Protein AF-0000000066644139 (afdb_homodimer)

InterPro domains:
  IPR001194 cDENN domain [PF02141] (117-297)
  IPR001194 cDENN domain [SM00799] (116-298)
  IPR005112 dDENN domain [SM00801] (351-420)
  IPR005113 uDENN domain [PF03456] (26-85)
  IPR005113 uDENN domain [SM00800] (1-86)
  IPR037516 Tripartite DENN domain [PS50211] (7-427)
  IPR043153 DENN domain, C-terminal lobe [G3DSA:3.40.50.11500] (194-372)
  IPR051696 DENN Domain-Containing GEFs [PTHR12296] (21-437)

Structure (mmCIF, N/CA/C/O backbone):
data_AF-0000000066644139-model_v1
#
loop_
_entity.id
_entity.type
_entity.pdbx_description
1 polymer 'SET binding factor 2'
#
loop_
_atom_site.group_PDB
_atom_site.id
_atom_site.type_symbol
_atom_site.label_atom_id
_atom_site.label_alt_id
_atom_site.label_comp_id
_atom_site.label_asym_id
_atom_site.label_entity_id
_atom_site.label_seq_id
_atom_site.pdbx_PDB_ins_code
_atom_site.Cartn_x
_atom_site.Cartn_y
_atom_site.Cartn_z
_atom_site.occupancy
_atom_site.B_iso_or_equiv
_atom_site.auth_seq_id
_atom_site.auth_comp_id
_atom_site.auth_asym_id
_atom_site.auth_atom_id
_atom_site.pdbx_PDB_model_num
ATOM 1 N N . MET A 1 1 ? 19.906 27.031 23.703 1 80.12 1 MET A N 1
ATOM 2 C CA . MET A 1 1 ? 18.641 26.609 24.281 1 80.12 1 MET A CA 1
ATOM 3 C C . MET A 1 1 ? 17.453 27.266 23.578 1 80.12 1 MET A C 1
ATOM 5 O O . MET A 1 1 ? 17.578 28.391 23.078 1 80.12 1 MET A O 1
ATOM 9 N N . ALA A 1 2 ? 16.438 26.531 23.359 1 86.56 2 ALA A N 1
ATOM 10 C CA . ALA A 1 2 ? 15.242 27.062 22.688 1 86.56 2 ALA A CA 1
ATOM 11 C C . ALA A 1 2 ? 14.016 26.938 23.578 1 86.56 2 ALA A C 1
ATOM 13 O O . ALA A 1 2 ? 13.977 26.094 24.484 1 86.56 2 ALA A O 1
ATOM 14 N N . ARG A 1 3 ? 13.195 27.891 23.406 1 93 3 ARG A N 1
ATOM 15 C CA . ARG A 1 3 ? 11.906 27.797 24.094 1 93 3 ARG A CA 1
ATOM 16 C C . ARG A 1 3 ? 11.109 26.609 23.609 1 93 3 ARG A C 1
ATOM 18 O O . ARG A 1 3 ? 11.078 26.312 22.422 1 93 3 ARG A O 1
ATOM 25 N N . LEU A 1 4 ? 10.469 25.938 24.609 1 94 4 LEU A N 1
ATOM 26 C CA . LEU A 1 4 ? 9.609 24.812 24.234 1 94 4 LEU A CA 1
ATOM 27 C C . LEU A 1 4 ? 8.445 25.297 23.375 1 94 4 LEU A C 1
ATOM 29 O O . LEU A 1 4 ? 8.117 24.672 22.359 1 94 4 LEU A O 1
ATOM 33 N N . ALA A 1 5 ? 7.812 26.359 23.828 1 95.75 5 ALA A N 1
ATOM 34 C CA . ALA A 1 5 ? 6.738 26.984 23.062 1 95.75 5 ALA A CA 1
ATOM 35 C C . ALA A 1 5 ? 6.945 28.5 22.969 1 95.75 5 ALA A C 1
ATOM 37 O O . ALA A 1 5 ? 7.227 29.156 23.969 1 95.75 5 ALA A O 1
ATOM 38 N N . ASP A 1 6 ? 6.84 29.016 21.812 1 96.38 6 ASP A N 1
ATOM 39 C CA . ASP A 1 6 ? 7.035 30.438 21.594 1 96.38 6 ASP A CA 1
ATOM 40 C C . ASP A 1 6 ? 5.738 31.219 21.828 1 96.38 6 ASP A C 1
ATOM 42 O O . ASP A 1 6 ? 5.758 32.312 22.391 1 96.38 6 ASP A O 1
ATOM 46 N N . TYR A 1 7 ? 4.703 30.641 21.344 1 97 7 TYR A N 1
ATOM 47 C CA . TYR A 1 7 ? 3.418 31.312 21.484 1 97 7 TYR A CA 1
ATOM 48 C C . TYR A 1 7 ? 2.314 30.328 21.844 1 97 7 TYR A C 1
ATOM 50 O O . TYR A 1 7 ? 2.373 29.156 21.469 1 97 7 TYR A O 1
ATOM 58 N N . PHE A 1 8 ? 1.393 30.719 22.625 1 97.56 8 PHE A N 1
ATOM 59 C CA . PHE A 1 8 ? 0.102 30.078 22.844 1 97.56 8 PHE A CA 1
ATOM 60 C C . PHE A 1 8 ? -1.034 30.969 22.359 1 97.56 8 PHE A C 1
ATOM 62 O O . PHE A 1 8 ? -1.101 32.156 22.703 1 97.56 8 PHE A O 1
ATOM 69 N N . ILE A 1 9 ? -1.879 30.438 21.516 1 97.69 9 ILE A N 1
ATOM 70 C CA . ILE A 1 9 ? -2.908 31.25 20.875 1 97.69 9 ILE A CA 1
ATOM 71 C C . ILE A 1 9 ? -4.262 30.562 21 1 97.69 9 ILE A C 1
ATOM 73 O O . ILE A 1 9 ? -4.355 29.344 20.875 1 97.69 9 ILE A O 1
ATOM 77 N N . VAL A 1 10 ? -5.27 31.266 21.312 1 97.31 10 VAL A N 1
ATOM 78 C CA . VAL A 1 10 ? -6.648 30.812 21.25 1 97.31 10 VAL A CA 1
ATOM 79 C C . VAL A 1 10 ? -7.375 31.469 20.094 1 97.31 10 VAL A C 1
ATOM 81 O O . VAL A 1 10 ? -7.441 32.719 20.016 1 97.31 10 VAL A O 1
ATOM 84 N N . VAL A 1 11 ? -7.832 30.656 19.188 1 97.5 11 VAL A N 1
ATOM 85 C CA . VAL A 1 11 ? -8.539 31.172 18.016 1 97.5 11 VAL A CA 1
ATOM 86 C C . VAL A 1 11 ? -9.977 30.656 18.016 1 97.5 11 VAL A C 1
ATOM 88 O O . VAL A 1 11 ? -10.227 29.484 18.281 1 97.5 11 VAL A O 1
ATOM 91 N N . GLY A 1 12 ? -10.984 31.5 17.812 1 95.69 12 GLY A N 1
ATOM 92 C CA . GLY A 1 12 ? -12.391 31.125 17.781 1 95.69 12 GLY A CA 1
ATOM 93 C C . GLY A 1 12 ? -13.117 31.625 16.547 1 95.69 12 GLY A C 1
ATOM 94 O O . GLY A 1 12 ? -12.531 32.344 15.719 1 95.69 12 GLY A O 1
ATOM 95 N N . TYR A 1 13 ? -14.383 31.156 16.484 1 93.12 13 TYR A N 1
ATOM 96 C CA . TYR A 1 13 ? -15.234 31.562 15.375 1 93.12 13 TYR A CA 1
ATOM 97 C C . TYR A 1 13 ? -15.586 33.062 15.477 1 93.12 13 TYR A C 1
ATOM 99 O O . TYR A 1 13 ? -15.938 33.531 16.547 1 93.12 13 TYR A O 1
ATOM 107 N N . ASP A 1 14 ? -15.422 33.781 14.367 1 90.81 14 ASP A N 1
ATOM 108 C CA . ASP A 1 14 ? -15.727 35.219 14.336 1 90.81 14 ASP A CA 1
ATOM 109 C C . ASP A 1 14 ? -17.203 35.469 14.047 1 90.81 14 ASP A C 1
ATOM 111 O O . ASP A 1 14 ? -17.641 35.406 12.898 1 90.81 14 ASP A O 1
ATOM 115 N N . HIS A 1 15 ? -18.016 35.875 14.945 1 83.81 15 HIS A N 1
ATOM 116 C CA . HIS A 1 15 ? -19.453 36.062 14.805 1 83.81 15 HIS A CA 1
ATOM 117 C C . HIS A 1 15 ? -19.766 37.438 14.219 1 83.81 15 HIS A C 1
ATOM 119 O O . HIS A 1 15 ? -20.891 37.688 13.797 1 83.81 15 HIS A O 1
ATOM 125 N N . GLU A 1 16 ? -18.984 38.375 14.281 1 79.19 16 GLU A N 1
ATOM 126 C CA . GLU A 1 16 ? -19.234 39.75 13.844 1 79.19 16 GLU A CA 1
ATOM 127 C C . GLU A 1 16 ? -19.266 39.844 12.32 1 79.19 16 GLU A C 1
ATOM 129 O O . GLU A 1 16 ? -19.828 40.812 11.766 1 79.19 16 GLU A O 1
ATOM 134 N N . LYS A 1 17 ? -18.688 38.969 11.664 1 65.62 17 LYS A N 1
ATOM 135 C CA . LYS A 1 17 ? -18.641 39.031 10.203 1 65.62 17 LYS A CA 1
ATOM 136 C C . LYS A 1 17 ? -19.375 37.844 9.594 1 65.62 17 LYS A C 1
ATOM 138 O O . LYS A 1 17 ? -18.734 36.969 9.008 1 65.62 17 LYS A O 1
ATOM 143 N N . PRO A 1 18 ? -20.672 37.812 10.094 1 56.25 18 PRO A N 1
ATOM 144 C CA . PRO A 1 18 ? -21.344 36.656 9.508 1 56.25 18 PRO A CA 1
ATOM 145 C C . PRO A 1 18 ? -21.469 36.75 7.988 1 56.25 18 PRO A C 1
ATOM 147 O O . PRO A 1 18 ? -22.344 36.094 7.395 1 56.25 18 PRO A O 1
ATOM 150 N N . GLY A 1 19 ? -20.75 37.5 7.254 1 48.84 19 GLY A N 1
ATOM 151 C CA . GLY A 1 19 ? -21.156 37.75 5.875 1 48.84 19 GLY A CA 1
ATOM 152 C C . GLY A 1 19 ? -21.578 36.469 5.16 1 48.84 19 GLY A C 1
ATOM 153 O O . GLY A 1 19 ? -21.484 35.375 5.723 1 48.84 19 GLY A O 1
ATOM 154 N N . SER A 1 20 ? -22.406 36.594 4.047 1 52.94 20 SER A N 1
ATOM 155 C CA . SER A 1 20 ? -23.078 35.781 3.057 1 52.94 20 SER A CA 1
ATOM 156 C C . SER A 1 20 ? -22.25 34.531 2.709 1 52.94 20 SER A C 1
ATOM 158 O O . SER A 1 20 ? -22.734 33.625 2.055 1 52.94 20 SER A O 1
ATOM 160 N N . GLY A 1 21 ? -20.859 34.438 3.248 1 58.62 21 GLY A N 1
ATOM 161 C CA . GLY A 1 21 ? -20.047 33.375 2.674 1 58.62 21 GLY A CA 1
ATOM 162 C C . GLY A 1 21 ? -19.453 32.469 3.717 1 58.62 21 GLY A C 1
ATOM 163 O O . GLY A 1 21 ? -20.078 32.188 4.742 1 58.62 21 GLY A O 1
ATOM 164 N N . GLU A 1 22 ? -18.125 32.062 3.629 1 71.31 22 GLU A N 1
ATOM 165 C CA . GLU A 1 22 ? -17.297 31.141 4.383 1 71.31 22 GLU A CA 1
ATOM 166 C C . GLU A 1 22 ? -16.875 31.734 5.727 1 71.31 22 GLU A C 1
ATOM 168 O O . GLU A 1 22 ? -16.531 32.906 5.812 1 71.31 22 GLU A O 1
ATOM 173 N N . GLY A 1 23 ? -17.297 31.141 6.953 1 84.31 23 GLY A N 1
ATOM 174 C CA . GLY A 1 23 ? -16.891 31.562 8.289 1 84.31 23 GLY A CA 1
ATOM 175 C C . GLY A 1 23 ? -15.414 31.906 8.391 1 84.31 23 GLY A C 1
ATOM 176 O O . GLY A 1 23 ? -14.625 31.531 7.523 1 84.31 23 GLY A O 1
ATOM 177 N N . LEU A 1 24 ? -15.133 32.875 9.32 1 89.06 24 LEU A N 1
ATOM 178 C CA . LEU A 1 24 ? -13.75 33.25 9.578 1 89.06 24 LEU A CA 1
ATOM 179 C C . LEU A 1 24 ? -13.383 33.031 11.039 1 89.06 24 LEU A C 1
ATOM 181 O O . LEU A 1 24 ? -14.266 32.906 11.891 1 89.06 24 LEU A O 1
ATOM 185 N N . GLY A 1 25 ? -12.07 32.938 11.203 1 93.31 25 GLY A N 1
ATOM 186 C CA . GLY A 1 25 ? -11.555 32.812 12.562 1 93.31 25 GLY A CA 1
ATOM 187 C C . GLY A 1 25 ? -10.984 34.094 13.094 1 93.31 25 GLY A C 1
ATOM 188 O O . GLY A 1 25 ? -10.57 34.969 12.32 1 93.31 25 GLY A O 1
ATOM 189 N N . LYS A 1 26 ? -11.039 34.25 14.375 1 94.44 26 LYS A N 1
ATOM 190 C CA . LYS A 1 26 ? -10.469 35.438 15.047 1 94.44 26 LYS A CA 1
ATOM 191 C C . LYS A 1 26 ? -9.625 35.031 16.25 1 94.44 26 LYS A C 1
ATOM 193 O O . LYS A 1 26 ? -9.984 34.094 16.984 1 94.44 26 LYS A O 1
ATOM 198 N N . ILE A 1 27 ? -8.477 35.688 16.422 1 96.31 27 ILE A N 1
ATOM 199 C CA . ILE A 1 27 ? -7.637 35.438 17.594 1 96.31 27 ILE A CA 1
ATOM 200 C C . ILE A 1 27 ? -8.289 36.031 18.828 1 96.31 27 ILE A C 1
ATOM 202 O O . ILE A 1 27 ? -8.492 37.25 18.906 1 96.31 27 ILE A O 1
ATOM 206 N N . ILE A 1 28 ? -8.586 35.25 19.75 1 94.88 28 ILE A N 1
ATOM 207 C CA . ILE A 1 28 ? -9.242 35.656 20.984 1 94.88 28 ILE A CA 1
ATOM 208 C C . ILE A 1 28 ? -8.195 36.062 22.016 1 94.88 28 ILE A C 1
ATOM 210 O O . ILE A 1 28 ? -8.375 37.031 22.75 1 94.88 28 ILE A O 1
ATOM 214 N N . GLN A 1 29 ? -7.234 35.219 22.141 1 95 29 GLN A N 1
ATOM 215 C CA . GLN A 1 29 ? -6.16 35.438 23.109 1 95 29 GLN A CA 1
ATOM 216 C C . GLN A 1 29 ? -4.824 34.938 22.562 1 95 29 GLN A C 1
ATOM 218 O O . GLN A 1 29 ? -4.781 34 21.734 1 95 29 GLN A O 1
ATOM 223 N N . ARG A 1 30 ? -3.789 35.562 22.906 1 94.81 30 ARG A N 1
ATOM 224 C CA . ARG A 1 30 ? -2.439 35.125 22.578 1 94.81 30 ARG A CA 1
ATOM 225 C C . ARG A 1 30 ? -1.481 35.375 23.734 1 94.81 30 ARG A C 1
ATOM 227 O O . ARG A 1 30 ? -1.656 36.344 24.484 1 94.81 30 ARG A O 1
ATOM 234 N N . PHE A 1 31 ? -0.598 34.531 23.969 1 94.62 31 PHE A N 1
ATOM 235 C CA . PHE A 1 31 ? 0.464 34.688 24.953 1 94.62 31 PHE A CA 1
ATOM 236 C C . PHE A 1 31 ? 1.814 34.312 24.359 1 94.62 31 PHE A C 1
ATOM 238 O O . PHE A 1 31 ? 1.957 33.25 23.75 1 94.62 31 PHE A O 1
ATOM 245 N N . PRO A 1 32 ? 2.852 35 24.516 1 93.88 32 PRO A N 1
ATOM 246 C CA . PRO A 1 32 ? 2.842 36.344 25.078 1 93.88 32 PRO A CA 1
ATOM 247 C C . PRO A 1 32 ? 2.158 37.375 24.156 1 93.88 32 PRO A C 1
ATOM 249 O O . PRO A 1 32 ? 1.893 37.062 23 1 93.88 32 PRO A O 1
ATOM 252 N N . GLN A 1 33 ? 1.876 38.531 24.672 1 92.94 33 GLN A N 1
ATOM 253 C CA . GLN A 1 33 ? 1.206 39.562 23.891 1 92.94 33 GLN A CA 1
ATOM 254 C C . GLN A 1 33 ? 2.182 40.25 22.953 1 92.94 33 GLN A C 1
ATOM 256 O O . GLN A 1 33 ? 1.819 40.625 21.828 1 92.94 33 GLN A O 1
ATOM 261 N N . LYS A 1 34 ? 3.371 40.375 23.438 1 93.75 34 LYS A N 1
ATOM 262 C CA . LYS A 1 34 ? 4.41 41 22.609 1 93.75 34 LYS A CA 1
ATOM 263 C C . LYS A 1 34 ? 5.199 39.938 21.844 1 93.75 34 LYS A C 1
ATOM 265 O 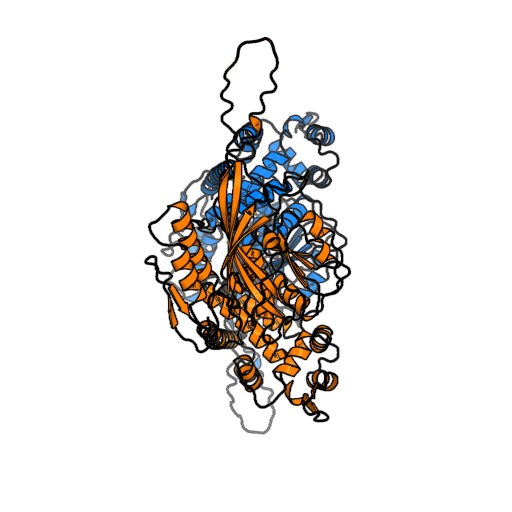O . LYS A 1 34 ? 5.5 38.875 22.391 1 93.75 34 LYS A O 1
ATOM 270 N N . ASP A 1 35 ? 5.543 40.281 20.656 1 93.12 35 ASP A N 1
ATOM 271 C CA . ASP A 1 35 ? 6.309 39.344 19.828 1 93.12 35 ASP A CA 1
ATOM 272 C C . ASP A 1 35 ? 7.727 39.188 20.359 1 93.12 35 ASP A C 1
ATOM 274 O O . ASP A 1 35 ? 8.297 40.125 20.938 1 93.12 35 ASP A O 1
ATOM 278 N N . TRP A 1 36 ? 8.195 38 20.188 1 91.88 36 TRP A N 1
ATOM 279 C CA . TRP A 1 36 ? 9.617 37.781 20.453 1 91.88 36 TRP A CA 1
ATOM 280 C C . TRP A 1 36 ? 10.477 38.406 19.359 1 91.88 36 TRP A C 1
ATOM 282 O O . TRP A 1 36 ? 10.094 38.375 18.188 1 91.88 36 TRP A O 1
ATOM 292 N N . ASP A 1 37 ? 11.617 38.844 19.688 1 89.19 37 ASP A N 1
ATOM 293 C CA . ASP A 1 37 ? 12.531 39.438 18.719 1 89.19 37 ASP A CA 1
ATOM 294 C C . ASP A 1 37 ? 13.055 38.406 17.734 1 89.19 37 ASP A C 1
ATOM 296 O O . ASP A 1 37 ? 13.242 38.688 16.562 1 89.19 37 ASP A O 1
ATOM 300 N N . ASP A 1 38 ? 13.227 37.281 18.25 1 88.38 38 ASP A N 1
ATOM 301 C CA . ASP A 1 38 ? 13.867 36.219 17.469 1 88.38 38 ASP A CA 1
ATOM 302 C C . ASP A 1 38 ? 12.828 35.406 16.703 1 88.38 38 ASP A C 1
ATOM 304 O O . ASP A 1 38 ? 13.164 34.688 15.766 1 88.38 38 ASP A O 1
ATOM 308 N N . THR A 1 39 ? 11.602 35.438 17.156 1 91.94 39 THR A N 1
ATOM 309 C CA . THR A 1 39 ? 10.547 34.625 16.531 1 91.94 39 THR A CA 1
ATOM 310 C C . THR A 1 39 ? 9.289 35.469 16.328 1 91.94 39 THR A C 1
ATOM 312 O O . THR A 1 39 ? 8.43 35.562 17.219 1 91.94 39 THR A O 1
ATOM 315 N N . PRO A 1 40 ? 9.164 35.906 15.125 1 90.19 40 PRO A N 1
ATOM 316 C CA . PRO A 1 40 ? 7.961 36.719 14.867 1 90.19 40 PRO A CA 1
ATOM 317 C C . PRO A 1 40 ? 6.676 35.906 14.969 1 90.19 40 PRO A C 1
ATOM 319 O O . PRO A 1 40 ? 6.695 34.688 14.773 1 90.19 40 PRO A O 1
ATOM 322 N N . PHE A 1 41 ? 5.602 36.594 15.273 1 93.94 41 PHE A N 1
ATOM 323 C CA . PHE A 1 41 ? 4.289 35.969 15.367 1 93.94 41 PHE A CA 1
ATOM 324 C C . PHE A 1 41 ? 3.805 35.5 14 1 93.94 41 PHE A C 1
ATOM 326 O O . PHE A 1 41 ? 3.939 36.25 13.008 1 93.94 41 PHE A O 1
ATOM 333 N N . PRO A 1 42 ? 3.312 34.281 13.961 1 92.12 42 PRO A N 1
ATOM 334 C CA . PRO A 1 42 ? 2.855 33.781 12.664 1 92.12 42 PRO A CA 1
ATOM 335 C C . PRO A 1 42 ? 1.597 34.5 12.164 1 92.12 42 PRO A C 1
ATOM 337 O O . PRO A 1 42 ? 0.532 34.375 12.773 1 92.12 42 PRO A O 1
ATOM 340 N N . GLN A 1 43 ? 1.722 35.031 11.016 1 89.12 43 GLN A N 1
ATOM 341 C CA . GLN A 1 43 ? 0.603 35.75 10.438 1 89.12 43 GLN A CA 1
ATOM 342 C C . GLN A 1 43 ? -0.377 34.812 9.75 1 89.12 43 GLN A C 1
ATOM 344 O O . GLN A 1 43 ? 0.033 33.844 9.109 1 89.12 43 GLN A O 1
ATOM 349 N N . GLY A 1 44 ? -1.644 35.094 9.906 1 90.56 44 GLY A N 1
ATOM 350 C CA . GLY A 1 44 ? -2.674 34.312 9.234 1 90.56 44 GLY A CA 1
ATOM 351 C C . GLY A 1 44 ? -2.926 32.969 9.891 1 90.56 44 GLY A C 1
ATOM 352 O O . GLY A 1 44 ? -3.451 32.062 9.258 1 90.56 44 GLY A O 1
ATOM 353 N N . ILE A 1 45 ? -2.521 32.781 11.117 1 94.44 45 ILE A N 1
ATOM 354 C CA . ILE A 1 45 ? -2.611 31.516 11.828 1 94.44 45 ILE A CA 1
ATOM 355 C C . ILE A 1 45 ? -4.074 31.078 11.93 1 94.44 45 ILE A C 1
ATOM 357 O O . ILE A 1 45 ? -4.367 29.891 12 1 94.44 45 ILE A O 1
ATOM 361 N N . GLU A 1 46 ? -5.043 32.062 11.867 1 94.88 46 GLU A N 1
ATOM 362 C CA . GLU A 1 46 ? -6.469 31.75 11.969 1 94.88 46 GLU A CA 1
ATOM 363 C C . GLU A 1 46 ? -6.934 30.859 10.828 1 94.88 46 GLU A C 1
ATOM 365 O O . GLU A 1 46 ? -7.797 30 11.023 1 94.88 46 GLU A O 1
ATOM 370 N N . LEU A 1 47 ? -6.336 31.062 9.68 1 94.06 47 LEU A N 1
ATOM 371 C CA . LEU A 1 47 ? -6.703 30.266 8.508 1 94.06 47 LEU A CA 1
ATOM 372 C C . LEU A 1 47 ? -6.215 28.828 8.648 1 94.06 47 LEU A C 1
ATOM 374 O O . LEU A 1 47 ? -6.891 27.891 8.211 1 94.06 47 LEU A O 1
ATOM 378 N N . PHE A 1 48 ? -5.109 28.672 9.281 1 95.5 48 PHE A N 1
ATOM 379 C CA . PHE A 1 48 ? -4.453 27.375 9.359 1 95.5 48 PHE A CA 1
ATOM 380 C C . PHE A 1 48 ? -5.043 26.531 10.484 1 95.5 48 PHE A C 1
ATOM 382 O O . PHE A 1 48 ? -4.863 25.312 10.516 1 95.5 48 PHE A O 1
ATOM 389 N N . CYS A 1 49 ? -5.793 27.172 11.375 1 95.62 49 CYS A N 1
ATOM 390 C CA . CYS A 1 49 ? -6.445 26.453 12.461 1 95.62 49 CYS A CA 1
ATOM 391 C C . CYS A 1 49 ? -7.637 25.641 11.945 1 95.62 49 CYS A C 1
ATOM 393 O O . CYS A 1 49 ? -8.016 24.641 12.539 1 95.62 49 CYS A O 1
ATOM 395 N N . GLN A 1 50 ? -8.234 26.156 10.961 1 95.12 50 GLN A N 1
ATOM 396 C CA . GLN A 1 50 ? -9.352 25.5 10.281 1 95.12 50 GLN A CA 1
ATOM 397 C C . GLN A 1 50 ? -9.133 25.469 8.773 1 95.12 50 GLN A C 1
ATOM 399 O O . GLN A 1 50 ? -9.859 26.109 8.016 1 95.12 50 GLN A O 1
ATOM 404 N N . PRO A 1 51 ? -8.25 24.516 8.43 1 95.44 51 PRO A N 1
ATOM 405 C CA . PRO A 1 51 ? -7.883 24.5 7.012 1 95.44 51 PRO A CA 1
ATOM 406 C C . PRO A 1 51 ? -9.062 24.172 6.102 1 95.44 51 PRO A C 1
ATOM 408 O O . PRO A 1 51 ? -9.062 24.547 4.926 1 95.44 51 PRO A O 1
ATOM 411 N N . GLY A 1 52 ? -10.094 23.5 6.527 1 92.31 52 GLY A N 1
ATOM 412 C CA . GLY A 1 52 ? -11.289 23.219 5.746 1 92.31 52 GLY A CA 1
ATOM 413 C C . GLY A 1 52 ? -12.273 24.359 5.73 1 92.31 52 GLY A C 1
ATOM 414 O O . GLY A 1 52 ? -13.297 24.297 5.043 1 92.31 52 GLY A O 1
ATOM 415 N N . GLY A 1 53 ? -11.992 25.312 6.488 1 91.06 53 GLY A N 1
ATOM 416 C CA . GLY A 1 53 ? -12.883 26.453 6.629 1 91.06 53 GLY A CA 1
ATOM 417 C C . GLY A 1 53 ? -13.57 26.516 7.98 1 91.06 53 GLY A C 1
ATOM 418 O O . GLY A 1 53 ? -13.82 25.469 8.602 1 91.06 53 GLY A O 1
ATOM 419 N N . TRP A 1 54 ? -13.867 27.719 8.422 1 92.44 54 TRP A N 1
ATOM 420 C CA . TRP A 1 54 ? -14.586 27.938 9.672 1 92.44 54 TRP A CA 1
ATOM 421 C C . TRP A 1 54 ? -16.094 27.75 9.469 1 92.44 54 TRP A C 1
ATOM 423 O O . TRP A 1 54 ? -16.703 28.438 8.648 1 92.44 54 TRP A O 1
ATOM 433 N N . GLN A 1 55 ? -16.656 26.781 10.086 1 89.56 55 GLN A N 1
ATOM 434 C CA . GLN A 1 55 ? -18.078 26.5 9.945 1 89.56 55 GLN A CA 1
ATOM 435 C C . GLN A 1 55 ? -18.688 26.078 11.281 1 89.56 55 GLN A C 1
ATOM 437 O O . GLN A 1 55 ? -18.031 25.406 12.086 1 89.56 55 GLN A O 1
ATOM 442 N N . LEU A 1 56 ? -19.891 26.516 11.461 1 90.25 56 LEU A N 1
ATOM 443 C CA . LEU A 1 56 ? -20.641 26.078 12.625 1 90.25 56 LEU A CA 1
ATOM 444 C C . LEU A 1 56 ? -21.219 24.688 12.398 1 90.25 56 LEU A C 1
ATOM 446 O O . LEU A 1 56 ? -21.469 24.297 11.258 1 90.25 56 LEU A O 1
ATOM 450 N N . SER A 1 57 ? -21.297 24 13.438 1 89.81 57 SER A N 1
ATOM 451 C CA . SER A 1 57 ? -21.812 22.641 13.336 1 89.81 57 SER A CA 1
ATOM 452 C C . SER A 1 57 ? -23.078 22.453 14.172 1 89.81 57 SER A C 1
ATOM 454 O O . SER A 1 57 ? -23.234 23.094 15.211 1 89.81 57 SER A O 1
ATOM 456 N N . ARG A 1 58 ? -23.938 21.547 13.68 1 88.62 58 ARG A N 1
ATOM 457 C CA . ARG A 1 58 ? -25.172 21.234 14.422 1 88.62 58 ARG A CA 1
ATOM 458 C C . ARG A 1 58 ? -24.938 20.094 15.398 1 88.62 58 ARG A C 1
ATOM 460 O O . ARG A 1 58 ? -25.734 19.891 16.328 1 88.62 58 ARG A O 1
ATOM 467 N N . GLU A 1 59 ? -23.891 19.391 15.148 1 88.06 59 GLU A N 1
ATOM 468 C CA . GLU A 1 59 ? -23.562 18.266 16.031 1 88.06 59 GLU A CA 1
ATOM 469 C C . GLU A 1 59 ? -22.25 18.516 16.766 1 88.06 59 GLU A C 1
ATOM 471 O O . GLU A 1 59 ? -21.391 19.25 16.281 1 88.06 59 GLU A O 1
ATOM 476 N N . ARG A 1 60 ? -22.219 17.969 17.938 1 87.12 60 ARG A N 1
ATOM 477 C CA . ARG A 1 60 ? -20.969 18.047 18.688 1 87.12 60 ARG A CA 1
ATOM 478 C C . ARG A 1 60 ? -19.922 17.109 18.109 1 87.12 60 ARG A C 1
ATOM 480 O O . ARG A 1 60 ? -20.094 15.891 18.141 1 87.12 60 ARG A O 1
ATOM 487 N N . LYS A 1 61 ? -18.891 17.688 17.703 1 91.75 61 LYS A N 1
ATOM 488 C CA . LYS A 1 61 ? -17.828 16.891 17.109 1 91.75 61 LYS A CA 1
ATOM 489 C C . LYS A 1 61 ? -16.703 16.641 18.109 1 91.75 61 LYS A C 1
ATOM 491 O O . LYS A 1 61 ? -16.484 17.438 19.031 1 91.75 61 LYS A O 1
ATOM 496 N N . GLN A 1 62 ? -15.953 15.547 17.922 1 93.56 62 GLN A N 1
ATOM 497 C CA . GLN A 1 62 ? -14.805 15.219 18.781 1 93.56 62 GLN A CA 1
ATOM 498 C C . GLN A 1 62 ? -13.656 16.203 18.547 1 93.56 62 GLN A C 1
ATOM 500 O O . GLN A 1 62 ? -13.445 16.656 17.422 1 93.56 62 GLN A O 1
ATOM 505 N N . PRO A 1 63 ? -12.961 16.5 19.609 1 96.88 63 PRO A N 1
ATOM 506 C CA . PRO A 1 63 ? -11.789 17.359 19.422 1 96.88 63 PRO A CA 1
ATOM 507 C C . PRO A 1 63 ? -10.773 16.75 18.438 1 96.88 63 PRO A C 1
ATOM 509 O O . PRO A 1 63 ? -10.578 15.539 18.422 1 96.88 63 PRO A O 1
ATOM 512 N N . THR A 1 64 ? -10.172 17.578 17.703 1 97.62 64 THR A N 1
ATOM 513 C CA . THR A 1 64 ? -9.203 17.141 16.719 1 97.62 64 THR A CA 1
ATOM 514 C C . THR A 1 64 ? -7.84 17.781 16.969 1 97.62 64 THR A C 1
ATOM 516 O O . THR A 1 64 ? -7.746 18.797 17.672 1 97.62 64 THR A O 1
ATOM 519 N N . PHE A 1 65 ? -6.805 17.156 16.516 1 98.06 65 PHE A N 1
ATOM 520 C CA . PHE A 1 65 ? -5.438 17.625 16.672 1 98.06 65 PHE A CA 1
ATOM 521 C C . PHE A 1 65 ? -4.633 17.406 15.398 1 98.06 65 PHE A C 1
ATOM 523 O O . PHE A 1 65 ? -4.703 16.328 14.789 1 98.06 65 PHE A O 1
ATOM 530 N N . PHE A 1 66 ? -3.92 18.375 14.922 1 97.56 66 PHE A N 1
ATOM 531 C CA . PHE A 1 66 ? -2.957 18.25 13.836 1 97.56 66 PHE A CA 1
ATOM 532 C C . PHE A 1 66 ? -1.889 19.328 13.93 1 97.56 66 PHE A C 1
ATOM 534 O O . PHE A 1 66 ? -2.018 20.266 14.711 1 97.56 66 PHE A O 1
ATOM 541 N N . VAL A 1 67 ? -0.84 19.156 13.227 1 97.25 67 VAL A N 1
ATOM 542 C CA . VAL A 1 67 ? 0.28 20.094 13.258 1 97.25 67 VAL A CA 1
ATOM 543 C C . VAL A 1 67 ? 0.44 20.75 11.891 1 97.25 67 VAL A C 1
ATOM 545 O O . VAL A 1 67 ? 0.552 20.078 10.867 1 97.25 67 VAL A O 1
ATOM 548 N N . VAL A 1 68 ? 0.471 22.031 11.945 1 96.56 68 VAL A N 1
ATOM 549 C CA . VAL A 1 68 ? 0.718 22.844 10.758 1 96.56 68 VAL A CA 1
ATOM 550 C C . VAL A 1 68 ? 2.154 23.359 10.773 1 96.56 68 VAL A C 1
ATOM 552 O O . VAL A 1 68 ? 2.697 23.672 11.828 1 96.56 68 VAL A O 1
ATOM 555 N N . VAL A 1 69 ? 2.691 23.422 9.555 1 96.44 69 VAL A N 1
ATOM 556 C CA . VAL A 1 69 ? 4.051 23.938 9.453 1 96.44 69 VAL A CA 1
ATOM 557 C C . VAL A 1 69 ? 4.051 25.25 8.664 1 96.44 69 VAL A C 1
ATOM 559 O O . VAL A 1 69 ? 3.547 25.297 7.543 1 96.44 69 VAL A O 1
ATOM 562 N N . LEU A 1 70 ? 4.566 26.25 9.289 1 94.44 70 LEU A N 1
ATOM 563 C CA . LEU A 1 70 ? 4.734 27.547 8.633 1 94.44 70 LEU A CA 1
ATOM 564 C C . LEU A 1 70 ? 6.211 27.859 8.422 1 94.44 70 LEU A C 1
ATOM 566 O O . LEU A 1 70 ? 7.051 27.484 9.242 1 94.44 70 LEU A O 1
ATOM 570 N N . THR A 1 71 ? 6.516 28.438 7.289 1 91.12 71 THR A N 1
ATOM 571 C CA . THR A 1 71 ? 7.887 28.828 6.98 1 91.12 71 THR A CA 1
ATOM 572 C C . THR A 1 71 ? 8.023 30.359 6.98 1 91.12 71 THR A C 1
ATOM 574 O O . THR A 1 71 ? 7.266 31.047 6.305 1 91.12 71 THR A O 1
ATOM 577 N N . ASP A 1 72 ? 8.969 30.828 7.668 1 87.5 72 ASP A N 1
ATOM 578 C CA . ASP A 1 72 ? 9.141 32.281 7.738 1 87.5 72 ASP A CA 1
ATOM 579 C C . ASP A 1 72 ? 10.07 32.781 6.633 1 87.5 72 ASP A C 1
ATOM 581 O O . ASP A 1 72 ? 10.43 32 5.734 1 87.5 72 ASP A O 1
ATOM 585 N N . ILE A 1 73 ? 10.445 34.031 6.688 1 82.94 73 ILE A N 1
ATOM 586 C CA . ILE A 1 73 ? 11.227 34.688 5.645 1 82.94 73 ILE A CA 1
ATOM 587 C C . ILE A 1 73 ? 12.648 34.156 5.652 1 82.94 73 ILE A C 1
ATOM 589 O O . ILE A 1 73 ? 13.32 34.125 4.617 1 82.94 73 ILE A O 1
ATOM 593 N N . ASP A 1 74 ? 13.117 33.719 6.824 1 81.69 74 ASP A N 1
ATOM 594 C CA . ASP A 1 74 ? 14.469 33.188 6.949 1 81.69 74 ASP A CA 1
ATOM 595 C C . ASP A 1 74 ? 14.492 31.688 6.676 1 81.69 74 ASP A C 1
ATOM 597 O O . ASP A 1 74 ? 15.492 31.016 6.941 1 81.69 74 ASP A O 1
ATOM 601 N N . SER A 1 75 ? 13.43 31.094 6.301 1 82.38 75 SER A N 1
ATOM 602 C CA . SER A 1 75 ? 13.273 29.688 5.914 1 82.38 75 SER A CA 1
ATOM 603 C C . SER A 1 75 ? 13.234 28.781 7.137 1 82.38 75 SER A C 1
ATOM 605 O O . SER A 1 75 ? 13.43 27.562 7.02 1 82.38 75 SER A O 1
ATOM 607 N N . ASP A 1 76 ? 13.008 29.438 8.281 1 87.94 76 ASP A N 1
ATOM 608 C CA . ASP A 1 76 ? 12.828 28.625 9.484 1 87.94 76 ASP A CA 1
ATOM 609 C C . ASP A 1 76 ? 11.398 28.094 9.578 1 87.94 76 ASP A C 1
ATOM 611 O O . ASP A 1 76 ? 10.445 28.781 9.227 1 87.94 76 ASP A O 1
ATOM 615 N N . ARG A 1 77 ? 11.391 26.906 10.07 1 91.44 77 ARG A N 1
ATOM 616 C CA . ARG A 1 77 ? 10.086 26.266 10.188 1 91.44 77 ARG A CA 1
ATOM 617 C C . ARG A 1 77 ? 9.484 26.5 11.562 1 91.44 77 ARG A C 1
ATOM 619 O O . ARG A 1 77 ? 10.195 26.5 12.57 1 91.44 77 ARG A O 1
ATOM 626 N N . HIS A 1 78 ? 8.273 26.859 11.594 1 94.56 78 HIS A N 1
ATOM 627 C CA . HIS A 1 78 ? 7.477 26.969 12.812 1 94.56 78 HIS A CA 1
ATOM 628 C C . HIS A 1 78 ? 6.355 25.938 12.836 1 94.56 78 HIS A C 1
ATOM 630 O O . HIS A 1 78 ? 5.559 25.859 11.891 1 94.56 78 HIS A O 1
ATOM 636 N N . TYR A 1 79 ? 6.348 25.156 13.891 1 96.06 79 TYR A N 1
ATOM 637 C CA . TYR A 1 79 ? 5.344 24.109 14.023 1 96.06 79 TYR A CA 1
ATOM 638 C C . TYR A 1 79 ? 4.176 24.578 14.875 1 96.06 79 TYR A C 1
ATOM 640 O O . TYR A 1 79 ? 4.359 24.953 16.047 1 96.06 79 TYR A O 1
ATOM 648 N N . CYS A 1 80 ? 3.068 24.594 14.258 1 97.56 80 CYS A N 1
ATOM 649 C CA . CYS A 1 80 ? 1.856 25.031 14.945 1 97.56 80 CYS A CA 1
ATOM 650 C C . CYS A 1 80 ? 0.965 23.844 15.281 1 97.56 80 CYS A C 1
ATOM 652 O O . CYS A 1 80 ? 0.255 23.328 14.414 1 97.56 80 CYS A O 1
ATOM 654 N N . SER A 1 81 ? 0.982 23.406 16.531 1 98 81 SER A N 1
ATOM 655 C CA . SER A 1 81 ? 0.096 22.359 17 1 98 81 SER A CA 1
ATOM 656 C C . SER A 1 81 ? -1.288 22.891 17.328 1 98 81 SER A C 1
ATOM 658 O O . SER A 1 81 ? -1.428 23.766 18.203 1 98 81 SER A O 1
ATOM 660 N N . CYS A 1 82 ? -2.26 22.359 16.672 1 98.25 82 CYS A N 1
ATOM 661 C CA . CYS A 1 82 ? -3.607 22.906 16.797 1 98.25 82 CYS A CA 1
ATOM 662 C C . CYS A 1 82 ? -4.566 21.859 17.359 1 98.25 82 CYS A C 1
ATOM 664 O O . CYS A 1 82 ? -4.758 20.797 16.781 1 98.25 82 CYS A O 1
ATOM 666 N N . LEU A 1 83 ? -5.168 22.109 18.516 1 98.38 83 LEU A N 1
ATOM 667 C CA . LEU A 1 83 ? -6.262 21.312 19.062 1 98.38 83 LEU A CA 1
ATOM 668 C C . LEU A 1 83 ? -7.582 22.078 18.969 1 98.38 83 LEU A C 1
ATOM 670 O O . LEU A 1 83 ? -7.734 23.156 19.547 1 98.38 83 LEU A O 1
ATOM 674 N N . THR A 1 84 ? -8.5 21.562 18.234 1 97.88 84 THR A N 1
ATOM 675 C CA . THR A 1 84 ? -9.773 22.234 18.016 1 97.88 84 THR A CA 1
ATOM 676 C C . THR A 1 84 ? -10.906 21.469 18.703 1 97.88 84 THR A C 1
ATOM 678 O O . THR A 1 84 ? -10.977 20.25 18.625 1 97.88 84 THR A O 1
ATOM 681 N N . PHE A 1 85 ? -11.711 22.109 19.391 1 97.06 85 PHE A N 1
ATOM 682 C CA . PHE A 1 85 ? -12.93 21.578 20 1 97.06 85 PHE A CA 1
ATOM 683 C C . PHE A 1 85 ? -14.117 22.484 19.719 1 97.06 85 PHE A C 1
ATOM 685 O O . PHE A 1 85 ? -13.953 23.578 19.156 1 97.06 85 PHE A O 1
ATOM 692 N N . TYR A 1 86 ? -15.344 21.984 20.031 1 94.81 86 TYR A N 1
ATOM 693 C CA . TYR A 1 86 ? -16.562 22.719 19.688 1 94.81 86 TYR A CA 1
ATOM 694 C C . TYR A 1 86 ? -17.328 23.109 20.938 1 94.81 86 TYR A C 1
ATOM 696 O O . TYR A 1 86 ? -17.516 22.281 21.844 1 94.81 86 TYR A O 1
ATOM 704 N N . GLU A 1 87 ? -17.656 24.312 20.969 1 91.5 87 GLU A N 1
ATOM 705 C CA . GLU A 1 87 ? -18.406 24.828 22.109 1 91.5 87 GLU A CA 1
ATOM 706 C C . GLU A 1 87 ? -19.828 25.219 21.688 1 91.5 87 GLU A C 1
ATOM 708 O O . GLU A 1 87 ? -20.031 25.766 20.594 1 91.5 87 GLU A O 1
ATOM 713 N N . ALA A 1 88 ? -20.781 24.891 22.531 1 89.12 88 ALA A N 1
ATOM 714 C CA . ALA A 1 88 ? -22.172 25.219 22.281 1 89.12 88 ALA A CA 1
ATOM 715 C C . ALA A 1 88 ? -22.422 26.719 22.344 1 89.12 88 ALA A C 1
ATOM 717 O O . ALA A 1 88 ? -21.875 27.406 23.219 1 89.12 88 ALA A O 1
ATOM 718 N N . GLU A 1 89 ? -23.047 27.172 21.234 1 81.75 89 GLU A N 1
ATOM 719 C CA . GLU A 1 89 ? -23.469 28.562 21.234 1 81.75 89 GLU A CA 1
ATOM 720 C C . GLU A 1 89 ? -24.984 28.688 21.109 1 81.75 89 GLU A C 1
ATOM 722 O O . GLU A 1 89 ? -25.641 27.859 20.469 1 81.75 89 GLU A O 1
ATOM 727 N N . ILE A 1 90 ? -25.688 29.344 21.969 1 64.19 90 ILE A N 1
ATOM 728 C CA . ILE A 1 90 ? -27.125 29.562 21.906 1 64.19 90 ILE A CA 1
ATOM 729 C C . ILE A 1 90 ? -27.469 30.453 20.719 1 64.19 90 ILE A C 1
ATOM 731 O O . ILE A 1 90 ? -26.875 31.531 20.562 1 64.19 90 ILE A O 1
ATOM 735 N N . ASN A 1 91 ? -27.906 29.859 19.625 1 59.56 91 ASN A N 1
ATOM 736 C CA . ASN A 1 91 ? -28.391 30.656 18.5 1 59.56 91 ASN A CA 1
ATOM 737 C C . ASN A 1 91 ? -29.672 31.422 18.859 1 59.56 91 ASN A C 1
ATOM 739 O O . ASN A 1 91 ? -30.734 30.812 19 1 59.56 91 ASN A O 1
ATOM 743 N N . LEU A 1 92 ? -29.672 32.531 19.344 1 47.66 92 LEU A N 1
ATOM 744 C CA . LEU A 1 92 ? -30.828 33.375 19.656 1 47.66 92 LEU A CA 1
ATOM 745 C C . LEU A 1 92 ? -31.531 33.812 18.375 1 47.66 92 LEU A C 1
ATOM 747 O O . LEU A 1 92 ? -32.656 34.344 18.422 1 47.66 92 LEU A O 1
ATOM 751 N N . GLN A 1 93 ? -30.953 33.719 17.281 1 46.81 93 GLN A N 1
ATOM 752 C CA . GLN A 1 93 ? -31.594 34.406 16.156 1 46.81 93 GLN A CA 1
ATOM 753 C C . GLN A 1 93 ? -32.875 33.719 15.742 1 46.81 93 GLN A C 1
ATOM 755 O O . GLN A 1 93 ? -33.688 34.281 15.023 1 46.81 93 GLN A O 1
ATOM 760 N N . GLY A 1 94 ? -33.031 32.406 15.82 1 44.31 94 GLY A N 1
ATOM 761 C CA . GLY A 1 94 ? -34.281 31.922 15.266 1 44.31 94 GLY A CA 1
ATOM 762 C C . GLY A 1 94 ? -35.531 32.438 16.016 1 44.31 94 GLY A C 1
ATOM 763 O O . GLY A 1 94 ? -36.625 31.984 15.742 1 44.31 94 GLY A O 1
ATOM 764 N N . THR A 1 95 ? -35.25 33.031 17.141 1 41.31 95 THR A N 1
ATOM 765 C CA . THR A 1 95 ? -36.531 33.438 17.781 1 41.31 95 THR A CA 1
ATOM 766 C C . THR A 1 95 ? -37.094 34.688 17.109 1 41.31 95 THR A C 1
ATOM 768 O O . THR A 1 95 ? -38 35.312 17.656 1 41.31 95 THR A O 1
ATOM 771 N N . LYS A 1 96 ? -36.469 35.25 16.078 1 41.12 96 LYS A N 1
ATOM 772 C CA . LYS A 1 96 ? -37.375 36.281 15.594 1 41.12 96 LYS A CA 1
ATOM 773 C C . LYS A 1 96 ? -38.688 35.688 15.078 1 41.12 96 LYS A C 1
ATOM 775 O O . LYS A 1 96 ? -38.688 34.844 14.172 1 41.12 96 LYS A O 1
ATOM 780 N N . LYS A 1 97 ? -39.688 35.656 15.859 1 38.28 97 LYS A N 1
ATOM 781 C CA . LYS A 1 97 ? -41.125 35.406 15.664 1 38.28 97 LYS A CA 1
ATOM 782 C C . LYS A 1 97 ? -41.656 36.125 14.422 1 38.28 97 LYS A C 1
ATOM 784 O O . LYS A 1 97 ? -41.562 37.344 14.336 1 38.28 97 LYS A O 1
ATOM 789 N N . GLU A 1 98 ? -41.656 35.594 13.281 1 36.38 98 GLU A N 1
ATOM 790 C CA . GLU A 1 98 ? -42.688 36.125 12.422 1 36.38 98 GLU A CA 1
ATOM 791 C C . GLU A 1 98 ? -44.062 36.125 13.117 1 36.38 98 GLU A C 1
ATOM 793 O O . GLU A 1 98 ? -44.5 35.062 13.578 1 36.38 98 GLU A O 1
ATOM 798 N N . GLU A 1 99 ? -44.469 37.188 13.766 1 35.41 99 GLU A N 1
ATOM 799 C CA . GLU A 1 99 ? -45.812 37.562 14.211 1 35.41 99 GLU A CA 1
ATOM 800 C C . GLU A 1 99 ? -46.875 37.219 13.148 1 35.41 99 GLU A C 1
ATOM 802 O O . GLU A 1 99 ? -47.094 38.031 12.234 1 35.41 99 GLU A O 1
ATOM 807 N N . ILE A 1 100 ? -46.969 36.094 12.516 1 34.62 100 ILE A N 1
ATOM 808 C CA . ILE A 1 100 ? -48.25 35.938 11.867 1 34.62 100 ILE A CA 1
ATOM 809 C C . ILE A 1 100 ? -49.375 36.125 12.898 1 34.62 100 ILE A C 1
ATOM 811 O O . ILE A 1 100 ? -49.281 35.625 14.023 1 34.62 100 ILE A O 1
ATOM 815 N N . GLU A 1 101 ? -50.406 37 12.734 1 33.34 101 GLU A N 1
ATOM 816 C CA . GLU A 1 101 ? -51.594 37.406 13.453 1 33.34 101 GLU A CA 1
ATOM 817 C C . GLU A 1 101 ? -52.25 36.219 14.164 1 33.34 101 GLU A C 1
ATOM 819 O O . GLU A 1 101 ? -52.656 36.344 15.32 1 33.34 101 GLU A O 1
ATOM 824 N N . GLY A 1 102 ? -53.281 35.531 13.391 1 35 102 GLY A N 1
ATOM 825 C CA . GLY A 1 102 ? -54.5 34.938 13.93 1 35 102 GLY A CA 1
ATOM 826 C C . GLY A 1 102 ? -54.219 33.812 14.914 1 35 102 GLY A C 1
ATOM 827 O O . GLY A 1 102 ? -54.875 33.688 15.945 1 35 102 GLY A O 1
ATOM 828 N N . GLU A 1 103 ? -54.062 32.562 14.344 1 34.19 103 GLU A N 1
ATOM 829 C CA . GLU A 1 103 ? -54.344 31.391 15.172 1 34.19 103 GLU A CA 1
ATOM 830 C C . GLU A 1 103 ? -53.406 31.312 16.359 1 34.19 103 GLU A C 1
ATOM 832 O O . GLU A 1 103 ? -52.344 31.922 16.344 1 34.19 103 GLU A O 1
ATOM 837 N N . ALA A 1 104 ? -53.812 30.438 17.297 1 37 104 ALA A N 1
ATOM 838 C CA . ALA A 1 104 ? -53.375 30.078 18.641 1 37 104 ALA A CA 1
ATOM 839 C C . ALA A 1 104 ? -51.844 29.984 18.719 1 37 104 ALA A C 1
ATOM 841 O O . ALA A 1 104 ? -51.219 29.562 17.766 1 37 104 ALA A O 1
ATOM 842 N N . LYS A 1 105 ? -51.312 30.672 19.688 1 36.62 105 LYS A N 1
ATOM 843 C CA . LYS A 1 105 ? -50 30.734 20.297 1 36.62 105 LYS A CA 1
ATOM 844 C C . LYS A 1 105 ? -49.344 29.344 20.375 1 36.62 105 LYS A C 1
ATOM 846 O O . LYS A 1 105 ? -49.594 28.609 21.344 1 36.62 105 LYS A O 1
ATOM 851 N N . VAL A 1 106 ? -49.562 28.484 19.406 1 36.28 106 VAL A N 1
ATOM 852 C CA . VAL A 1 106 ? -48.75 27.312 19.719 1 36.28 106 VAL A CA 1
ATOM 853 C C . VAL A 1 106 ? -47.375 27.734 20.219 1 36.28 106 VAL A C 1
ATOM 855 O O . VAL A 1 106 ? -46.656 28.406 19.5 1 36.28 106 VAL A O 1
ATOM 858 N N . SER A 1 107 ? -47.312 28.156 21.5 1 35.88 107 SER A N 1
ATOM 859 C CA . SER A 1 107 ? -46.062 28.281 22.266 1 35.88 107 SER A CA 1
ATOM 860 C C . SER A 1 107 ? -45.031 27.297 21.781 1 35.88 107 SER A C 1
ATOM 862 O O . SER A 1 107 ? -44.906 26.188 22.297 1 35.88 107 SER A O 1
ATOM 864 N N . GLY A 1 108 ? -45.156 26.828 20.641 1 38.62 108 GLY A N 1
ATOM 865 C CA . GLY A 1 108 ? -44.062 25.922 20.25 1 38.62 108 GLY A CA 1
ATOM 866 C C . GLY A 1 108 ? -42.688 26.438 20.656 1 38.62 108 GLY A C 1
ATOM 867 O O . GLY A 1 108 ? -42.25 27.453 20.141 1 38.62 108 GLY A O 1
ATOM 868 N N . LEU A 1 109 ? -42.312 26.422 21.922 1 38.75 109 LEU A N 1
ATOM 869 C CA . LEU A 1 109 ? -40.938 26.547 22.422 1 38.75 109 LEU A CA 1
ATOM 870 C C . LEU A 1 109 ? -39.969 26.109 21.344 1 38.75 109 LEU A C 1
ATOM 872 O O . LEU A 1 109 ? -39.844 24.906 21.047 1 38.75 109 LEU A O 1
ATOM 876 N N . ILE A 1 110 ? -39.938 26.656 20.25 1 44.16 110 ILE A N 1
ATOM 877 C CA . ILE A 1 110 ? -38.781 26.391 19.359 1 44.16 110 ILE A CA 1
ATOM 878 C C . ILE A 1 110 ? -37.5 26.297 20.188 1 44.16 110 ILE A C 1
ATOM 880 O O . ILE A 1 110 ? -37.125 27.25 20.875 1 44.16 110 ILE A O 1
ATOM 884 N N . GLN A 1 111 ? -37.219 25.219 20.875 1 48.38 111 GLN A N 1
ATOM 885 C CA . GLN A 1 111 ? -35.938 24.938 21.5 1 48.38 111 GLN A CA 1
ATOM 886 C C . GLN A 1 111 ? -34.781 25.562 20.688 1 48.38 111 GLN A C 1
ATOM 888 O O . GLN A 1 111 ? -34.719 25.391 19.469 1 48.38 111 GLN A O 1
ATOM 893 N N . PRO A 1 112 ? -34.25 26.688 21.047 1 52.97 112 PRO A N 1
ATOM 894 C CA . PRO A 1 112 ? -33.094 27.297 20.375 1 52.97 112 PRO A CA 1
ATOM 895 C C . PRO A 1 112 ? -32.094 26.266 19.828 1 52.97 112 PRO A C 1
ATOM 897 O O . PRO A 1 112 ? -31.812 25.266 20.516 1 52.97 112 PRO A O 1
ATOM 900 N N . ALA A 1 113 ? -32.125 26.047 18.578 1 58.84 113 ALA A N 1
ATOM 901 C CA . ALA A 1 113 ? -31.266 25.078 17.906 1 58.84 113 ALA A CA 1
ATOM 902 C C . ALA A 1 113 ? -29.812 25.25 18.344 1 58.84 113 ALA A C 1
ATOM 904 O O . ALA A 1 113 ? -29.266 26.359 18.297 1 58.84 113 ALA A O 1
ATOM 905 N N . GLU A 1 114 ? -29.25 24.516 19.297 1 76.62 114 GLU A N 1
ATOM 906 C CA . GLU A 1 114 ? -27.859 24.469 19.766 1 76.62 114 GLU A CA 1
ATOM 907 C C . GLU A 1 114 ? -26.891 24.219 18.625 1 76.62 114 GLU A C 1
ATOM 909 O O . GLU A 1 114 ? -27.094 23.297 17.828 1 76.62 114 GLU A O 1
ATOM 914 N N . VAL A 1 115 ? -26.25 25.406 18.203 1 87.62 115 VAL A N 1
ATOM 915 C CA . VAL A 1 115 ? -25.172 25.266 17.234 1 87.62 115 VAL A CA 1
ATOM 916 C C . VAL A 1 115 ? -23.828 25.234 17.953 1 87.62 115 VAL A C 1
ATOM 918 O O . VAL A 1 115 ? -23.688 25.766 19.062 1 87.62 115 VAL A O 1
ATOM 921 N N . PHE A 1 116 ? -22.891 24.578 17.422 1 93.25 116 PHE A N 1
ATOM 922 C CA . PHE A 1 116 ? -21.562 24.438 18 1 93.25 116 PHE A CA 1
ATOM 923 C C . PHE A 1 116 ? -20.516 25.188 17.172 1 93.25 116 PHE A C 1
ATOM 925 O O . PHE A 1 116 ? -20.469 25.016 15.953 1 93.25 116 PHE A O 1
ATOM 932 N N . ALA A 1 117 ? -19.75 26.016 17.875 1 93.12 117 ALA A N 1
ATOM 933 C CA . ALA A 1 117 ? -18.688 26.781 17.203 1 93.12 117 ALA A CA 1
ATOM 934 C C . ALA A 1 117 ? -17.312 26.203 17.5 1 93.12 117 ALA A C 1
ATOM 936 O O . ALA A 1 117 ? -17.031 25.812 18.641 1 93.12 117 ALA A O 1
ATOM 937 N N . PRO A 1 118 ? -16.484 26.141 16.484 1 95.5 118 PRO A N 1
ATOM 938 C CA . PRO A 1 118 ? -15.133 25.625 16.719 1 95.5 118 PRO A CA 1
ATOM 939 C C . PRO A 1 118 ? -14.234 26.625 17.438 1 95.5 118 PRO A C 1
ATOM 941 O O . PRO A 1 118 ? -14.312 27.828 17.172 1 95.5 118 PRO A O 1
ATOM 944 N N . LYS A 1 119 ? -13.461 26.172 18.359 1 96.19 119 LYS A N 1
ATOM 945 C CA . LYS A 1 119 ? -12.414 26.906 19.062 1 96.19 119 LYS A CA 1
ATOM 946 C C . LYS A 1 119 ? -11.094 26.125 19.047 1 96.19 119 LYS A C 1
ATOM 948 O O . LYS A 1 119 ? -11.07 24.922 19.312 1 96.19 119 LYS A O 1
ATOM 953 N N . SER A 1 120 ? -10 26.844 18.656 1 97.88 120 SER A N 1
ATOM 954 C CA . SER A 1 120 ? -8.719 26.156 18.5 1 97.88 120 SER A CA 1
ATOM 955 C C . SER A 1 120 ? -7.688 26.672 19.5 1 97.88 120 SER A C 1
ATOM 957 O O . SER A 1 120 ? -7.535 27.875 19.672 1 97.88 120 SER A O 1
ATOM 959 N N . LEU A 1 121 ? -7.094 25.766 20.234 1 97.88 121 LEU A N 1
ATOM 960 C CA . LEU A 1 121 ? -5.895 26.016 21.031 1 97.88 121 LEU A CA 1
ATOM 961 C C . LEU A 1 121 ? -4.637 25.719 20.219 1 97.88 121 LEU A C 1
ATOM 963 O O . LEU A 1 121 ? -4.453 24.609 19.734 1 97.88 121 LEU A O 1
ATOM 967 N N . VAL A 1 122 ? -3.744 26.703 20.109 1 98.12 122 VAL A N 1
ATOM 968 C CA . VAL A 1 122 ? -2.604 26.531 19.219 1 98.12 122 VAL A CA 1
ATOM 969 C C . VAL A 1 122 ? -1.307 26.781 19.969 1 98.12 122 VAL A C 1
ATOM 971 O O . VAL A 1 122 ? -1.196 27.766 20.719 1 98.12 122 VAL A O 1
ATOM 974 N N . LEU A 1 123 ? -0.385 25.906 19.859 1 97.56 123 LEU A N 1
ATOM 975 C CA . LEU A 1 123 ? 0.979 26.078 20.359 1 97.56 123 LEU A CA 1
ATOM 976 C C . LEU A 1 123 ? 1.955 26.25 19.188 1 97.56 123 LEU A C 1
ATOM 978 O O . LEU A 1 123 ? 2.002 25.406 18.297 1 97.56 123 LEU A O 1
ATOM 982 N N . VAL A 1 124 ? 2.701 27.328 19.172 1 97 124 VAL A N 1
ATOM 983 C CA . VAL A 1 124 ? 3.705 27.562 18.141 1 97 124 VAL A CA 1
ATOM 984 C C . VAL A 1 124 ? 5.102 27.297 18.703 1 97 124 VAL A C 1
ATOM 986 O O . VAL A 1 124 ? 5.465 27.844 19.75 1 97 124 VAL A O 1
ATOM 989 N N . SER A 1 125 ? 5.836 26.469 18 1 95.81 125 SER A N 1
ATOM 990 C CA . SER A 1 125 ? 7.184 26.141 18.453 1 95.81 125 SER A CA 1
ATOM 991 C C . SER A 1 125 ? 8.125 25.953 17.281 1 95.81 125 SER A C 1
ATOM 993 O O . SER A 1 125 ? 7.688 25.656 16.156 1 95.81 125 SER A O 1
ATOM 995 N N . ARG A 1 126 ? 9.461 26.156 17.469 1 91.5 126 ARG A N 1
ATOM 996 C CA . ARG A 1 126 ? 10.5 25.859 16.484 1 91.5 126 ARG A CA 1
ATOM 997 C C . ARG A 1 126 ? 10.984 24.422 16.625 1 91.5 126 ARG A C 1
ATOM 999 O O . ARG A 1 126 ? 11.727 23.922 15.781 1 91.5 126 ARG A O 1
ATOM 1006 N N . LEU A 1 127 ? 10.445 23.859 17.734 1 91.38 127 LEU A N 1
ATOM 1007 C CA . LEU A 1 127 ? 10.781 22.469 18 1 91.38 127 LEU A CA 1
ATOM 1008 C C . LEU A 1 127 ? 9.641 21.547 17.594 1 91.38 127 LEU A C 1
ATOM 1010 O O . LEU A 1 127 ? 8.469 21.922 17.703 1 91.38 127 LEU A O 1
ATOM 1014 N N . TYR A 1 128 ? 10.047 20.422 17.188 1 91.25 128 TYR A N 1
ATOM 1015 C CA . TYR A 1 128 ? 9.031 19.484 16.719 1 91.25 128 TYR A CA 1
ATOM 1016 C C . TYR A 1 128 ? 8.812 18.375 17.734 1 91.25 128 TYR A C 1
ATOM 1018 O O . TYR A 1 128 ? 9.406 17.297 17.609 1 91.25 128 TYR A O 1
ATOM 1026 N N . TYR A 1 129 ? 7.895 18.531 18.656 1 92.44 129 TYR A N 1
ATOM 1027 C CA . TYR A 1 129 ? 7.469 17.547 19.641 1 92.44 129 TYR A CA 1
ATOM 1028 C C . TYR A 1 129 ? 5.953 17.391 19.641 1 92.44 129 TYR A C 1
ATOM 1030 O O . TYR A 1 129 ? 5.285 17.703 20.625 1 92.44 129 TYR A O 1
ATOM 1038 N N . PRO A 1 130 ? 5.477 16.766 18.625 1 93.62 130 PRO A N 1
ATOM 1039 C CA . PRO A 1 130 ? 4.02 16.734 18.453 1 93.62 130 PRO A CA 1
ATOM 1040 C C . PRO A 1 130 ? 3.312 16.016 19.594 1 93.62 130 PRO A C 1
ATOM 1042 O O . PRO A 1 130 ? 2.248 16.453 20.047 1 93.62 130 PRO A O 1
ATOM 1045 N N . GLU A 1 131 ? 3.838 14.938 20.125 1 92.56 131 GLU A N 1
ATOM 1046 C CA . GLU A 1 131 ? 3.172 14.172 21.172 1 92.56 131 GLU A CA 1
ATOM 1047 C C . GLU A 1 131 ? 3.139 14.945 22.484 1 92.56 131 GLU A C 1
ATOM 1049 O O . GLU A 1 131 ? 2.164 14.867 23.234 1 92.56 131 GLU A O 1
ATOM 1054 N N . ILE A 1 132 ? 4.188 15.602 22.75 1 93.81 132 ILE A N 1
ATOM 1055 C CA . ILE A 1 132 ? 4.25 16.422 23.953 1 93.81 132 ILE A CA 1
ATOM 1056 C C . ILE A 1 132 ? 3.244 17.562 23.844 1 93.81 132 ILE A C 1
ATOM 1058 O O . ILE A 1 132 ? 2.525 17.859 24.797 1 93.81 132 ILE A O 1
ATOM 1062 N N . PHE A 1 133 ? 3.234 18.188 22.75 1 96.56 133 PHE A N 1
ATOM 1063 C CA . PHE A 1 133 ? 2.326 19.312 22.531 1 96.56 133 PHE A CA 1
ATOM 1064 C C . PHE A 1 133 ? 0.875 18.844 22.562 1 96.56 133 PHE A C 1
ATOM 1066 O O . PHE A 1 133 ? 0.001 19.562 23.062 1 96.56 133 PHE A O 1
ATOM 1073 N N . ARG A 1 134 ? 0.628 17.719 22 1 96.38 134 ARG A N 1
ATOM 1074 C CA . ARG A 1 134 ? -0.71 17.141 22.062 1 96.38 134 ARG A CA 1
ATOM 1075 C C . ARG A 1 134 ? -1.134 16.922 23.516 1 96.38 134 ARG A C 1
ATOM 1077 O O . ARG A 1 134 ? -2.268 17.234 23.891 1 96.38 134 ARG A O 1
ATOM 1084 N N . ALA A 1 135 ? -0.221 16.422 24.297 1 95.12 135 ALA A N 1
ATOM 1085 C CA . ALA A 1 135 ? -0.495 16.188 25.703 1 95.12 135 ALA A CA 1
ATOM 1086 C C . ALA A 1 135 ? -0.731 17.5 26.453 1 95.12 135 ALA A C 1
ATOM 1088 O O . ALA A 1 135 ? -1.64 17.594 27.266 1 95.12 135 ALA A O 1
ATOM 1089 N N . CYS A 1 136 ? 0.061 18.453 26.188 1 95.88 136 CYS A N 1
ATOM 1090 C CA . CYS A 1 136 ? -0.066 19.75 26.844 1 95.88 136 CYS A CA 1
ATOM 1091 C C . CYS A 1 136 ? -1.391 20.406 26.484 1 95.88 136 CYS A C 1
ATOM 1093 O O . CYS A 1 136 ? -2.102 20.906 27.359 1 95.88 136 CYS A O 1
ATOM 1095 N N . LEU A 1 137 ? -1.674 20.422 25.203 1 97.31 137 LEU A N 1
ATOM 1096 C CA . LEU A 1 137 ? -2.924 21.031 24.75 1 97.31 137 LEU A CA 1
ATOM 1097 C C . LEU A 1 137 ? -4.125 20.266 25.297 1 97.31 137 LEU A C 1
ATOM 1099 O O . LEU A 1 137 ? -5.156 20.859 25.609 1 97.31 137 LEU A O 1
ATOM 1103 N N . GLY A 1 138 ? -3.994 18.922 25.312 1 96.38 138 GLY A N 1
ATOM 1104 C CA . GLY A 1 138 ? -5.043 18.109 25.906 1 96.38 138 GLY A CA 1
ATOM 1105 C C . GLY A 1 138 ? -5.32 18.469 27.359 1 96.38 138 GLY A C 1
ATOM 1106 O O . GLY A 1 138 ? -6.477 18.516 27.781 1 96.38 138 GLY A O 1
ATOM 1107 N N . LEU A 1 139 ? -4.285 18.641 28.078 1 95 139 LEU A N 1
ATOM 1108 C CA . LEU A 1 139 ? -4.422 19.016 29.484 1 95 139 LEU A CA 1
ATOM 1109 C C . LEU A 1 139 ? -5.066 20.391 29.625 1 95 139 LEU A C 1
ATOM 1111 O O . LEU A 1 139 ? -5.941 20.594 30.469 1 95 139 LEU A O 1
ATOM 1115 N N . ILE A 1 140 ? -4.629 21.344 28.875 1 95.5 140 ILE A N 1
ATOM 1116 C CA . ILE A 1 140 ? -5.191 22.688 28.891 1 95.5 140 ILE A CA 1
ATOM 1117 C C . ILE A 1 140 ? -6.676 22.641 28.531 1 95.5 140 ILE A C 1
ATOM 1119 O O . ILE A 1 140 ? -7.496 23.297 29.172 1 95.5 140 ILE A O 1
ATOM 1123 N N . TYR A 1 141 ? -6.988 21.859 27.516 1 96.06 141 TYR A N 1
ATOM 1124 C CA . TYR A 1 141 ? -8.375 21.641 27.125 1 96.06 141 TYR A CA 1
ATOM 1125 C C . TYR A 1 141 ? -9.203 21.094 28.281 1 96.06 141 TYR A C 1
ATOM 1127 O O . TYR A 1 141 ? -10.297 21.594 28.547 1 96.06 141 TYR A O 1
ATOM 1135 N N . THR A 1 142 ? -8.656 20.078 28.969 1 94.12 142 THR A N 1
ATOM 1136 C CA . THR A 1 142 ? -9.367 19.469 30.078 1 94.12 142 THR A CA 1
ATOM 1137 C C . THR A 1 142 ? -9.578 20.469 31.219 1 94.12 142 THR A C 1
ATOM 1139 O O . THR A 1 142 ? -10.656 20.516 31.812 1 94.12 142 THR A O 1
ATOM 1142 N N . VAL A 1 143 ? -8.609 21.234 31.484 1 93 143 VAL A N 1
ATOM 1143 C CA . VAL A 1 143 ? -8.703 22.234 32.531 1 93 143 VAL A CA 1
ATOM 1144 C C . VAL A 1 143 ? -9.75 23.281 32.156 1 93 143 VAL A C 1
ATOM 1146 O O . VAL A 1 143 ? -10.523 23.734 33 1 93 143 VAL A O 1
ATOM 1149 N N . TYR A 1 144 ? -9.781 23.656 30.953 1 91 144 TYR A N 1
ATOM 1150 C CA . TYR A 1 144 ? -10.711 24.656 30.453 1 91 144 TYR A CA 1
ATOM 1151 C C . TYR A 1 144 ? -12.141 24.141 30.484 1 91 144 TYR A C 1
ATOM 1153 O O . TYR A 1 144 ? -13.039 24.828 30.984 1 91 144 TYR A O 1
ATOM 1161 N N . VAL A 1 145 ? -12.43 22.938 29.984 1 89.56 145 VAL A N 1
ATOM 1162 C CA . VAL A 1 145 ? -13.781 22.406 29.828 1 89.56 145 VAL A CA 1
ATOM 1163 C C . VAL A 1 145 ? -14.328 21.969 31.172 1 89.56 145 VAL A C 1
ATOM 1165 O O . VAL A 1 145 ? -15.516 22.156 31.469 1 89.56 145 VAL A O 1
ATOM 1168 N N . ASP A 1 146 ? -13.43 21.406 31.969 1 88 146 ASP A N 1
ATOM 1169 C CA . ASP A 1 146 ? -13.891 20.891 33.25 1 88 146 ASP A CA 1
ATOM 1170 C C . ASP A 1 146 ? -13.766 21.938 34.344 1 88 146 ASP A C 1
ATOM 1172 O O . ASP A 1 146 ? -14.133 21.688 35.5 1 88 146 ASP A O 1
ATOM 1176 N N . SER A 1 147 ? -13.289 23.062 34.062 1 83.38 147 SER A N 1
ATOM 1177 C CA . SER A 1 147 ? -13.125 24.156 35 1 83.38 147 SER A CA 1
ATOM 1178 C C . SER A 1 147 ? -12.383 23.688 36.25 1 83.38 147 SER A C 1
ATOM 1180 O O . SER A 1 147 ? -12.852 23.891 37.375 1 83.38 147 SER A O 1
ATOM 1182 N N . LEU A 1 148 ? -11.312 23.094 35.969 1 80.56 148 LEU A N 1
ATOM 1183 C CA . LEU A 1 148 ? -10.516 22.609 37.094 1 80.56 148 LEU A CA 1
ATOM 1184 C C . LEU A 1 148 ? -9.891 23.766 37.875 1 80.56 148 LEU A C 1
ATOM 1186 O O . LEU A 1 148 ? -9.797 24.891 37.344 1 80.56 148 LEU A O 1
ATOM 1190 N N . ASN A 1 149 ? -9.484 23.484 39.031 1 84.31 149 ASN A N 1
ATOM 1191 C CA . ASN A 1 149 ? -8.938 24.5 39.906 1 84.31 149 ASN A CA 1
ATOM 1192 C C . ASN A 1 149 ? -7.461 24.781 39.625 1 84.31 149 ASN A C 1
ATOM 1194 O O . ASN A 1 149 ? -6.617 24.688 40.5 1 84.31 149 ASN A O 1
ATOM 1198 N N . VAL A 1 150 ? -7.098 24.859 38.5 1 84.94 150 VAL A N 1
ATOM 1199 C CA . VAL A 1 150 ? -5.75 25.203 38.062 1 84.94 150 VAL A CA 1
ATOM 1200 C C . VAL A 1 150 ? -5.793 26.438 37.156 1 84.94 150 VAL A C 1
ATOM 1202 O O . VAL A 1 150 ? -6.684 26.578 36.312 1 84.94 150 VAL A O 1
ATOM 1205 N N . SER A 1 151 ? -4.891 27.359 37.5 1 88.94 151 SER A N 1
ATOM 1206 C CA . SER A 1 151 ? -4.832 28.594 36.719 1 88.94 151 SER A CA 1
ATOM 1207 C C . SER A 1 151 ? -4.305 28.328 35.312 1 88.94 151 SER A C 1
ATOM 1209 O O . SER A 1 151 ? -3.158 27.906 35.125 1 88.94 151 SER A O 1
ATOM 1211 N N . LEU A 1 152 ? -5.137 28.609 34.344 1 90.25 152 LEU A N 1
ATOM 1212 C CA . LEU A 1 152 ? -4.73 28.438 32.938 1 90.25 152 LEU A CA 1
ATOM 1213 C C . LEU A 1 152 ? -3.537 29.328 32.625 1 90.25 152 LEU A C 1
ATOM 1215 O O . LEU A 1 152 ? -2.664 28.953 31.844 1 90.25 152 LEU A O 1
ATOM 1219 N N . GLU A 1 153 ? -3.455 30.469 33.188 1 90.19 153 GLU A N 1
ATOM 1220 C CA . GLU A 1 153 ? -2.354 31.391 32.969 1 90.19 153 GLU A CA 1
ATOM 1221 C C . GLU A 1 153 ? -1.03 30.812 33.469 1 90.19 153 GLU A C 1
ATOM 1223 O O . GLU A 1 153 ? 0.004 30.984 32.812 1 90.19 153 GLU A O 1
ATOM 1228 N N . SER A 1 154 ? -1.206 30.172 34.562 1 91.81 154 SER A N 1
ATOM 1229 C CA . SER A 1 154 ? -0.003 29.562 35.125 1 91.81 154 SER A CA 1
ATOM 1230 C C . SER A 1 154 ? 0.492 28.422 34.25 1 91.81 154 SER A C 1
ATOM 1232 O O . SER A 1 154 ? 1.699 28.25 34.062 1 91.81 154 SER A O 1
ATOM 1234 N N . LEU A 1 155 ? -0.413 27.625 33.781 1 93.75 155 LEU A N 1
ATOM 1235 C CA . LEU A 1 155 ? -0.055 26.516 32.906 1 93.75 155 LEU A CA 1
ATOM 1236 C C . LEU A 1 155 ? 0.648 27.031 31.641 1 93.75 155 LEU A C 1
ATOM 1238 O O . LEU A 1 155 ? 1.695 26.5 31.266 1 93.75 155 LEU A O 1
ATOM 1242 N N . ILE A 1 156 ? 0.091 28 31.047 1 94.38 156 ILE A N 1
ATOM 1243 C CA . ILE A 1 156 ? 0.615 28.562 29.797 1 94.38 156 ILE A CA 1
ATOM 1244 C C . ILE A 1 156 ? 1.972 29.219 30.062 1 94.38 156 ILE A C 1
ATOM 1246 O O . ILE A 1 156 ? 2.887 29.109 29.234 1 94.38 156 ILE A O 1
ATOM 1250 N N . ALA A 1 157 ? 2.086 29.875 31.172 1 93.06 157 ALA A N 1
ATOM 1251 C CA . ALA A 1 157 ? 3.35 30.516 31.531 1 93.06 157 ALA A CA 1
ATOM 1252 C C . ALA A 1 157 ? 4.457 29.469 31.688 1 93.06 157 ALA A C 1
ATOM 1254 O O . ALA A 1 157 ? 5.598 29.703 31.281 1 93.06 157 ALA A O 1
ATOM 1255 N N . ASN A 1 158 ? 4.141 28.391 32.312 1 92.88 158 ASN A N 1
ATOM 1256 C CA . ASN A 1 158 ? 5.113 27.312 32.469 1 92.88 158 ASN A CA 1
ATOM 1257 C C . ASN A 1 158 ? 5.566 26.75 31.141 1 92.88 158 ASN A C 1
ATOM 1259 O O . ASN A 1 158 ? 6.738 26.406 30.969 1 92.88 158 ASN A O 1
ATOM 1263 N N . LEU A 1 159 ? 4.66 26.625 30.266 1 93.56 159 LEU A N 1
ATOM 1264 C CA . LEU A 1 159 ? 4.945 26.094 28.938 1 93.56 159 LEU A CA 1
ATOM 1265 C C . LEU A 1 159 ? 5.883 27.031 28.172 1 93.56 159 LEU A C 1
ATOM 1267 O O . LEU A 1 159 ? 6.848 26.562 27.562 1 93.56 159 LEU A O 1
ATOM 1271 N N . CYS A 1 160 ? 5.68 28.312 28.234 1 92.06 160 CYS A N 1
ATOM 1272 C CA . CYS A 1 160 ? 6.449 29.297 27.484 1 92.06 160 CYS A CA 1
ATOM 1273 C C . CYS A 1 160 ? 7.773 29.594 28.172 1 92.06 160 CYS A C 1
ATOM 1275 O O . CYS A 1 160 ? 8.703 30.125 27.562 1 92.06 160 CYS A O 1
ATOM 1277 N N . ALA A 1 161 ? 7.887 29.234 29.406 1 91.44 161 ALA A N 1
ATOM 1278 C CA . ALA A 1 161 ? 9.102 29.5 30.172 1 91.44 161 ALA A CA 1
ATOM 1279 C C . ALA A 1 161 ? 10.086 28.344 30.062 1 91.44 161 ALA A C 1
ATOM 1281 O O . ALA A 1 161 ? 11.273 28.484 30.359 1 91.44 161 ALA A O 1
ATOM 1282 N N . CYS A 1 162 ? 9.602 27.266 29.641 1 91.94 162 CYS A N 1
ATOM 1283 C CA . CYS A 1 162 ? 10.43 26.078 29.594 1 91.94 162 CYS A CA 1
ATOM 1284 C C . CYS A 1 162 ? 11.445 26.156 28.453 1 91.94 162 CYS A C 1
ATOM 1286 O O . CYS A 1 162 ? 11.078 26.406 27.297 1 91.94 162 CYS A O 1
ATOM 1288 N N . LEU A 1 163 ? 12.703 25.969 28.797 1 92.25 163 LEU A N 1
ATOM 1289 C CA . LEU A 1 163 ? 13.781 25.953 27.812 1 92.25 163 LEU A CA 1
ATOM 1290 C C . LEU A 1 163 ? 14.312 24.547 27.609 1 92.25 163 LEU A C 1
ATOM 1292 O O . LEU A 1 163 ? 14.469 23.781 28.562 1 92.25 163 LEU A O 1
ATOM 1296 N N . VAL A 1 164 ? 14.492 24.219 26.328 1 90.38 164 VAL A N 1
ATOM 1297 C CA . VAL A 1 164 ? 14.977 22.891 25.969 1 90.38 164 VAL A CA 1
ATOM 1298 C C . VAL A 1 164 ? 16.203 23.016 25.078 1 90.38 164 VAL A C 1
ATOM 1300 O O . VAL A 1 164 ? 16.266 23.875 24.188 1 90.38 164 VAL A O 1
ATOM 1303 N N . PRO A 1 165 ? 17.188 22.219 25.375 1 84.31 165 PRO A N 1
ATOM 1304 C CA . PRO A 1 165 ? 18.312 22.203 24.453 1 84.31 165 PRO A CA 1
ATOM 1305 C C . PRO A 1 165 ? 17.953 21.672 23.078 1 84.31 165 PRO A C 1
ATOM 1307 O O . PRO A 1 165 ? 17.047 20.844 22.953 1 84.31 165 PRO A O 1
ATOM 1310 N N . ALA A 1 166 ? 18.656 22.156 22.078 1 77.12 166 ALA A N 1
ATOM 1311 C CA . ALA A 1 166 ? 18.344 21.734 20.719 1 77.12 166 ALA A CA 1
ATOM 1312 C C . ALA A 1 166 ? 18.891 20.344 20.422 1 77.12 166 ALA A C 1
ATOM 1314 O O . ALA A 1 166 ? 18.328 19.609 19.609 1 77.12 166 ALA A O 1
ATOM 1315 N N . ALA A 1 167 ? 20.047 20.016 20.969 1 78.44 167 ALA A N 1
ATOM 1316 C CA . ALA A 1 167 ? 20.703 18.734 20.719 1 78.44 167 ALA A CA 1
ATOM 1317 C C . ALA A 1 167 ? 21.516 18.281 21.938 1 78.44 167 ALA A C 1
ATOM 1319 O O . ALA A 1 167 ? 21.438 18.906 23 1 78.44 167 ALA A O 1
ATOM 1320 N N . GLY A 1 168 ? 22.016 17.078 21.812 1 80.31 168 GLY A N 1
ATOM 1321 C CA . GLY A 1 168 ? 22.891 16.594 22.859 1 80.31 168 GLY A CA 1
ATOM 1322 C C . GLY A 1 168 ? 22.359 15.336 23.531 1 80.31 168 GLY A C 1
ATOM 1323 O O . GLY A 1 168 ? 23.047 14.727 24.344 1 80.31 168 GLY A O 1
ATOM 1324 N N . GLY A 1 169 ? 21.203 14.93 23.125 1 82.06 169 GLY A N 1
ATOM 1325 C CA . GLY A 1 169 ? 20.656 13.68 23.625 1 82.06 169 GLY A CA 1
ATOM 1326 C C . GLY A 1 169 ? 20.234 13.75 25.078 1 82.06 169 GLY A C 1
ATOM 1327 O O . GLY A 1 169 ? 20.234 12.742 25.781 1 82.06 169 GLY A O 1
ATOM 1328 N N . SER A 1 170 ? 19.875 14.836 25.547 1 85.5 170 SER A N 1
ATOM 1329 C CA . SER A 1 170 ? 19.484 15.016 26.938 1 85.5 170 SER A CA 1
ATOM 1330 C C . SER A 1 170 ? 18.016 14.727 27.141 1 85.5 170 SER A C 1
ATOM 1332 O O . SER A 1 170 ? 17.234 14.711 26.188 1 85.5 170 SER A O 1
ATOM 1334 N N . GLN A 1 171 ? 17.781 14.32 28.375 1 89.56 171 GLN A N 1
ATOM 1335 C CA . GLN A 1 171 ? 16.406 14.109 28.797 1 89.56 171 GLN A CA 1
ATOM 1336 C C . GLN A 1 171 ? 15.984 15.148 29.828 1 89.56 171 GLN A C 1
ATOM 1338 O O . GLN A 1 171 ? 16.734 15.453 30.75 1 89.56 171 GLN A O 1
ATOM 1343 N N . LYS A 1 172 ? 14.898 15.719 29.562 1 89.62 172 LYS A N 1
ATOM 1344 C CA . LYS A 1 172 ? 14.375 16.719 30.484 1 89.62 172 LYS A CA 1
ATOM 1345 C C . LYS A 1 172 ? 12.945 16.375 30.906 1 89.62 172 LYS A C 1
ATOM 1347 O O . LYS A 1 172 ? 12.086 16.125 30.062 1 89.62 172 LYS A O 1
ATOM 1352 N N . LEU A 1 173 ? 12.781 16.297 32.188 1 91.31 173 LEU A N 1
ATOM 1353 C CA . LEU A 1 173 ? 11.438 16.141 32.719 1 91.31 173 LEU A CA 1
ATOM 1354 C C . LEU A 1 173 ? 10.719 17.484 32.812 1 91.31 173 LEU A C 1
ATOM 1356 O O . LEU A 1 173 ? 11.289 18.453 33.281 1 91.31 173 LEU A O 1
ATOM 1360 N N . PHE A 1 174 ? 9.539 17.484 32.25 1 91.31 174 PHE A N 1
ATOM 1361 C CA . PHE A 1 174 ? 8.75 18.703 32.188 1 91.31 174 PHE A CA 1
ATOM 1362 C C . PHE A 1 174 ? 7.328 18.453 32.688 1 91.31 174 PHE A C 1
ATOM 1364 O O . PHE A 1 174 ? 6.766 17.375 32.469 1 91.31 174 PHE A O 1
ATOM 1371 N N . SER A 1 175 ? 6.855 19.406 33.531 1 92.38 175 SER A N 1
ATOM 1372 C CA . SER A 1 175 ? 5.465 19.375 33.969 1 92.38 175 SER A CA 1
ATOM 1373 C C . SER A 1 175 ? 4.797 20.734 33.75 1 92.38 175 SER A C 1
ATOM 1375 O O . SER A 1 175 ? 5.414 21.781 33.938 1 92.38 175 SER A O 1
ATOM 1377 N N . LEU A 1 176 ? 3.629 20.734 33.281 1 90.81 176 LEU A N 1
ATOM 1378 C CA . LEU A 1 176 ? 2.867 21.969 33.062 1 90.81 176 LEU A CA 1
ATOM 1379 C C . LEU A 1 176 ? 2.385 22.531 34.406 1 90.81 176 LEU A C 1
ATOM 1381 O O . LEU A 1 176 ? 2.059 23.719 34.5 1 90.81 176 LEU A O 1
ATOM 1385 N N . GLY A 1 177 ? 2.287 21.688 35.406 1 86.19 177 GLY A N 1
ATOM 1386 C CA . GLY A 1 177 ? 1.855 22.141 36.719 1 86.19 177 GLY A CA 1
ATOM 1387 C C . GLY A 1 177 ? 0.476 21.641 37.094 1 86.19 177 GLY A C 1
ATOM 1388 O O . GLY A 1 177 ? -0.163 22.188 38 1 86.19 177 GLY A O 1
ATOM 1389 N N . ALA A 1 178 ? -0.099 20.734 36.375 1 88.19 178 ALA A N 1
ATOM 1390 C CA . ALA A 1 178 ? -1.408 20.156 36.656 1 88.19 178 ALA A CA 1
ATOM 1391 C C . ALA A 1 178 ? -1.308 18.656 36.938 1 88.19 178 ALA A C 1
ATOM 1393 O O . ALA A 1 178 ? -2.178 17.891 36.5 1 88.19 178 ALA A O 1
ATOM 1394 N N . GLY A 1 179 ? -0.214 18.188 37.531 1 84.19 179 GLY A N 1
ATOM 1395 C CA . GLY A 1 179 ? -0.026 16.781 37.875 1 84.19 179 GLY A CA 1
ATOM 1396 C C . GLY A 1 179 ? 0.467 15.938 36.719 1 84.19 179 GLY A C 1
ATOM 1397 O O . GLY A 1 179 ? 0.557 14.711 36.844 1 84.19 179 GLY A O 1
ATOM 1398 N N . ASP A 1 180 ? 0.719 16.625 35.656 1 89.06 180 ASP A N 1
ATOM 1399 C CA . ASP A 1 180 ? 1.224 15.906 34.5 1 89.06 180 ASP A CA 1
ATOM 1400 C C . ASP A 1 180 ? 2.744 15.773 34.531 1 89.06 180 ASP A C 1
ATOM 1402 O O . ASP A 1 180 ? 3.416 16.547 35.25 1 89.06 180 ASP A O 1
ATOM 1406 N N . ARG A 1 181 ? 3.277 14.703 33.938 1 91.81 181 ARG A N 1
ATOM 1407 C CA . ARG A 1 181 ? 4.711 14.508 33.75 1 91.81 181 ARG A CA 1
ATOM 1408 C C . ARG A 1 181 ? 5.043 14.086 32.344 1 91.81 181 ARG A C 1
ATOM 1410 O O . ARG A 1 181 ? 4.492 13.102 31.828 1 91.81 181 ARG A O 1
ATOM 1417 N N . GLN A 1 182 ? 5.871 14.93 31.766 1 91.19 182 GLN A N 1
ATOM 1418 C CA . GLN A 1 182 ? 6.27 14.641 30.391 1 91.19 182 GLN A CA 1
ATOM 1419 C C . GLN A 1 182 ? 7.789 14.539 30.281 1 91.19 182 GLN A C 1
ATOM 1421 O O . GLN A 1 182 ? 8.523 15.281 30.938 1 91.19 182 GLN A O 1
ATOM 1426 N N . LEU A 1 183 ? 8.203 13.609 29.5 1 91.38 183 LEU A N 1
ATOM 1427 C CA . LEU A 1 183 ? 9.633 13.43 29.266 1 91.38 183 LEU A CA 1
ATOM 1428 C C . LEU A 1 183 ? 10.016 13.938 27.875 1 91.38 183 LEU A C 1
ATOM 1430 O O . LEU A 1 183 ? 9.547 13.414 26.859 1 91.38 183 LEU A O 1
ATOM 1434 N N . ILE A 1 184 ? 10.781 15 27.844 1 91.25 184 ILE A N 1
ATOM 1435 C CA . ILE A 1 184 ? 11.289 15.555 26.578 1 91.25 184 ILE A CA 1
ATOM 1436 C C . ILE A 1 184 ? 12.664 14.969 26.281 1 91.25 184 ILE A C 1
ATOM 1438 O O . ILE A 1 184 ? 13.594 15.109 27.078 1 91.25 184 ILE A O 1
ATOM 1442 N N . GLN A 1 185 ? 12.734 14.297 25.219 1 90.44 185 GLN A N 1
ATOM 1443 C CA . GLN A 1 185 ? 14.016 13.75 24.766 1 90.44 185 GLN A CA 1
ATOM 1444 C C . GLN A 1 185 ? 14.547 14.531 23.562 1 90.44 185 GLN A C 1
ATOM 1446 O O . GLN A 1 185 ? 13.875 14.625 22.531 1 90.44 185 GLN A O 1
ATOM 1451 N N . THR A 1 186 ? 15.688 15.078 23.703 1 90.38 186 THR A N 1
ATOM 1452 C CA . THR A 1 186 ? 16.297 15.828 22.609 1 90.38 186 THR A CA 1
ATOM 1453 C C . THR A 1 186 ? 17.156 14.914 21.75 1 90.38 186 THR A C 1
ATOM 1455 O O . THR A 1 186 ? 17.734 13.945 22.234 1 90.38 186 THR A O 1
ATOM 1458 N N . PRO A 1 187 ? 17.219 15.195 20.484 1 89.31 187 PRO A N 1
ATOM 1459 C CA . PRO A 1 187 ? 18.047 14.367 19.609 1 89.31 187 PRO A CA 1
ATOM 1460 C C . PRO A 1 187 ? 19.547 14.516 19.875 1 89.31 187 PRO A C 1
ATOM 1462 O O . PRO A 1 187 ? 19.969 15.523 20.453 1 89.31 187 PRO A O 1
ATOM 1465 N N . LEU A 1 188 ? 20.312 13.531 19.469 1 88.12 188 LEU A N 1
ATOM 1466 C CA . LEU A 1 188 ? 21.766 13.578 19.609 1 88.12 188 LEU A CA 1
ATOM 1467 C C . LEU A 1 188 ? 22.375 14.602 18.641 1 88.12 188 LEU A C 1
ATOM 1469 O O . LEU A 1 188 ? 23.25 15.375 19.016 1 88.12 188 LEU A O 1
ATOM 1473 N N . HIS A 1 189 ? 21.844 14.492 17.406 1 85.94 189 HIS A N 1
ATOM 1474 C CA . HIS A 1 189 ? 22.281 15.406 16.359 1 85.94 189 HIS A CA 1
ATOM 1475 C C . HIS A 1 189 ? 21.141 16.25 15.82 1 85.94 189 HIS A C 1
ATOM 1477 O O . HIS A 1 189 ? 20.094 15.719 15.438 1 85.94 189 HIS A O 1
ATOM 1483 N N . ASP A 1 190 ? 21.375 17.469 15.742 1 84.12 190 ASP A N 1
ATOM 1484 C CA . ASP A 1 190 ? 20.328 18.391 15.32 1 84.12 190 ASP A CA 1
ATOM 1485 C C . ASP A 1 190 ? 20.156 18.359 13.805 1 84.12 190 ASP A C 1
ATOM 1487 O O . ASP A 1 190 ? 19.109 18.781 13.281 1 84.12 190 ASP A O 1
ATOM 1491 N N . SER A 1 191 ? 21.156 17.844 13.125 1 86 191 SER A N 1
ATOM 1492 C CA . SER A 1 191 ? 21.109 17.859 11.672 1 86 191 SER A CA 1
ATOM 1493 C C . SER A 1 191 ? 20.25 16.719 11.133 1 86 191 SER A C 1
ATOM 1495 O O . SER A 1 191 ? 19.734 16.781 10.016 1 86 191 SER A O 1
ATOM 1497 N N . LEU A 1 192 ? 20.094 15.68 11.906 1 90.94 192 LEU A N 1
ATOM 1498 C CA . LEU A 1 192 ? 19.359 14.508 11.453 1 90.94 192 LEU A CA 1
ATOM 1499 C C . LEU A 1 192 ? 17.859 14.703 11.664 1 90.94 192 LEU A C 1
ATOM 1501 O O . LEU A 1 192 ? 17.422 15.055 12.758 1 90.94 192 LEU A O 1
ATOM 1505 N N . PRO A 1 193 ? 17.125 14.523 10.641 1 93 193 PRO A N 1
ATOM 1506 C CA . PRO A 1 193 ? 15.672 14.672 10.789 1 93 193 PRO A CA 1
ATOM 1507 C C . PRO A 1 193 ? 15.07 13.664 11.766 1 93 193 PRO A C 1
ATOM 1509 O O . PRO A 1 193 ? 15.562 12.539 11.875 1 93 193 PRO A O 1
ATOM 1512 N N . ILE A 1 194 ? 14.016 14.094 12.445 1 91.69 194 ILE A N 1
ATOM 1513 C CA . ILE A 1 194 ? 13.242 13.227 13.328 1 91.69 194 ILE A CA 1
ATOM 1514 C C . ILE A 1 194 ? 11.93 12.836 12.656 1 91.69 194 ILE A C 1
ATOM 1516 O O . ILE A 1 194 ? 11.078 13.695 12.398 1 91.69 194 ILE A O 1
ATOM 1520 N N . THR A 1 195 ? 11.727 11.5 12.453 1 95.31 195 THR A N 1
ATOM 1521 C CA . THR A 1 195 ? 10.609 11.102 11.602 1 95.31 195 THR A CA 1
ATOM 1522 C C . THR A 1 195 ? 9.594 10.273 12.383 1 95.31 195 THR A C 1
ATOM 1524 O O . THR A 1 195 ? 8.453 10.102 11.953 1 95.31 195 THR A O 1
ATOM 1527 N N . GLY A 1 196 ? 10.023 9.781 13.578 1 94 196 GLY A N 1
ATOM 1528 C CA . GLY A 1 196 ? 9.125 8.867 14.266 1 94 196 GLY A CA 1
ATOM 1529 C C . GLY A 1 196 ? 8.766 7.648 13.445 1 94 196 GLY A C 1
ATOM 1530 O O . GLY A 1 196 ? 9.594 6.754 13.25 1 94 196 GLY A O 1
ATOM 1531 N N . THR A 1 197 ? 7.566 7.605 12.859 1 96.12 197 THR A N 1
ATOM 1532 C CA . THR A 1 197 ? 7.129 6.484 12.031 1 96.12 197 THR A CA 1
ATOM 1533 C C . THR A 1 197 ? 6.617 6.977 10.68 1 96.12 197 THR A C 1
ATOM 1535 O O . THR A 1 197 ? 6.004 6.215 9.93 1 96.12 197 THR A O 1
ATOM 1538 N N . SER A 1 198 ? 6.852 8.203 10.391 1 97.5 198 SER A N 1
ATOM 1539 C CA . SER A 1 198 ? 6.242 8.844 9.227 1 97.5 198 SER A CA 1
ATOM 1540 C C . SER A 1 198 ? 6.719 8.211 7.93 1 97.5 198 SER A C 1
ATOM 1542 O O . SER A 1 198 ? 5.938 8.039 6.992 1 97.5 198 SER A O 1
ATOM 1544 N N . VAL A 1 199 ? 7.988 7.836 7.875 1 98.44 199 VAL A N 1
ATOM 1545 C CA . VAL A 1 199 ? 8.547 7.281 6.648 1 98.44 199 VAL A CA 1
ATOM 1546 C C . VAL A 1 199 ? 7.973 5.883 6.406 1 98.44 199 VAL A C 1
ATOM 1548 O O . VAL A 1 199 ? 7.57 5.555 5.289 1 98.44 199 VAL A O 1
ATOM 1551 N N . ALA A 1 200 ? 7.945 5.109 7.461 1 97.75 200 ALA A N 1
ATOM 1552 C CA . ALA A 1 200 ? 7.355 3.777 7.34 1 97.75 200 ALA A CA 1
ATOM 1553 C C . ALA A 1 200 ? 5.895 3.863 6.91 1 97.75 200 ALA A C 1
ATOM 1555 O O . ALA A 1 200 ? 5.441 3.076 6.074 1 97.75 200 ALA A O 1
ATOM 1556 N N . LEU A 1 201 ? 5.227 4.781 7.465 1 97 201 LEU A N 1
ATOM 1557 C CA . LEU A 1 201 ? 3.812 4.957 7.145 1 97 201 LEU A CA 1
ATOM 1558 C C . LEU A 1 201 ? 3.633 5.344 5.68 1 97 201 LEU A C 1
ATOM 1560 O O . LEU A 1 201 ? 2.707 4.867 5.02 1 97 201 LEU A O 1
ATOM 1564 N N . LEU A 1 202 ? 4.465 6.188 5.203 1 98.38 202 LEU A N 1
ATOM 1565 C CA . LEU A 1 202 ? 4.387 6.613 3.811 1 98.38 202 LEU A CA 1
ATOM 1566 C C . LEU A 1 202 ? 4.531 5.422 2.869 1 98.38 202 LEU A C 1
ATOM 1568 O O . LEU A 1 202 ? 3.771 5.293 1.905 1 98.38 202 LEU A O 1
ATOM 1572 N N . PHE A 1 203 ? 5.441 4.559 3.135 1 97.81 203 PHE A N 1
ATOM 1573 C CA . PHE A 1 203 ? 5.664 3.383 2.301 1 97.81 203 PHE A CA 1
ATOM 1574 C C . PHE A 1 203 ? 4.5 2.406 2.42 1 97.81 203 PHE A C 1
ATOM 1576 O O . PHE A 1 203 ? 4.16 1.715 1.457 1 97.81 203 PHE A O 1
ATOM 1583 N N . GLN A 1 204 ? 3.971 2.357 3.562 1 94.88 204 GLN A N 1
ATOM 1584 C CA . GLN A 1 204 ? 2.795 1.514 3.752 1 94.88 204 GLN A CA 1
ATOM 1585 C C . GLN A 1 204 ? 1.612 2.027 2.938 1 94.88 204 GLN A C 1
ATOM 1587 O O . GLN A 1 204 ? 0.836 1.237 2.395 1 94.88 204 GLN A O 1
ATOM 1592 N N . GLN A 1 205 ? 1.542 3.295 2.824 1 96.12 205 GLN A N 1
ATOM 1593 C CA . GLN A 1 205 ? 0.389 3.908 2.176 1 96.12 205 GLN A CA 1
ATOM 1594 C C . GLN A 1 205 ? 0.548 3.91 0.657 1 96.12 205 GLN A C 1
ATOM 1596 O O . GLN A 1 205 ? -0.421 3.697 -0.074 1 96.12 205 GLN A O 1
ATOM 1601 N N . LEU A 1 206 ? 1.74 4.137 0.18 1 97.5 206 LEU A N 1
ATOM 1602 C CA . LEU A 1 206 ? 1.883 4.395 -1.248 1 97.5 206 LEU A CA 1
ATOM 1603 C C . LEU A 1 206 ? 2.66 3.271 -1.929 1 97.5 206 LEU A C 1
ATOM 1605 O O . LEU A 1 206 ? 2.613 3.133 -3.152 1 97.5 206 LEU A O 1
ATOM 1609 N N . GLY A 1 207 ? 3.443 2.559 -1.21 1 96 207 GLY A N 1
ATOM 1610 C CA . GLY A 1 207 ? 4.262 1.516 -1.809 1 96 207 GLY A CA 1
ATOM 1611 C C . GLY A 1 207 ? 5.637 2.002 -2.227 1 96 207 GLY A C 1
ATOM 1612 O O . GLY A 1 207 ? 5.883 3.209 -2.293 1 96 207 GLY A O 1
ATOM 1613 N N . ILE A 1 208 ? 6.441 1.078 -2.584 1 97.5 208 ILE A N 1
ATOM 1614 C CA . ILE A 1 208 ? 7.855 1.346 -2.836 1 97.5 208 ILE A CA 1
ATOM 1615 C C . ILE A 1 208 ? 8 2.186 -4.102 1 97.5 208 ILE A C 1
ATOM 1617 O O . ILE A 1 208 ? 8.641 3.24 -4.086 1 97.5 208 ILE A O 1
ATOM 1621 N N . GLN A 1 209 ? 7.387 1.789 -5.168 1 97 209 GLN A N 1
ATOM 1622 C CA . GLN A 1 209 ? 7.59 2.441 -6.457 1 97 209 GLN A CA 1
ATOM 1623 C C . GLN A 1 209 ? 7.066 3.875 -6.434 1 97 209 GLN A C 1
ATOM 1625 O O . GLN A 1 209 ? 7.711 4.785 -6.965 1 97 209 GLN A O 1
ATOM 1630 N N . ASN A 1 210 ? 5.945 4.012 -5.824 1 97.75 210 ASN A N 1
ATOM 1631 C CA . ASN A 1 210 ? 5.359 5.348 -5.766 1 97.75 210 ASN A CA 1
ATOM 1632 C C . ASN A 1 210 ? 6.227 6.305 -4.945 1 97.75 210 ASN A C 1
ATOM 1634 O O . ASN A 1 210 ? 6.445 7.449 -5.348 1 97.75 210 ASN A O 1
ATOM 1638 N N . VAL A 1 211 ? 6.738 5.836 -3.818 1 98.62 211 VAL A N 1
ATOM 1639 C CA . VAL A 1 211 ? 7.543 6.699 -2.961 1 98.62 211 VAL A CA 1
ATOM 1640 C C . VAL A 1 211 ? 8.867 7.023 -3.652 1 98.62 211 VAL A C 1
ATOM 1642 O O . VAL A 1 211 ? 9.359 8.156 -3.566 1 98.62 211 VAL A O 1
ATOM 1645 N N . LEU A 1 212 ? 9.414 6.043 -4.367 1 98.38 212 LEU A N 1
ATOM 1646 C CA . LEU A 1 212 ? 10.641 6.305 -5.113 1 98.38 212 LEU A CA 1
ATOM 1647 C C . LEU A 1 212 ? 10.406 7.348 -6.199 1 98.38 212 LEU A C 1
ATOM 1649 O O . LEU A 1 212 ? 11.258 8.203 -6.438 1 98.38 212 LEU A O 1
ATOM 1653 N N . SER A 1 213 ? 9.258 7.266 -6.785 1 98.12 213 SER A N 1
ATOM 1654 C CA . SER A 1 213 ? 8.906 8.266 -7.793 1 98.12 213 SER A CA 1
ATOM 1655 C C . SER A 1 213 ? 8.781 9.648 -7.172 1 98.12 213 SER A C 1
ATOM 1657 O O . SER A 1 213 ? 9.266 10.633 -7.738 1 98.12 213 SER A O 1
ATOM 1659 N N . LEU A 1 214 ? 8.148 9.711 -6.066 1 98.75 214 LEU A N 1
ATOM 1660 C CA . LEU A 1 214 ? 8 10.984 -5.367 1 98.75 214 LEU A CA 1
ATOM 1661 C C . LEU A 1 214 ? 9.359 11.523 -4.922 1 98.75 214 LEU A C 1
ATOM 1663 O O . LEU A 1 214 ? 9.617 12.727 -5.008 1 98.75 214 LEU A O 1
ATOM 1667 N N . PHE A 1 215 ? 10.148 10.633 -4.461 1 98.62 215 PHE A N 1
ATOM 1668 C CA . PHE A 1 215 ? 11.5 10.977 -4.039 1 98.62 215 PHE A CA 1
ATOM 1669 C C . PHE A 1 215 ? 12.281 11.609 -5.184 1 98.62 215 PHE A C 1
ATOM 1671 O O . PHE A 1 215 ? 12.891 12.664 -5.016 1 98.62 215 PHE A O 1
ATOM 1678 N N . CYS A 1 216 ? 12.227 10.984 -6.324 1 98.62 216 CYS A N 1
ATOM 1679 C CA . CYS A 1 216 ? 12.898 11.523 -7.5 1 98.62 216 CYS A CA 1
ATOM 1680 C C . CYS A 1 216 ? 12.273 12.844 -7.934 1 98.62 216 CYS A C 1
ATOM 1682 O O . CYS A 1 216 ? 12.984 13.758 -8.367 1 98.62 216 CYS A O 1
ATOM 1684 N N . ALA A 1 217 ? 11.023 12.938 -7.785 1 98.56 217 ALA A N 1
ATOM 1685 C CA . ALA A 1 217 ? 10.305 14.141 -8.195 1 98.56 217 ALA A CA 1
ATOM 1686 C C . ALA A 1 217 ? 10.742 15.352 -7.363 1 98.56 217 ALA A C 1
ATOM 1688 O O . ALA A 1 217 ? 11.008 16.422 -7.91 1 98.56 217 ALA A O 1
ATOM 1689 N N . VAL A 1 218 ? 10.844 15.18 -6.098 1 98.25 218 VAL A N 1
ATOM 1690 C CA . VAL A 1 218 ? 11.188 16.297 -5.219 1 98.25 218 VAL A CA 1
ATOM 1691 C C . VAL A 1 218 ? 12.648 16.688 -5.426 1 98.25 218 VAL A C 1
ATOM 1693 O O . VAL A 1 218 ? 12.984 17.875 -5.414 1 98.25 218 VAL A O 1
ATOM 1696 N N . LEU A 1 219 ? 13.523 15.711 -5.656 1 98.12 219 LEU A N 1
ATOM 1697 C CA . LEU A 1 219 ? 14.938 15.984 -5.855 1 98.12 219 LEU A CA 1
ATOM 1698 C C . LEU A 1 219 ? 15.172 16.703 -7.18 1 98.12 219 LEU A C 1
ATOM 1700 O O . LEU A 1 219 ? 16.141 17.453 -7.316 1 98.12 219 LEU A O 1
ATOM 1704 N N . THR A 1 220 ? 14.32 16.438 -8.133 1 97.88 220 THR A N 1
ATOM 1705 C CA . THR A 1 220 ? 14.461 17.078 -9.438 1 97.88 220 THR A CA 1
ATOM 1706 C C . THR A 1 220 ? 13.516 18.266 -9.547 1 97.88 220 THR A C 1
ATOM 1708 O O . THR A 1 220 ? 13.148 18.672 -10.656 1 97.88 220 THR A O 1
ATOM 1711 N N . GLU A 1 221 ? 13.047 18.781 -8.461 1 97.5 221 GLU A N 1
ATOM 1712 C CA . GLU A 1 221 ? 12.359 20.047 -8.281 1 97.5 221 GLU A CA 1
ATOM 1713 C C . GLU A 1 221 ? 11.039 20.078 -9.047 1 97.5 221 GLU A C 1
ATOM 1715 O O . GLU A 1 221 ? 10.75 21.031 -9.773 1 97.5 221 GLU A O 1
ATOM 1720 N N . ASN A 1 222 ? 10.25 19.016 -8.938 1 97.88 222 ASN A N 1
ATOM 1721 C CA . ASN A 1 222 ? 8.867 18.953 -9.422 1 97.88 222 ASN A CA 1
ATOM 1722 C C . ASN A 1 222 ? 7.883 19.375 -8.336 1 97.88 222 ASN A C 1
ATOM 1724 O O . ASN A 1 222 ? 8.242 19.453 -7.156 1 97.88 222 ASN A O 1
ATOM 1728 N N . LYS A 1 223 ? 6.695 19.781 -8.789 1 98.12 223 LYS A N 1
ATOM 1729 C CA . LYS A 1 223 ? 5.613 20.094 -7.863 1 98.12 223 LYS A CA 1
ATOM 1730 C C . LYS A 1 223 ? 4.938 18.828 -7.352 1 98.12 223 LYS A C 1
ATOM 1732 O O . LYS A 1 223 ? 4.453 18.016 -8.141 1 98.12 223 LYS A O 1
ATOM 1737 N N . VAL A 1 224 ? 4.902 18.656 -6.055 1 98.62 224 VAL A N 1
ATOM 1738 C CA . VAL A 1 224 ? 4.316 17.469 -5.453 1 98.62 224 VAL A CA 1
ATOM 1739 C C . VAL A 1 224 ? 3.186 17.875 -4.508 1 98.62 224 VAL A C 1
ATOM 1741 O O . VAL A 1 224 ? 3.369 18.719 -3.633 1 98.62 224 VAL A O 1
ATOM 1744 N N . LEU A 1 225 ? 2.035 17.266 -4.688 1 98.69 225 LEU A N 1
ATOM 1745 C CA . LEU A 1 225 ? 0.863 17.547 -3.863 1 98.69 225 LEU A CA 1
ATOM 1746 C C . LEU A 1 225 ? 0.309 16.266 -3.26 1 98.69 225 LEU A C 1
ATOM 1748 O O . LEU A 1 225 ? 0.089 15.281 -3.975 1 98.69 225 LEU A O 1
ATOM 1752 N N . PHE A 1 226 ? 0.127 16.25 -1.949 1 98.69 226 PHE A N 1
ATOM 1753 C CA . PHE A 1 226 ? -0.534 15.148 -1.25 1 98.69 226 PHE A CA 1
ATOM 1754 C C . PHE A 1 226 ? -1.984 15.5 -0.941 1 98.69 226 PHE A C 1
ATOM 1756 O O . PHE A 1 226 ? -2.293 16.641 -0.602 1 98.69 226 PHE A O 1
ATOM 1763 N N . HIS A 1 227 ? -2.83 14.57 -1.046 1 97.94 227 HIS A N 1
ATOM 1764 C CA . HIS A 1 227 ? -4.145 14.812 -0.465 1 97.94 227 HIS A CA 1
ATOM 1765 C C . HIS A 1 227 ? -4.625 13.602 0.329 1 97.94 227 HIS A C 1
ATOM 1767 O O . HIS A 1 227 ? -4.301 12.461 -0.012 1 97.94 227 HIS A O 1
ATOM 1773 N N . SER A 1 228 ? -5.344 13.836 1.349 1 97.81 228 SER A N 1
ATOM 1774 C CA . SER A 1 228 ? -5.91 12.859 2.279 1 97.81 228 SER A CA 1
ATOM 1775 C C . SER A 1 228 ? -7.102 13.445 3.031 1 97.81 228 SER A C 1
ATOM 1777 O O . SER A 1 228 ? -7.293 14.664 3.053 1 97.81 228 SER A O 1
ATOM 1779 N N . ALA A 1 229 ? -7.883 12.562 3.609 1 96.31 229 ALA A N 1
ATOM 1780 C CA . ALA A 1 229 ? -9.008 13.008 4.434 1 96.31 229 ALA A CA 1
ATOM 1781 C C . ALA A 1 229 ? -8.539 13.344 5.848 1 96.31 229 ALA A C 1
ATOM 1783 O O . ALA A 1 229 ? -9.312 13.883 6.648 1 96.31 229 ALA A O 1
ATOM 1784 N N . SER A 1 230 ? -7.293 13.125 6.125 1 97.38 230 SER A N 1
ATOM 1785 C CA . SER A 1 230 ? -6.723 13.398 7.438 1 97.38 230 SER A CA 1
ATOM 1786 C C . SER A 1 230 ? -5.582 14.406 7.348 1 97.38 230 SER A C 1
ATOM 1788 O O . SER A 1 230 ? -4.664 14.242 6.543 1 97.38 230 SER A O 1
ATOM 1790 N N . PHE A 1 231 ? -5.621 15.398 8.164 1 97.94 231 PHE A N 1
ATOM 1791 C CA . PHE A 1 231 ? -4.562 16.406 8.211 1 97.94 231 PHE A CA 1
ATOM 1792 C C . PHE A 1 231 ? -3.291 15.82 8.82 1 97.94 231 PHE A C 1
ATOM 1794 O O . PHE A 1 231 ? -2.184 16.156 8.398 1 97.94 231 PHE A O 1
ATOM 1801 N N . GLN A 1 232 ? -3.469 15.031 9.75 1 96.38 232 GLN A N 1
ATOM 1802 C CA . GLN A 1 232 ? -2.311 14.391 10.367 1 96.38 232 GLN A CA 1
ATOM 1803 C C . GLN A 1 232 ? -1.525 13.57 9.352 1 96.38 232 GLN A C 1
ATOM 1805 O O . GLN A 1 232 ? -0.293 13.602 9.336 1 96.38 232 GLN A O 1
ATOM 1810 N N . ARG A 1 233 ? -2.23 12.836 8.523 1 97.44 233 ARG A N 1
ATOM 1811 C CA . ARG A 1 233 ? -1.573 12.039 7.496 1 97.44 233 ARG A CA 1
ATOM 1812 C C . ARG A 1 233 ? -0.833 12.922 6.5 1 97.44 233 ARG A C 1
ATOM 1814 O O . ARG A 1 233 ? 0.225 12.547 5.992 1 97.44 233 ARG A O 1
ATOM 1821 N N . LEU A 1 234 ? -1.442 14.008 6.23 1 98.44 234 LEU A N 1
ATOM 1822 C CA . LEU A 1 234 ? -0.799 14.961 5.332 1 98.44 234 LEU A CA 1
ATOM 1823 C C . LEU A 1 234 ? 0.526 15.445 5.914 1 98.44 234 LEU A C 1
ATOM 1825 O O . LEU A 1 234 ? 1.548 15.445 5.223 1 98.44 234 LEU A O 1
ATOM 1829 N N . SER A 1 235 ? 0.503 15.844 7.121 1 97.5 235 SER A N 1
ATOM 1830 C CA . SER A 1 235 ? 1.71 16.312 7.789 1 97.5 235 SER A CA 1
ATOM 1831 C C . SER A 1 235 ? 2.777 15.227 7.836 1 97.5 235 SER A C 1
ATOM 1833 O O . SER A 1 235 ? 3.953 15.492 7.582 1 97.5 235 SER A O 1
ATOM 1835 N N . ASP A 1 236 ? 2.355 14.062 8.141 1 97.25 236 ASP A N 1
ATOM 1836 C CA . ASP A 1 236 ? 3.287 12.945 8.234 1 97.25 236 ASP A CA 1
ATOM 1837 C C . ASP A 1 236 ? 3.916 12.633 6.883 1 97.25 236 ASP A C 1
ATOM 1839 O O . ASP A 1 236 ? 5.117 12.367 6.793 1 97.25 236 ASP A O 1
ATOM 1843 N N . ALA A 1 237 ? 3.096 12.609 5.875 1 98.56 237 ALA A N 1
ATOM 1844 C CA . ALA A 1 237 ? 3.59 12.273 4.543 1 98.56 237 ALA A CA 1
ATOM 1845 C C . ALA A 1 23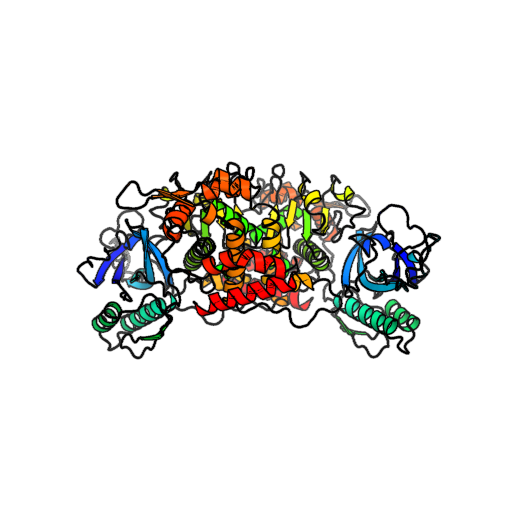7 ? 4.609 13.297 4.059 1 98.56 237 ALA A C 1
ATOM 1847 O O . ALA A 1 237 ? 5.656 12.938 3.518 1 98.56 237 ALA A O 1
ATOM 1848 N N . CYS A 1 238 ? 4.305 14.562 4.203 1 98.44 238 CYS A N 1
ATOM 1849 C CA . CYS A 1 238 ? 5.227 15.617 3.799 1 98.44 238 CYS A CA 1
ATOM 1850 C C . CYS A 1 238 ? 6.531 15.531 4.586 1 98.44 238 CYS A C 1
ATOM 1852 O O . CYS A 1 238 ? 7.613 15.672 4.016 1 98.44 238 CYS A O 1
ATOM 1854 N N . ARG A 1 239 ? 6.402 15.289 5.832 1 97.06 239 ARG A N 1
ATOM 1855 C CA . ARG A 1 239 ? 7.586 15.164 6.676 1 97.06 239 ARG A CA 1
ATOM 1856 C C . ARG A 1 239 ? 8.445 13.984 6.234 1 97.06 239 ARG A C 1
ATOM 1858 O O . ARG A 1 239 ? 9.672 14.078 6.195 1 97.06 239 ARG A O 1
ATOM 1865 N N . ALA A 1 240 ? 7.785 12.906 5.945 1 98.5 240 ALA A N 1
ATOM 1866 C CA . ALA A 1 240 ? 8.5 11.719 5.48 1 98.5 240 ALA A CA 1
ATOM 1867 C C . ALA A 1 240 ? 9.297 12.016 4.215 1 98.5 240 ALA A C 1
ATOM 1869 O O . ALA A 1 240 ? 10.484 11.711 4.141 1 98.5 240 ALA A O 1
ATOM 1870 N N . LEU A 1 241 ? 8.656 12.586 3.273 1 98.62 241 LEU A N 1
ATOM 1871 C CA . LEU A 1 241 ? 9.297 12.867 1.993 1 98.62 241 LEU A CA 1
ATOM 1872 C C . LEU A 1 241 ? 10.461 13.836 2.17 1 98.62 241 LEU A C 1
ATOM 1874 O O . LEU A 1 241 ? 11.531 13.625 1.604 1 98.62 241 LEU A O 1
ATOM 1878 N N . GLU A 1 242 ? 10.242 14.852 2.91 1 97.25 242 GLU A N 1
ATOM 1879 C CA . GLU A 1 242 ? 11.297 15.828 3.17 1 97.25 242 GLU A CA 1
ATOM 1880 C C . GLU A 1 242 ? 12.484 15.18 3.881 1 97.25 242 GLU A C 1
ATOM 1882 O O . GLU A 1 242 ? 13.641 15.477 3.572 1 97.25 242 GLU A O 1
ATOM 1887 N N . SER A 1 243 ? 12.188 14.312 4.82 1 97.25 243 SER A N 1
ATOM 1888 C CA . SER A 1 243 ? 13.242 13.664 5.598 1 97.25 243 SER A CA 1
ATOM 1889 C C . SER A 1 243 ? 14.07 12.727 4.727 1 97.25 243 SER A C 1
ATOM 1891 O O . SER A 1 243 ? 15.266 12.539 4.969 1 97.25 243 SER A O 1
ATOM 1893 N N . LEU A 1 244 ? 13.445 12.148 3.785 1 98.31 244 LEU A N 1
ATOM 1894 C CA . LEU A 1 244 ? 14.148 11.219 2.908 1 98.31 244 LEU A CA 1
ATOM 1895 C C . LEU A 1 244 ? 15.172 11.945 2.053 1 98.31 244 LEU A C 1
ATOM 1897 O O . LEU A 1 244 ? 16.078 11.328 1.5 1 98.31 244 LEU A O 1
ATOM 1901 N N . MET A 1 245 ? 15.102 13.242 1.981 1 97.75 245 MET A N 1
ATOM 1902 C CA . MET A 1 245 ? 16.016 14.047 1.173 1 97.75 245 MET A CA 1
ATOM 1903 C C . MET A 1 245 ? 17.344 14.234 1.887 1 97.75 245 MET A C 1
ATOM 1905 O O . MET A 1 245 ? 18.344 14.633 1.269 1 97.75 245 MET A O 1
ATOM 1909 N N . PHE A 1 246 ? 17.328 14.031 3.18 1 97 246 PHE A N 1
ATOM 1910 C CA . PHE A 1 246 ? 18.578 14.211 3.91 1 97 246 PHE A CA 1
ATOM 1911 C C . PHE A 1 246 ? 19.703 13.414 3.256 1 97 246 PHE A C 1
ATOM 1913 O O . PHE A 1 246 ? 19.531 12.234 2.943 1 97 246 PHE A O 1
ATOM 1920 N N . PRO A 1 247 ? 20.812 14.062 2.996 1 96.62 247 PRO A N 1
ATOM 1921 C CA . PRO A 1 247 ? 21.406 15.25 3.623 1 96.62 247 PRO A CA 1
ATOM 1922 C C . PRO A 1 247 ? 21.031 16.547 2.902 1 96.62 247 PRO A C 1
ATOM 1924 O O . PRO A 1 247 ? 21.422 17.625 3.34 1 96.62 247 PRO A O 1
ATOM 1927 N N . LEU A 1 248 ? 20.328 16.484 1.842 1 97.38 248 LEU A N 1
ATOM 1928 C CA . LEU A 1 248 ? 19.844 17.688 1.175 1 97.38 248 LEU A CA 1
ATOM 1929 C C . LEU A 1 248 ? 18.688 18.312 1.953 1 97.38 248 LEU A C 1
ATOM 1931 O O . LEU A 1 248 ? 17.984 17.625 2.684 1 97.38 248 LEU A O 1
ATOM 1935 N N . LYS A 1 249 ? 18.594 19.609 1.847 1 95 249 LYS A N 1
ATOM 1936 C CA . LYS A 1 249 ? 17.5 20.328 2.471 1 95 249 LYS A CA 1
ATOM 1937 C C . LYS A 1 249 ? 16.547 20.906 1.419 1 95 249 LYS A C 1
ATOM 1939 O O . LYS A 1 249 ? 17 21.438 0.399 1 95 249 LYS A O 1
ATOM 1944 N N . TYR A 1 250 ? 15.312 20.734 1.7 1 95.38 250 TYR A N 1
ATOM 1945 C CA . TYR A 1 250 ? 14.336 21.266 0.761 1 95.38 250 TYR A CA 1
ATOM 1946 C C . TYR A 1 250 ? 14.281 22.797 0.829 1 95.38 250 TYR A C 1
ATOM 1948 O O . TYR A 1 250 ? 14.18 23.359 1.914 1 95.38 250 TYR A O 1
ATOM 1956 N N . SER A 1 251 ? 14.266 23.469 -0.33 1 92.44 251 SER A N 1
ATOM 1957 C CA . SER A 1 251 ? 14.477 24.922 -0.371 1 92.44 251 SER A CA 1
ATOM 1958 C C . SER A 1 251 ? 13.242 25.641 -0.891 1 92.44 251 SER A C 1
ATOM 1960 O O . SER A 1 251 ? 13.234 26.875 -0.992 1 92.44 251 SER A O 1
ATOM 1962 N N . TYR A 1 252 ? 12.25 24.969 -1.242 1 95.44 252 TYR A N 1
ATOM 1963 C CA . TYR A 1 252 ? 11.062 25.562 -1.848 1 95.44 252 TYR A CA 1
ATOM 1964 C C . TYR A 1 252 ? 9.891 25.547 -0.874 1 95.44 252 TYR A C 1
ATOM 1966 O O . TYR A 1 252 ? 10.023 25.094 0.264 1 95.44 252 TYR A O 1
ATOM 1974 N N . PRO A 1 253 ? 8.812 26.125 -1.26 1 95.81 253 PRO A N 1
ATOM 1975 C CA . PRO A 1 253 ? 7.66 26.188 -0.361 1 95.81 253 PRO A CA 1
ATOM 1976 C C . PRO A 1 253 ? 7.234 24.812 0.14 1 95.81 253 PRO A C 1
ATOM 1978 O O . PRO A 1 253 ? 7.121 23.859 -0.65 1 95.81 253 PRO A O 1
ATOM 1981 N N . TYR A 1 254 ? 7.109 24.766 1.406 1 97.19 254 TYR A N 1
ATOM 1982 C CA . TYR A 1 254 ? 6.727 23.562 2.139 1 97.19 254 TYR A CA 1
ATOM 1983 C C . TYR A 1 254 ? 5.508 23.828 3.018 1 97.19 254 TYR A C 1
ATOM 1985 O O . TYR A 1 254 ? 5.621 24.453 4.07 1 97.19 254 TYR A O 1
ATOM 1993 N N . ILE A 1 255 ? 4.336 23.328 2.59 1 97.19 255 ILE A N 1
ATOM 1994 C CA . ILE A 1 255 ? 3.084 23.578 3.291 1 97.19 255 ILE A CA 1
ATOM 1995 C C . ILE A 1 255 ? 2.283 22.281 3.41 1 97.19 255 ILE A C 1
ATOM 1997 O O . ILE A 1 255 ? 1.336 22.062 2.654 1 97.19 255 ILE A O 1
ATOM 2001 N N . PRO A 1 256 ? 2.482 21.516 4.43 1 98 256 PRO A N 1
ATOM 2002 C CA . PRO A 1 256 ? 1.854 20.203 4.543 1 98 256 PRO A CA 1
ATOM 2003 C C . PRO A 1 256 ? 0.331 20.266 4.617 1 98 256 PRO A C 1
ATOM 2005 O O . PRO A 1 256 ? -0.357 19.312 4.246 1 98 256 PRO A O 1
ATOM 2008 N N . ILE A 1 257 ? -0.149 21.344 5.168 1 98.19 257 ILE A N 1
ATOM 2009 C CA . ILE A 1 257 ? -1.593 21.562 5.227 1 98.19 257 ILE A CA 1
ATOM 2010 C C . ILE A 1 257 ? -1.945 22.922 4.645 1 98.19 257 ILE A C 1
ATOM 2012 O O . ILE A 1 257 ? -1.699 23.953 5.273 1 98.19 257 ILE A O 1
ATOM 2016 N N . LEU A 1 258 ? -2.508 22.906 3.494 1 97.62 258 LEU A N 1
ATOM 2017 C CA . LEU A 1 258 ? -2.896 24.141 2.82 1 97.62 258 LEU A CA 1
ATOM 2018 C C . LEU A 1 258 ? -4.367 24.453 3.07 1 97.62 258 LEU A C 1
ATOM 2020 O O . LEU A 1 258 ? -5.242 23.656 2.752 1 97.62 258 LEU A O 1
ATOM 2024 N N . PRO A 1 259 ? -4.625 25.625 3.65 1 95.75 259 PRO A N 1
ATOM 2025 C CA . PRO A 1 259 ? -6.023 26 3.861 1 95.75 259 PRO A CA 1
ATOM 2026 C C . PRO A 1 259 ? -6.797 26.156 2.553 1 95.75 259 PRO A C 1
ATOM 2028 O O . PRO A 1 259 ? -6.211 26.531 1.529 1 95.75 259 PRO A O 1
ATOM 2031 N N . ALA A 1 260 ? -8.078 25.984 2.639 1 92.38 260 ALA A N 1
ATOM 2032 C CA . ALA A 1 260 ? -8.977 26.062 1.488 1 92.38 260 ALA A CA 1
ATOM 2033 C C . ALA A 1 260 ? -8.898 27.438 0.831 1 92.38 260 ALA A C 1
ATOM 2035 O O . ALA A 1 260 ? -8.984 27.562 -0.394 1 92.38 260 ALA A O 1
ATOM 2036 N N . GLN A 1 261 ? -8.688 28.453 1.552 1 91.81 261 GLN A N 1
ATOM 2037 C CA . GLN A 1 261 ? -8.711 29.844 1.075 1 91.81 261 GLN A CA 1
ATOM 2038 C C . GLN A 1 261 ? -7.449 30.172 0.291 1 91.81 261 GLN A C 1
ATOM 2040 O O . GLN A 1 261 ? -7.391 31.188 -0.403 1 91.81 261 GLN A O 1
ATOM 2045 N N . LEU A 1 262 ? -6.477 29.328 0.407 1 93.94 262 LEU A N 1
ATOM 2046 C CA . LEU A 1 262 ? -5.195 29.609 -0.231 1 93.94 262 LEU A CA 1
ATOM 2047 C C . LEU A 1 262 ? -4.91 28.609 -1.347 1 93.94 262 LEU A C 1
ATOM 2049 O O . LEU A 1 262 ? -3.752 28.391 -1.701 1 93.94 262 LEU A O 1
ATOM 2053 N N . LEU A 1 263 ? -5.855 27.984 -1.965 1 94.56 263 LEU A N 1
ATOM 2054 C CA . LEU A 1 263 ? -5.68 26.969 -2.996 1 94.56 263 LEU A CA 1
ATOM 2055 C C . LEU A 1 263 ? -5.02 27.562 -4.238 1 94.56 263 LEU A C 1
ATOM 2057 O O . LEU A 1 263 ? -4.438 26.828 -5.043 1 94.56 263 LEU A O 1
ATOM 2061 N N . GLU A 1 264 ? -5.062 28.859 -4.402 1 93.94 264 GLU A N 1
ATOM 2062 C CA . GLU A 1 264 ? -4.461 29.531 -5.551 1 93.94 264 GLU A CA 1
ATOM 2063 C C . GLU A 1 264 ? -2.949 29.328 -5.578 1 93.94 264 GLU A C 1
ATOM 2065 O O . GLU A 1 264 ? -2.324 29.438 -6.633 1 93.94 264 GLU A O 1
ATOM 2070 N N . VAL A 1 265 ? -2.352 29.047 -4.422 1 95.25 265 VAL A N 1
ATOM 2071 C CA . VAL A 1 265 ? -0.917 28.812 -4.301 1 95.25 265 VAL A CA 1
ATOM 2072 C C . VAL A 1 265 ? -0.505 27.656 -5.195 1 95.25 265 VAL A C 1
ATOM 2074 O O . VAL A 1 265 ? 0.644 27.578 -5.637 1 95.25 265 VAL A O 1
ATOM 2077 N N . LEU A 1 266 ? -1.422 26.781 -5.543 1 96.12 266 LEU A N 1
ATOM 2078 C CA . LEU A 1 266 ? -1.146 25.578 -6.324 1 96.12 266 LEU A CA 1
ATOM 2079 C C . LEU A 1 266 ? -0.818 25.922 -7.77 1 96.12 266 LEU A C 1
ATOM 2081 O O . LEU A 1 266 ? -0.261 25.109 -8.5 1 96.12 266 LEU A O 1
ATOM 2085 N N . SER A 1 267 ? -1.103 27.094 -8.211 1 93.75 267 SER A N 1
ATOM 2086 C CA . SER A 1 267 ? -0.832 27.531 -9.578 1 93.75 267 SER A CA 1
ATOM 2087 C C . SER A 1 267 ? 0.528 28.203 -9.68 1 93.75 267 SER A C 1
ATOM 2089 O O . SER A 1 267 ? 0.924 28.656 -10.758 1 93.75 267 SER A O 1
ATOM 2091 N N . SER A 1 268 ? 1.225 28.281 -8.586 1 92.94 268 SER A N 1
ATOM 2092 C CA . SER A 1 268 ? 2.557 28.891 -8.586 1 92.94 268 SER A CA 1
ATOM 2093 C C . SER A 1 268 ? 3.504 28.125 -9.508 1 92.94 268 SER A C 1
ATOM 2095 O O . SER A 1 268 ? 3.412 26.906 -9.625 1 92.94 268 SER A O 1
ATOM 2097 N N . PRO A 1 269 ? 4.453 28.766 -10.195 1 93.62 269 PRO A N 1
ATOM 2098 C CA . PRO A 1 269 ? 5.371 28.109 -11.125 1 93.62 269 PRO A CA 1
ATOM 2099 C C . PRO A 1 269 ? 6.531 27.406 -10.422 1 93.62 269 PRO A C 1
ATOM 2101 O O . PRO A 1 269 ? 7.227 26.594 -11.031 1 93.62 269 PRO A O 1
ATOM 2104 N N . THR A 1 270 ? 6.785 27.719 -9.188 1 95.69 270 THR A N 1
ATOM 2105 C CA . THR A 1 270 ? 7.906 27.156 -8.445 1 95.69 270 THR A CA 1
ATOM 2106 C C . THR A 1 270 ? 7.543 25.781 -7.879 1 95.69 270 THR A C 1
ATOM 2108 O O . THR A 1 270 ? 6.375 25.516 -7.598 1 95.69 270 THR A O 1
ATOM 2111 N N . PRO A 1 271 ? 8.586 25 -7.727 1 97.31 271 PRO A N 1
ATOM 2112 C CA . PRO A 1 271 ? 8.32 23.703 -7.074 1 97.31 271 PRO A CA 1
ATOM 2113 C C . PRO A 1 271 ? 7.785 23.859 -5.652 1 97.31 271 PRO A C 1
ATOM 2115 O O . PRO A 1 271 ? 7.98 24.906 -5.027 1 97.31 271 PRO A O 1
ATOM 2118 N N . PHE A 1 272 ? 7.066 22.828 -5.207 1 98.19 272 PHE A N 1
ATOM 2119 C CA . PHE A 1 272 ? 6.562 22.859 -3.84 1 98.19 272 PHE A CA 1
ATOM 2120 C C . PHE A 1 272 ? 6.23 21.453 -3.354 1 98.19 272 PHE A C 1
ATOM 2122 O O . PHE A 1 272 ? 6.148 20.531 -4.152 1 98.19 272 PHE A O 1
ATOM 2129 N N . ILE A 1 273 ? 6.137 21.281 -2.104 1 98.31 273 ILE A N 1
ATOM 2130 C CA . ILE A 1 273 ? 5.496 20.172 -1.414 1 98.31 273 ILE A CA 1
ATOM 2131 C C . ILE A 1 273 ? 4.301 20.672 -0.612 1 98.31 273 ILE A C 1
ATOM 2133 O O . ILE A 1 273 ? 4.465 21.422 0.363 1 98.31 273 ILE A O 1
ATOM 2137 N N . ILE A 1 274 ? 3.113 20.297 -1.026 1 98.38 274 ILE A N 1
ATOM 2138 C CA . ILE A 1 274 ? 1.913 20.844 -0.399 1 98.38 274 ILE A CA 1
ATOM 2139 C C . ILE A 1 274 ? 0.925 19.719 -0.111 1 98.38 274 ILE A C 1
ATOM 2141 O O . ILE A 1 274 ? 0.887 18.719 -0.833 1 98.38 274 ILE A O 1
ATOM 2145 N N . GLY A 1 275 ? 0.182 19.797 0.989 1 98.5 275 GLY A N 1
ATOM 2146 C CA . GLY A 1 275 ? -0.923 18.922 1.313 1 98.5 275 GLY A CA 1
ATOM 2147 C C . GLY A 1 275 ? -2.275 19.609 1.269 1 98.5 275 GLY A C 1
ATOM 2148 O O . GLY A 1 275 ? -2.404 20.75 1.687 1 98.5 275 GLY A O 1
ATOM 2149 N N . VAL A 1 276 ? -3.246 18.922 0.701 1 97.88 276 VAL A N 1
ATOM 2150 C CA . VAL A 1 276 ? -4.605 19.453 0.613 1 97.88 276 VAL A CA 1
ATOM 2151 C C . VAL A 1 276 ? -5.598 18.375 1.062 1 97.88 276 VAL A C 1
ATOM 2153 O O . VAL A 1 276 ? -5.418 17.188 0.773 1 97.88 276 VAL A O 1
ATOM 2156 N N . HIS A 1 277 ? -6.578 18.812 1.781 1 97.25 277 HIS A N 1
ATOM 2157 C CA . HIS A 1 277 ? -7.613 17.875 2.203 1 97.25 277 HIS A CA 1
ATOM 2158 C C . HIS A 1 277 ? -8.344 17.281 1.002 1 97.25 277 HIS A C 1
ATOM 2160 O O . HIS A 1 277 ? -8.602 17.984 0.021 1 97.25 277 HIS A O 1
ATOM 2166 N N . SER A 1 278 ? -8.781 16.062 1.09 1 95.56 278 SER A N 1
ATOM 2167 C CA . SER A 1 278 ? -9.352 15.312 -0.023 1 95.56 278 SER A CA 1
ATOM 2168 C C . SER A 1 278 ? -10.719 15.867 -0.419 1 95.56 278 SER A C 1
ATOM 2170 O O . SER A 1 278 ? -11.242 15.539 -1.486 1 95.56 278 SER A O 1
ATOM 2172 N N . VAL A 1 279 ? -11.336 16.656 0.426 1 92.81 279 VAL A N 1
ATOM 2173 C CA . VAL A 1 279 ? -12.602 17.297 0.068 1 92.81 279 VAL A CA 1
ATOM 2174 C C . VAL A 1 279 ? -12.414 18.125 -1.193 1 92.81 279 VAL A C 1
ATOM 2176 O O . VAL A 1 279 ? -13.367 18.328 -1.957 1 92.81 279 VAL A O 1
ATOM 2179 N N . PHE A 1 280 ? -11.188 18.516 -1.484 1 93.94 280 PHE A N 1
ATOM 2180 C CA . PHE A 1 280 ? -10.891 19.344 -2.645 1 93.94 280 PHE A CA 1
ATOM 2181 C C . PHE A 1 280 ? -10.25 18.531 -3.754 1 93.94 280 PHE A C 1
ATOM 2183 O O . PHE A 1 280 ? -9.547 19.062 -4.605 1 93.94 280 PHE A O 1
ATOM 2190 N N . LYS A 1 281 ? -10.391 17.281 -3.705 1 92.06 281 LYS A N 1
ATOM 2191 C CA . LYS A 1 281 ? -9.719 16.359 -4.617 1 92.06 281 LYS A CA 1
ATOM 2192 C C . LYS A 1 281 ? -10.055 16.688 -6.07 1 92.06 281 LYS A C 1
ATOM 2194 O O . LYS A 1 281 ? -9.195 16.578 -6.949 1 92.06 281 LYS A O 1
ATOM 2199 N N . THR A 1 282 ? -11.289 17.031 -6.379 1 90.44 282 THR A N 1
ATOM 2200 C CA . THR A 1 282 ? -11.695 17.344 -7.746 1 90.44 282 THR A CA 1
ATOM 2201 C C . THR A 1 282 ? -10.938 18.547 -8.281 1 90.44 282 THR A C 1
ATOM 2203 O O . THR A 1 282 ? -10.484 18.547 -9.43 1 90.44 282 THR A O 1
ATOM 2206 N N . ASP A 1 283 ? -10.734 19.531 -7.461 1 89.81 283 ASP A N 1
ATOM 2207 C CA . ASP A 1 283 ? -9.984 20.734 -7.84 1 89.81 283 ASP A CA 1
ATOM 2208 C C . ASP A 1 283 ? -8.516 20.406 -8.086 1 89.81 283 ASP A C 1
ATOM 2210 O O . ASP A 1 283 ? -7.91 20.906 -9.031 1 89.81 283 ASP A O 1
ATOM 2214 N N . VAL A 1 284 ? -8.031 19.578 -7.273 1 90 284 VAL A N 1
ATOM 2215 C CA . VAL A 1 284 ? -6.609 19.266 -7.297 1 90 284 VAL A CA 1
ATOM 2216 C C . VAL A 1 284 ? -6.285 18.422 -8.531 1 90 284 VAL A C 1
ATOM 2218 O O . VAL A 1 284 ? -5.219 18.578 -9.133 1 90 284 VAL A O 1
ATOM 2221 N N . HIS A 1 285 ? -7.203 17.609 -8.977 1 87.62 285 HIS A N 1
ATOM 2222 C CA . HIS A 1 285 ? -6.945 16.703 -10.078 1 87.62 285 HIS A CA 1
ATOM 2223 C C . HIS A 1 285 ? -7.035 17.406 -11.422 1 87.62 285 HIS A C 1
ATOM 2225 O O . HIS A 1 285 ? -6.656 16.859 -12.453 1 87.62 285 HIS A O 1
ATOM 2231 N N . GLU A 1 286 ? -7.398 18.656 -11.43 1 88.38 286 GLU A N 1
ATOM 2232 C CA . GLU A 1 286 ? -7.457 19.453 -12.648 1 88.38 286 GLU A CA 1
ATOM 2233 C C . GLU A 1 286 ? -6.109 20.094 -12.945 1 88.38 286 GLU A C 1
ATOM 2235 O O . GLU A 1 286 ? -5.879 20.578 -14.055 1 88.38 286 GLU A O 1
ATOM 2240 N N . LEU A 1 287 ? -5.277 20.016 -11.961 1 91.19 287 LEU A N 1
ATOM 2241 C CA . LEU A 1 287 ? -3.959 20.609 -12.141 1 91.19 287 LEU A CA 1
ATOM 2242 C C . LEU A 1 287 ? -3.143 19.828 -13.164 1 91.19 287 LEU A C 1
ATOM 2244 O O . LEU A 1 287 ? -3.125 18.594 -13.141 1 91.19 287 LEU A O 1
ATOM 2248 N N . LEU A 1 288 ? -2.381 20.5 -14.078 1 90.69 288 LEU A N 1
ATOM 2249 C CA . LEU A 1 288 ? -1.765 19.859 -15.234 1 90.69 288 LEU A CA 1
ATOM 2250 C C . LEU A 1 288 ? -0.276 19.625 -15 1 90.69 288 LEU A C 1
ATOM 2252 O O . LEU A 1 288 ? 0.346 18.812 -15.68 1 90.69 288 LEU A O 1
ATOM 2256 N N . ASP A 1 289 ? 0.352 20.266 -14.102 1 95.38 289 ASP A N 1
ATOM 2257 C CA . ASP A 1 289 ? 1.801 20.156 -13.961 1 95.38 289 ASP A CA 1
ATOM 2258 C C . ASP A 1 289 ? 2.182 19.797 -12.523 1 95.38 289 ASP A C 1
ATOM 2260 O O . ASP A 1 289 ? 3.25 20.188 -12.047 1 95.38 289 ASP A O 1
ATOM 2264 N N . VAL A 1 290 ? 1.268 19.188 -11.789 1 97.81 290 VAL A N 1
ATOM 2265 C CA . VAL A 1 290 ? 1.507 18.828 -10.398 1 97.81 290 VAL A CA 1
ATOM 2266 C C . VAL A 1 290 ? 1.378 17.328 -10.227 1 97.81 290 VAL A C 1
ATOM 2268 O O . VAL A 1 290 ? 0.409 16.719 -10.688 1 97.81 290 VAL A O 1
ATOM 2271 N N . ILE A 1 291 ? 2.383 16.734 -9.656 1 98.25 291 ILE A N 1
ATOM 2272 C CA . ILE A 1 291 ? 2.285 15.328 -9.305 1 98.25 291 ILE A CA 1
ATOM 2273 C C . ILE A 1 291 ? 1.416 15.164 -8.062 1 98.25 291 ILE A C 1
ATOM 2275 O O . ILE A 1 291 ? 1.705 15.75 -7.012 1 98.25 291 ILE A O 1
ATOM 2279 N N . ILE A 1 292 ? 0.37 14.383 -8.156 1 98.25 292 ILE A N 1
ATOM 2280 C CA . ILE A 1 292 ? -0.61 14.266 -7.086 1 98.25 292 ILE A CA 1
ATOM 2281 C C . ILE A 1 292 ? -0.503 12.883 -6.445 1 98.25 292 ILE A C 1
ATOM 2283 O O . ILE A 1 292 ? -0.539 11.859 -7.141 1 98.25 292 ILE A O 1
ATOM 2287 N N . ALA A 1 293 ? -0.311 12.844 -5.191 1 98.38 293 ALA A N 1
ATOM 2288 C CA . ALA A 1 293 ? -0.278 11.602 -4.43 1 98.38 293 ALA A CA 1
ATOM 2289 C C . ALA A 1 293 ? -1.531 11.445 -3.574 1 98.38 293 ALA A C 1
ATOM 2291 O O . ALA A 1 293 ? -1.796 12.273 -2.697 1 98.38 293 ALA A O 1
ATOM 2292 N N . ASP A 1 294 ? -2.316 10.477 -3.816 1 97.5 294 ASP A N 1
ATOM 2293 C CA . ASP A 1 294 ? -3.492 10.102 -3.031 1 97.5 294 ASP A CA 1
ATOM 2294 C C . ASP A 1 294 ? -3.119 9.141 -1.905 1 97.5 294 ASP A C 1
ATOM 2296 O O . ASP A 1 294 ? -2.998 7.938 -2.127 1 97.5 294 ASP A O 1
ATOM 2300 N N . LEU A 1 295 ? -3.047 9.648 -0.7 1 97.75 295 LEU A N 1
ATOM 2301 C CA . LEU A 1 295 ? -2.566 8.859 0.426 1 97.75 295 LEU A CA 1
ATOM 2302 C C . LEU A 1 295 ? -3.59 7.797 0.819 1 97.75 295 LEU A C 1
ATOM 2304 O O . LEU A 1 295 ? -3.221 6.719 1.296 1 97.75 295 LEU A O 1
ATOM 2308 N N . ASP A 1 296 ? -4.805 8.086 0.65 1 95.94 296 ASP A N 1
ATOM 2309 C CA . ASP A 1 296 ? -5.863 7.172 1.072 1 95.94 296 ASP A CA 1
ATOM 2310 C C . ASP A 1 296 ? -6.094 6.078 0.034 1 95.94 296 ASP A C 1
ATOM 2312 O O . ASP A 1 296 ? -6.445 4.949 0.382 1 95.94 296 ASP A O 1
ATOM 2316 N N . GLY A 1 297 ? -5.895 6.379 -1.164 1 93.75 297 GLY A N 1
ATOM 2317 C CA . GLY A 1 297 ? -6.09 5.422 -2.24 1 93.75 297 GLY A CA 1
ATOM 2318 C C . GLY A 1 297 ? -4.844 4.621 -2.561 1 93.75 297 GLY A C 1
ATOM 2319 O O . GLY A 1 297 ? -4.922 3.561 -3.18 1 93.75 297 GLY A O 1
ATOM 2320 N N . GLY A 1 298 ? -3.695 5.199 -2.27 1 94.75 298 GLY A N 1
ATOM 2321 C CA . GLY A 1 298 ? -2.434 4.504 -2.463 1 94.75 298 GLY A CA 1
ATOM 2322 C C . GLY A 1 298 ? -1.889 4.637 -3.873 1 94.75 298 GLY A C 1
ATOM 2323 O O . GLY A 1 298 ? -1.312 3.689 -4.41 1 94.75 298 GLY A O 1
ATOM 2324 N N . THR A 1 299 ? -2.088 5.754 -4.488 1 95.69 299 THR A N 1
ATOM 2325 C CA . THR A 1 299 ? -1.632 5.934 -5.863 1 95.69 299 THR A CA 1
ATOM 2326 C C . THR A 1 299 ? -1.036 7.324 -6.059 1 95.69 299 THR A C 1
ATOM 2328 O O . THR A 1 299 ? -1.217 8.203 -5.219 1 95.69 299 THR A O 1
ATOM 2331 N N . ILE A 1 300 ? -0.253 7.441 -7.082 1 97.06 300 ILE A N 1
ATOM 2332 C CA . ILE A 1 300 ? 0.217 8.758 -7.5 1 97.06 300 ILE A CA 1
ATOM 2333 C C . ILE A 1 300 ? -0.169 9 -8.961 1 97.06 300 ILE A C 1
ATOM 2335 O O . ILE A 1 300 ? -0.297 8.055 -9.742 1 97.06 300 ILE A O 1
ATOM 2339 N N . LYS A 1 301 ? -0.454 10.18 -9.273 1 95.75 301 LYS A N 1
ATOM 2340 C CA . LYS A 1 301 ? -0.737 10.602 -10.641 1 95.75 301 LYS A CA 1
ATOM 2341 C C . LYS A 1 301 ? 0.339 11.555 -11.164 1 95.75 301 LYS A C 1
ATOM 2343 O O . LYS A 1 301 ? 0.534 12.633 -10.609 1 95.75 301 LYS A O 1
ATOM 2348 N N . ILE A 1 302 ? 1.044 11.117 -12.148 1 95.62 302 ILE A N 1
ATOM 2349 C CA . ILE A 1 302 ? 2.047 11.938 -12.82 1 95.62 302 ILE A CA 1
ATOM 2350 C C . ILE A 1 302 ? 1.49 12.461 -14.141 1 95.62 302 ILE A C 1
ATOM 2352 O O . ILE A 1 302 ? 1.194 11.68 -15.047 1 95.62 302 ILE A O 1
ATOM 2356 N N . PRO A 1 303 ? 1.354 13.703 -14.203 1 94 303 PRO A N 1
ATOM 2357 C CA . PRO A 1 303 ? 0.826 14.266 -15.445 1 94 303 PRO A CA 1
ATOM 2358 C C . PRO A 1 303 ? 1.672 13.898 -16.672 1 94 303 PRO A C 1
ATOM 2360 O O . PRO A 1 303 ? 2.883 13.703 -16.547 1 94 303 PRO A O 1
ATOM 2363 N N . GLU A 1 304 ? 1.12 13.953 -17.828 1 88.62 304 GLU A N 1
ATOM 2364 C CA . GLU A 1 304 ? 1.761 13.547 -19.078 1 88.62 304 GLU A CA 1
ATOM 2365 C C . GLU A 1 304 ? 2.9 14.492 -19.453 1 88.62 304 GLU A C 1
ATOM 2367 O O . GLU A 1 304 ? 3.877 14.078 -20.078 1 88.62 304 GLU A O 1
ATOM 2372 N N . CYS A 1 305 ? 2.754 15.641 -19.062 1 92.12 305 CYS A N 1
ATOM 2373 C CA . CYS A 1 305 ? 3.736 16.641 -19.453 1 92.12 305 CYS A CA 1
ATOM 2374 C C . CYS A 1 305 ? 5.004 16.516 -18.609 1 92.12 305 CYS A C 1
ATOM 2376 O O . CYS A 1 305 ? 6.023 17.141 -18.938 1 92.12 305 CYS A O 1
ATOM 2378 N N . ILE A 1 306 ? 4.961 15.75 -17.609 1 95 306 ILE A N 1
ATOM 2379 C CA . ILE A 1 306 ? 6.121 15.602 -16.734 1 95 306 ILE A CA 1
ATOM 2380 C C . ILE A 1 306 ? 6.863 14.312 -17.062 1 95 306 ILE A C 1
ATOM 2382 O O . ILE A 1 306 ? 6.285 13.219 -17.016 1 95 306 ILE A O 1
ATOM 2386 N N . HIS A 1 307 ? 8.055 14.43 -17.484 1 93.88 307 HIS A N 1
ATOM 2387 C CA . HIS A 1 307 ? 8.953 13.289 -17.641 1 93.88 307 HIS A CA 1
ATOM 2388 C C . HIS A 1 307 ? 9.852 13.133 -16.406 1 93.88 307 HIS A C 1
ATOM 2390 O O . HIS A 1 307 ? 10.898 13.781 -16.328 1 93.88 307 HIS A O 1
ATOM 2396 N N . LEU A 1 308 ? 9.492 12.258 -15.602 1 95.44 308 LEU A N 1
ATOM 2397 C CA . LEU A 1 308 ? 10.188 12.102 -14.336 1 95.44 308 LEU A CA 1
ATOM 2398 C C . LEU A 1 308 ? 11.508 11.352 -14.523 1 95.44 308 LEU A C 1
ATOM 2400 O O . LEU A 1 308 ? 11.523 10.258 -15.102 1 95.44 308 LEU A O 1
ATOM 2404 N N . SER A 1 309 ? 12.609 11.953 -14.086 1 95.75 309 SER A N 1
ATOM 2405 C CA . SER A 1 309 ? 13.914 11.305 -14.117 1 95.75 309 SER A CA 1
ATOM 2406 C C . SER A 1 309 ? 14.047 10.273 -13.008 1 95.75 309 SER A C 1
ATOM 2408 O O . SER A 1 309 ? 13.641 10.523 -11.867 1 95.75 309 SER A O 1
ATOM 2410 N N . SER A 1 310 ? 14.57 9.156 -13.383 1 94.5 310 SER A N 1
ATOM 2411 C CA . SER A 1 310 ? 14.719 8.078 -12.406 1 94.5 310 SER A CA 1
ATOM 2412 C C . SER A 1 310 ? 16.172 7.953 -11.945 1 94.5 310 SER A C 1
ATOM 2414 O O . SER A 1 310 ? 17.078 8.461 -12.594 1 94.5 310 SER A O 1
ATOM 2416 N N . LEU A 1 311 ? 16.359 7.266 -10.82 1 96.38 311 LEU A N 1
ATOM 2417 C CA . LEU A 1 311 ? 17.688 6.949 -10.297 1 96.38 311 LEU A CA 1
ATOM 2418 C C . LEU A 1 311 ? 18.5 6.16 -11.32 1 96.38 311 LEU A C 1
ATOM 2420 O O . LEU A 1 311 ? 17.938 5.383 -12.094 1 96.38 311 LEU A O 1
ATOM 2424 N N . PRO A 1 312 ? 19.719 6.383 -11.375 1 94.88 312 PRO A N 1
ATOM 2425 C CA . PRO A 1 312 ? 20.562 5.613 -12.297 1 94.88 312 PRO A CA 1
ATOM 2426 C C . PRO A 1 312 ? 20.719 4.156 -11.875 1 94.88 312 PRO A C 1
ATOM 2428 O O . PRO A 1 312 ? 20.734 3.854 -10.68 1 94.88 312 PRO A O 1
ATOM 2431 N N . GLU A 1 313 ? 20.828 3.32 -12.844 1 92.06 313 GLU A N 1
ATOM 2432 C CA . GLU A 1 313 ? 21.188 1.932 -12.57 1 92.06 313 GLU A CA 1
ATOM 2433 C C . GLU A 1 313 ? 22.688 1.792 -12.281 1 92.06 313 GLU A C 1
ATOM 2435 O O . GLU A 1 313 ? 23.5 2.514 -12.852 1 92.06 313 GLU A O 1
ATOM 2440 N N . PRO A 1 314 ? 23.109 0.938 -11.375 1 92 314 PRO A N 1
ATOM 2441 C CA . PRO A 1 314 ? 22.328 -0.116 -10.719 1 92 314 PRO A CA 1
ATOM 2442 C C . PRO A 1 314 ? 21.75 0.332 -9.383 1 92 314 PRO A C 1
ATOM 2444 O O . PRO A 1 314 ? 21.25 -0.496 -8.617 1 92 314 PRO A O 1
ATOM 2447 N N . LEU A 1 315 ? 21.875 1.666 -9.055 1 93.81 315 LEU A N 1
ATOM 2448 C CA . LEU A 1 315 ? 21.422 2.189 -7.766 1 93.81 315 LEU A CA 1
ATOM 2449 C C . LEU A 1 315 ? 19.922 2.02 -7.594 1 93.81 315 LEU A C 1
ATOM 2451 O O . LEU A 1 315 ? 19.453 1.714 -6.496 1 93.81 315 LEU A O 1
ATOM 2455 N N . LEU A 1 316 ? 19.219 2.225 -8.68 1 95.25 316 LEU A N 1
ATOM 2456 C CA . LEU A 1 316 ? 17.781 2.072 -8.633 1 95.25 316 LEU A CA 1
ATOM 2457 C C . LEU A 1 316 ? 17.391 0.661 -8.195 1 95.25 316 LEU A C 1
ATOM 2459 O O . LEU A 1 316 ? 16.641 0.486 -7.234 1 95.25 316 LEU A O 1
ATOM 2463 N N . HIS A 1 317 ? 17.938 -0.28 -8.836 1 92 317 HIS A N 1
ATOM 2464 C CA . HIS A 1 317 ? 17.625 -1.674 -8.539 1 92 317 HIS A CA 1
ATOM 2465 C C . HIS A 1 317 ? 18.078 -2.051 -7.129 1 92 317 HIS A C 1
ATOM 2467 O O . HIS A 1 317 ? 17.359 -2.758 -6.414 1 92 317 HIS A O 1
ATOM 2473 N N . GLN A 1 318 ? 19.219 -1.63 -6.758 1 92.62 318 GLN A N 1
ATOM 2474 C CA . GLN A 1 318 ? 19.766 -1.92 -5.434 1 92.62 318 GLN A CA 1
ATOM 2475 C C . GLN A 1 318 ? 18.875 -1.334 -4.336 1 92.62 318 GLN A C 1
ATOM 2477 O O . GLN A 1 318 ? 18.625 -1.984 -3.32 1 92.62 318 GLN A O 1
ATOM 2482 N N . THR A 1 319 ? 18.453 -0.116 -4.57 1 96.19 319 THR A N 1
ATOM 2483 C CA . THR A 1 319 ? 17.594 0.549 -3.588 1 96.19 319 THR A CA 1
ATOM 2484 C C . THR A 1 319 ? 16.25 -0.157 -3.473 1 96.19 319 THR A C 1
ATOM 2486 O O . THR A 1 319 ? 15.758 -0.392 -2.367 1 96.19 319 THR A O 1
ATOM 2489 N N . GLN A 1 320 ? 15.703 -0.497 -4.586 1 95.12 320 GLN A N 1
ATOM 2490 C CA . GLN A 1 320 ? 14.43 -1.209 -4.602 1 95.12 320 GLN A CA 1
ATOM 2491 C C . GLN A 1 320 ? 14.539 -2.557 -3.896 1 95.12 320 GLN A C 1
ATOM 2493 O O . GLN A 1 320 ? 13.648 -2.941 -3.135 1 95.12 320 GLN A O 1
ATOM 2498 N N . SER A 1 321 ? 15.602 -3.229 -4.195 1 93.31 321 SER A N 1
ATOM 2499 C CA . SER A 1 321 ? 15.828 -4.535 -3.586 1 93.31 321 SER A CA 1
ATOM 2500 C C . SER A 1 321 ? 15.984 -4.426 -2.074 1 93.31 321 SER A C 1
ATOM 2502 O O . SER A 1 321 ? 15.43 -5.23 -1.325 1 93.31 321 SER A O 1
ATOM 2504 N N . ALA A 1 322 ? 16.734 -3.434 -1.634 1 95.25 322 ALA A N 1
ATOM 2505 C CA . ALA A 1 322 ? 16.922 -3.213 -0.203 1 95.25 322 ALA A CA 1
ATOM 2506 C C . ALA A 1 322 ? 15.602 -2.896 0.488 1 95.25 322 ALA A C 1
ATOM 2508 O O . ALA A 1 322 ? 15.312 -3.428 1.562 1 95.25 322 ALA A O 1
ATOM 2509 N N . LEU A 1 323 ? 14.828 -2.027 -0.129 1 97.25 323 LEU A N 1
ATOM 2510 C CA . LEU A 1 323 ? 13.531 -1.653 0.431 1 97.25 323 LEU A CA 1
ATOM 2511 C C . LEU A 1 323 ? 12.602 -2.859 0.502 1 97.25 323 LEU A C 1
ATOM 2513 O O . LEU A 1 323 ? 11.891 -3.045 1.493 1 97.25 323 LEU A O 1
ATOM 2517 N N . SER A 1 324 ? 12.625 -3.664 -0.536 1 94.75 324 SER A N 1
ATOM 2518 C CA . SER A 1 324 ? 11.781 -4.855 -0.571 1 94.75 324 SER A CA 1
ATOM 2519 C C . SER A 1 324 ? 12.148 -5.82 0.552 1 94.75 324 SER A C 1
ATOM 2521 O O . SER A 1 324 ? 11.266 -6.395 1.194 1 94.75 324 SER A O 1
ATOM 2523 N N . LEU A 1 325 ? 13.422 -5.996 0.809 1 93.69 325 LEU A N 1
ATOM 2524 C CA . LEU A 1 325 ? 13.891 -6.914 1.845 1 93.69 325 LEU A CA 1
ATOM 2525 C C . LEU A 1 325 ? 13.477 -6.422 3.229 1 93.69 325 LEU A C 1
ATOM 2527 O O . LEU A 1 325 ? 13.195 -7.227 4.117 1 93.69 325 LEU A O 1
ATOM 2531 N N . ILE A 1 326 ? 13.43 -5.145 3.344 1 95.38 326 ILE A N 1
ATOM 2532 C CA . ILE A 1 326 ? 13.133 -4.543 4.641 1 95.38 326 ILE A CA 1
ATOM 2533 C C . ILE A 1 326 ? 11.625 -4.488 4.848 1 95.38 326 ILE A C 1
ATOM 2535 O O . ILE A 1 326 ? 11.125 -4.824 5.926 1 95.38 326 ILE A O 1
ATOM 2539 N N . LEU A 1 327 ? 10.875 -4.125 3.854 1 95.69 327 LEU A N 1
ATOM 2540 C CA . LEU A 1 327 ? 9.445 -3.855 3.98 1 95.69 327 LEU A CA 1
ATOM 2541 C C . LEU A 1 327 ? 8.633 -5.129 3.758 1 95.69 327 LEU A C 1
ATOM 2543 O O . LEU A 1 327 ? 7.508 -5.242 4.246 1 95.69 327 LEU A O 1
ATOM 2547 N N . HIS A 1 328 ? 9.18 -6.035 2.955 1 93.38 328 HIS A N 1
ATOM 2548 C CA . HIS A 1 328 ? 8.484 -7.273 2.629 1 93.38 328 HIS A CA 1
ATOM 2549 C C . HIS A 1 328 ? 9.391 -8.484 2.828 1 93.38 328 HIS A C 1
ATOM 2551 O O . HIS A 1 328 ? 9.602 -9.266 1.898 1 93.38 328 HIS A O 1
ATOM 2557 N N . PRO A 1 329 ? 9.789 -8.695 4.008 1 91.12 329 PRO A N 1
ATOM 2558 C CA . PRO A 1 329 ? 10.688 -9.836 4.238 1 91.12 329 PRO A CA 1
ATOM 2559 C C . PRO A 1 329 ? 10.031 -11.172 3.895 1 91.12 329 PRO A C 1
ATOM 2561 O O . PRO A 1 329 ? 10.734 -12.141 3.58 1 91.12 329 PRO A O 1
ATOM 2564 N N . ASP A 1 330 ? 8.742 -11.234 3.889 1 91.75 330 ASP A N 1
ATOM 2565 C CA . ASP A 1 330 ? 8.008 -12.461 3.582 1 91.75 330 ASP A CA 1
ATOM 2566 C C . ASP A 1 330 ? 8.109 -12.805 2.098 1 91.75 330 ASP A C 1
ATOM 2568 O O . ASP A 1 330 ? 7.914 -13.961 1.708 1 91.75 330 ASP A O 1
ATOM 2572 N N . LEU A 1 331 ? 8.367 -11.852 1.299 1 92.06 331 LEU A N 1
ATOM 2573 C CA . LEU A 1 331 ? 8.461 -12.062 -0.141 1 92.06 331 LEU A CA 1
ATOM 2574 C C . LEU A 1 331 ? 9.57 -13.062 -0.469 1 92.06 331 LEU A C 1
ATOM 2576 O O . LEU A 1 331 ? 9.406 -13.898 -1.36 1 92.06 331 LEU A O 1
ATOM 2580 N N . GLU A 1 332 ? 10.664 -13.086 0.259 1 88.62 332 GLU A N 1
ATOM 2581 C CA . GLU A 1 332 ? 11.828 -13.93 -0.007 1 88.62 332 GLU A CA 1
ATOM 2582 C C . GLU A 1 332 ? 11.523 -15.398 0.303 1 88.62 332 GLU A C 1
ATOM 2584 O O . GLU A 1 332 ? 12.117 -16.297 -0.292 1 88.62 332 GLU A O 1
ATOM 2589 N N . VAL A 1 333 ? 10.555 -15.586 1.168 1 92.88 333 VAL A N 1
ATOM 2590 C CA . VAL A 1 333 ? 10.312 -16.953 1.612 1 92.88 333 VAL A CA 1
ATOM 2591 C C . VAL A 1 333 ? 8.906 -17.391 1.203 1 92.88 333 VAL A C 1
ATOM 2593 O O . VAL A 1 333 ? 8.438 -18.453 1.606 1 92.88 333 VAL A O 1
ATOM 2596 N N . ALA A 1 334 ? 8.281 -16.562 0.444 1 93.44 334 ALA A N 1
ATOM 2597 C CA . ALA A 1 334 ? 6.887 -16.812 0.092 1 93.44 334 ALA A CA 1
ATOM 2598 C C . ALA A 1 334 ? 6.742 -18.109 -0.693 1 93.44 334 ALA A C 1
ATOM 2600 O O . ALA A 1 334 ? 5.719 -18.797 -0.599 1 93.44 334 ALA A O 1
ATOM 2601 N N . ASP A 1 335 ? 7.738 -18.484 -1.45 1 96.06 335 ASP A N 1
ATOM 2602 C CA . ASP A 1 335 ? 7.656 -19.672 -2.291 1 96.06 335 ASP A CA 1
ATOM 2603 C C . ASP A 1 335 ? 8.258 -20.891 -1.582 1 96.06 335 ASP A C 1
ATOM 2605 O O . ASP A 1 335 ? 8.242 -22 -2.123 1 96.06 335 ASP A O 1
ATOM 2609 N N . HIS A 1 336 ? 8.789 -20.688 -0.377 1 95.44 336 HIS A N 1
ATOM 2610 C CA . HIS A 1 336 ? 9.375 -21.828 0.331 1 95.44 336 HIS A CA 1
ATOM 2611 C C . HIS A 1 336 ? 8.312 -22.844 0.715 1 95.44 336 HIS A C 1
ATOM 2613 O O . HIS A 1 336 ? 7.238 -22.484 1.206 1 95.44 336 HIS A O 1
ATOM 2619 N N . ALA A 1 337 ? 8.609 -24.031 0.469 1 96.62 337 ALA A N 1
ATOM 2620 C CA . ALA A 1 337 ? 7.695 -25.094 0.87 1 96.62 337 ALA A CA 1
ATOM 2621 C C . ALA A 1 337 ? 7.562 -25.156 2.389 1 96.62 337 ALA A C 1
ATOM 2623 O O . ALA A 1 337 ? 6.5 -25.5 2.91 1 96.62 337 ALA A O 1
ATOM 2624 N N . PHE A 1 338 ? 8.68 -24.859 3.049 1 94.12 338 PHE A N 1
ATOM 2625 C CA . PHE A 1 338 ? 8.742 -24.859 4.504 1 94.12 338 PHE A CA 1
ATOM 2626 C C . PHE A 1 338 ? 9.242 -23.516 5.02 1 94.12 338 PHE A C 1
ATOM 2628 O O . PHE A 1 338 ? 10.383 -23.391 5.465 1 94.12 338 PHE A O 1
ATOM 2635 N N . PRO A 1 339 ? 8.328 -22.609 5.012 1 89.12 339 PRO A N 1
ATOM 2636 C CA . PRO A 1 339 ? 8.758 -21.266 5.406 1 89.12 339 PRO A CA 1
ATOM 2637 C C . PRO A 1 339 ? 9.141 -21.172 6.883 1 89.12 339 PRO A C 1
ATOM 2639 O O . PRO A 1 339 ? 8.531 -21.844 7.719 1 89.12 339 PRO A O 1
ATOM 2642 N N . PRO A 1 340 ? 10.156 -20.359 7.137 1 87.31 340 PRO A N 1
ATOM 2643 C CA . PRO A 1 340 ? 10.523 -20.156 8.539 1 87.31 340 PRO A CA 1
ATOM 2644 C C . PRO A 1 340 ? 9.445 -19.406 9.328 1 87.31 340 PRO A C 1
ATOM 2646 O O . PRO A 1 340 ? 8.625 -18.688 8.742 1 87.31 340 PRO A O 1
ATOM 2649 N N . PRO A 1 341 ? 9.445 -19.672 10.617 1 76 341 PRO A N 1
ATOM 2650 C CA . PRO A 1 341 ? 8.414 -19.016 11.422 1 76 341 PRO A CA 1
ATOM 2651 C C . PRO A 1 341 ? 8.586 -17.5 11.477 1 76 341 PRO A C 1
ATOM 2653 O O . PRO A 1 341 ? 7.602 -16.766 11.531 1 76 341 PRO A O 1
ATOM 2656 N N . ARG A 1 342 ? 9.938 -17.078 11.594 1 65.75 342 ARG A N 1
ATOM 2657 C CA . ARG A 1 342 ? 10.164 -15.672 11.93 1 65.75 342 ARG A CA 1
ATOM 2658 C C . ARG A 1 342 ? 10.391 -14.836 10.672 1 65.75 342 ARG A C 1
ATOM 2660 O O . ARG A 1 342 ? 11.359 -15.062 9.945 1 65.75 342 ARG A O 1
ATOM 2667 N N . THR A 1 343 ? 9.391 -14.289 10.086 1 72.5 343 THR A N 1
ATOM 2668 C CA . THR A 1 343 ? 9.57 -13.25 9.078 1 72.5 343 THR A CA 1
ATOM 2669 C C . THR A 1 343 ? 8.852 -11.969 9.484 1 72.5 343 THR A C 1
ATOM 2671 O O . THR A 1 343 ? 8.391 -11.203 8.633 1 72.5 343 THR A O 1
ATOM 2674 N N . ALA A 1 344 ? 9.023 -11.727 10.805 1 77.69 344 ALA A N 1
ATOM 2675 C CA . ALA A 1 344 ? 8.211 -10.609 11.289 1 77.69 344 ALA A CA 1
ATOM 2676 C C . ALA A 1 344 ? 8.891 -9.273 11 1 77.69 344 ALA A C 1
ATOM 2678 O O . ALA A 1 344 ? 10.117 -9.172 11.016 1 77.69 344 ALA A O 1
ATOM 2679 N N . LEU A 1 345 ? 8.078 -8.367 10.641 1 82.88 345 LEU A N 1
ATOM 2680 C CA . LEU A 1 345 ? 8.492 -6.984 10.453 1 82.88 345 LEU A CA 1
ATOM 2681 C C . LEU A 1 345 ? 8.953 -6.371 11.766 1 82.88 345 LEU A C 1
ATOM 2683 O O . LEU A 1 345 ? 8.453 -6.73 12.836 1 82.88 345 LEU A O 1
ATOM 2687 N N . SER A 1 346 ? 9.969 -5.488 11.547 1 89.19 346 SER A N 1
ATOM 2688 C CA . SER A 1 346 ? 10.359 -4.684 12.703 1 89.19 346 SER A CA 1
ATOM 2689 C C . SER A 1 346 ? 9.203 -3.814 13.188 1 89.19 346 SER A C 1
ATOM 2691 O O . SER A 1 346 ? 8.234 -3.59 12.453 1 89.19 346 SER A O 1
ATOM 2693 N N . HIS A 1 347 ? 9.406 -3.457 14.414 1 92.56 347 HIS A N 1
ATOM 2694 C CA . HIS A 1 347 ? 8.445 -2.48 14.914 1 92.56 347 HIS A CA 1
ATOM 2695 C C . HIS A 1 347 ? 8.461 -1.209 14.07 1 92.56 347 HIS A C 1
ATOM 2697 O O . HIS A 1 347 ? 9.484 -0.864 13.477 1 92.56 347 HIS A O 1
ATOM 2703 N N . SER A 1 348 ? 7.445 -0.509 14.094 1 93.56 348 SER A N 1
ATOM 2704 C CA . SER A 1 348 ? 7.211 0.599 13.172 1 93.56 348 SER A CA 1
ATOM 2705 C C . SER A 1 348 ? 8.297 1.66 13.305 1 93.56 348 SER A C 1
ATOM 2707 O O . SER A 1 348 ? 8.75 2.217 12.297 1 93.56 348 SER A O 1
ATOM 2709 N N . LYS A 1 349 ? 8.734 1.992 14.484 1 95.69 349 LYS A N 1
ATOM 2710 C CA . LYS A 1 349 ? 9.766 3.006 14.695 1 95.69 349 LYS A CA 1
ATOM 2711 C C . LYS A 1 349 ? 11.102 2.557 14.117 1 95.69 349 LYS A C 1
ATOM 2713 O O . LYS A 1 349 ? 11.812 3.35 13.484 1 95.69 349 LYS A O 1
ATOM 2718 N N . MET A 1 350 ? 11.422 1.306 14.359 1 97 350 MET A N 1
ATOM 2719 C CA . MET A 1 350 ? 12.672 0.775 13.82 1 97 350 MET A CA 1
ATOM 2720 C C . MET A 1 350 ? 12.594 0.627 12.305 1 97 350 MET A C 1
ATOM 2722 O O . MET A 1 350 ? 13.57 0.892 11.602 1 97 350 MET A O 1
ATOM 2726 N N . LEU A 1 351 ? 11.461 0.141 11.875 1 97.44 351 LEU A N 1
ATOM 2727 C CA . LEU A 1 351 ? 11.25 0.006 10.438 1 97.44 351 LEU A CA 1
ATOM 2728 C C . LEU A 1 351 ? 11.469 1.34 9.727 1 97.44 351 LEU A C 1
ATOM 2730 O O . LEU A 1 351 ? 12.07 1.388 8.656 1 97.44 351 LEU A O 1
ATOM 2734 N N . ASP A 1 352 ? 10.984 2.361 10.344 1 98.31 352 ASP A N 1
ATOM 2735 C CA . ASP A 1 352 ? 11.141 3.715 9.82 1 98.31 352 ASP A CA 1
ATOM 2736 C C . ASP A 1 352 ? 12.617 4.059 9.641 1 98.31 352 ASP A C 1
ATOM 2738 O O . ASP A 1 352 ? 13.023 4.559 8.586 1 98.31 352 ASP A O 1
ATOM 2742 N N . LYS A 1 353 ? 13.422 3.73 10.617 1 98.25 353 LYS A N 1
ATOM 2743 C CA . LYS A 1 353 ? 14.852 4.035 10.586 1 98.25 353 LYS A CA 1
ATOM 2744 C C . LYS A 1 353 ? 15.57 3.154 9.57 1 98.25 353 LYS A C 1
ATOM 2746 O O . LYS A 1 353 ? 16.531 3.594 8.938 1 98.25 353 LYS A O 1
ATOM 2751 N N . GLU A 1 354 ? 15.086 1.959 9.43 1 98.12 354 GLU A N 1
ATOM 2752 C CA . GLU A 1 354 ? 15.695 1.073 8.438 1 98.12 354 GLU A CA 1
ATOM 2753 C C . GLU A 1 354 ? 15.5 1.613 7.023 1 98.12 354 GLU A C 1
ATOM 2755 O O . GLU A 1 354 ? 16.422 1.578 6.207 1 98.12 354 GLU A O 1
ATOM 2760 N N . VAL A 1 355 ? 14.344 2.076 6.773 1 98.56 355 VAL A N 1
ATOM 2761 C CA . VAL A 1 355 ? 14.078 2.654 5.461 1 98.56 355 VAL A CA 1
ATOM 2762 C C . VAL A 1 355 ? 14.938 3.895 5.258 1 98.56 355 VAL A C 1
ATOM 2764 O O . VAL A 1 355 ? 15.531 4.078 4.191 1 98.56 355 VAL A O 1
ATOM 2767 N N . ARG A 1 356 ? 15 4.727 6.215 1 98.31 356 ARG A N 1
ATOM 2768 C CA . ARG A 1 356 ? 15.836 5.926 6.133 1 98.31 356 ARG A CA 1
ATOM 2769 C C . ARG A 1 356 ? 17.297 5.559 5.891 1 98.31 356 ARG A C 1
ATOM 2771 O O . ARG A 1 356 ? 18 6.258 5.16 1 98.31 356 ARG A O 1
ATOM 2778 N N . ALA A 1 357 ? 17.719 4.492 6.547 1 97.69 357 ALA A N 1
ATOM 2779 C CA . ALA A 1 357 ? 19.094 4.031 6.375 1 97.69 357 ALA A CA 1
ATOM 2780 C C . ALA A 1 357 ? 19.375 3.678 4.918 1 97.69 357 ALA A C 1
ATOM 2782 O O . ALA A 1 357 ? 20.469 3.939 4.406 1 97.69 357 ALA A O 1
ATOM 2783 N N . VAL A 1 358 ? 18.422 3.094 4.289 1 97.75 358 VAL A N 1
ATOM 2784 C CA . VAL A 1 358 ? 18.578 2.742 2.883 1 97.75 358 VAL A CA 1
ATOM 2785 C C . VAL A 1 358 ? 18.797 4.004 2.055 1 97.75 358 VAL A C 1
ATOM 2787 O O . VAL A 1 358 ? 19.672 4.031 1.18 1 97.75 358 VAL A O 1
ATOM 2790 N N . PHE A 1 359 ? 18.062 5.047 2.314 1 98.38 359 PHE A N 1
ATOM 2791 C CA . PHE A 1 359 ? 18.188 6.277 1.543 1 98.38 359 PHE A CA 1
ATOM 2792 C C . PHE A 1 359 ? 19.469 7.016 1.886 1 98.38 359 PHE A C 1
ATOM 2794 O O . PHE A 1 359 ? 20.062 7.664 1.024 1 98.38 359 PHE A O 1
ATOM 2801 N N . LEU A 1 360 ? 19.812 6.965 3.145 1 96.81 360 LEU A N 1
ATOM 2802 C CA . LEU A 1 360 ? 21.094 7.559 3.516 1 96.81 360 LEU A CA 1
ATOM 2803 C C . LEU A 1 360 ? 22.234 6.898 2.76 1 96.81 360 LEU A C 1
ATOM 2805 O O . LEU A 1 360 ? 23.156 7.578 2.293 1 96.81 360 LEU A O 1
ATOM 2809 N N . ARG A 1 361 ? 22.203 5.602 2.678 1 95.19 361 ARG A N 1
ATOM 2810 C CA . ARG A 1 361 ? 23.203 4.859 1.916 1 95.19 361 ARG A CA 1
ATOM 2811 C C . ARG A 1 361 ? 23.156 5.234 0.439 1 95.19 361 ARG A C 1
ATOM 2813 O O . ARG A 1 361 ? 24.188 5.336 -0.214 1 95.19 361 ARG A O 1
ATOM 2820 N N . LEU A 1 362 ? 22.031 5.387 -0.053 1 96.38 362 LEU A N 1
ATOM 2821 C CA . LEU A 1 362 ? 21.859 5.801 -1.442 1 96.38 362 LEU A CA 1
ATOM 2822 C C . LEU A 1 362 ? 22.562 7.133 -1.701 1 96.38 362 LEU A C 1
ATOM 2824 O O . LEU A 1 362 ? 23.312 7.266 -2.672 1 96.38 362 LEU A O 1
ATOM 2828 N N . PHE A 1 363 ? 22.359 8.094 -0.854 1 97 363 PHE A N 1
ATOM 2829 C CA . PHE A 1 363 ? 22.969 9.406 -1.022 1 97 363 PHE A CA 1
ATOM 2830 C C . PHE A 1 363 ? 24.484 9.305 -0.887 1 97 363 PHE A C 1
ATOM 2832 O O . PHE A 1 363 ? 25.234 10.023 -1.567 1 97 363 PHE A O 1
ATOM 2839 N N . ALA A 1 364 ? 24.891 8.445 0.04 1 95.06 364 ALA A N 1
ATOM 2840 C CA . ALA A 1 364 ? 26.328 8.242 0.181 1 95.06 364 ALA A CA 1
ATOM 2841 C C . ALA A 1 364 ? 26.938 7.715 -1.117 1 95.06 364 ALA A C 1
ATOM 2843 O O . ALA A 1 364 ? 28.047 8.094 -1.481 1 95.06 364 ALA A O 1
ATOM 2844 N N . GLN A 1 365 ? 26.188 6.875 -1.766 1 93.44 365 GLN A N 1
ATOM 2845 C CA . GLN A 1 365 ? 26.641 6.328 -3.037 1 93.44 365 GLN A CA 1
ATOM 2846 C C . GLN A 1 365 ? 26.547 7.371 -4.148 1 93.44 365 GLN A C 1
ATOM 2848 O O . GLN A 1 365 ? 27.469 7.496 -4.965 1 93.44 365 GLN A O 1
ATOM 2853 N N . LEU A 1 366 ? 25.547 8.117 -4.156 1 94.62 366 LEU A N 1
ATOM 2854 C CA . LEU A 1 366 ? 25.328 9.117 -5.191 1 94.62 366 LEU A CA 1
ATOM 2855 C C . LEU A 1 366 ? 26.375 10.227 -5.105 1 94.62 366 LEU A C 1
ATOM 2857 O O . LEU A 1 366 ? 26.828 10.727 -6.133 1 94.62 366 LEU A O 1
ATOM 2861 N N . PHE A 1 367 ? 26.75 10.609 -3.914 1 94.94 367 PHE A N 1
ATOM 2862 C CA . PHE A 1 367 ? 27.625 11.758 -3.723 1 94.94 367 PHE A CA 1
ATOM 2863 C C . PHE A 1 367 ? 29.047 11.305 -3.371 1 94.94 367 PHE A C 1
ATOM 2865 O O . PHE A 1 367 ? 29.828 12.078 -2.824 1 94.94 367 PHE A O 1
ATOM 2872 N N . GLN A 1 368 ? 29.25 10.102 -3.666 1 92.31 368 GLN A N 1
ATOM 2873 C CA . GLN A 1 368 ? 30.609 9.602 -3.428 1 92.31 368 GLN A CA 1
ATOM 2874 C C . GLN A 1 368 ? 31.641 10.438 -4.18 1 92.31 368 GLN A C 1
ATOM 2876 O O . GLN A 1 368 ? 31.5 10.672 -5.383 1 92.31 368 GLN A O 1
ATOM 2881 N N . GLY A 1 369 ? 32.625 11 -3.49 1 91.25 369 GLY A N 1
ATOM 2882 C CA . GLY A 1 369 ? 33.719 11.734 -4.113 1 91.25 369 GLY A CA 1
ATOM 2883 C C . GLY A 1 369 ? 33.375 13.188 -4.387 1 91.25 369 GLY A C 1
ATOM 2884 O O . GLY A 1 369 ? 34.156 13.883 -5.07 1 91.25 369 GLY A O 1
ATOM 2885 N N . TYR A 1 370 ? 32.312 13.695 -3.855 1 94 370 TYR A N 1
ATOM 2886 C CA . TYR A 1 370 ? 31.922 15.062 -4.176 1 94 370 TYR A CA 1
ATOM 2887 C C . TYR A 1 370 ? 32.938 16.062 -3.629 1 94 370 TYR A C 1
ATOM 2889 O O . TYR A 1 370 ? 33.125 17.141 -4.211 1 94 370 TYR A O 1
ATOM 2897 N N . ARG A 1 371 ? 33.594 15.742 -2.566 1 91.88 371 ARG A N 1
ATOM 2898 C CA . ARG A 1 371 ? 34.5 16.672 -1.913 1 91.88 371 ARG A CA 1
ATOM 2899 C C . ARG A 1 371 ? 35.719 16.953 -2.787 1 91.88 371 ARG A C 1
ATOM 2901 O O . ARG A 1 371 ? 36.344 18.016 -2.709 1 91.88 371 ARG A O 1
ATOM 2908 N N . SER A 1 372 ? 36.094 16.031 -3.602 1 91.88 372 SER A N 1
ATOM 2909 C CA . SER A 1 372 ? 37.219 16.188 -4.488 1 91.88 372 SER A CA 1
ATOM 2910 C C . SER A 1 372 ? 36.938 17.172 -5.617 1 91.88 372 SER A C 1
ATOM 2912 O O . SER A 1 372 ? 37.844 17.641 -6.297 1 91.88 372 SER A O 1
ATOM 2914 N N . CYS A 1 373 ? 35.719 17.484 -5.715 1 94.62 373 CYS A N 1
ATOM 2915 C CA . CYS A 1 373 ? 35.312 18.359 -6.805 1 94.62 373 CYS A CA 1
ATOM 2916 C C . CYS A 1 373 ? 34.938 19.734 -6.277 1 94.62 373 CYS A C 1
ATOM 2918 O O . CYS A 1 373 ? 34.219 20.484 -6.949 1 94.62 373 CYS A O 1
ATOM 2920 N N . LEU A 1 374 ? 35.312 19.984 -5.051 1 92.69 374 LEU A N 1
ATOM 2921 C CA . LEU A 1 374 ? 35.062 21.297 -4.457 1 92.69 374 LEU A CA 1
ATOM 2922 C C . LEU A 1 374 ? 36.312 22.203 -4.594 1 92.69 374 LEU A C 1
ATOM 2924 O O . LEU A 1 374 ? 37.438 21.734 -4.465 1 92.69 374 LEU A O 1
ATOM 2928 N N . GLN A 1 375 ? 36.031 23.422 -5.008 1 89.44 375 GLN A N 1
ATOM 2929 C CA . GLN A 1 375 ? 37.094 24.406 -5.086 1 89.44 375 GLN A CA 1
ATOM 2930 C C . GLN A 1 375 ? 36.812 25.625 -4.211 1 89.44 375 GLN A C 1
ATOM 2932 O O . GLN A 1 375 ? 35.719 26.219 -4.336 1 89.44 375 GLN A O 1
ATOM 2937 N N . LEU A 1 376 ? 37.719 25.859 -3.291 1 83.69 376 LEU A N 1
ATOM 2938 C CA . LEU A 1 376 ? 37.562 27.031 -2.426 1 83.69 376 LEU A CA 1
ATOM 2939 C C . LEU A 1 376 ? 38.125 28.266 -3.088 1 83.69 376 LEU A C 1
ATOM 2941 O O . LEU A 1 376 ? 39.281 28.266 -3.52 1 83.69 376 LEU A O 1
ATOM 2945 N N . ILE A 1 377 ? 37.281 29.172 -3.449 1 78.81 377 ILE A N 1
ATOM 2946 C CA . ILE A 1 377 ? 37.719 30.422 -4.043 1 78.81 377 ILE A CA 1
ATOM 2947 C C . ILE A 1 377 ? 37.688 31.547 -2.996 1 78.81 377 ILE A C 1
ATOM 2949 O O . ILE A 1 377 ? 36.625 31.797 -2.404 1 78.81 377 ILE A O 1
ATOM 2953 N N . ARG A 1 378 ? 38.781 32.031 -2.521 1 73.38 378 ARG A N 1
ATOM 2954 C CA . ARG A 1 378 ? 38.875 33.094 -1.514 1 73.38 378 ARG A CA 1
ATOM 2955 C C . ARG A 1 378 ? 38.969 34.469 -2.164 1 73.38 378 ARG A C 1
ATOM 2957 O O . ARG A 1 378 ? 40.062 34.938 -2.51 1 73.38 378 ARG A O 1
ATOM 2964 N N . ILE A 1 379 ? 38.031 34.875 -2.877 1 60.16 379 ILE A N 1
ATOM 2965 C CA . ILE A 1 379 ? 38.125 36.219 -3.434 1 60.16 379 ILE A CA 1
ATOM 2966 C C . ILE A 1 379 ? 37.688 37.25 -2.391 1 60.16 379 ILE A C 1
ATOM 2968 O O . ILE A 1 379 ? 38.281 38.312 -2.252 1 60.16 379 ILE A O 1
ATOM 2972 N N . HIS A 1 380 ? 36.531 36.938 -1.759 1 62.19 380 HIS A N 1
ATOM 2973 C CA . HIS A 1 380 ? 35.969 37.844 -0.746 1 62.19 380 HIS A CA 1
ATOM 2974 C C . HIS A 1 380 ? 36.219 37.281 0.658 1 62.19 380 HIS A C 1
ATOM 2976 O O . HIS A 1 380 ? 36.719 36.188 0.818 1 62.19 380 HIS A O 1
ATOM 2982 N N . ALA A 1 381 ? 35.969 38.188 1.574 1 64.31 381 ALA A N 1
ATOM 2983 C CA . ALA A 1 381 ? 36.125 37.875 2.988 1 64.31 381 ALA A CA 1
ATOM 2984 C C . ALA A 1 381 ? 35.5 36.531 3.316 1 64.31 381 ALA A C 1
ATOM 2986 O O . ALA A 1 381 ? 36.031 35.719 4.082 1 64.31 381 ALA A O 1
ATOM 2987 N N . GLU A 1 382 ? 34.312 36.281 2.576 1 69.62 382 GLU A N 1
ATOM 2988 C CA . GLU A 1 382 ? 33.656 34.969 2.811 1 69.62 382 GLU A CA 1
ATOM 2989 C C . GLU A 1 382 ? 33.969 34 1.669 1 69.62 382 GLU A C 1
ATOM 2991 O O . GLU A 1 382 ? 33.719 34.312 0.502 1 69.62 382 GLU A O 1
ATOM 2996 N N . PRO A 1 383 ? 34.625 32.969 1.985 1 73.5 383 PRO A N 1
ATOM 2997 C CA . PRO A 1 383 ? 35 32 0.931 1 73.5 383 PRO A CA 1
ATOM 2998 C C . PRO A 1 383 ? 33.75 31.469 0.191 1 73.5 383 PRO A C 1
ATOM 3000 O O . PRO A 1 383 ? 32.719 31.266 0.801 1 73.5 383 PRO A O 1
ATOM 3003 N N . VAL A 1 384 ? 33.906 31.641 -1.113 1 83 384 VAL A N 1
ATOM 3004 C CA . VAL A 1 384 ? 32.875 31.047 -1.954 1 83 384 VAL A CA 1
ATOM 3005 C C . VAL A 1 384 ? 33.344 29.672 -2.451 1 83 384 VAL A C 1
ATOM 3007 O O . VAL A 1 384 ? 34.5 29.531 -2.877 1 83 384 VAL A O 1
ATOM 3010 N N . ILE A 1 385 ? 32.562 28.609 -2.217 1 88.38 385 ILE A N 1
ATOM 3011 C CA . ILE A 1 385 ? 32.906 27.266 -2.648 1 88.38 385 ILE A CA 1
ATOM 3012 C C . ILE A 1 385 ? 32.25 26.969 -3.996 1 88.38 385 ILE A C 1
ATOM 3014 O O . ILE A 1 385 ? 31.031 27.109 -4.148 1 88.38 385 ILE A O 1
ATOM 3018 N N . HIS A 1 386 ? 33.062 26.625 -4.914 1 90.56 386 HIS A N 1
ATOM 3019 C CA . HIS A 1 386 ? 32.562 26.266 -6.242 1 90.56 386 HIS A CA 1
ATOM 3020 C C . HIS A 1 386 ? 32.625 24.766 -6.461 1 90.56 386 HIS A C 1
ATOM 3022 O O . HIS A 1 386 ? 33.625 24.109 -6.105 1 90.56 386 HIS A O 1
ATOM 3028 N N . PHE A 1 387 ? 31.516 24.203 -6.938 1 94.88 387 PHE A N 1
ATOM 3029 C CA . PHE A 1 387 ? 31.438 22.781 -7.238 1 94.88 387 PHE A CA 1
ATOM 3030 C C . PHE A 1 387 ? 31.594 22.531 -8.734 1 94.88 387 PHE A C 1
ATOM 3032 O O . PHE A 1 387 ? 30.844 23.078 -9.539 1 94.88 387 PHE A O 1
ATOM 3039 N N . HIS A 1 388 ? 32.594 21.672 -9.117 1 95 388 HIS A N 1
ATOM 3040 C CA . HIS A 1 388 ? 32.812 21.312 -10.508 1 95 388 HIS A CA 1
ATOM 3041 C C . HIS A 1 388 ? 31.922 20.141 -10.93 1 95 388 HIS A C 1
ATOM 3043 O O . HIS A 1 388 ? 32.375 19 -10.945 1 95 388 HIS A O 1
ATOM 3049 N N . LYS A 1 389 ? 30.781 20.484 -11.352 1 94.94 389 LYS A N 1
ATOM 3050 C CA . LYS A 1 389 ? 29.766 19.516 -11.703 1 94.94 389 LYS A CA 1
ATOM 3051 C C . LYS A 1 389 ? 30.25 18.578 -12.805 1 94.94 389 LYS A C 1
ATOM 3053 O O . LYS A 1 389 ? 30.078 17.359 -12.711 1 94.94 389 LYS A O 1
ATOM 3058 N N . THR A 1 390 ? 30.781 19.031 -13.906 1 94.5 390 THR A N 1
ATOM 3059 C CA . THR A 1 390 ? 31.234 18.25 -15.055 1 94.5 390 THR A CA 1
ATOM 3060 C C . THR A 1 390 ? 32.344 17.266 -14.648 1 94.5 390 THR A C 1
ATOM 3062 O O . THR A 1 390 ? 32.344 16.125 -15.102 1 94.5 390 THR A O 1
ATOM 3065 N N . ALA A 1 391 ? 33.188 17.75 -13.844 1 94.75 391 ALA A N 1
ATOM 3066 C CA . ALA A 1 391 ? 34.25 16.875 -13.359 1 94.75 391 ALA A CA 1
ATOM 3067 C C . ALA A 1 391 ? 33.688 15.734 -12.516 1 94.75 391 ALA A C 1
ATOM 3069 O O . ALA A 1 391 ? 34.156 14.594 -12.633 1 94.75 391 ALA A O 1
ATOM 3070 N N . PHE A 1 392 ? 32.812 16.062 -11.688 1 95.94 392 PHE A N 1
ATOM 3071 C CA . PHE A 1 392 ? 32.219 15.07 -10.805 1 95.94 392 PHE A CA 1
ATOM 3072 C C . PHE A 1 392 ? 31.469 14 -11.617 1 95.94 392 PHE A C 1
ATOM 3074 O O . PHE A 1 392 ? 31.688 12.805 -11.414 1 95.94 392 PHE A O 1
ATOM 3081 N N . LEU A 1 393 ? 30.625 14.398 -12.531 1 95.31 393 LEU A N 1
ATOM 3082 C CA . LEU A 1 393 ? 29.859 13.484 -13.359 1 95.31 393 LEU A CA 1
ATOM 3083 C C . LEU A 1 393 ? 30.781 12.633 -14.234 1 95.31 393 LEU A C 1
ATOM 3085 O O . LEU A 1 393 ? 30.5 11.453 -14.469 1 95.31 393 LEU A O 1
ATOM 3089 N N . GLY A 1 394 ? 31.766 13.203 -14.719 1 93.44 394 GLY A N 1
ATOM 3090 C CA . GLY A 1 394 ? 32.75 12.477 -15.492 1 93.44 394 GLY A CA 1
ATOM 3091 C C . GLY A 1 394 ? 33.469 11.391 -14.695 1 93.44 394 GLY A C 1
ATOM 3092 O O . GLY A 1 394 ? 33.656 10.281 -15.18 1 93.44 394 GLY A O 1
ATOM 3093 N N . GLN A 1 395 ? 33.875 11.711 -13.5 1 91.62 395 GLN A N 1
ATOM 3094 C CA . GLN A 1 395 ? 34.531 10.75 -12.617 1 91.62 395 GLN A CA 1
ATOM 3095 C C . GLN A 1 395 ? 33.625 9.562 -12.305 1 91.62 395 GLN A C 1
ATOM 3097 O O . GLN A 1 395 ? 34.094 8.438 -12.156 1 91.62 395 GLN A O 1
ATOM 3102 N N . ARG A 1 396 ? 32.344 9.852 -12.266 1 90.44 396 ARG A N 1
ATOM 3103 C CA . ARG A 1 396 ? 31.375 8.836 -11.883 1 90.44 396 ARG A CA 1
ATOM 3104 C C . ARG A 1 396 ? 30.844 8.086 -13.102 1 90.44 396 ARG A C 1
ATOM 3106 O O . ARG A 1 396 ? 30.219 7.043 -12.969 1 90.44 396 ARG A O 1
ATOM 3113 N N . GLY A 1 397 ? 31.156 8.57 -14.273 1 90.38 397 GLY A N 1
ATOM 3114 C CA . GLY A 1 397 ? 30.641 7.961 -15.492 1 90.38 397 GLY A CA 1
ATOM 3115 C C . GLY A 1 397 ? 29.141 8.164 -15.68 1 90.38 397 GLY A C 1
ATOM 3116 O O . GLY A 1 397 ? 28.453 7.289 -16.203 1 90.38 397 GLY A O 1
ATOM 3117 N N . LEU A 1 398 ? 28.656 9.258 -15.102 1 91.06 398 LEU A N 1
ATOM 3118 C CA . LEU A 1 398 ? 27.219 9.516 -15.117 1 91.06 398 LEU A CA 1
ATOM 3119 C C . LEU A 1 398 ? 26.906 10.812 -15.859 1 91.06 398 LEU A C 1
ATOM 3121 O O . LEU A 1 398 ? 25.938 11.508 -15.531 1 91.06 398 LEU A O 1
ATOM 3125 N N . VAL A 1 399 ? 27.641 11.148 -16.828 1 87.88 399 VAL A N 1
ATOM 3126 C CA . VAL A 1 399 ? 27.5 12.398 -17.562 1 87.88 399 VAL A CA 1
ATOM 3127 C C . VAL A 1 399 ? 26.156 12.43 -18.297 1 87.88 399 VAL A C 1
ATOM 3129 O O . VAL A 1 399 ? 25.531 13.484 -18.406 1 87.88 399 VAL A O 1
ATOM 3132 N N . GLU A 1 400 ? 25.703 11.297 -18.703 1 88.25 400 GLU A N 1
ATOM 3133 C CA . GLU A 1 400 ? 24.484 11.234 -19.484 1 88.25 400 GLU A CA 1
ATOM 3134 C C . GLU A 1 400 ? 23.266 10.969 -18.609 1 88.25 400 GLU A C 1
ATOM 3136 O O . GLU A 1 400 ? 22.141 10.906 -19.094 1 88.25 400 GLU A O 1
ATOM 3141 N N . ASN A 1 401 ? 23.516 10.93 -17.375 1 91.25 401 ASN A N 1
ATOM 3142 C CA . ASN A 1 401 ? 22.406 10.641 -16.484 1 91.25 401 ASN A CA 1
ATOM 3143 C C . ASN A 1 401 ? 21.578 11.891 -16.188 1 91.25 401 ASN A C 1
ATOM 3145 O O . ASN A 1 401 ? 22.094 12.844 -15.594 1 91.25 401 ASN A O 1
ATOM 3149 N N . ASP A 1 402 ? 20.391 11.844 -16.562 1 94.88 402 ASP A N 1
ATOM 3150 C CA . ASP A 1 402 ? 19.5 12.992 -16.469 1 94.88 402 ASP A CA 1
ATOM 3151 C C . ASP A 1 402 ? 19.172 13.312 -15.008 1 94.88 402 ASP A C 1
ATOM 3153 O O . ASP A 1 402 ? 19.141 14.484 -14.617 1 94.88 402 ASP A O 1
ATOM 3157 N N . PHE A 1 403 ? 18.984 12.398 -14.227 1 97.31 403 PHE A N 1
ATOM 3158 C CA . PHE A 1 403 ? 18.562 12.57 -12.844 1 97.31 403 PHE A CA 1
ATOM 3159 C C . PHE A 1 403 ? 19.641 13.289 -12.039 1 97.31 403 PHE A C 1
ATOM 3161 O O . PHE A 1 403 ? 19.375 14.328 -11.43 1 97.31 403 PHE A O 1
ATOM 3168 N N . LEU A 1 404 ? 20.812 12.719 -12 1 96.56 404 LEU A N 1
ATOM 3169 C CA . LEU A 1 404 ? 21.891 13.289 -11.195 1 96.56 404 LEU A CA 1
ATOM 3170 C C . LEU A 1 404 ? 22.266 14.68 -11.688 1 96.56 404 LEU A C 1
ATOM 3172 O O . LEU A 1 404 ? 22.625 15.555 -10.891 1 96.56 404 LEU A O 1
ATOM 3176 N N . THR A 1 405 ? 22.219 14.883 -12.984 1 96.69 405 THR A N 1
ATOM 3177 C CA . THR A 1 405 ? 22.5 16.203 -13.555 1 96.69 405 THR A CA 1
ATOM 3178 C C . THR A 1 405 ? 21.516 17.234 -13.016 1 96.69 405 THR A C 1
ATOM 3180 O O . THR A 1 405 ? 21.922 18.344 -12.633 1 96.69 405 THR A O 1
ATOM 3183 N N . LYS A 1 406 ? 20.281 16.891 -12.938 1 97.06 406 LYS A N 1
ATOM 3184 C CA . LYS A 1 406 ? 19.25 17.781 -12.438 1 97.06 406 LYS A CA 1
ATOM 3185 C C . LYS A 1 406 ? 19.438 18.047 -10.938 1 97.06 406 LYS A C 1
ATOM 3187 O O . LYS A 1 406 ? 19.281 19.172 -10.477 1 97.06 406 LYS A O 1
ATOM 3192 N N . VAL A 1 407 ? 19.766 17.016 -10.219 1 97.75 407 VAL A N 1
ATOM 3193 C CA . VAL A 1 407 ? 19.938 17.141 -8.773 1 97.75 407 VAL A CA 1
ATOM 3194 C C . VAL A 1 407 ? 21.109 18.062 -8.461 1 97.75 407 VAL A C 1
ATOM 3196 O O . VAL A 1 407 ? 21 18.938 -7.59 1 97.75 407 VAL A O 1
ATOM 3199 N N . LEU A 1 408 ? 22.203 17.922 -9.203 1 97.12 408 LEU A N 1
ATOM 3200 C CA . LEU A 1 408 ? 23.406 18.688 -8.953 1 97.12 408 LEU A CA 1
ATOM 3201 C C . LEU A 1 408 ? 23.234 20.141 -9.367 1 97.12 408 LEU A C 1
ATOM 3203 O O . LEU A 1 408 ? 23.984 21.016 -8.938 1 97.12 408 LEU A O 1
ATOM 3207 N N . SER A 1 409 ? 22.25 20.391 -10.164 1 95.94 409 SER A N 1
ATOM 3208 C CA . SER A 1 409 ? 21.969 21.75 -10.617 1 95.94 409 SER A CA 1
ATOM 3209 C C . SER A 1 409 ? 20.891 22.406 -9.766 1 95.94 409 SER A C 1
ATOM 3211 O O . SER A 1 409 ? 20.578 23.578 -9.961 1 95.94 409 SER A O 1
ATOM 3213 N N . GLY A 1 410 ? 20.422 21.703 -8.844 1 95.81 410 GLY A N 1
ATOM 3214 C CA . GLY A 1 410 ? 19.297 22.188 -8.062 1 95.81 410 GLY A CA 1
ATOM 3215 C C . GLY A 1 410 ? 19.719 23.047 -6.883 1 95.81 410 GLY A C 1
ATOM 3216 O O . GLY A 1 410 ? 20.891 23.062 -6.523 1 95.81 410 GLY A O 1
ATOM 3217 N N . MET A 1 411 ? 18.75 23.688 -6.309 1 95.19 411 MET A N 1
ATOM 3218 C CA . MET A 1 411 ? 18.984 24.594 -5.184 1 95.19 411 MET A CA 1
ATOM 3219 C C . MET A 1 411 ? 19.391 23.812 -3.938 1 95.19 411 MET A C 1
ATOM 3221 O O . MET A 1 411 ? 20.219 24.281 -3.148 1 95.19 411 MET A O 1
ATOM 3225 N N . ALA A 1 412 ? 18.812 22.688 -3.783 1 96.19 412 ALA A N 1
ATOM 3226 C CA . ALA A 1 412 ? 19.109 21.875 -2.609 1 96.19 412 ALA A CA 1
ATOM 3227 C C . ALA A 1 412 ? 20.578 21.469 -2.582 1 96.19 412 ALA A C 1
ATOM 3229 O O . ALA A 1 412 ? 21.219 21.5 -1.526 1 96.19 412 ALA A O 1
ATOM 3230 N N . PHE A 1 413 ? 21.094 21.094 -3.713 1 97 413 PHE A N 1
ATOM 3231 C CA . PHE A 1 413 ? 22.5 20.703 -3.773 1 97 413 PHE A CA 1
ATOM 3232 C C . PHE A 1 413 ? 23.406 21.906 -3.557 1 97 413 PHE A C 1
ATOM 3234 O O . PHE A 1 413 ? 24.453 21.797 -2.918 1 97 413 PHE A O 1
ATOM 3241 N N . ALA A 1 414 ? 23.047 23.016 -4.121 1 94.94 414 ALA A N 1
ATOM 3242 C CA . ALA A 1 414 ? 23.828 24.234 -3.879 1 94.94 414 ALA A CA 1
ATOM 3243 C C . ALA A 1 414 ? 23.922 24.531 -2.387 1 94.94 414 ALA A C 1
ATOM 3245 O O . ALA A 1 414 ? 24.984 24.922 -1.891 1 94.94 414 ALA A O 1
ATOM 3246 N N . GLY A 1 415 ? 22.766 24.406 -1.739 1 93.31 415 GLY A N 1
ATOM 3247 C CA . GLY A 1 415 ? 22.781 24.562 -0.295 1 93.31 415 GLY A CA 1
ATOM 3248 C C . GLY A 1 415 ? 23.641 23.547 0.417 1 93.31 415 GLY A C 1
ATOM 3249 O O . GLY A 1 415 ? 24.312 23.875 1.396 1 93.31 415 GLY A O 1
ATOM 3250 N N . PHE A 1 416 ? 23.641 22.391 -0.058 1 95.25 416 PHE A N 1
ATOM 3251 C CA . PHE A 1 416 ? 24.453 21.312 0.476 1 95.25 416 PHE A CA 1
ATOM 3252 C C . PHE A 1 416 ? 25.938 21.625 0.377 1 95.25 416 PHE A C 1
ATOM 3254 O O . PHE A 1 416 ? 26.672 21.469 1.346 1 95.25 416 PHE A O 1
ATOM 3261 N N . VAL A 1 417 ? 26.375 22.109 -0.769 1 93.94 417 VAL A N 1
ATOM 3262 C CA . VAL A 1 417 ? 27.781 22.453 -1.003 1 93.94 417 VAL A CA 1
ATOM 3263 C C . VAL A 1 417 ? 28.188 23.625 -0.109 1 93.94 417 VAL A C 1
ATOM 3265 O O . VAL A 1 417 ? 29.281 23.625 0.466 1 93.94 417 VAL A O 1
ATOM 3268 N N . SER A 1 418 ? 27.297 24.516 0.008 1 90.69 418 SER A N 1
ATOM 3269 C CA . SER A 1 418 ? 27.578 25.688 0.828 1 90.69 418 SER A CA 1
ATOM 3270 C C . SER A 1 418 ? 27.719 25.312 2.299 1 90.69 418 SER A C 1
ATOM 3272 O O . SER A 1 418 ? 28.594 25.844 3 1 90.69 418 SER A O 1
ATOM 3274 N N . GLU A 1 419 ? 26.922 24.406 2.732 1 89.75 419 GLU A N 1
ATOM 3275 C CA . GLU A 1 419 ? 26.891 24.031 4.145 1 89.75 419 GLU A CA 1
ATOM 3276 C C . GLU A 1 419 ? 27.984 23.016 4.473 1 89.75 419 GLU A C 1
ATOM 3278 O O . GLU A 1 419 ? 28.594 23.078 5.543 1 89.75 419 GLU A O 1
ATOM 3283 N N . ARG A 1 420 ? 28.25 22.109 3.52 1 90.75 420 ARG A N 1
ATOM 3284 C CA . ARG A 1 420 ? 29.109 20.984 3.854 1 90.75 420 ARG A CA 1
ATOM 3285 C C . ARG A 1 420 ? 30.453 21.078 3.125 1 90.75 420 ARG A C 1
ATOM 3287 O O . ARG A 1 420 ? 31.359 20.281 3.377 1 90.75 420 ARG A O 1
ATOM 3294 N N . GLY A 1 421 ? 30.594 22.031 2.342 1 88.62 421 GLY A N 1
ATOM 3295 C CA . GLY A 1 421 ? 31.812 22.203 1.561 1 88.62 421 GLY A CA 1
ATOM 3296 C C . GLY A 1 421 ? 33 22.594 2.402 1 88.62 421 GLY A C 1
ATOM 3297 O O . GLY A 1 421 ? 34.125 22.078 2.203 1 88.62 421 GLY A O 1
ATOM 3298 N N . PRO A 1 422 ? 32.812 23.469 3.314 1 86.5 422 PRO A N 1
ATOM 3299 C CA . PRO A 1 422 ? 33.938 23.859 4.137 1 86.5 422 PRO A CA 1
ATOM 3300 C C . PRO A 1 422 ? 34.562 22.688 4.898 1 86.5 422 PRO A C 1
ATOM 3302 O O . PRO A 1 422 ? 33.812 21.812 5.387 1 86.5 422 PRO A O 1
ATOM 3305 N N . PRO A 1 423 ? 35.812 22.688 5.055 1 81.31 423 PRO A N 1
ATOM 3306 C CA . PRO A 1 423 ? 36.5 21.531 5.668 1 81.31 423 PRO A CA 1
ATOM 3307 C C . PRO A 1 423 ? 36.312 21.484 7.184 1 81.31 423 PRO A C 1
ATOM 3309 O O . PRO A 1 423 ? 36.312 20.406 7.773 1 81.31 423 PRO A O 1
ATOM 3312 N N . TYR A 1 424 ? 36.25 22.656 7.902 1 82.5 424 TYR A N 1
ATOM 3313 C CA . TYR A 1 424 ? 36.156 22.688 9.359 1 82.5 424 TYR A CA 1
ATOM 3314 C C . TYR A 1 424 ? 34.688 22.828 9.797 1 82.5 424 TYR A C 1
ATOM 3316 O O . TYR A 1 424 ? 34.188 23.938 9.977 1 82.5 424 TYR A O 1
ATOM 3324 N N . ARG A 1 425 ? 34.094 21.766 9.836 1 82.44 425 ARG A N 1
ATOM 3325 C CA . ARG A 1 425 ? 32.688 21.734 10.242 1 82.44 425 ARG A CA 1
ATOM 3326 C C . ARG A 1 425 ? 32.375 20.469 11.039 1 82.44 425 ARG A C 1
ATOM 3328 O O . ARG A 1 425 ? 33.188 19.516 11.039 1 82.44 425 ARG A O 1
ATOM 3335 N N . SER A 1 426 ? 31.281 20.469 11.719 1 83.19 426 SER A N 1
ATOM 3336 C CA . SER A 1 426 ? 30.812 19.281 12.406 1 83.19 426 SER A CA 1
ATOM 3337 C C . SER A 1 426 ? 30.359 18.203 11.414 1 83.19 426 SER A C 1
ATOM 3339 O O . SER A 1 426 ? 29.734 18.531 10.398 1 83.19 426 SER A O 1
ATOM 3341 N N . CYS A 1 427 ? 30.828 17.031 11.68 1 84.94 427 CYS A N 1
ATOM 3342 C CA . CYS A 1 427 ? 30.469 15.914 10.812 1 84.94 427 CYS A CA 1
ATOM 3343 C C . CYS A 1 427 ? 29.328 15.094 11.406 1 84.94 427 CYS A C 1
ATOM 3345 O O . CYS A 1 427 ? 29.234 14.969 12.633 1 84.94 427 CYS A O 1
ATOM 3347 N N . ASP A 1 428 ? 28.484 14.609 10.633 1 88.19 428 ASP A N 1
ATOM 3348 C CA . ASP A 1 428 ? 27.391 13.758 11.086 1 88.19 428 ASP A CA 1
ATOM 3349 C C . ASP A 1 428 ? 27.469 12.383 10.422 1 88.19 428 ASP A C 1
ATOM 3351 O O . ASP A 1 428 ? 28.5 11.992 9.891 1 88.19 428 ASP A O 1
ATOM 3355 N N . LEU A 1 429 ? 26.359 11.703 10.539 1 89.88 429 LEU A N 1
ATOM 3356 C CA . LEU A 1 429 ? 26.297 10.312 10.102 1 89.88 429 LEU A CA 1
ATOM 3357 C C . LEU A 1 429 ? 26.547 10.203 8.602 1 89.88 429 LEU A C 1
ATOM 3359 O O . LEU A 1 429 ? 27.188 9.25 8.141 1 89.88 429 LEU A O 1
ATOM 3363 N N . PHE A 1 430 ? 26.078 11.117 7.82 1 93.5 430 PHE A N 1
ATOM 3364 C CA . PHE A 1 430 ? 26.266 11.102 6.375 1 93.5 430 PHE A CA 1
ATOM 3365 C C . PHE A 1 430 ? 27.734 11.242 6.02 1 93.5 430 PHE A C 1
ATOM 3367 O O . PHE A 1 430 ? 28.25 10.531 5.148 1 93.5 430 PHE A O 1
ATOM 3374 N N . ASP A 1 431 ? 28.375 12.133 6.66 1 91.81 431 ASP A N 1
ATOM 3375 C CA . ASP A 1 431 ? 29.797 12.359 6.398 1 91.81 431 ASP A CA 1
ATOM 3376 C C . ASP A 1 431 ? 30.609 11.102 6.676 1 91.81 431 ASP A C 1
ATOM 3378 O O . ASP A 1 431 ? 31.531 10.766 5.922 1 91.81 431 ASP A O 1
ATOM 3382 N N . GLU A 1 432 ? 30.234 10.461 7.75 1 90.12 432 GLU A N 1
ATOM 3383 C CA . GLU A 1 432 ? 30.922 9.227 8.102 1 90.12 432 GLU A CA 1
ATOM 3384 C C . GLU A 1 432 ? 30.688 8.141 7.055 1 90.12 432 GLU A C 1
ATOM 3386 O O . GLU A 1 432 ? 31.594 7.391 6.715 1 90.12 432 GLU A O 1
ATOM 3391 N N . LEU A 1 433 ? 29.516 8.062 6.59 1 92.25 433 LEU A N 1
ATOM 3392 C CA . LEU A 1 433 ? 29.156 7.055 5.598 1 92.25 433 LEU A CA 1
ATOM 3393 C C . LEU A 1 433 ? 29.906 7.285 4.289 1 92.25 433 LEU A C 1
ATOM 3395 O O . LEU A 1 433 ? 30.344 6.328 3.646 1 92.25 433 LEU A O 1
ATOM 3399 N N . VAL A 1 434 ? 29.938 8.523 3.879 1 91.94 434 VAL A N 1
ATOM 3400 C CA . VAL A 1 434 ? 30.609 8.859 2.629 1 91.94 434 VAL A CA 1
ATOM 3401 C C . VAL A 1 434 ? 32.094 8.539 2.746 1 91.94 434 VAL A C 1
ATOM 3403 O O . VAL A 1 434 ? 32.719 8.07 1.79 1 91.94 434 VAL A O 1
ATOM 3406 N N . ALA A 1 435 ? 32.656 8.766 3.895 1 88.62 435 ALA A N 1
ATOM 3407 C CA . ALA A 1 435 ? 34.062 8.555 4.117 1 88.62 435 ALA A CA 1
ATOM 3408 C C . ALA A 1 435 ? 34.406 7.066 4.039 1 88.62 435 ALA A C 1
ATOM 3410 O O . ALA A 1 435 ? 35.5 6.703 3.557 1 88.62 435 ALA A O 1
ATOM 3411 N N . PHE A 1 436 ? 33.5 6.176 4.426 1 85.44 436 PHE A N 1
ATOM 3412 C CA . PHE A 1 436 ? 33.812 4.754 4.504 1 85.44 436 PHE A CA 1
ATOM 3413 C C . PHE A 1 436 ? 33.031 3.969 3.455 1 85.44 436 PHE A C 1
ATOM 3415 O O . PHE A 1 436 ? 32.906 2.746 3.555 1 85.44 436 PHE A O 1
ATOM 3422 N N . GLU A 1 437 ? 32.5 4.641 2.549 1 80.88 437 GLU A N 1
ATOM 3423 C CA . GLU A 1 437 ? 31.578 4.031 1.599 1 80.88 437 GLU A CA 1
ATOM 3424 C C . GLU A 1 437 ? 32.281 2.967 0.756 1 80.88 437 GLU A C 1
ATOM 3426 O O . GLU A 1 437 ? 31.734 1.868 0.574 1 80.88 437 GLU A O 1
ATOM 3431 N N . VAL A 1 438 ? 33.406 3.281 0.28 1 77.5 438 VAL A N 1
ATOM 3432 C CA . VAL A 1 438 ? 34.156 2.381 -0.601 1 77.5 438 VAL A CA 1
ATOM 3433 C C . VAL A 1 438 ? 34.5 1.092 0.145 1 77.5 438 VAL A C 1
ATOM 3435 O O . VAL A 1 438 ? 34.344 -0.006 -0.391 1 77.5 438 VAL A O 1
ATOM 3438 N N . GLU A 1 439 ? 34.906 1.261 1.331 1 84.38 439 GLU A N 1
ATOM 3439 C CA . GLU A 1 439 ? 35.25 0.104 2.152 1 84.38 439 GLU A CA 1
ATOM 3440 C C . GLU A 1 439 ? 34.031 -0.752 2.443 1 84.38 439 GLU A C 1
ATOM 3442 O O . GLU A 1 439 ? 34.094 -1.982 2.43 1 84.38 439 GLU A O 1
ATOM 3447 N N . ARG A 1 440 ? 33 -0.155 2.66 1 84.56 440 ARG A N 1
ATOM 3448 C CA . ARG A 1 440 ? 31.766 -0.856 2.973 1 84.56 440 ARG A CA 1
ATOM 3449 C C . ARG A 1 440 ? 31.266 -1.656 1.771 1 84.56 440 ARG A C 1
ATOM 3451 O O . ARG A 1 440 ? 30.828 -2.799 1.917 1 84.56 440 ARG A O 1
ATOM 3458 N N . ILE A 1 441 ? 31.266 -1.03 0.664 1 81 441 ILE A N 1
ATOM 3459 C CA . ILE A 1 441 ? 30.812 -1.689 -0.561 1 81 441 ILE A CA 1
ATOM 3460 C C . ILE A 1 441 ? 31.672 -2.928 -0.817 1 81 441 ILE A C 1
ATOM 3462 O O . ILE A 1 441 ? 31.156 -3.975 -1.218 1 81 441 ILE A O 1
ATOM 3466 N N . LYS A 1 442 ? 32.906 -2.764 -0.576 1 82.69 442 LYS A N 1
ATOM 3467 C CA . LYS A 1 442 ? 33.812 -3.879 -0.772 1 82.69 442 LYS A CA 1
ATOM 3468 C C . LYS A 1 442 ? 33.5 -5.027 0.183 1 82.69 442 LYS A C 1
ATOM 3470 O O . LYS A 1 442 ? 33.531 -6.195 -0.212 1 82.69 442 LYS A O 1
ATOM 3475 N N . VAL A 1 443 ? 33.188 -4.688 1.305 1 84.88 443 VAL A N 1
ATOM 3476 C CA . VAL A 1 443 ? 32.906 -5.684 2.332 1 84.88 443 VAL A CA 1
ATOM 3477 C C . VAL A 1 443 ? 31.594 -6.387 2.023 1 84.88 443 VAL A C 1
ATOM 3479 O O . VAL A 1 443 ? 31.438 -7.582 2.273 1 84.88 443 VAL A O 1
ATOM 3482 N N . GLU A 1 444 ? 30.625 -5.742 1.503 1 85.81 444 GLU A N 1
ATOM 3483 C CA . GLU A 1 444 ? 29.297 -6.285 1.231 1 85.81 444 GLU A CA 1
ATOM 3484 C C . GLU A 1 444 ? 29.328 -7.273 0.068 1 85.81 444 GLU A C 1
ATOM 3486 O O . GLU A 1 444 ? 28.531 -8.211 0.022 1 85.81 444 GLU A O 1
ATOM 3491 N N . GLU A 1 445 ? 30.266 -7.254 -0.82 1 79.12 445 GLU A N 1
ATOM 3492 C CA . GLU A 1 445 ? 30.438 -8.172 -1.94 1 79.12 445 GLU A CA 1
ATOM 3493 C C . GLU A 1 445 ? 29.109 -8.414 -2.666 1 79.12 445 GLU A C 1
ATOM 3495 O O . GLU A 1 445 ? 28.766 -9.555 -2.996 1 79.12 445 GLU A O 1
ATOM 3500 N N . ASN A 1 446 ? 28.281 -7.457 -2.764 1 78.94 446 ASN A N 1
ATOM 3501 C CA . ASN A 1 446 ? 26.984 -7.531 -3.422 1 78.94 446 ASN A CA 1
ATOM 3502 C C . ASN A 1 446 ? 26.094 -8.602 -2.793 1 78.94 446 ASN A C 1
ATOM 3504 O O . ASN A 1 446 ? 25.281 -9.219 -3.479 1 78.94 446 ASN A O 1
ATOM 3508 N N . ASN A 1 447 ? 26.359 -8.883 -1.554 1 86.5 447 ASN A N 1
ATOM 3509 C CA . ASN A 1 447 ? 25.562 -9.82 -0.773 1 86.5 447 ASN A CA 1
ATOM 3510 C C . ASN A 1 447 ? 24.422 -9.125 -0.054 1 86.5 447 ASN A C 1
ATOM 3512 O O . ASN A 1 447 ? 24.641 -8.281 0.821 1 86.5 447 ASN A O 1
ATOM 3516 N N . PRO A 1 448 ? 23.266 -9.617 -0.311 1 86.12 448 PRO A N 1
ATOM 3517 C CA . PRO A 1 448 ? 22.109 -8.945 0.277 1 86.12 448 PRO A CA 1
ATOM 3518 C C . PRO A 1 448 ? 22.047 -9.078 1.797 1 86.12 448 PRO A C 1
ATOM 3520 O O . PRO A 1 448 ? 21.594 -8.164 2.486 1 86.12 448 PRO A O 1
ATOM 3523 N N . VAL A 1 449 ? 22.516 -10.148 2.266 1 87.31 449 VAL A N 1
ATOM 3524 C CA . VAL A 1 449 ? 22.469 -10.383 3.705 1 87.31 449 VAL A CA 1
ATOM 3525 C C . VAL A 1 449 ? 23.406 -9.406 4.414 1 87.31 449 VAL A C 1
ATOM 3527 O O . VAL A 1 449 ? 23.047 -8.828 5.441 1 87.31 449 VAL A O 1
ATOM 3530 N N . LYS A 1 450 ? 24.562 -9.25 3.848 1 91.69 450 LYS A N 1
ATOM 3531 C CA . LYS A 1 450 ? 25.531 -8.312 4.422 1 91.69 450 LYS A CA 1
ATOM 3532 C C . LYS A 1 450 ? 25.031 -6.875 4.293 1 91.69 450 LYS A C 1
ATOM 3534 O O . LYS A 1 450 ? 25.219 -6.066 5.203 1 91.69 450 LYS A O 1
ATOM 3539 N N . MET A 1 451 ? 24.453 -6.633 3.227 1 91 451 MET A N 1
ATOM 3540 C CA . MET A 1 451 ? 23.906 -5.297 2.998 1 91 451 MET A CA 1
ATOM 3541 C C . MET A 1 451 ? 22.844 -4.953 4.035 1 91 451 MET A C 1
ATOM 3543 O O . MET A 1 451 ? 22.859 -3.863 4.605 1 91 451 MET A O 1
ATOM 3547 N N . ILE A 1 452 ? 21.953 -5.875 4.344 1 91.5 452 ILE A N 1
ATOM 3548 C CA . ILE A 1 452 ? 20.859 -5.652 5.285 1 91.5 452 ILE A CA 1
ATOM 3549 C C . ILE A 1 452 ? 21.422 -5.488 6.695 1 91.5 452 ILE A C 1
ATOM 3551 O O . ILE A 1 452 ? 20.906 -4.695 7.488 1 91.5 452 ILE A O 1
ATOM 3555 N N . LYS A 1 453 ? 22.422 -6.25 6.938 1 93.44 453 LYS A N 1
ATOM 3556 C CA . LYS A 1 453 ? 23.078 -6.098 8.234 1 93.44 453 LYS A CA 1
ATOM 3557 C C . LYS A 1 453 ? 23.625 -4.684 8.414 1 93.44 453 LYS A C 1
ATOM 3559 O O . LYS A 1 453 ? 23.453 -4.086 9.484 1 93.44 453 LYS A O 1
ATOM 3564 N N . HIS A 1 454 ? 24.25 -4.16 7.383 1 93.19 454 HIS A N 1
ATOM 3565 C CA . HIS A 1 454 ? 24.766 -2.803 7.445 1 93.19 454 HIS A CA 1
ATOM 3566 C C . HIS A 1 454 ? 23.641 -1.781 7.555 1 93.19 454 HIS A C 1
ATOM 3568 O O . HIS A 1 454 ? 23.797 -0.761 8.234 1 93.19 454 HIS A O 1
ATOM 3574 N N . VAL A 1 455 ? 22.609 -2.014 6.848 1 94.88 455 VAL A N 1
ATOM 3575 C CA . VAL A 1 455 ? 21.453 -1.129 6.902 1 94.88 455 VAL A CA 1
ATOM 3576 C C . VAL A 1 455 ? 20.891 -1.098 8.32 1 94.88 455 VAL A C 1
ATOM 3578 O O . VAL A 1 455 ? 20.562 -0.031 8.836 1 94.88 455 VAL A O 1
ATOM 3581 N N . ARG A 1 456 ? 20.828 -2.207 8.922 1 95.12 456 ARG A N 1
ATOM 3582 C CA . ARG A 1 456 ? 20.266 -2.301 10.273 1 95.12 456 ARG A CA 1
ATOM 3583 C C . ARG A 1 456 ? 21.188 -1.64 11.289 1 95.12 456 ARG A C 1
ATOM 3585 O O . ARG A 1 456 ? 20.734 -1.045 12.266 1 95.12 456 ARG A O 1
ATOM 3592 N N . GLU A 1 457 ? 22.5 -1.732 11.047 1 94.81 457 GLU A N 1
ATOM 3593 C CA . GLU A 1 457 ? 23.453 -1.03 11.898 1 94.81 457 GLU A CA 1
ATOM 3594 C C . GLU A 1 457 ? 23.266 0.482 11.797 1 94.81 457 GLU A C 1
ATOM 3596 O O . GLU A 1 457 ? 23.312 1.188 12.812 1 94.81 457 GLU A O 1
ATOM 3601 N N . LEU A 1 458 ? 23.141 0.925 10.617 1 95.06 458 LEU A N 1
ATOM 3602 C CA . LEU A 1 458 ? 22.891 2.346 10.391 1 95.06 458 LEU A CA 1
ATOM 3603 C C . LEU A 1 458 ? 21.562 2.768 11.008 1 95.06 458 LEU A C 1
ATOM 3605 O O . LEU A 1 458 ? 21.453 3.861 11.562 1 95.06 458 LEU A O 1
ATOM 3609 N N . ALA A 1 459 ? 20.547 1.921 10.914 1 97.31 459 ALA A N 1
ATOM 3610 C CA . ALA A 1 459 ? 19.234 2.189 11.469 1 97.31 459 ALA A CA 1
ATOM 3611 C C . ALA A 1 459 ? 19.281 2.33 12.984 1 97.31 459 ALA A C 1
ATOM 3613 O O . ALA A 1 459 ? 18.562 3.143 13.57 1 97.31 459 ALA A O 1
ATOM 3614 N N . GLU A 1 460 ? 20.141 1.562 13.586 1 96.38 460 GLU A N 1
ATOM 3615 C CA . GLU A 1 460 ? 20.312 1.65 15.031 1 96.38 460 GLU A CA 1
ATOM 3616 C C . GLU A 1 460 ? 20.859 3.012 15.445 1 96.38 460 GLU A C 1
ATOM 3618 O O . GLU A 1 460 ? 20.469 3.562 16.469 1 96.38 460 GLU A O 1
ATOM 3623 N N . GLN A 1 461 ? 21.734 3.486 14.633 1 94.19 461 GLN A N 1
ATOM 3624 C CA . GLN A 1 461 ? 22.281 4.812 14.906 1 94.19 461 GLN A CA 1
ATOM 3625 C C . GLN A 1 461 ? 21.203 5.891 14.742 1 94.19 461 GLN A C 1
ATOM 3627 O O . GLN A 1 461 ? 21.125 6.816 15.555 1 94.19 461 GLN A O 1
ATOM 3632 N N . LEU A 1 462 ? 20.422 5.758 13.742 1 95.62 462 LEU A N 1
ATOM 3633 C CA . LEU A 1 462 ? 19.328 6.695 13.531 1 95.62 462 LEU A CA 1
ATOM 3634 C C . LEU A 1 462 ? 18.312 6.594 14.656 1 95.62 462 LEU A C 1
ATOM 3636 O O . LEU A 1 462 ? 17.719 7.605 15.055 1 95.62 462 LEU A O 1
ATOM 3640 N N . PHE A 1 463 ? 18.109 5.363 15.086 1 95.25 463 PHE A N 1
ATOM 3641 C CA . PHE A 1 463 ? 17.156 5.117 16.156 1 95.25 463 PHE A CA 1
ATOM 3642 C C . PHE A 1 463 ? 17.594 5.801 17.453 1 95.25 463 PHE A C 1
ATOM 3644 O O . PHE A 1 463 ? 16.766 6.34 18.188 1 95.25 463 PHE A O 1
ATOM 3651 N N . LYS A 1 464 ? 18.875 5.785 17.703 1 92.06 464 LYS A N 1
ATOM 3652 C CA . LYS A 1 464 ? 19.422 6.441 18.875 1 92.06 464 LYS A CA 1
ATOM 3653 C C . LYS A 1 464 ? 19.188 7.949 18.844 1 92.06 464 LYS A C 1
ATOM 3655 O O . LYS A 1 464 ? 19.078 8.594 19.875 1 92.06 464 LYS A O 1
ATOM 3660 N N . ASN A 1 465 ? 19.125 8.523 17.703 1 89.06 465 ASN A N 1
ATOM 3661 C CA . ASN A 1 465 ? 18.828 9.938 17.531 1 89.06 465 ASN A CA 1
ATOM 3662 C C . ASN A 1 465 ? 17.344 10.234 17.688 1 89.06 465 ASN A C 1
ATOM 3664 O O . ASN A 1 465 ? 16.953 11.383 17.906 1 89.06 465 ASN A O 1
ATOM 3668 N N . MET A 1 466 ? 16.531 9.219 17.594 1 84.06 466 MET A N 1
ATOM 3669 C CA . MET A 1 466 ? 15.078 9.32 17.734 1 84.06 466 MET A CA 1
ATOM 3670 C C . MET A 1 466 ? 14.391 9.008 16.406 1 84.06 466 MET A C 1
ATOM 3672 O O . MET A 1 466 ? 14.328 9.852 15.523 1 84.06 466 MET A O 1
ATOM 3676 N N . MET B 1 1 ? -19.234 -36.625 -5.125 1 80.12 1 MET B N 1
ATOM 3677 C CA . MET B 1 1 ? -17.938 -36.75 -4.457 1 80.12 1 MET B CA 1
ATOM 3678 C C . MET B 1 1 ? -16.797 -36.625 -5.457 1 80.12 1 MET B C 1
ATOM 3680 O O . MET B 1 1 ? -16.953 -36.969 -6.629 1 80.12 1 MET B O 1
ATOM 3684 N N . ALA B 1 2 ? -15.773 -35.938 -5.094 1 86.56 2 ALA B N 1
ATOM 3685 C CA . ALA B 1 2 ? -14.609 -35.75 -5.961 1 86.56 2 ALA B CA 1
ATOM 3686 C C . ALA B 1 2 ? -13.352 -36.344 -5.328 1 86.56 2 ALA B C 1
ATOM 3688 O O . ALA B 1 2 ? -13.273 -36.469 -4.105 1 86.56 2 ALA B O 1
ATOM 3689 N N . ARG B 1 3 ? -12.547 -36.812 -6.191 1 92.94 3 ARG B N 1
ATOM 3690 C CA . ARG B 1 3 ? -11.242 -37.25 -5.723 1 92.94 3 ARG B CA 1
ATOM 3691 C C . ARG B 1 3 ? -10.438 -36.094 -5.145 1 92.94 3 ARG B C 1
ATOM 3693 O O . ARG B 1 3 ? -10.438 -35 -5.695 1 92.94 3 ARG B O 1
ATOM 3700 N N . LEU B 1 4 ? -9.766 -36.438 -4.02 1 93.94 4 LEU B N 1
ATOM 3701 C CA . LEU B 1 4 ? -8.906 -35.406 -3.432 1 93.94 4 LEU B CA 1
ATOM 3702 C C . LEU B 1 4 ? -7.773 -35.031 -4.383 1 93.94 4 LEU B C 1
ATOM 3704 O O . LEU B 1 4 ? -7.473 -33.844 -4.566 1 93.94 4 LEU B O 1
ATOM 3708 N N . ALA B 1 5 ? -7.133 -36.031 -4.93 1 95.75 5 ALA B N 1
ATOM 3709 C CA . ALA B 1 5 ? -6.098 -35.844 -5.941 1 95.75 5 ALA B CA 1
ATOM 3710 C C . ALA B 1 5 ? -6.332 -36.75 -7.148 1 95.75 5 ALA B C 1
ATOM 3712 O O . ALA B 1 5 ? -6.582 -37.938 -7 1 95.75 5 ALA B O 1
ATOM 3713 N N . ASP B 1 6 ? -6.277 -36.188 -8.281 1 96.31 6 ASP B N 1
ATOM 3714 C CA . ASP B 1 6 ? -6.504 -36.938 -9.508 1 96.31 6 ASP B CA 1
ATOM 3715 C C . ASP B 1 6 ? -5.215 -37.594 -10 1 96.31 6 ASP B C 1
ATOM 3717 O O . ASP B 1 6 ? -5.23 -38.75 -10.477 1 96.31 6 ASP B O 1
ATOM 3721 N N . TYR B 1 7 ? -4.184 -36.844 -9.891 1 96.94 7 TYR B N 1
ATOM 3722 C CA . TYR B 1 7 ? -2.908 -37.375 -10.367 1 96.94 7 TYR B CA 1
ATOM 3723 C C . TYR B 1 7 ? -1.776 -37 -9.414 1 96.94 7 TYR B C 1
ATOM 3725 O O . TYR B 1 7 ? -1.829 -35.969 -8.766 1 96.94 7 TYR B O 1
ATOM 3733 N N . PHE B 1 8 ? -0.834 -37.844 -9.25 1 97.56 8 PHE B N 1
ATOM 3734 C CA . PHE B 1 8 ? 0.473 -37.562 -8.664 1 97.56 8 PHE B CA 1
ATOM 3735 C C . PHE B 1 8 ? 1.578 -37.75 -9.703 1 97.56 8 PHE B C 1
ATOM 3737 O O . PHE B 1 8 ? 1.64 -38.781 -10.375 1 97.56 8 PHE B O 1
ATOM 3744 N N . ILE B 1 9 ? 2.404 -36.75 -9.859 1 97.69 9 ILE B N 1
ATOM 3745 C CA . ILE B 1 9 ? 3.4 -36.781 -10.922 1 97.69 9 ILE B CA 1
ATOM 3746 C C . ILE B 1 9 ? 4.77 -36.406 -10.359 1 97.69 9 ILE B C 1
ATOM 3748 O O . ILE B 1 9 ? 4.875 -35.531 -9.516 1 97.69 9 ILE B O 1
ATOM 3752 N N . VAL B 1 10 ? 5.766 -37.094 -10.734 1 97.25 10 VAL B N 1
ATOM 3753 C CA . VAL B 1 10 ? 7.152 -36.719 -10.461 1 97.25 10 VAL B CA 1
ATOM 3754 C C . VAL B 1 10 ? 7.828 -36.25 -11.75 1 97.25 10 VAL B C 1
ATOM 3756 O O . VAL B 1 10 ? 7.879 -37 -12.734 1 97.25 10 VAL B O 1
ATOM 3759 N N . VAL B 1 11 ? 8.266 -35.031 -11.719 1 97.44 11 VAL B N 1
ATOM 3760 C CA . VAL B 1 11 ? 8.922 -34.438 -12.891 1 97.44 11 VAL B CA 1
ATOM 3761 C C . VAL B 1 11 ? 10.375 -34.094 -12.547 1 97.44 11 VAL B C 1
ATOM 3763 O O . VAL B 1 11 ? 10.648 -33.531 -11.484 1 97.44 11 VAL B O 1
ATOM 3766 N N . GLY B 1 12 ? 11.352 -34.469 -13.352 1 95.62 12 GLY B N 1
ATOM 3767 C CA . GLY B 1 12 ? 12.766 -34.188 -13.133 1 95.62 12 GLY B CA 1
ATOM 3768 C C . GLY B 1 12 ? 13.445 -33.562 -14.336 1 95.62 12 GLY B C 1
ATOM 3769 O O . GLY B 1 12 ? 12.82 -33.375 -15.383 1 95.62 12 GLY B O 1
ATOM 3770 N N . TYR B 1 13 ? 14.711 -33.188 -14.07 1 93 13 TYR B N 1
ATOM 3771 C CA . TYR B 1 13 ? 15.523 -32.594 -15.125 1 93 13 TYR B CA 1
ATOM 3772 C C . TYR B 1 13 ? 15.844 -33.625 -16.203 1 93 13 TYR B C 1
ATOM 3774 O O . TYR B 1 13 ? 16.219 -34.75 -15.898 1 93 13 TYR B O 1
ATOM 3782 N N . ASP B 1 14 ? 15.641 -33.25 -17.469 1 90.75 14 ASP B N 1
ATOM 3783 C CA . ASP B 1 14 ? 15.914 -34.125 -18.594 1 90.75 14 ASP B CA 1
ATOM 3784 C C . ASP B 1 14 ? 17.391 -34.062 -19.016 1 90.75 14 ASP B C 1
ATOM 3786 O O . ASP B 1 14 ? 17.781 -33.125 -19.719 1 90.75 14 ASP B O 1
ATOM 3790 N N . HIS B 1 15 ? 18.203 -35 -18.766 1 83.62 15 HIS B N 1
ATOM 3791 C CA . HIS B 1 15 ? 19.641 -34.969 -19.062 1 83.62 15 HIS B CA 1
ATOM 3792 C C . HIS B 1 15 ? 19.906 -35.406 -20.5 1 83.62 15 HIS B C 1
ATOM 3794 O O . HIS B 1 15 ? 21.016 -35.25 -21 1 83.62 15 HIS B O 1
ATOM 3800 N N . GLU B 1 16 ? 19.109 -36.094 -21.156 1 78.88 16 GLU B N 1
ATOM 3801 C CA . GLU B 1 16 ? 19.328 -36.625 -22.5 1 78.88 16 GLU B CA 1
ATOM 3802 C C . GLU B 1 16 ? 19.312 -35.531 -23.547 1 78.88 16 GLU B C 1
ATOM 3804 O O . GLU B 1 16 ? 19.844 -35.688 -24.641 1 78.88 16 GLU B O 1
ATOM 3809 N N . LYS B 1 17 ? 18.75 -34.438 -23.266 1 65.56 17 LYS B N 1
ATOM 3810 C CA . LYS B 1 17 ? 18.656 -33.375 -24.25 1 65.56 17 LYS B CA 1
ATOM 3811 C C . LYS B 1 17 ? 19.391 -32.125 -23.75 1 65.56 17 LYS B C 1
ATOM 3813 O O . LYS B 1 17 ? 18.766 -31.109 -23.422 1 65.56 17 LYS B O 1
ATOM 3818 N N . PRO B 1 18 ? 20.719 -32.469 -23.484 1 56.44 18 PRO B N 1
ATOM 3819 C CA . PRO B 1 18 ? 21.406 -31.281 -22.984 1 56.44 18 PRO B CA 1
ATOM 3820 C C . PRO B 1 18 ? 21.5 -30.172 -24.031 1 56.44 18 PRO B C 1
ATOM 3822 O O . PRO B 1 18 ? 22.344 -29.281 -23.906 1 56.44 18 PRO B O 1
ATOM 3825 N N . GLY B 1 19 ? 20.766 -30.125 -25.078 1 49.19 19 GLY B N 1
ATOM 3826 C CA . GLY B 1 19 ? 21.141 -29.203 -26.141 1 49.19 19 GLY B CA 1
ATOM 3827 C C . GLY B 1 19 ? 21.516 -27.828 -25.625 1 49.19 19 GLY B C 1
ATOM 3828 O O . GLY B 1 19 ? 21.422 -27.562 -24.422 1 49.19 19 GLY B O 1
ATOM 3829 N N . SER B 1 20 ? 22.344 -27.047 -26.438 1 53.19 20 SER B N 1
ATOM 3830 C CA . SER B 1 20 ? 22.969 -25.719 -26.422 1 53.19 20 SER B CA 1
ATOM 3831 C C . SER B 1 20 ? 22.078 -24.703 -25.719 1 53.19 20 SER B C 1
ATOM 3833 O O . SER B 1 20 ? 22.516 -23.578 -25.438 1 53.19 20 SER B O 1
ATOM 3835 N N . GLY B 1 21 ? 20.703 -25.125 -25.281 1 58.59 21 GLY B N 1
ATOM 3836 C CA . GLY B 1 21 ? 19.812 -24.062 -24.859 1 58.59 21 GLY B CA 1
ATOM 3837 C C . GLY B 1 21 ? 19.281 -24.25 -23.438 1 58.59 21 GLY B C 1
ATOM 3838 O O . GLY B 1 21 ? 19.953 -24.844 -22.594 1 58.59 21 GLY B O 1
ATOM 3839 N N . GLU B 1 22 ? 18 -23.859 -23.125 1 71.56 22 GLU B N 1
ATOM 3840 C CA . GLU B 1 22 ? 17.219 -23.859 -21.891 1 71.56 22 GLU B CA 1
ATOM 3841 C C . GLU B 1 22 ? 16.828 -25.281 -21.469 1 71.56 22 GLU B C 1
ATOM 3843 O O . GLU B 1 22 ? 16.469 -26.109 -22.312 1 71.56 22 GLU B O 1
ATOM 3848 N N . GLY B 1 23 ? 17.312 -25.828 -20.25 1 84.25 23 GLY B N 1
ATOM 3849 C CA . GLY B 1 23 ? 16.938 -27.125 -19.703 1 84.25 23 GLY B CA 1
ATOM 3850 C C . GLY B 1 23 ? 15.469 -27.453 -19.844 1 84.25 23 GLY B C 1
ATOM 3851 O O . GLY B 1 23 ? 14.648 -26.547 -20.078 1 84.25 23 GLY B O 1
ATOM 3852 N N . LEU B 1 24 ? 15.203 -28.797 -20 1 89 24 LEU B N 1
ATOM 3853 C CA . LEU B 1 24 ? 13.82 -29.266 -20.078 1 89 24 LEU B CA 1
ATOM 3854 C C . LEU B 1 24 ? 13.508 -30.25 -18.953 1 89 24 LEU B C 1
ATOM 3856 O O . LEU B 1 24 ? 14.422 -30.812 -18.344 1 89 24 LEU B O 1
ATOM 3860 N N . GLY B 1 25 ? 12.211 -30.312 -18.719 1 93.25 25 GLY B N 1
ATOM 3861 C CA . GLY B 1 25 ? 11.742 -31.281 -17.75 1 93.25 25 GLY B CA 1
ATOM 3862 C C . GLY B 1 25 ? 11.156 -32.531 -18.375 1 93.25 25 GLY B C 1
ATOM 3863 O O . GLY B 1 25 ? 10.703 -32.5 -19.531 1 93.25 25 GLY B O 1
ATOM 3864 N N . LYS B 1 26 ? 11.258 -33.594 -17.672 1 94.38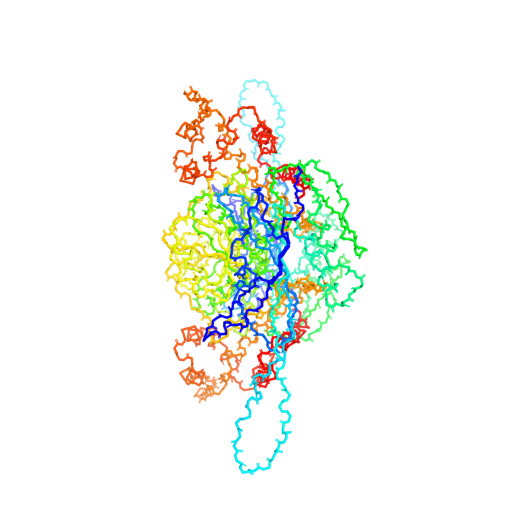 26 LYS B N 1
ATOM 3865 C CA . LYS B 1 26 ? 10.688 -34.875 -18.125 1 94.38 26 LYS B CA 1
ATOM 3866 C C . LYS B 1 26 ? 9.891 -35.531 -17.016 1 94.38 26 LYS B C 1
ATOM 3868 O O . LYS B 1 26 ? 10.289 -35.5 -15.844 1 94.38 26 LYS B O 1
ATOM 3873 N N . ILE B 1 27 ? 8.742 -36.125 -17.375 1 96.19 27 ILE B N 1
ATOM 3874 C CA . ILE B 1 27 ? 7.941 -36.875 -16.406 1 96.19 27 ILE B CA 1
ATOM 3875 C C . ILE B 1 27 ? 8.625 -38.219 -16.094 1 96.19 27 ILE B C 1
ATOM 3877 O O . ILE B 1 27 ? 8.812 -39.062 -16.984 1 96.19 27 ILE B O 1
ATOM 3881 N N . ILE B 1 28 ? 8.969 -38.406 -14.906 1 94.75 28 ILE B N 1
ATOM 3882 C CA . ILE B 1 28 ? 9.664 -39.594 -14.461 1 94.75 28 ILE B CA 1
ATOM 3883 C C . ILE B 1 28 ? 8.648 -40.656 -14.062 1 94.75 28 ILE B C 1
ATOM 3885 O O . ILE B 1 28 ? 8.828 -41.844 -14.352 1 94.75 28 ILE B O 1
ATOM 3889 N N . GLN B 1 29 ? 7.703 -40.219 -13.289 1 94.94 29 GLN B N 1
ATOM 3890 C CA . GLN B 1 29 ? 6.656 -41.125 -12.805 1 94.94 29 GLN B CA 1
ATOM 3891 C C . GLN B 1 29 ? 5.312 -40.406 -12.727 1 94.94 29 GLN B C 1
ATOM 3893 O O . GLN B 1 29 ? 5.258 -39.188 -12.555 1 94.94 29 GLN B O 1
ATOM 3898 N N . ARG B 1 30 ? 4.285 -41.094 -12.953 1 94.81 30 ARG B N 1
ATOM 3899 C CA . ARG B 1 30 ? 2.932 -40.562 -12.766 1 94.81 30 ARG B CA 1
ATOM 3900 C C . ARG B 1 30 ? 2.01 -41.656 -12.188 1 94.81 30 ARG B C 1
ATOM 3902 O O . ARG B 1 30 ? 2.199 -42.844 -12.445 1 94.81 30 ARG B O 1
ATOM 3909 N N . PHE B 1 31 ? 1.146 -41.312 -11.383 1 94.62 31 PHE B N 1
ATOM 3910 C CA . PHE B 1 31 ? 0.116 -42.156 -10.812 1 94.62 31 PHE B CA 1
ATOM 3911 C C . PHE B 1 31 ? -1.248 -41.5 -10.867 1 94.62 31 PHE B C 1
ATOM 3913 O O . PHE B 1 31 ? -1.394 -40.344 -10.438 1 94.62 31 PHE B O 1
ATOM 3920 N N . PRO B 1 32 ? -2.285 -42.062 -11.25 1 93.75 32 PRO B N 1
ATOM 3921 C CA . PRO B 1 32 ? -2.279 -43.375 -11.93 1 93.75 32 PRO B CA 1
ATOM 3922 C C . PRO B 1 32 ? -1.644 -43.312 -13.32 1 93.75 32 PRO B C 1
ATOM 3924 O O . PRO B 1 32 ? -1.406 -42.219 -13.844 1 93.75 32 PRO B O 1
ATOM 3927 N N . GLN B 1 33 ? -1.363 -44.438 -13.883 1 92.81 33 GLN B N 1
ATOM 3928 C CA . GLN B 1 33 ? -0.733 -44.5 -15.195 1 92.81 33 GLN B CA 1
ATOM 3929 C C . GLN B 1 33 ? -1.748 -44.25 -16.312 1 92.81 33 GLN B C 1
ATOM 3931 O O . GLN B 1 33 ? -1.428 -43.625 -17.312 1 92.81 33 GLN B O 1
ATOM 3936 N N . LYS B 1 34 ? -2.93 -44.719 -16.047 1 93.69 34 LYS B N 1
ATOM 3937 C CA . LYS B 1 34 ? -4.004 -44.469 -17.016 1 93.69 34 LYS B CA 1
ATOM 3938 C C . LYS B 1 34 ? -4.801 -43.219 -16.656 1 93.69 34 LYS B C 1
ATOM 3940 O O . LYS B 1 34 ? -5.066 -42.969 -15.484 1 93.69 34 LYS B O 1
ATOM 3945 N N . ASP B 1 35 ? -5.184 -42.562 -17.688 1 93.06 35 ASP B N 1
ATOM 3946 C CA . ASP B 1 35 ? -5.961 -41.344 -17.484 1 93.06 35 ASP B CA 1
ATOM 3947 C C . ASP B 1 35 ? -7.363 -41.656 -16.969 1 93.06 35 ASP B C 1
ATOM 3949 O O . ASP B 1 35 ? -7.934 -42.688 -17.312 1 93.06 35 ASP B O 1
ATOM 3953 N N . TRP B 1 36 ? -7.824 -40.781 -16.156 1 91.75 36 TRP B N 1
ATOM 3954 C CA . TRP B 1 36 ? -9.227 -40.844 -15.781 1 91.75 36 TRP B CA 1
ATOM 3955 C C . TRP B 1 36 ? -10.133 -40.406 -16.938 1 91.75 36 TRP B C 1
ATOM 3957 O O . TRP B 1 36 ? -9.789 -39.5 -17.688 1 91.75 36 TRP B O 1
ATOM 3967 N N . ASP B 1 37 ? -11.266 -40.969 -17.047 1 89.12 37 ASP B N 1
ATOM 3968 C CA . ASP B 1 37 ? -12.211 -40.625 -18.094 1 89.12 37 ASP B CA 1
ATOM 3969 C C . ASP B 1 37 ? -12.75 -39.219 -17.891 1 89.12 37 ASP B C 1
ATOM 3971 O O . ASP B 1 37 ? -12.984 -38.469 -18.875 1 89.12 37 ASP B O 1
ATOM 3975 N N . ASP B 1 38 ? -12.898 -38.875 -16.703 1 88.38 38 ASP B N 1
ATOM 3976 C CA . ASP B 1 38 ? -13.547 -37.625 -16.375 1 88.38 38 ASP B CA 1
ATOM 3977 C C . ASP B 1 38 ? -12.516 -36.5 -16.266 1 88.38 38 ASP B C 1
ATOM 3979 O O . ASP B 1 38 ? -12.875 -35.312 -16.297 1 88.38 38 ASP B O 1
ATOM 3983 N N . THR B 1 39 ? -11.289 -36.844 -16.047 1 91.88 39 THR B N 1
ATOM 3984 C CA . THR B 1 39 ? -10.242 -35.844 -15.867 1 91.88 39 THR B CA 1
ATOM 3985 C C . THR B 1 39 ? -9 -36.188 -16.688 1 91.88 39 THR B C 1
ATOM 3987 O O . THR B 1 39 ? -8.125 -36.906 -16.203 1 91.88 39 THR B O 1
ATOM 3990 N N . PRO B 1 40 ? -8.914 -35.562 -17.797 1 90.12 40 PRO B N 1
ATOM 3991 C CA . PRO B 1 40 ? -7.738 -35.844 -18.625 1 90.12 40 PRO B CA 1
ATOM 3992 C C . PRO B 1 40 ? -6.438 -35.375 -17.969 1 90.12 40 PRO B C 1
ATOM 3994 O O . PRO B 1 40 ? -6.441 -34.438 -17.156 1 90.12 40 PRO B O 1
ATOM 3997 N N . PHE B 1 41 ? -5.367 -36.062 -18.344 1 93.88 41 PHE B N 1
ATOM 3998 C CA . PHE B 1 41 ? -4.039 -35.719 -17.844 1 93.88 41 PHE B CA 1
ATOM 3999 C C . PHE B 1 41 ? -3.594 -34.344 -18.375 1 93.88 41 PHE B C 1
ATOM 4001 O O . PHE B 1 41 ? -3.773 -34.062 -19.562 1 93.88 41 PHE B O 1
ATOM 4008 N N . PRO B 1 42 ? -3.088 -33.531 -17.484 1 92.06 42 PRO B N 1
ATOM 4009 C CA . PRO B 1 42 ? -2.666 -32.188 -17.938 1 92.06 42 PRO B CA 1
ATOM 4010 C C . PRO B 1 42 ? -1.437 -32.25 -18.844 1 92.06 42 PRO B C 1
ATOM 4012 O O . PRO B 1 42 ? -0.35 -32.625 -18.391 1 92.06 42 PRO B O 1
ATOM 4015 N N . GLN B 1 43 ? -1.607 -31.719 -19.984 1 89.06 43 GLN B N 1
ATOM 4016 C CA . GLN B 1 43 ? -0.522 -31.734 -20.953 1 89.06 43 GLN B CA 1
ATOM 4017 C C . GLN B 1 43 ? 0.451 -30.578 -20.703 1 89.06 43 GLN B C 1
ATOM 4019 O O . GLN B 1 43 ? 0.036 -29.469 -20.344 1 89.06 43 GLN B O 1
ATOM 4024 N N . GLY B 1 44 ? 1.714 -30.859 -20.875 1 90.56 44 GLY B N 1
ATOM 4025 C CA . GLY B 1 44 ? 2.734 -29.828 -20.734 1 90.56 44 GLY B CA 1
ATOM 4026 C C . GLY B 1 44 ? 3.029 -29.469 -19.297 1 90.56 44 GLY B C 1
ATOM 4027 O O . GLY B 1 44 ? 3.547 -28.391 -19.016 1 90.56 44 GLY B O 1
ATOM 4028 N N . ILE B 1 45 ? 2.666 -30.297 -18.344 1 94.38 45 ILE B N 1
ATOM 4029 C CA . ILE B 1 45 ? 2.801 -30.031 -16.922 1 94.38 45 ILE B CA 1
ATOM 4030 C C . ILE B 1 45 ? 4.27 -29.797 -16.578 1 94.38 45 ILE B C 1
ATOM 4032 O O . ILE B 1 45 ? 4.586 -29.094 -15.625 1 94.38 45 ILE B O 1
ATOM 4036 N N . GLU B 1 46 ? 5.227 -30.359 -17.375 1 94.88 46 GLU B N 1
ATOM 4037 C CA . GLU B 1 46 ? 6.66 -30.234 -17.141 1 94.88 46 GLU B CA 1
ATOM 4038 C C . GLU B 1 46 ? 7.102 -28.781 -17.188 1 94.88 46 GLU B C 1
ATOM 4040 O O . GLU B 1 46 ? 7.988 -28.359 -16.438 1 94.88 46 GLU B O 1
ATOM 4045 N N . LEU B 1 47 ? 6.469 -28.031 -18.078 1 94.06 47 LEU B N 1
ATOM 4046 C CA . LEU B 1 47 ? 6.812 -26.625 -18.234 1 94.06 47 LEU B CA 1
ATOM 4047 C C . LEU B 1 47 ? 6.352 -25.812 -17.031 1 94.06 47 LEU B C 1
ATOM 4049 O O . LEU B 1 47 ? 7.027 -24.859 -16.609 1 94.06 47 LEU B O 1
ATOM 4053 N N . PHE B 1 48 ? 5.258 -26.203 -16.469 1 95.44 48 PHE B N 1
ATOM 4054 C CA . PHE B 1 48 ? 4.629 -25.438 -15.406 1 95.44 48 PHE B CA 1
ATOM 4055 C C . PHE B 1 48 ? 5.266 -25.75 -14.055 1 95.44 48 PHE B C 1
ATOM 4057 O O . PHE B 1 48 ? 5.109 -24.984 -13.094 1 95.44 48 PHE B O 1
ATOM 4064 N N . CYS B 1 49 ? 6.035 -26.828 -13.984 1 95.62 49 CYS B N 1
ATOM 4065 C CA . CYS B 1 49 ? 6.738 -27.188 -12.758 1 95.62 49 CYS B CA 1
ATOM 4066 C C . CYS B 1 49 ? 7.922 -26.266 -12.516 1 95.62 49 CYS B C 1
ATOM 4068 O O . CYS B 1 49 ? 8.336 -26.062 -11.375 1 95.62 49 CYS B O 1
ATOM 4070 N N . GLN B 1 50 ? 8.477 -25.812 -13.562 1 95.12 50 GLN B N 1
ATOM 4071 C CA . GLN B 1 50 ? 9.586 -24.875 -13.539 1 95.12 50 GLN B CA 1
ATOM 4072 C C . GLN B 1 50 ? 9.312 -23.688 -14.469 1 95.12 50 GLN B C 1
ATOM 4074 O O . GLN B 1 50 ? 10 -23.516 -15.484 1 95.12 50 GLN B O 1
ATOM 4079 N N . PRO B 1 51 ? 8.43 -22.844 -13.945 1 95.44 51 PRO B N 1
ATOM 4080 C CA . PRO B 1 51 ? 8.016 -21.75 -14.82 1 95.44 51 PRO B CA 1
ATOM 4081 C C . PRO B 1 51 ? 9.172 -20.828 -15.203 1 95.44 51 PRO B C 1
ATOM 4083 O O . PRO B 1 51 ? 9.117 -20.156 -16.234 1 95.44 51 PRO B O 1
ATOM 4086 N N . GLY B 1 52 ? 10.227 -20.703 -14.445 1 92.25 52 GLY B N 1
ATOM 4087 C CA . GLY B 1 52 ? 11.391 -19.906 -14.766 1 92.25 52 GLY B CA 1
ATOM 4088 C C . GLY B 1 52 ? 12.367 -20.609 -15.695 1 92.25 52 GLY B C 1
ATOM 4089 O O . GLY B 1 52 ? 13.367 -20.031 -16.125 1 92.25 52 GLY B O 1
ATOM 4090 N N . GLY B 1 53 ? 12.094 -21.797 -15.93 1 91 53 GLY B N 1
ATOM 4091 C CA . GLY B 1 53 ? 12.977 -22.625 -16.734 1 91 53 GLY B CA 1
ATOM 4092 C C . GLY B 1 53 ? 13.695 -23.703 -15.938 1 91 53 GLY B C 1
ATOM 4093 O O . GLY B 1 53 ? 13.977 -23.5 -14.75 1 91 53 GLY B O 1
ATOM 4094 N N . TRP B 1 54 ? 13.992 -24.812 -16.594 1 92.44 54 TRP B N 1
ATOM 4095 C CA . TRP B 1 54 ? 14.75 -25.891 -15.961 1 92.44 54 TRP B CA 1
ATOM 4096 C C . TRP B 1 54 ? 16.25 -25.594 -16 1 92.44 54 TRP B C 1
ATOM 4098 O O . TRP B 1 54 ? 16.828 -25.406 -17.078 1 92.44 54 TRP B O 1
ATOM 4108 N N . GLN B 1 55 ? 16.844 -25.422 -14.883 1 89.5 55 GLN B N 1
ATOM 4109 C CA . GLN B 1 55 ? 18.266 -25.125 -14.812 1 89.5 55 GLN B CA 1
ATOM 4110 C C . GLN B 1 55 ? 18.922 -25.859 -13.656 1 89.5 55 GLN B C 1
ATOM 4112 O O . GLN B 1 55 ? 18.312 -26.062 -12.602 1 89.5 55 GLN B O 1
ATOM 4117 N N . LEU B 1 56 ? 20.125 -26.281 -13.906 1 90.19 56 LEU B N 1
ATOM 4118 C CA . LEU B 1 56 ? 20.922 -26.875 -12.844 1 90.19 56 LEU B CA 1
ATOM 4119 C C . LEU B 1 56 ? 21.531 -25.797 -11.945 1 90.19 56 LEU B C 1
ATOM 4121 O O . LEU B 1 56 ? 21.75 -24.656 -12.391 1 90.19 56 LEU B O 1
ATOM 4125 N N . SER B 1 57 ? 21.625 -26.156 -10.75 1 89.88 57 SER B N 1
ATOM 4126 C CA . SER B 1 57 ? 22.172 -25.188 -9.797 1 89.88 57 SER B CA 1
ATOM 4127 C C . SER B 1 57 ? 23.469 -25.688 -9.172 1 89.88 57 SER B C 1
ATOM 4129 O O . SER B 1 57 ? 23.641 -26.891 -8.992 1 89.88 57 SER B O 1
ATOM 4131 N N . ARG B 1 58 ? 24.344 -24.703 -8.812 1 88.69 58 ARG B N 1
ATOM 4132 C CA . ARG B 1 58 ? 25.594 -25.062 -8.148 1 88.69 58 ARG B CA 1
ATOM 4133 C C . ARG B 1 58 ? 25.422 -25.062 -6.637 1 88.69 58 ARG B C 1
ATOM 4135 O O . ARG B 1 58 ? 26.25 -25.641 -5.918 1 88.69 58 ARG B O 1
ATOM 4142 N N . GLU B 1 59 ? 24.359 -24.469 -6.223 1 88.12 59 GLU B N 1
ATOM 4143 C CA . GLU B 1 59 ? 24.078 -24.422 -4.789 1 88.12 59 GLU B CA 1
ATOM 4144 C C . GLU B 1 59 ? 22.781 -25.172 -4.461 1 88.12 59 GLU B C 1
ATOM 4146 O O . GLU B 1 59 ? 21.891 -25.281 -5.305 1 88.12 59 GLU B O 1
ATOM 4151 N N . ARG B 1 60 ? 22.812 -25.719 -3.285 1 87.19 60 ARG B N 1
ATOM 4152 C CA . ARG B 1 60 ? 21.578 -26.359 -2.822 1 87.19 60 ARG B CA 1
ATOM 4153 C C . ARG B 1 60 ? 20.531 -25.328 -2.436 1 87.19 60 ARG B C 1
ATOM 4155 O O . ARG B 1 60 ? 20.703 -24.578 -1.479 1 87.19 60 ARG B O 1
ATOM 4162 N N . LYS B 1 61 ? 19.484 -25.391 -3.113 1 91.75 61 LYS B N 1
ATOM 4163 C CA . LYS B 1 61 ? 18.406 -24.438 -2.852 1 91.75 61 LYS B CA 1
ATOM 4164 C C . LYS B 1 61 ? 17.328 -25.062 -1.969 1 91.75 61 LYS B C 1
ATOM 4166 O O . LYS B 1 61 ? 17.125 -26.281 -1.986 1 91.75 61 LYS B O 1
ATOM 4171 N N . GLN B 1 62 ? 16.578 -24.234 -1.23 1 93.5 62 GLN B N 1
ATOM 4172 C CA . GLN B 1 62 ? 15.477 -24.688 -0.4 1 93.5 62 GLN B CA 1
ATOM 4173 C C . GLN B 1 62 ? 14.297 -25.156 -1.257 1 93.5 62 GLN B C 1
ATOM 4175 O O . GLN B 1 62 ? 14.047 -24.594 -2.328 1 93.5 62 GLN B O 1
ATOM 4180 N N . PRO B 1 63 ? 13.633 -26.156 -0.771 1 96.81 63 PRO B N 1
ATOM 4181 C CA . PRO B 1 63 ? 12.438 -26.578 -1.512 1 96.81 63 PRO B CA 1
ATOM 4182 C C . PRO B 1 63 ? 11.406 -25.469 -1.646 1 96.81 63 PRO B C 1
ATOM 4184 O O . PRO B 1 63 ? 11.234 -24.656 -0.724 1 96.81 63 PRO B O 1
ATOM 4187 N N . THR B 1 64 ? 10.766 -25.453 -2.736 1 97.62 64 THR B N 1
ATOM 4188 C CA . THR B 1 64 ? 9.773 -24.422 -3.004 1 97.62 64 THR B CA 1
ATOM 4189 C C . THR B 1 64 ? 8.414 -25.047 -3.291 1 97.62 64 THR B C 1
ATOM 4191 O O . THR B 1 64 ? 8.32 -26.234 -3.602 1 97.62 64 THR B O 1
ATOM 4194 N N . PHE B 1 65 ? 7.375 -24.312 -3.076 1 98 65 PHE B N 1
ATOM 4195 C CA . PHE B 1 65 ? 6.004 -24.766 -3.291 1 98 65 PHE B CA 1
ATOM 4196 C C . PHE B 1 65 ? 5.16 -23.656 -3.912 1 98 65 PHE B C 1
ATOM 4198 O O . PHE B 1 65 ? 5.227 -22.5 -3.477 1 98 65 PHE B O 1
ATOM 4205 N N . PHE B 1 66 ? 4.422 -23.922 -4.938 1 97.56 66 PHE B N 1
ATOM 4206 C CA . PHE B 1 66 ? 3.424 -23.016 -5.504 1 97.56 66 PHE B CA 1
ATOM 4207 C C . PHE B 1 66 ? 2.342 -23.797 -6.238 1 97.56 66 PHE B C 1
ATOM 4209 O O . PHE B 1 66 ? 2.484 -25 -6.461 1 97.56 66 PHE B O 1
ATOM 4216 N N . VAL B 1 67 ? 1.268 -23.172 -6.516 1 97.25 67 VAL B N 1
ATOM 4217 C CA . VAL B 1 67 ? 0.133 -23.812 -7.172 1 97.25 67 VAL B CA 1
ATOM 4218 C C . VAL B 1 67 ? -0.082 -23.188 -8.547 1 97.25 67 VAL B C 1
ATOM 4220 O O . VAL B 1 67 ? -0.212 -21.969 -8.68 1 97.25 67 VAL B O 1
ATOM 4223 N N . VAL B 1 68 ? -0.131 -24.062 -9.5 1 96.56 68 VAL B N 1
ATOM 4224 C CA . VAL B 1 68 ? -0.428 -23.688 -10.875 1 96.56 68 VAL B CA 1
ATOM 4225 C C . VAL B 1 68 ? -1.871 -24.047 -11.211 1 96.56 68 VAL B C 1
ATOM 4227 O O . VAL B 1 68 ? -2.383 -25.078 -10.758 1 96.56 68 VAL B O 1
ATOM 4230 N N . VAL B 1 69 ? -2.455 -23.156 -12.016 1 96.5 69 VAL B N 1
ATOM 4231 C CA . VAL B 1 69 ? -3.826 -23.438 -12.43 1 96.5 69 VAL B CA 1
ATOM 4232 C C . VAL B 1 69 ? -3.869 -23.672 -13.938 1 96.5 69 VAL B C 1
ATOM 4234 O O . VAL B 1 69 ? -3.402 -22.844 -14.719 1 96.5 69 VAL B O 1
ATOM 4237 N N . LEU B 1 70 ? -4.375 -24.797 -14.289 1 94.44 70 LEU B N 1
ATOM 4238 C CA . LEU B 1 70 ? -4.582 -25.141 -15.695 1 94.44 70 LEU B CA 1
ATOM 4239 C C . LEU B 1 70 ? -6.07 -25.203 -16.031 1 94.44 70 LEU B C 1
ATOM 4241 O O . LEU B 1 70 ? -6.879 -25.609 -15.188 1 94.44 70 LEU B O 1
ATOM 4245 N N . THR B 1 71 ? -6.43 -24.719 -17.172 1 91 71 THR B N 1
ATOM 4246 C CA . THR B 1 71 ? -7.816 -24.75 -17.641 1 91 71 THR B CA 1
ATOM 4247 C C . THR B 1 71 ? -7.973 -25.734 -18.797 1 91 71 THR B C 1
ATOM 4249 O O . THR B 1 71 ? -7.25 -25.641 -19.797 1 91 71 THR B O 1
ATOM 4252 N N . ASP B 1 72 ? -8.898 -26.578 -18.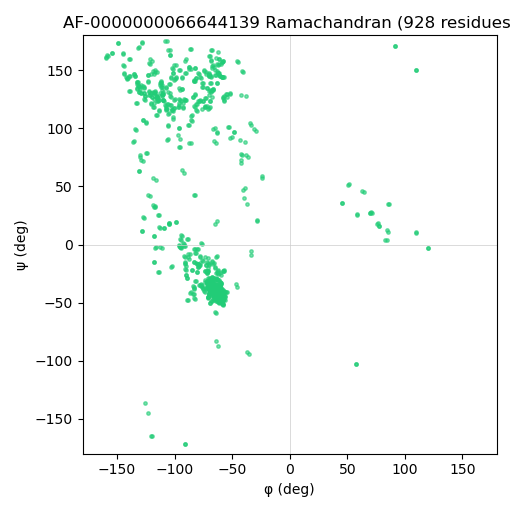703 1 87.38 72 ASP B N 1
ATOM 4253 C CA . ASP B 1 72 ? -9.086 -27.562 -19.766 1 87.38 72 ASP B CA 1
ATOM 4254 C C . ASP B 1 72 ? -10.062 -27.047 -20.812 1 87.38 72 ASP B C 1
ATOM 4256 O O . ASP B 1 72 ? -10.453 -25.891 -20.797 1 87.38 72 ASP B O 1
ATOM 4260 N N . ILE B 1 73 ? -10.445 -27.906 -21.734 1 82.81 73 ILE B N 1
ATOM 4261 C CA . ILE B 1 73 ? -11.273 -27.531 -22.875 1 82.81 73 ILE B CA 1
ATOM 4262 C C . ILE B 1 73 ? -12.688 -27.219 -22.406 1 82.81 73 ILE B C 1
ATOM 4264 O O . ILE B 1 73 ? -13.391 -26.422 -23.031 1 82.81 73 ILE B O 1
ATOM 4268 N N . ASP B 1 74 ? -13.109 -27.859 -21.312 1 81.62 74 ASP B N 1
ATOM 4269 C CA . ASP B 1 74 ? -14.445 -27.641 -20.781 1 81.62 74 ASP B CA 1
ATOM 4270 C C . ASP B 1 74 ? -14.461 -26.453 -19.797 1 81.62 74 ASP B C 1
ATOM 4272 O O . ASP B 1 74 ? -15.438 -26.266 -19.078 1 81.62 74 ASP B O 1
ATOM 4276 N N . SER B 1 75 ? -13.398 -25.766 -19.625 1 82.31 75 SER B N 1
ATOM 4277 C CA . SER B 1 75 ? -13.242 -24.578 -18.812 1 82.31 75 SER B CA 1
ATOM 4278 C C . SER B 1 75 ? -13.148 -24.922 -17.328 1 82.31 75 SER B C 1
ATOM 4280 O O . SER B 1 75 ? -13.328 -24.062 -16.469 1 82.31 75 SER B O 1
ATOM 4282 N N . ASP B 1 76 ? -12.891 -26.234 -17.094 1 87.94 76 ASP B N 1
ATOM 4283 C CA . ASP B 1 76 ? -12.664 -26.625 -15.719 1 87.94 76 ASP B CA 1
ATOM 4284 C C . ASP B 1 76 ? -11.227 -26.328 -15.289 1 87.94 76 ASP B C 1
ATOM 4286 O O . ASP B 1 76 ? -10.289 -26.484 -16.078 1 87.94 76 ASP B O 1
ATOM 4290 N N . ARG B 1 77 ? -11.18 -25.938 -14.078 1 91.44 77 ARG B N 1
ATOM 4291 C CA . ARG B 1 77 ? -9.859 -25.594 -13.555 1 91.44 77 ARG B CA 1
ATOM 4292 C C . ARG B 1 77 ? -9.219 -26.781 -12.859 1 91.44 77 ARG B C 1
ATOM 4294 O O . ARG B 1 77 ? -9.898 -27.562 -12.195 1 91.44 77 ARG B O 1
ATOM 4301 N N . HIS B 1 78 ? -8.008 -27.016 -13.148 1 94.62 78 HIS B N 1
ATOM 4302 C CA . HIS B 1 78 ? -7.176 -28.016 -12.477 1 94.62 78 HIS B CA 1
ATOM 4303 C C . HIS B 1 78 ? -6.039 -27.344 -11.711 1 94.62 78 HIS B C 1
ATOM 4305 O O . HIS B 1 78 ? -5.273 -26.562 -12.281 1 94.62 78 HIS B O 1
ATOM 4311 N N . TYR B 1 79 ? -5.988 -27.656 -10.438 1 96.06 79 TYR B N 1
ATOM 4312 C CA . TYR B 1 79 ? -4.961 -27.062 -9.586 1 96.06 79 TYR B CA 1
ATOM 4313 C C . TYR B 1 79 ? -3.773 -28 -9.438 1 96.06 79 TYR B C 1
ATOM 4315 O O . TYR B 1 79 ? -3.924 -29.141 -8.969 1 96.06 79 TYR B O 1
ATOM 4323 N N . CYS B 1 80 ? -2.682 -27.516 -9.883 1 97.56 80 CYS B N 1
ATOM 4324 C CA . CYS B 1 80 ? -1.454 -28.312 -9.812 1 97.56 80 CYS B CA 1
ATOM 4325 C C . CYS B 1 80 ? -0.534 -27.781 -8.711 1 97.56 80 CYS B C 1
ATOM 4327 O O . CYS B 1 80 ? 0.153 -26.781 -8.898 1 97.56 80 CYS B O 1
ATOM 4329 N N . SER B 1 81 ? -0.511 -28.469 -7.582 1 98 81 SER B N 1
ATOM 4330 C CA . SER B 1 81 ? 0.407 -28.141 -6.5 1 98 81 SER B CA 1
ATOM 4331 C C . SER B 1 81 ? 1.793 -28.719 -6.75 1 98 81 SER B C 1
ATOM 4333 O O . SER B 1 81 ? 1.947 -29.938 -6.859 1 98 81 SER B O 1
ATOM 4335 N N . CYS B 1 82 ? 2.76 -27.844 -6.797 1 98.19 82 CYS B N 1
ATOM 4336 C CA . CYS B 1 82 ? 4.102 -28.266 -7.184 1 98.19 82 CYS B CA 1
ATOM 4337 C C . CYS B 1 82 ? 5.094 -28.031 -6.051 1 98.19 82 CYS B C 1
ATOM 4339 O O . CYS B 1 82 ? 5.281 -26.891 -5.617 1 98.19 82 CYS B O 1
ATOM 4341 N N . LEU B 1 83 ? 5.723 -29.047 -5.516 1 98.38 83 LEU B N 1
ATOM 4342 C CA . LEU B 1 83 ? 6.848 -28.953 -4.59 1 98.38 83 LEU B CA 1
ATOM 4343 C C . LEU B 1 83 ? 8.148 -29.344 -5.277 1 98.38 83 LEU B C 1
ATOM 4345 O O . LEU B 1 83 ? 8.305 -30.484 -5.734 1 98.38 83 LEU B O 1
ATOM 4349 N N . THR B 1 84 ? 9.055 -28.438 -5.391 1 97.88 84 THR B N 1
ATOM 4350 C CA . THR B 1 84 ? 10.312 -28.672 -6.086 1 97.88 84 THR B CA 1
ATOM 4351 C C . THR B 1 84 ? 11.484 -28.703 -5.102 1 97.88 84 THR B C 1
ATOM 4353 O O . THR B 1 84 ? 11.57 -27.844 -4.219 1 97.88 84 THR B O 1
ATOM 4356 N N . PHE B 1 85 ? 12.297 -29.641 -5.176 1 97 85 PHE B N 1
ATOM 4357 C CA . PHE B 1 85 ? 13.539 -29.734 -4.418 1 97 85 PHE B CA 1
ATOM 4358 C C . PHE B 1 85 ? 14.711 -30.078 -5.336 1 97 85 PHE B C 1
ATOM 4360 O O . PHE B 1 85 ? 14.508 -30.359 -6.52 1 97 85 PHE B O 1
ATOM 4367 N N . TYR B 1 86 ? 15.938 -29.984 -4.793 1 94.69 86 TYR B N 1
ATOM 4368 C CA . TYR B 1 86 ? 17.125 -30.172 -5.617 1 94.69 86 TYR B CA 1
ATOM 4369 C C . TYR B 1 86 ? 17.938 -31.375 -5.137 1 94.69 86 TYR B C 1
ATOM 4371 O O . TYR B 1 86 ? 18.156 -31.547 -3.936 1 94.69 86 TYR B O 1
ATOM 4379 N N . GLU B 1 87 ? 18.234 -32.156 -6.039 1 91.31 87 GLU B N 1
ATOM 4380 C CA . GLU B 1 87 ? 19.031 -33.375 -5.738 1 91.31 87 GLU B CA 1
ATOM 4381 C C . GLU B 1 87 ? 20.422 -33.281 -6.352 1 91.31 87 GLU B C 1
ATOM 4383 O O . GLU B 1 87 ? 20.578 -32.781 -7.473 1 91.31 87 GLU B O 1
ATOM 4388 N N . ALA B 1 88 ? 21.391 -33.719 -5.59 1 88.94 88 ALA B N 1
ATOM 4389 C CA . ALA B 1 88 ? 22.781 -33.688 -6.051 1 88.94 88 ALA B CA 1
ATOM 4390 C C . ALA B 1 88 ? 23 -34.719 -7.168 1 88.94 88 ALA B C 1
ATOM 4392 O O . ALA B 1 88 ? 22.469 -35.812 -7.109 1 88.94 88 ALA B O 1
ATOM 4393 N N . GLU B 1 89 ? 23.578 -34.156 -8.242 1 81.38 89 GLU B N 1
ATOM 4394 C CA . GLU B 1 89 ? 23.969 -35.031 -9.328 1 81.38 89 GLU B CA 1
ATOM 4395 C C . GLU B 1 89 ? 25.484 -35 -9.555 1 81.38 89 GLU B C 1
ATOM 4397 O O . GLU B 1 89 ? 26.109 -33.969 -9.352 1 81.38 89 GLU B O 1
ATOM 4402 N N . ILE B 1 90 ? 26.203 -36.062 -9.492 1 63.38 90 ILE B N 1
ATOM 4403 C CA . ILE B 1 90 ? 27.641 -36.125 -9.742 1 63.38 90 ILE B CA 1
ATOM 4404 C C . ILE B 1 90 ? 27.922 -35.781 -11.203 1 63.38 90 ILE B C 1
ATOM 4406 O O . ILE B 1 90 ? 27.312 -36.375 -12.109 1 63.38 90 ILE B O 1
ATOM 4410 N N . ASN B 1 91 ? 28.328 -34.562 -11.461 1 59.34 91 ASN B N 1
ATOM 4411 C CA . ASN B 1 91 ? 28.75 -34.188 -12.812 1 59.34 91 ASN B CA 1
ATOM 4412 C C . ASN B 1 91 ? 30 -34.969 -13.227 1 59.34 91 ASN B C 1
ATOM 4414 O O . ASN B 1 91 ? 31.094 -34.719 -12.727 1 59.34 91 ASN B O 1
ATOM 4418 N N . LEU B 1 92 ? 29.969 -36.062 -13.75 1 47.31 92 LEU B N 1
ATOM 4419 C CA . LEU B 1 92 ? 31.094 -36.844 -14.25 1 47.31 92 LEU B CA 1
ATOM 4420 C C . LEU B 1 92 ? 31.75 -36.156 -15.445 1 47.31 92 LEU B C 1
ATOM 4422 O O . LEU B 1 92 ? 32.844 -36.562 -15.883 1 47.31 92 LEU B O 1
ATOM 4426 N N . GLN B 1 93 ? 31.141 -35.25 -16.047 1 46.84 93 GLN B N 1
ATOM 4427 C CA . GLN B 1 93 ? 31.719 -34.844 -17.312 1 46.84 93 GLN B CA 1
ATOM 4428 C C . GLN B 1 93 ? 33 -34.062 -17.078 1 46.84 93 GLN B C 1
ATOM 4430 O O . GLN B 1 93 ? 33.812 -33.875 -18.016 1 46.84 93 GLN B O 1
ATOM 4435 N N . GLY B 1 94 ? 33.188 -33.25 -16.062 1 44.25 94 GLY B N 1
ATOM 4436 C CA . GLY B 1 94 ? 34.438 -32.5 -16.062 1 44.25 94 GLY B CA 1
ATOM 4437 C C . GLY B 1 94 ? 35.656 -33.406 -15.961 1 44.25 94 GLY B C 1
ATOM 4438 O O . GLY B 1 94 ? 36.781 -32.906 -15.82 1 44.25 94 GLY B O 1
ATOM 4439 N N . THR B 1 95 ? 35.406 -34.656 -15.688 1 41.38 95 THR B N 1
ATOM 4440 C CA . THR B 1 95 ? 36.656 -35.375 -15.594 1 41.38 95 THR B CA 1
ATOM 4441 C C . THR B 1 95 ? 37.25 -35.656 -16.984 1 41.38 95 THR B C 1
ATOM 4443 O O . THR B 1 95 ? 38.125 -36.5 -17.141 1 41.38 95 THR B O 1
ATOM 4446 N N . LYS B 1 96 ? 36.594 -35.219 -18.047 1 41 96 LYS B N 1
ATOM 4447 C CA . LYS B 1 96 ? 37.5 -35.5 -19.172 1 41 96 LYS B CA 1
ATOM 4448 C C . LYS B 1 96 ? 38.781 -34.719 -19.047 1 41 96 LYS B C 1
ATOM 4450 O O . LYS B 1 96 ? 38.75 -33.469 -18.969 1 41 96 LYS B O 1
ATOM 4455 N N . LYS B 1 97 ? 39.844 -35.281 -18.531 1 38.09 97 LYS B N 1
ATOM 4456 C CA . LYS B 1 97 ? 41.281 -34.969 -18.5 1 38.09 97 LYS B CA 1
ATOM 4457 C C . LYS B 1 97 ? 41.75 -34.406 -19.844 1 38.09 97 LYS B C 1
ATOM 4459 O O . LYS B 1 97 ? 41.688 -35.125 -20.859 1 38.09 97 LYS B O 1
ATOM 4464 N N . GLU B 1 98 ? 41.719 -33.219 -20.141 1 36.66 98 GLU B N 1
ATOM 4465 C CA . GLU B 1 98 ? 42.719 -32.844 -21.141 1 36.66 98 GLU B CA 1
ATOM 4466 C C . GLU B 1 98 ? 44.094 -33.312 -20.703 1 36.66 98 GLU B C 1
ATOM 4468 O O . GLU B 1 98 ? 44.594 -32.969 -19.625 1 36.66 98 GLU B O 1
ATOM 4473 N N . GLU B 1 99 ? 44.562 -34.5 -21.078 1 36.12 99 GLU B N 1
ATOM 4474 C CA . GLU B 1 99 ? 45.938 -35.062 -21.109 1 36.12 99 GLU B CA 1
ATOM 4475 C C . GLU B 1 99 ? 46.938 -34 -21.547 1 36.12 99 GLU B C 1
ATOM 4477 O O . GLU B 1 99 ? 47.156 -33.812 -22.75 1 36.12 99 GLU B O 1
ATOM 4482 N N . ILE B 1 100 ? 47 -32.781 -21.047 1 34.72 100 ILE B N 1
ATOM 4483 C CA . ILE B 1 100 ? 48.25 -32.125 -21.406 1 34.72 100 ILE B CA 1
ATOM 4484 C C . ILE B 1 100 ? 49.438 -32.969 -20.891 1 34.72 100 ILE B C 1
ATOM 4486 O O . ILE B 1 100 ? 49.375 -33.5 -19.766 1 34.72 100 ILE B O 1
ATOM 4490 N N . GLU B 1 101 ? 50.438 -33.375 -21.688 1 33.75 101 GLU B N 1
ATOM 4491 C CA . GLU B 1 101 ? 51.688 -34.156 -21.594 1 33.75 101 GLU B CA 1
ATOM 4492 C C . GLU B 1 101 ? 52.375 -33.906 -20.25 1 33.75 101 GLU B C 1
ATOM 4494 O O . GLU B 1 101 ? 52.812 -34.844 -19.609 1 33.75 101 GLU B O 1
ATOM 4499 N N . GLY B 1 102 ? 53.406 -32.844 -20.25 1 35.22 102 GLY B N 1
ATOM 4500 C CA . GLY B 1 102 ? 54.656 -32.875 -19.484 1 35.22 102 GLY B CA 1
ATOM 4501 C C . GLY B 1 102 ? 54.406 -32.875 -17.984 1 35.22 102 GLY B C 1
ATOM 4502 O O . GLY B 1 102 ? 55.156 -33.562 -17.25 1 35.22 102 GLY B O 1
ATOM 4503 N N . GLU B 1 103 ? 54.188 -31.672 -17.422 1 34.59 103 GLU B N 1
ATOM 4504 C CA . GLU B 1 103 ? 54.5 -31.484 -16.016 1 34.59 103 GLU B CA 1
ATOM 4505 C C . GLU B 1 103 ? 53.625 -32.375 -15.133 1 34.59 103 GLU B C 1
ATOM 4507 O O . GLU B 1 103 ? 52.562 -32.844 -15.562 1 34.59 103 GLU B O 1
ATOM 4512 N N . ALA B 1 104 ? 54.094 -32.594 -13.867 1 36.88 104 ALA B N 1
ATOM 4513 C CA . ALA B 1 104 ? 53.688 -33.406 -12.734 1 36.88 104 ALA B CA 1
ATOM 4514 C C . ALA B 1 104 ? 52.156 -33.438 -12.602 1 36.88 104 ALA B C 1
ATOM 4516 O O . ALA B 1 104 ? 51.469 -32.438 -12.914 1 36.88 104 ALA B O 1
ATOM 4517 N N . LYS B 1 105 ? 51.625 -34.625 -12.523 1 36.59 105 LYS B N 1
ATOM 4518 C CA . LYS B 1 105 ? 50.312 -35.125 -12.203 1 36.59 105 LYS B CA 1
ATOM 4519 C C . LYS B 1 105 ? 49.688 -34.344 -11.062 1 36.59 105 LYS B C 1
ATOM 4521 O O . LYS B 1 105 ? 49.938 -34.594 -9.891 1 36.59 105 LYS B O 1
ATOM 4526 N N . VAL B 1 106 ? 49.844 -33.031 -11.016 1 36.16 106 VAL B N 1
ATOM 4527 C CA . VAL B 1 106 ? 49.031 -32.531 -9.898 1 36.16 106 VAL B CA 1
ATOM 4528 C C . VAL B 1 106 ? 47.688 -33.25 -9.875 1 36.16 106 VAL B C 1
ATOM 4530 O O . VAL B 1 106 ? 46.938 -33.156 -10.836 1 36.16 106 VAL B O 1
ATOM 4533 N N . SER B 1 107 ? 47.688 -34.5 -9.391 1 36.22 107 SER B N 1
ATOM 4534 C CA . SER B 1 107 ? 46.5 -35.219 -8.984 1 36.22 107 SER B CA 1
ATOM 4535 C C . SER B 1 107 ? 45.406 -34.25 -8.508 1 36.22 107 SER B C 1
ATOM 4537 O O . SER B 1 107 ? 45.312 -33.969 -7.316 1 36.22 107 SER B O 1
ATOM 4539 N N . GLY B 1 108 ? 45.5 -33.062 -8.875 1 38.31 108 GLY B N 1
ATOM 4540 C CA . GLY B 1 108 ? 44.406 -32.219 -8.422 1 38.31 108 GLY B CA 1
ATOM 4541 C C . GLY B 1 108 ? 43.062 -32.875 -8.531 1 38.31 108 GLY B C 1
ATOM 4542 O O . GLY B 1 108 ? 42.594 -33.156 -9.641 1 38.31 108 GLY B O 1
ATOM 4543 N N . LEU B 1 109 ? 42.75 -33.875 -7.73 1 38.84 109 LEU B N 1
ATOM 4544 C CA . LEU B 1 109 ? 41.406 -34.375 -7.492 1 38.84 109 LEU B CA 1
ATOM 4545 C C . LEU B 1 109 ? 40.375 -33.281 -7.785 1 38.84 109 LEU B C 1
ATOM 4547 O O . LEU B 1 109 ? 40.281 -32.281 -7.039 1 38.84 109 LEU B O 1
ATOM 4551 N N . ILE B 1 110 ? 40.344 -32.75 -8.906 1 44.06 110 ILE B N 1
ATOM 4552 C CA . ILE B 1 110 ? 39.188 -31.922 -9.234 1 44.06 110 ILE B CA 1
ATOM 4553 C C . ILE B 1 110 ? 37.938 -32.531 -8.625 1 44.06 110 ILE B C 1
ATOM 4555 O O . ILE B 1 110 ? 37.562 -33.656 -8.938 1 44.06 110 ILE B O 1
ATOM 4559 N N . GLN B 1 111 ? 37.688 -32.438 -7.324 1 48.06 111 GLN B N 1
ATOM 4560 C CA . GLN B 1 111 ? 36.406 -32.75 -6.707 1 48.06 111 GLN B CA 1
ATOM 4561 C C . GLN B 1 111 ? 35.25 -32.5 -7.68 1 48.06 111 GLN B C 1
ATOM 4563 O O . GLN B 1 111 ? 35.156 -31.453 -8.305 1 48.06 111 GLN B O 1
ATOM 4568 N N . PRO B 1 112 ? 34.719 -33.5 -8.367 1 52.69 112 PRO B N 1
ATOM 4569 C CA . PRO B 1 112 ? 33.562 -33.344 -9.25 1 52.69 112 PRO B CA 1
ATOM 4570 C C . PRO B 1 112 ? 32.562 -32.312 -8.75 1 52.69 112 PRO B C 1
ATOM 4572 O O . PRO B 1 112 ? 32.281 -32.219 -7.551 1 52.69 112 PRO B O 1
ATOM 4575 N N . ALA B 1 113 ? 32.562 -31.172 -9.359 1 58.25 113 ALA B N 1
ATOM 4576 C CA . ALA B 1 113 ? 31.703 -30.062 -8.984 1 58.25 113 ALA B CA 1
ATOM 4577 C C . ALA B 1 113 ? 30.266 -30.516 -8.805 1 58.25 113 ALA B C 1
ATOM 4579 O O . ALA B 1 113 ? 29.703 -31.172 -9.688 1 58.25 113 ALA B O 1
ATOM 4580 N N . GLU B 1 114 ? 29.719 -30.828 -7.629 1 76.81 114 GLU B N 1
ATOM 4581 C CA . GLU B 1 114 ? 28.359 -31.203 -7.246 1 76.81 114 GLU B CA 1
ATOM 4582 C C . GLU B 1 114 ? 27.359 -30.172 -7.762 1 76.81 114 GLU B C 1
ATOM 4584 O O . GLU B 1 114 ? 27.531 -28.969 -7.562 1 76.81 114 GLU B O 1
ATOM 4589 N N . VAL B 1 115 ? 26.703 -30.625 -8.93 1 87.56 115 VAL B N 1
ATOM 4590 C CA . VAL B 1 115 ? 25.594 -29.812 -9.422 1 87.56 115 VAL B CA 1
ATOM 4591 C C . VAL B 1 115 ? 24.281 -30.375 -8.891 1 87.56 115 VAL B C 1
ATOM 4593 O O . VAL B 1 115 ? 24.172 -31.562 -8.586 1 87.56 115 VAL B O 1
ATOM 4596 N N . PHE B 1 116 ? 23.344 -29.547 -8.703 1 93.12 116 PHE B N 1
ATOM 4597 C CA . PHE B 1 116 ? 22.031 -29.922 -8.172 1 93.12 116 PHE B CA 1
ATOM 4598 C C . PHE B 1 116 ? 20.953 -29.781 -9.242 1 93.12 116 PHE B C 1
ATOM 4600 O O . PHE B 1 116 ? 20.859 -28.75 -9.898 1 93.12 116 PHE B O 1
ATOM 4607 N N . ALA B 1 117 ? 20.188 -30.859 -9.422 1 93.06 117 ALA B N 1
ATOM 4608 C CA . ALA B 1 117 ? 19.109 -30.859 -10.398 1 93.06 117 ALA B CA 1
ATOM 4609 C C . ALA B 1 117 ? 17.75 -30.734 -9.719 1 93.06 117 ALA B C 1
ATOM 4611 O O . ALA B 1 117 ? 17.5 -31.359 -8.688 1 93.06 117 ALA B O 1
ATOM 4612 N N . PRO B 1 118 ? 16.891 -29.938 -10.305 1 95.44 118 PRO B N 1
ATOM 4613 C CA . PRO B 1 118 ? 15.555 -29.797 -9.703 1 95.44 118 PRO B CA 1
ATOM 4614 C C . PRO B 1 118 ? 14.664 -31.016 -9.977 1 95.44 118 PRO B C 1
ATOM 4616 O O . PRO B 1 118 ? 14.719 -31.578 -11.07 1 95.44 118 PRO B O 1
ATOM 4619 N N . LYS B 1 119 ? 13.938 -31.422 -9.016 1 96.12 119 LYS B N 1
ATOM 4620 C CA . LYS B 1 119 ? 12.898 -32.469 -9.078 1 96.12 119 LYS B CA 1
ATOM 4621 C C . LYS B 1 119 ? 11.594 -31.953 -8.461 1 96.12 119 LYS B C 1
ATOM 4623 O O . LYS B 1 119 ? 11.594 -31.406 -7.359 1 96.12 119 LYS B O 1
ATOM 4628 N N . SER B 1 120 ? 10.477 -32.125 -9.211 1 97.88 120 SER B N 1
ATOM 4629 C CA . SER B 1 120 ? 9.203 -31.594 -8.758 1 97.88 120 SER B CA 1
ATOM 4630 C C . SER B 1 120 ? 8.195 -32.719 -8.469 1 97.88 120 SER B C 1
ATOM 4632 O O . SER B 1 120 ? 8.031 -33.625 -9.273 1 97.88 120 SER B O 1
ATOM 4634 N N . LEU B 1 121 ? 7.645 -32.688 -7.266 1 97.88 121 LEU B N 1
ATOM 4635 C CA . LEU B 1 121 ? 6.473 -33.5 -6.918 1 97.88 121 LEU B CA 1
ATOM 4636 C C . LEU B 1 121 ? 5.191 -32.688 -7.172 1 97.88 121 LEU B C 1
ATOM 4638 O O . LEU B 1 121 ? 5.008 -31.609 -6.629 1 97.88 121 LEU B O 1
ATOM 4642 N N . VAL B 1 122 ? 4.281 -33.25 -7.965 1 98.12 122 VAL B N 1
ATOM 4643 C CA . VAL B 1 122 ? 3.115 -32.469 -8.375 1 98.12 122 VAL B CA 1
ATOM 4644 C C . VAL B 1 122 ? 1.841 -33.25 -8.039 1 98.12 122 VAL B C 1
ATOM 4646 O O . VAL B 1 122 ? 1.741 -34.438 -8.305 1 98.12 122 VAL B O 1
ATOM 4649 N N . LEU B 1 123 ? 0.934 -32.594 -7.402 1 97.56 123 LEU B N 1
ATOM 4650 C CA . LEU B 1 123 ? -0.415 -33.125 -7.172 1 97.56 123 LEU B CA 1
ATOM 4651 C C . LEU B 1 123 ? -1.433 -32.344 -8.008 1 97.56 123 LEU B C 1
ATOM 4653 O O . LEU B 1 123 ? -1.496 -31.109 -7.938 1 97.56 123 LEU B O 1
ATOM 4657 N N . VAL B 1 124 ? -2.199 -33.031 -8.836 1 97 124 VAL B N 1
ATOM 4658 C CA . VAL B 1 124 ? -3.24 -32.406 -9.648 1 97 124 VAL B CA 1
ATOM 4659 C C . VAL B 1 124 ? -4.609 -32.688 -9.039 1 97 124 VAL B C 1
ATOM 4661 O O . VAL B 1 124 ? -4.949 -33.844 -8.758 1 97 124 VAL B O 1
ATOM 4664 N N . SER B 1 125 ? -5.355 -31.625 -8.812 1 95.81 125 SER B N 1
ATOM 4665 C CA . SER B 1 125 ? -6.68 -31.781 -8.227 1 95.81 125 SER B CA 1
ATOM 4666 C C . SER B 1 125 ? -7.66 -30.766 -8.805 1 95.81 125 SER B C 1
ATOM 4668 O O . SER B 1 125 ? -7.254 -29.719 -9.312 1 95.81 125 SER B O 1
ATOM 4670 N N . ARG B 1 126 ? -9 -31.078 -8.812 1 91.62 126 ARG B N 1
ATOM 4671 C CA . ARG B 1 126 ? -10.062 -30.141 -9.172 1 91.62 126 ARG B CA 1
ATOM 4672 C C . ARG B 1 126 ? -10.516 -29.328 -7.961 1 91.62 126 ARG B C 1
ATOM 4674 O O . ARG B 1 126 ? -11.273 -28.375 -8.102 1 91.62 126 ARG B O 1
ATOM 4681 N N . LEU B 1 127 ? -9.938 -29.812 -6.844 1 91.38 127 LEU B N 1
ATOM 4682 C CA . LEU B 1 127 ? -10.242 -29.125 -5.594 1 91.38 127 LEU B CA 1
ATOM 4683 C C . LEU B 1 127 ? -9.094 -28.203 -5.188 1 91.38 127 LEU B C 1
ATOM 4685 O O . LEU B 1 127 ? -7.93 -28.516 -5.434 1 91.38 127 LEU B O 1
ATOM 4689 N N . TYR B 1 128 ? -9.492 -27.188 -4.578 1 91.38 128 TYR B N 1
ATOM 4690 C CA . TYR B 1 128 ? -8.477 -26.203 -4.195 1 91.38 128 TYR B CA 1
ATOM 4691 C C . TYR B 1 128 ? -8.211 -26.25 -2.697 1 91.38 128 TYR B C 1
ATOM 4693 O O . TYR B 1 128 ? -8.797 -25.484 -1.931 1 91.38 128 TYR B O 1
ATOM 4701 N N . TYR B 1 129 ? -7.273 -27.062 -2.254 1 92.44 129 TYR B N 1
ATOM 4702 C CA . TYR B 1 129 ? -6.801 -27.188 -0.879 1 92.44 129 TYR B CA 1
ATOM 4703 C C . TYR B 1 129 ? -5.285 -27.047 -0.809 1 92.44 129 TYR B C 1
ATOM 4705 O O . TYR B 1 129 ? -4.59 -28 -0.438 1 92.44 129 TYR B O 1
ATOM 4713 N N . PRO B 1 130 ? -4.832 -25.859 -1.008 1 93.62 130 PRO B N 1
ATOM 4714 C CA . PRO B 1 130 ? -3.383 -25.688 -1.139 1 93.62 130 PRO B CA 1
ATOM 4715 C C . PRO B 1 130 ? -2.625 -26.094 0.126 1 93.62 130 PRO B C 1
ATOM 4717 O O . PRO B 1 130 ? -1.553 -26.688 0.044 1 93.62 130 PRO B O 1
ATOM 4720 N N . GLU B 1 131 ? -3.121 -25.812 1.301 1 92.62 131 GLU B N 1
ATOM 4721 C CA . GLU B 1 131 ? -2.408 -26.109 2.539 1 92.62 131 GLU B CA 1
ATOM 4722 C C . GLU B 1 131 ? -2.344 -27.609 2.791 1 92.62 131 GLU B C 1
ATOM 4724 O O . GLU B 1 131 ? -1.338 -28.125 3.289 1 92.62 131 GLU B O 1
ATOM 4729 N N . ILE B 1 132 ? -3.389 -28.25 2.488 1 93.81 132 ILE B N 1
ATOM 4730 C CA . ILE B 1 132 ? -3.424 -29.688 2.637 1 93.81 132 ILE B CA 1
ATOM 4731 C C . ILE B 1 132 ? -2.439 -30.344 1.66 1 93.81 132 ILE B C 1
ATOM 4733 O O . ILE B 1 132 ? -1.693 -31.25 2.029 1 93.81 132 ILE B O 1
ATOM 4737 N N . PHE B 1 133 ? -2.475 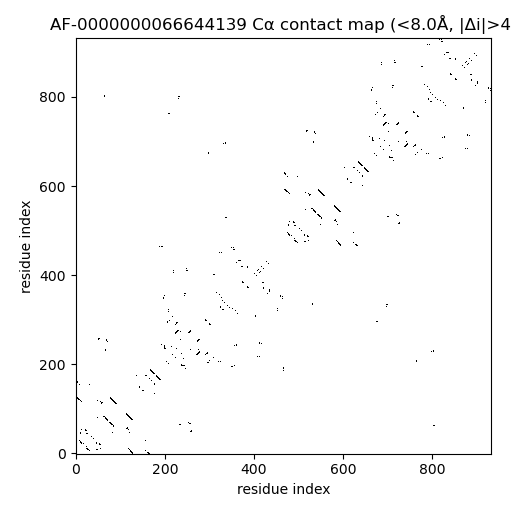-29.891 0.476 1 96.62 133 PHE B N 1
ATOM 4738 C CA . PHE B 1 133 ? -1.593 -30.453 -0.546 1 96.62 133 PHE B CA 1
ATOM 4739 C C . PHE B 1 133 ? -0.134 -30.156 -0.219 1 96.62 133 PHE B C 1
ATOM 4741 O O . PHE B 1 133 ? 0.745 -30.984 -0.466 1 96.62 133 PHE B O 1
ATOM 4748 N N . ARG B 1 134 ? 0.114 -28.969 0.273 1 96.38 134 ARG B N 1
ATOM 4749 C CA . ARG B 1 134 ? 1.461 -28.641 0.721 1 96.38 134 ARG B CA 1
ATOM 4750 C C . ARG B 1 134 ? 1.937 -29.609 1.801 1 96.38 134 ARG B C 1
ATOM 4752 O O . ARG B 1 134 ? 3.076 -30.078 1.765 1 96.38 134 ARG B O 1
ATOM 4759 N N . ALA B 1 135 ? 1.054 -29.891 2.719 1 95.06 135 ALA B N 1
ATOM 4760 C CA . ALA B 1 135 ? 1.377 -30.812 3.801 1 95.06 135 ALA B CA 1
ATOM 4761 C C . ALA B 1 135 ? 1.617 -32.219 3.266 1 95.06 135 ALA B C 1
ATOM 4763 O O . ALA B 1 135 ? 2.555 -32.906 3.689 1 95.06 135 ALA B O 1
ATOM 4764 N N . CYS B 1 136 ? 0.81 -32.656 2.398 1 95.81 136 CYS B N 1
ATOM 4765 C CA . CYS B 1 136 ? 0.938 -33.969 1.818 1 95.81 136 CYS B CA 1
ATOM 4766 C C . CYS B 1 136 ? 2.238 -34.125 1.036 1 95.81 136 CYS B C 1
ATOM 4768 O O . CYS B 1 136 ? 2.971 -35.094 1.199 1 95.81 136 CYS B O 1
ATOM 4770 N N . LEU B 1 137 ? 2.482 -33.125 0.19 1 97.25 137 LEU B N 1
ATOM 4771 C CA . LEU B 1 137 ? 3.705 -33.156 -0.604 1 97.25 137 LEU B CA 1
ATOM 4772 C C . LEU B 1 137 ? 4.938 -33.062 0.29 1 97.25 137 LEU B C 1
ATOM 4774 O O . LEU B 1 137 ? 5.969 -33.688 0.006 1 97.25 137 LEU B O 1
ATOM 4778 N N . GLY B 1 138 ? 4.82 -32.219 1.337 1 96.31 138 GLY B N 1
ATOM 4779 C CA . GLY B 1 138 ? 5.902 -32.156 2.305 1 96.31 138 GLY B CA 1
ATOM 4780 C C . GLY B 1 138 ? 6.219 -33.469 2.957 1 96.31 138 GLY B C 1
ATOM 4781 O O . GLY B 1 138 ? 7.387 -33.812 3.145 1 96.31 138 GLY B O 1
ATOM 4782 N N . LEU B 1 139 ? 5.215 -34.156 3.32 1 94.88 139 LEU B N 1
ATOM 4783 C CA . LEU B 1 139 ? 5.391 -35.469 3.926 1 94.88 139 LEU B CA 1
ATOM 4784 C C . LEU B 1 139 ? 6.016 -36.438 2.938 1 94.88 139 LEU B C 1
ATOM 4786 O O . LEU B 1 139 ? 6.918 -37.219 3.297 1 94.88 139 LEU B O 1
ATOM 4790 N N . ILE B 1 140 ? 5.535 -36.5 1.746 1 95.44 140 ILE B N 1
ATOM 4791 C CA . ILE B 1 140 ? 6.078 -37.375 0.709 1 95.44 140 ILE B CA 1
ATOM 4792 C C . ILE B 1 140 ? 7.551 -37.031 0.477 1 95.44 140 ILE B C 1
ATOM 4794 O O . ILE B 1 140 ? 8.383 -37.938 0.35 1 95.44 140 ILE B O 1
ATOM 4798 N N . TYR B 1 141 ? 7.836 -35.75 0.412 1 96 141 TYR B N 1
ATOM 4799 C CA . TYR B 1 141 ? 9.211 -35.281 0.272 1 96 141 TYR B CA 1
ATOM 4800 C C . TYR B 1 141 ? 10.086 -35.812 1.402 1 96 141 TYR B C 1
ATOM 4802 O O . TYR B 1 141 ? 11.18 -36.312 1.161 1 96 141 TYR B O 1
ATOM 4810 N N . THR B 1 142 ? 9.586 -35.688 2.641 1 94 142 THR B N 1
ATOM 4811 C CA . THR B 1 142 ? 10.336 -36.156 3.807 1 94 142 THR B CA 1
ATOM 4812 C C . THR B 1 142 ? 10.57 -37.656 3.76 1 94 142 THR B C 1
ATOM 4814 O O . THR B 1 142 ? 11.664 -38.125 4.066 1 94 142 THR B O 1
ATOM 4817 N N . VAL B 1 143 ? 9.602 -38.375 3.387 1 92.81 143 VAL B N 1
ATOM 4818 C CA . VAL B 1 143 ? 9.711 -39.812 3.289 1 92.81 143 VAL B CA 1
ATOM 4819 C C . VAL B 1 143 ? 10.727 -40.188 2.209 1 92.81 143 VAL B C 1
ATOM 4821 O O . VAL B 1 143 ? 11.523 -41.094 2.381 1 92.81 143 VAL B O 1
ATOM 4824 N N . TYR B 1 144 ? 10.711 -39.5 1.143 1 90.69 144 TYR B N 1
ATOM 4825 C CA . TYR B 1 144 ? 11.609 -39.75 0.018 1 90.69 144 TYR B CA 1
ATOM 4826 C C . TYR B 1 144 ? 13.047 -39.406 0.387 1 90.69 144 TYR B C 1
ATOM 4828 O O . TYR B 1 144 ? 13.953 -40.219 0.151 1 90.69 144 TYR B O 1
ATOM 4836 N N . VAL B 1 145 ? 13.336 -38.25 0.975 1 89.25 145 VAL B N 1
ATOM 4837 C CA . VAL B 1 145 ? 14.68 -37.781 1.24 1 89.25 145 VAL B CA 1
ATOM 4838 C C . VAL B 1 145 ? 15.281 -38.531 2.426 1 89.25 145 VAL B C 1
ATOM 4840 O O . VAL B 1 145 ? 16.469 -38.844 2.428 1 89.25 145 VAL B O 1
ATOM 4843 N N . ASP B 1 146 ? 14.422 -38.781 3.406 1 87.69 146 ASP B N 1
ATOM 4844 C CA . ASP B 1 146 ? 14.93 -39.406 4.617 1 87.69 146 ASP B CA 1
ATOM 4845 C C . ASP B 1 146 ? 14.828 -40.938 4.527 1 87.69 146 ASP B C 1
ATOM 4847 O O . ASP B 1 146 ? 15.234 -41.656 5.445 1 87.69 146 ASP B O 1
ATOM 4851 N N . SER B 1 147 ? 14.328 -41.438 3.488 1 82.88 147 SER B N 1
ATOM 4852 C CA . SER B 1 147 ? 14.172 -42.875 3.271 1 82.88 147 SER B CA 1
ATOM 4853 C C . SER B 1 147 ? 13.477 -43.531 4.453 1 82.88 147 SER B C 1
ATOM 4855 O O . SER B 1 147 ? 13.977 -44.5 5.008 1 82.88 147 SER B O 1
ATOM 4857 N N . LEU B 1 148 ? 12.414 -42.938 4.754 1 79.75 148 LEU B N 1
ATOM 4858 C CA . LEU B 1 148 ? 11.656 -43.5 5.871 1 79.75 148 LEU B CA 1
ATOM 4859 C C . LEU B 1 148 ? 11.039 -44.844 5.5 1 79.75 148 LEU B C 1
ATOM 4861 O O . LEU B 1 148 ? 10.898 -45.156 4.316 1 79.75 148 LEU B O 1
ATOM 4865 N N . ASN B 1 149 ? 10.68 -45.562 6.48 1 83.88 149 ASN B N 1
ATOM 4866 C CA . ASN B 1 149 ? 10.148 -46.906 6.289 1 83.88 149 ASN B CA 1
ATOM 4867 C C . ASN B 1 149 ? 8.664 -46.875 5.934 1 83.88 149 ASN B C 1
ATOM 4869 O O . ASN B 1 149 ? 7.848 -47.5 6.617 1 83.88 149 ASN B O 1
ATOM 4873 N N . VAL B 1 150 ? 8.258 -46.094 5.168 1 84.56 150 VAL B N 1
ATOM 4874 C CA . VAL B 1 150 ? 6.895 -45.969 4.668 1 84.56 150 VAL B CA 1
ATOM 4875 C C . VAL B 1 150 ? 6.887 -46.094 3.146 1 84.56 150 VAL B C 1
ATOM 4877 O O . VAL B 1 150 ? 7.746 -45.531 2.475 1 84.56 150 VAL B O 1
ATOM 4880 N N . SER B 1 151 ? 5.984 -46.938 2.678 1 88.88 151 SER B N 1
ATOM 4881 C CA . SER B 1 151 ? 5.879 -47.125 1.235 1 88.88 151 SER B CA 1
ATOM 4882 C C . SER B 1 151 ? 5.312 -45.906 0.55 1 88.88 151 SER B C 1
ATOM 4884 O O . SER B 1 151 ? 4.164 -45.531 0.788 1 88.88 151 SER B O 1
ATOM 4886 N N . LEU B 1 152 ? 6.105 -45.344 -0.297 1 90.12 152 LEU B N 1
ATOM 4887 C CA . LEU B 1 152 ? 5.66 -44.156 -1.053 1 90.12 152 LEU B CA 1
ATOM 4888 C C . LEU B 1 152 ? 4.441 -44.5 -1.906 1 90.12 152 LEU B C 1
ATOM 4890 O O . LEU B 1 152 ? 3.547 -43.688 -2.08 1 90.12 152 LEU B O 1
ATOM 4894 N N . GLU B 1 153 ? 4.355 -45.656 -2.416 1 90 153 GLU B N 1
ATOM 4895 C CA . GLU B 1 153 ? 3.234 -46.125 -3.23 1 90 153 GLU B CA 1
ATOM 4896 C C . GLU B 1 153 ? 1.938 -46.125 -2.428 1 90 153 GLU B C 1
ATOM 4898 O O . GLU B 1 153 ? 0.88 -45.781 -2.939 1 90 153 GLU B O 1
ATOM 4903 N N . SER B 1 154 ? 2.158 -46.562 -1.234 1 91.62 154 SER B N 1
ATOM 4904 C CA . SER B 1 154 ? 0.982 -46.625 -0.372 1 91.62 154 SER B CA 1
ATOM 4905 C C . SER B 1 154 ? 0.474 -45.219 -0.042 1 91.62 154 SER B C 1
ATOM 4907 O O . SER B 1 154 ? -0.735 -45 0.011 1 91.62 154 SER B O 1
ATOM 4909 N N . LEU B 1 155 ? 1.38 -44.344 0.23 1 93.69 155 LEU B N 1
ATOM 4910 C CA . LEU B 1 155 ? 1.01 -42.969 0.526 1 93.69 155 LEU B CA 1
ATOM 4911 C C . LEU B 1 155 ? 0.261 -42.344 -0.646 1 93.69 155 LEU B C 1
ATOM 4913 O O . LEU B 1 155 ? -0.791 -41.719 -0.458 1 93.69 155 LEU B O 1
ATOM 4917 N N . ILE B 1 156 ? 0.785 -42.5 -1.799 1 94.31 156 ILE B N 1
ATOM 4918 C CA . ILE B 1 156 ? 0.213 -41.938 -3.008 1 94.31 156 ILE B CA 1
ATOM 4919 C C . ILE B 1 156 ? -1.144 -42.562 -3.299 1 94.31 156 ILE B C 1
ATOM 4921 O O . ILE B 1 156 ? -2.084 -41.875 -3.709 1 94.31 156 ILE B O 1
ATOM 4925 N N . ALA B 1 157 ? -1.23 -43.844 -3.086 1 93 157 ALA B N 1
ATOM 4926 C CA . ALA B 1 157 ? -2.492 -44.562 -3.295 1 93 157 ALA B CA 1
ATOM 4927 C C . ALA B 1 157 ? -3.58 -44.031 -2.369 1 93 157 ALA B C 1
ATOM 4929 O O . ALA B 1 157 ? -4.734 -43.875 -2.777 1 93 157 ALA B O 1
ATOM 4930 N N . ASN B 1 158 ? -3.23 -43.812 -1.149 1 92.75 158 ASN B N 1
ATOM 4931 C CA . ASN B 1 158 ? -4.18 -43.25 -0.187 1 92.75 158 ASN B CA 1
ATOM 4932 C C . ASN B 1 158 ? -4.668 -41.875 -0.605 1 92.75 158 ASN B C 1
ATOM 4934 O O . ASN B 1 158 ? -5.84 -41.531 -0.411 1 92.75 158 ASN B O 1
ATOM 4938 N N . LEU B 1 159 ? -3.791 -41.094 -1.096 1 93.5 159 LEU B N 1
ATOM 4939 C CA . LEU B 1 159 ? -4.109 -39.75 -1.534 1 93.5 159 LEU B CA 1
ATOM 4940 C C . LEU B 1 159 ? -5.086 -39.781 -2.705 1 93.5 159 LEU B C 1
ATOM 4942 O O . LEU B 1 159 ? -6.059 -39 -2.723 1 93.5 159 LEU B O 1
ATOM 4946 N N . CYS B 1 160 ? -4.902 -40.656 -3.66 1 91.94 160 CYS B N 1
ATOM 4947 C CA . CYS B 1 160 ? -5.711 -40.719 -4.871 1 91.94 160 CYS B CA 1
ATOM 4948 C C . CYS B 1 160 ? -7.02 -41.469 -4.613 1 91.94 160 CYS B C 1
ATOM 4950 O O . CYS B 1 160 ? -7.973 -41.344 -5.383 1 91.94 160 CYS B O 1
ATOM 4952 N N . ALA B 1 161 ? -7.078 -42.188 -3.535 1 91.31 161 ALA B N 1
ATOM 4953 C CA . ALA B 1 161 ? -8.2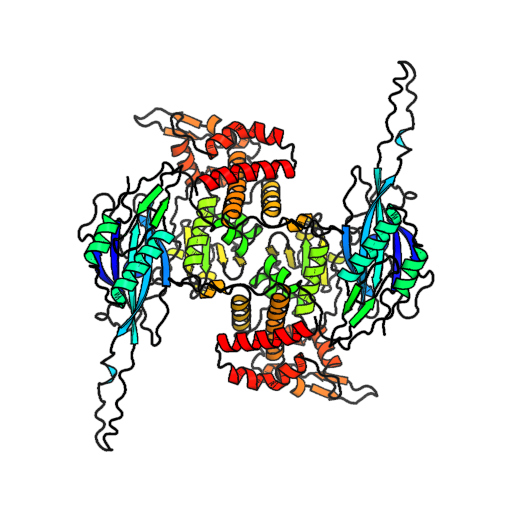73 -42.938 -3.209 1 91.31 161 ALA B CA 1
ATOM 4954 C C . ALA B 1 161 ? -9.234 -42.125 -2.352 1 91.31 161 ALA B C 1
ATOM 4956 O O . ALA B 1 161 ? -10.422 -42.469 -2.242 1 91.31 161 ALA B O 1
ATOM 4957 N N . CYS B 1 162 ? -8.758 -41.125 -1.829 1 91.94 162 CYS B N 1
ATOM 4958 C CA . CYS B 1 162 ? -9.57 -40.312 -0.918 1 91.94 162 CYS B CA 1
ATOM 4959 C C . CYS B 1 162 ? -10.617 -39.531 -1.68 1 91.94 162 CYS B C 1
ATOM 4961 O O . CYS B 1 162 ? -10.289 -38.781 -2.619 1 91.94 162 CYS B O 1
ATOM 4963 N N . LEU B 1 163 ? -11.867 -39.688 -1.265 1 92.25 163 LEU B N 1
ATOM 4964 C CA . LEU B 1 163 ? -12.977 -38.938 -1.852 1 92.25 163 LEU B CA 1
ATOM 4965 C C . LEU B 1 163 ? -13.484 -37.875 -0.886 1 92.25 163 LEU B C 1
ATOM 4967 O O . LEU B 1 163 ? -13.609 -38.125 0.315 1 92.25 163 LEU B O 1
ATOM 4971 N N . VAL B 1 164 ? -13.703 -36.688 -1.461 1 90.25 164 VAL B N 1
ATOM 4972 C CA . VAL B 1 164 ? -14.172 -35.562 -0.662 1 90.25 164 VAL B CA 1
ATOM 4973 C C . VAL B 1 164 ? -15.438 -34.969 -1.289 1 90.25 164 VAL B C 1
ATOM 4975 O O . VAL B 1 164 ? -15.539 -34.875 -2.514 1 90.25 164 VAL B O 1
ATOM 4978 N N . PRO B 1 165 ? -16.391 -34.719 -0.446 1 84.38 165 PRO B N 1
ATOM 4979 C CA . PRO B 1 165 ? -17.562 -34 -0.992 1 84.38 165 PRO B CA 1
ATOM 4980 C C . PRO B 1 165 ? -17.219 -32.594 -1.491 1 84.38 165 PRO B C 1
ATOM 4982 O O . PRO B 1 165 ? -16.328 -31.953 -0.96 1 84.38 165 PRO B O 1
ATOM 4985 N N . ALA B 1 166 ? -17.969 -32.188 -2.486 1 77.06 166 ALA B N 1
ATOM 4986 C CA . ALA B 1 166 ? -17.703 -30.859 -3.061 1 77.06 166 ALA B CA 1
ATOM 4987 C C . ALA B 1 166 ? -18.234 -29.75 -2.168 1 77.06 166 ALA B C 1
ATOM 4989 O O . ALA B 1 166 ? -17.703 -28.641 -2.145 1 77.06 166 ALA B O 1
ATOM 4990 N N . ALA B 1 167 ? -19.375 -29.969 -1.523 1 78.19 167 ALA B N 1
ATOM 4991 C CA . ALA B 1 167 ? -20.016 -28.953 -0.676 1 78.19 167 ALA B CA 1
ATOM 4992 C C . ALA B 1 167 ? -20.781 -29.609 0.467 1 78.19 167 ALA B C 1
ATOM 4994 O O . ALA B 1 167 ? -20.703 -30.828 0.656 1 78.19 167 ALA B O 1
ATOM 4995 N N . GLY B 1 168 ? -21.266 -28.75 1.335 1 80.31 168 GLY B N 1
ATOM 4996 C CA . GLY B 1 168 ? -22.094 -29.25 2.414 1 80.31 168 GLY B CA 1
ATOM 4997 C C . GLY B 1 168 ? -21.531 -28.953 3.791 1 80.31 168 GLY B C 1
ATOM 4998 O O . GLY B 1 168 ? -22.188 -29.188 4.805 1 80.31 168 GLY B O 1
ATOM 4999 N N . GLY B 1 169 ? -20.391 -28.359 3.801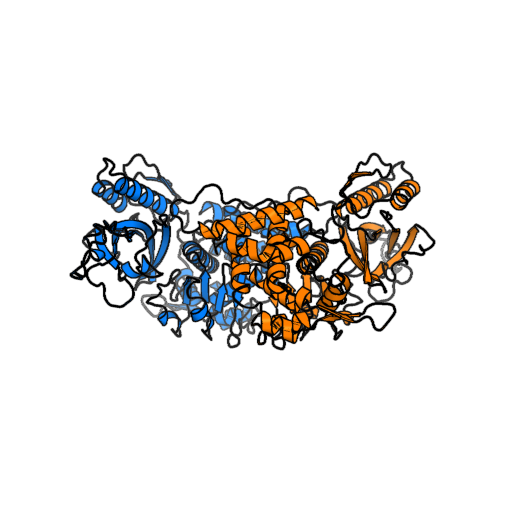 1 82.19 169 GLY B N 1
ATOM 5000 C CA . GLY B 1 169 ? -19.828 -27.922 5.066 1 82.19 169 GLY B CA 1
ATOM 5001 C C . GLY B 1 169 ? -19.344 -29.078 5.93 1 82.19 169 GLY B C 1
ATOM 5002 O O . GLY B 1 169 ? -19.312 -28.969 7.156 1 82.19 169 GLY B O 1
ATOM 5003 N N . SER B 1 170 ? -18.984 -30.141 5.387 1 85.5 170 SER B N 1
ATOM 5004 C CA . SER B 1 170 ? -18.547 -31.312 6.129 1 85.5 170 SER B CA 1
ATOM 5005 C C . SER B 1 170 ? -17.047 -31.266 6.438 1 85.5 170 SER B C 1
ATOM 5007 O O . SER B 1 170 ? -16.312 -30.5 5.812 1 85.5 170 SER B O 1
ATOM 5009 N N . GLN B 1 171 ? -16.797 -31.938 7.516 1 89.56 171 GLN B N 1
ATOM 5010 C CA . GLN B 1 171 ? -15.391 -32.094 7.898 1 89.56 171 GLN B CA 1
ATOM 5011 C C . GLN B 1 171 ? -14.953 -33.562 7.766 1 89.56 171 GLN B C 1
ATOM 5013 O O . GLN B 1 171 ? -15.688 -34.469 8.148 1 89.56 171 GLN B O 1
ATOM 5018 N N . LYS B 1 172 ? -13.883 -33.719 7.133 1 89.56 172 LYS B N 1
ATOM 5019 C CA . LYS B 1 172 ? -13.344 -35.062 6.945 1 89.56 172 LYS B CA 1
ATOM 5020 C C . LYS B 1 172 ? -11.891 -35.125 7.426 1 89.56 172 LYS B C 1
ATOM 5022 O O . LYS B 1 172 ? -11.062 -34.312 7.039 1 89.56 172 LYS B O 1
ATOM 5027 N N . LEU B 1 173 ? -11.688 -36.062 8.297 1 91.19 173 LEU B N 1
ATOM 5028 C CA . LEU B 1 173 ? -10.312 -36.344 8.719 1 91.19 173 LEU B CA 1
ATOM 5029 C C . LEU B 1 173 ? -9.617 -37.25 7.727 1 91.19 173 LEU B C 1
ATOM 5031 O O . LEU B 1 173 ? -10.18 -38.281 7.309 1 91.19 173 LEU B O 1
ATOM 5035 N N . PHE B 1 174 ? -8.445 -36.812 7.332 1 91.19 174 PHE B N 1
ATOM 5036 C CA . PHE B 1 174 ? -7.676 -37.531 6.324 1 91.19 174 PHE B CA 1
ATOM 5037 C C . PHE B 1 174 ? -6.238 -37.75 6.793 1 91.19 174 PHE B C 1
ATOM 5039 O O . PHE B 1 174 ? -5.668 -36.875 7.457 1 91.19 174 PHE B O 1
ATOM 5046 N N . SER B 1 175 ? -5.766 -38.969 6.609 1 92.25 175 SER B N 1
ATOM 5047 C CA . SER B 1 175 ? -4.363 -39.281 6.859 1 92.25 175 SER B CA 1
ATOM 5048 C C . SER B 1 175 ? -3.721 -39.969 5.656 1 92.25 175 SER B C 1
ATOM 5050 O O . SER B 1 175 ? -4.348 -40.812 5.008 1 92.25 175 SER B O 1
ATOM 5052 N N . LEU B 1 176 ? -2.578 -39.594 5.312 1 90.81 176 LEU B N 1
ATOM 5053 C CA . LEU B 1 176 ? -1.842 -40.219 4.219 1 90.81 176 LEU B CA 1
ATOM 5054 C C . LEU B 1 176 ? -1.324 -41.594 4.621 1 90.81 176 LEU B C 1
ATOM 5056 O O . LEU B 1 176 ? -1.014 -42.438 3.764 1 90.81 176 LEU B O 1
ATOM 5060 N N . GLY B 1 177 ? -1.179 -41.812 5.922 1 86.06 177 GLY B N 1
ATOM 5061 C CA . GLY B 1 177 ? -0.708 -43.094 6.402 1 86.06 177 GLY B CA 1
ATOM 5062 C C . GLY B 1 177 ? 0.691 -43.062 6.988 1 86.06 177 GLY B C 1
ATOM 5063 O O . GLY B 1 177 ? 1.358 -44.062 7.113 1 86.06 177 GLY B O 1
ATOM 5064 N N . ALA B 1 178 ? 1.251 -41.875 7.195 1 87.94 178 ALA B N 1
ATOM 5065 C CA . ALA B 1 178 ? 2.576 -41.719 7.785 1 87.94 178 ALA B CA 1
ATOM 5066 C C . ALA B 1 178 ? 2.504 -40.969 9.102 1 87.94 178 ALA B C 1
ATOM 5068 O O . ALA B 1 178 ? 3.367 -40.125 9.398 1 87.94 178 ALA B O 1
ATOM 5069 N N . GLY B 1 179 ? 1.418 -41.125 9.875 1 83.94 179 GLY B N 1
ATOM 5070 C CA . GLY B 1 179 ? 1.259 -40.531 11.18 1 83.94 179 GLY B CA 1
ATOM 5071 C C . GLY B 1 179 ? 0.743 -39.094 11.109 1 83.94 179 GLY B C 1
ATOM 5072 O O . GLY B 1 179 ? 0.674 -38.406 12.125 1 83.94 179 GLY B O 1
ATOM 5073 N N . ASP B 1 180 ? 0.464 -38.719 9.891 1 88.88 180 ASP B N 1
ATOM 5074 C CA . ASP B 1 180 ? -0.067 -37.375 9.711 1 88.88 180 ASP B CA 1
ATOM 5075 C C . ASP B 1 180 ? -1.583 -37.344 9.891 1 88.88 180 ASP B C 1
ATOM 5077 O O . ASP B 1 180 ? -2.242 -38.375 9.766 1 88.88 180 ASP B O 1
ATOM 5081 N N . ARG B 1 181 ? -2.121 -36.188 10.344 1 91.75 181 ARG B N 1
ATOM 5082 C CA . ARG B 1 181 ? -3.559 -35.969 10.43 1 91.75 181 ARG B CA 1
ATOM 5083 C C . ARG B 1 181 ? -3.928 -34.594 9.844 1 91.75 181 ARG B C 1
ATOM 5085 O O . ARG B 1 181 ? -3.385 -33.562 10.258 1 91.75 181 ARG B O 1
ATOM 5092 N N . GLN B 1 182 ? -4.777 -34.75 8.859 1 91.25 182 GLN B N 1
ATOM 5093 C CA . GLN B 1 182 ? -5.215 -33.5 8.203 1 91.25 182 GLN B CA 1
ATOM 5094 C C . GLN B 1 182 ? -6.734 -33.375 8.25 1 91.25 182 GLN B C 1
ATOM 5096 O O . GLN B 1 182 ? -7.457 -34.375 8.125 1 91.25 182 GLN B O 1
ATOM 5101 N N . LEU B 1 183 ? -7.168 -32.188 8.492 1 91.31 183 LEU B N 1
ATOM 5102 C CA . LEU B 1 183 ? -8.602 -31.922 8.516 1 91.31 183 LEU B CA 1
ATOM 5103 C C . LEU B 1 183 ? -9.031 -31.188 7.25 1 91.31 183 LEU B C 1
ATOM 5105 O O . LEU B 1 183 ? -8.586 -30.078 6.98 1 91.31 183 LEU B O 1
ATOM 5109 N N . ILE B 1 184 ? -9.812 -31.859 6.438 1 91.31 184 ILE B N 1
ATOM 5110 C CA . ILE B 1 184 ? -10.367 -31.266 5.227 1 91.31 184 ILE B CA 1
ATOM 5111 C C . ILE B 1 184 ? -11.742 -30.672 5.523 1 91.31 184 ILE B C 1
ATOM 5113 O O . ILE B 1 184 ? -12.656 -31.391 5.949 1 91.31 184 ILE B O 1
ATOM 5117 N N . GLN B 1 185 ? -11.836 -29.438 5.363 1 90.38 185 GLN B N 1
ATOM 5118 C CA . GLN B 1 185 ? -13.117 -28.75 5.527 1 90.38 185 GLN B CA 1
ATOM 5119 C C . GLN B 1 185 ? -13.703 -28.344 4.176 1 90.38 185 GLN B C 1
ATOM 5121 O O . GLN B 1 185 ? -13.062 -27.625 3.412 1 90.38 185 GLN B O 1
ATOM 5126 N N . THR B 1 186 ? -14.852 -28.812 3.895 1 90.25 186 THR B N 1
ATOM 5127 C CA . THR B 1 186 ? -15.508 -28.469 2.637 1 90.25 186 THR B CA 1
ATOM 5128 C C . THR B 1 186 ? -16.391 -27.234 2.803 1 90.25 186 THR B C 1
ATOM 5130 O O . THR B 1 186 ? -16.938 -27 3.881 1 90.25 186 THR B O 1
ATOM 5133 N N . PRO B 1 187 ? -16.5 -26.453 1.787 1 89.12 187 PRO B N 1
ATOM 5134 C CA . PRO B 1 187 ? -17.344 -25.266 1.877 1 89.12 187 PRO B CA 1
ATOM 5135 C C . PRO B 1 187 ? -18.828 -25.594 1.985 1 89.12 187 PRO B C 1
ATOM 5137 O O . PRO B 1 187 ? -19.25 -26.672 1.587 1 89.12 187 PRO B O 1
ATOM 5140 N N . LEU B 1 188 ? -19.594 -24.656 2.506 1 88 188 LEU B N 1
ATOM 5141 C CA . LEU B 1 188 ? -21.047 -24.812 2.598 1 88 188 LEU B CA 1
ATOM 5142 C C . LEU B 1 188 ? -21.688 -24.734 1.217 1 88 188 LEU B C 1
ATOM 5144 O O . LEU B 1 188 ? -22.562 -25.547 0.894 1 88 188 LEU B O 1
ATOM 5148 N N . HIS B 1 189 ? -21.203 -23.703 0.483 1 85.94 189 HIS B N 1
ATOM 5149 C CA . HIS B 1 189 ? -21.688 -23.484 -0.872 1 85.94 189 HIS B CA 1
ATOM 5150 C C . HIS B 1 189 ? -20.578 -23.609 -1.896 1 85.94 189 HIS B C 1
ATOM 5152 O O . HIS B 1 189 ? -19.531 -22.953 -1.768 1 85.94 189 HIS B O 1
ATOM 5158 N N . ASP B 1 190 ? -20.828 -24.344 -2.871 1 84.25 190 ASP B N 1
ATOM 5159 C CA . ASP B 1 190 ? -19.797 -24.594 -3.881 1 84.25 190 ASP B CA 1
ATOM 5160 C C . ASP B 1 190 ? -19.688 -23.422 -4.848 1 84.25 190 ASP B C 1
ATOM 5162 O O . ASP B 1 190 ? -18.672 -23.266 -5.527 1 84.25 190 ASP B O 1
ATOM 5166 N N . SER B 1 191 ? -20.688 -22.578 -4.859 1 85.94 191 SER B N 1
ATOM 5167 C CA . SER B 1 191 ? -20.688 -21.453 -5.805 1 85.94 191 SER B CA 1
ATOM 5168 C C . SER B 1 191 ? -19.828 -20.297 -5.297 1 85.94 191 SER B C 1
ATOM 5170 O O . SER B 1 191 ? -19.359 -19.484 -6.086 1 85.94 191 SER B O 1
ATOM 5172 N N . LEU B 1 192 ? -19.641 -20.234 -4.016 1 91 192 LEU B N 1
ATOM 5173 C CA . LEU B 1 192 ? -18.891 -19.125 -3.438 1 91 192 LEU B CA 1
ATOM 5174 C C . LEU B 1 192 ? -17.391 -19.391 -3.504 1 91 192 LEU B C 1
ATOM 5176 O O . LEU B 1 192 ? -16.922 -20.453 -3.07 1 91 192 LEU B O 1
ATOM 5180 N N . PRO B 1 193 ? -16.688 -18.484 -4.051 1 93 193 PRO B N 1
ATOM 5181 C CA . PRO B 1 193 ? -15.234 -18.672 -4.117 1 93 193 PRO B CA 1
ATOM 5182 C C . PRO B 1 193 ? -14.586 -18.766 -2.736 1 93 193 PRO B C 1
ATOM 5184 O O . PRO B 1 193 ? -15.055 -18.125 -1.789 1 93 193 PRO B O 1
ATOM 5187 N N . ILE B 1 194 ? -13.523 -19.547 -2.654 1 91.62 194 ILE B N 1
ATOM 5188 C CA . ILE B 1 194 ? -12.711 -19.656 -1.45 1 91.62 194 ILE B CA 1
ATOM 5189 C C . ILE B 1 194 ? -11.414 -18.859 -1.63 1 91.62 194 ILE B C 1
ATOM 5191 O O . ILE B 1 194 ? -10.578 -19.203 -2.475 1 91.62 194 ILE B O 1
ATOM 5195 N N . THR B 1 195 ? -11.195 -17.844 -0.75 1 95.38 195 THR B N 1
ATOM 5196 C CA . THR B 1 195 ? -10.102 -16.922 -1.033 1 95.38 195 THR B CA 1
ATOM 5197 C C . THR B 1 195 ? -9.047 -16.969 0.069 1 95.38 195 THR B C 1
ATOM 5199 O O . THR B 1 195 ? -7.922 -16.5 -0.12 1 95.38 195 THR B O 1
ATOM 5202 N N . GLY B 1 196 ? -9.422 -17.578 1.235 1 94 196 GLY B N 1
ATOM 5203 C CA . GLY B 1 196 ? -8.492 -17.5 2.348 1 94 196 GLY B CA 1
ATOM 5204 C C . GLY B 1 196 ? -8.141 -16.078 2.738 1 94 196 GLY B C 1
ATOM 5205 O O . GLY B 1 196 ? -8.961 -15.375 3.326 1 94 196 GLY B O 1
ATOM 5206 N N . THR B 1 197 ? -6.961 -15.586 2.354 1 96.12 197 THR B N 1
ATOM 5207 C CA . THR B 1 197 ? -6.531 -14.227 2.668 1 96.12 197 THR B CA 1
ATOM 5208 C C . THR B 1 197 ? -6.074 -13.5 1.407 1 96.12 197 THR B C 1
ATOM 5210 O O . THR B 1 197 ? -5.48 -12.422 1.486 1 96.12 197 THR B O 1
ATOM 5213 N N . SER B 1 198 ? -6.336 -14.062 0.29 1 97.5 198 SER B N 1
ATOM 5214 C CA . SER B 1 198 ? -5.777 -13.586 -0.969 1 97.5 198 SER B CA 1
ATOM 5215 C C . SER B 1 198 ? -6.285 -12.188 -1.302 1 97.5 198 SER B C 1
ATOM 5217 O O . SER B 1 198 ? -5.531 -11.352 -1.802 1 97.5 198 SER B O 1
ATOM 5219 N N . VAL B 1 199 ? -7.551 -11.93 -1.005 1 98.44 199 VAL B N 1
ATOM 5220 C CA . VAL B 1 199 ? -8.141 -10.641 -1.352 1 98.44 199 VAL B CA 1
ATOM 5221 C C . VAL B 1 199 ? -7.555 -9.547 -0.458 1 98.44 199 VAL B C 1
ATOM 5223 O O . VAL B 1 199 ? -7.18 -8.477 -0.941 1 98.44 199 VAL B O 1
ATOM 5226 N N . ALA B 1 200 ? -7.477 -9.859 0.811 1 97.75 200 ALA B N 1
ATOM 5227 C CA . ALA B 1 200 ? -6.867 -8.906 1.733 1 97.75 200 ALA B CA 1
ATOM 5228 C C . ALA B 1 200 ? -5.426 -8.609 1.341 1 97.75 200 ALA B C 1
ATOM 5230 O O . ALA B 1 200 ? -4.984 -7.457 1.388 1 97.75 200 ALA B O 1
ATOM 5231 N N . LEU B 1 201 ? -4.75 -9.609 0.97 1 97 201 LEU B N 1
ATOM 5232 C CA . LEU B 1 201 ? -3.352 -9.461 0.577 1 97 201 LEU B CA 1
ATOM 5233 C C . LEU B 1 201 ? -3.227 -8.578 -0.665 1 97 201 LEU B C 1
ATOM 5235 O O . LEU B 1 201 ? -2.316 -7.754 -0.759 1 97 201 LEU B O 1
ATOM 5239 N N . LEU B 1 202 ? -4.094 -8.773 -1.585 1 98.38 202 LEU B N 1
ATOM 5240 C CA . LEU B 1 202 ? -4.066 -7.984 -2.809 1 98.38 202 LEU B CA 1
ATOM 5241 C C . LEU B 1 202 ? -4.223 -6.496 -2.498 1 98.38 202 LEU B C 1
ATOM 5243 O O . LEU B 1 202 ? -3.492 -5.664 -3.043 1 98.38 202 LEU B O 1
ATOM 5247 N N . PHE B 1 203 ? -5.105 -6.152 -1.633 1 97.81 203 PHE B N 1
ATOM 5248 C CA . PHE B 1 203 ? -5.336 -4.762 -1.262 1 97.81 203 PHE B CA 1
ATOM 5249 C C . PHE B 1 203 ? -4.156 -4.207 -0.477 1 97.81 203 PHE B C 1
ATOM 5251 O O . PHE B 1 203 ? -3.838 -3.02 -0.578 1 97.81 203 PHE B O 1
ATOM 5258 N N . GLN B 1 204 ? -3.59 -5.043 0.274 1 94.81 204 GLN B N 1
ATOM 5259 C CA . GLN B 1 204 ? -2.395 -4.629 1.003 1 94.81 204 GLN B CA 1
ATOM 5260 C C . GLN B 1 204 ? -1.246 -4.32 0.046 1 94.81 204 GLN B C 1
ATOM 5262 O O . GLN B 1 204 ? -0.475 -3.387 0.275 1 94.81 204 GLN B O 1
ATOM 5267 N N . GLN B 1 205 ? -1.197 -5.051 -0.998 1 96.12 205 GLN B N 1
ATOM 5268 C CA . GLN B 1 205 ? -0.077 -4.934 -1.926 1 96.12 205 GLN B CA 1
ATOM 5269 C C . GLN B 1 205 ? -0.287 -3.777 -2.898 1 96.12 205 GLN B C 1
ATOM 5271 O O . GLN B 1 205 ? 0.663 -3.07 -3.244 1 96.12 205 GLN B O 1
ATOM 5276 N N . LEU B 1 206 ? -1.495 -3.564 -3.332 1 97.5 206 LEU B N 1
ATOM 5277 C CA . LEU B 1 206 ? -1.69 -2.641 -4.445 1 97.5 206 LEU B CA 1
ATOM 5278 C C . LEU B 1 206 ? -2.471 -1.41 -3.998 1 97.5 206 LEU B C 1
ATOM 5280 O O . LEU B 1 206 ? -2.461 -0.382 -4.68 1 97.5 206 LEU B O 1
ATOM 5284 N N . GLY B 1 207 ? -3.219 -1.517 -2.971 1 96.06 207 GLY B N 1
ATOM 5285 C CA . GLY B 1 207 ? -4.039 -0.399 -2.529 1 96.06 207 GLY B CA 1
ATOM 5286 C C . GLY B 1 207 ? -5.434 -0.41 -3.125 1 96.06 207 GLY B C 1
ATOM 5287 O O . GLY B 1 207 ? -5.699 -1.138 -4.082 1 96.06 207 GLY B O 1
ATOM 5288 N N . ILE B 1 208 ? -6.246 0.447 -2.617 1 97.5 208 ILE B N 1
ATOM 5289 C CA . ILE B 1 208 ? -7.668 0.447 -2.938 1 97.5 208 ILE B CA 1
ATOM 5290 C C . ILE B 1 208 ? -7.871 0.874 -4.391 1 97.5 208 ILE B C 1
ATOM 5292 O O . ILE B 1 208 ? -8.523 0.171 -5.164 1 97.5 208 ILE B O 1
ATOM 5296 N N . GLN B 1 209 ? -7.285 1.953 -4.785 1 97 209 GLN B N 1
ATOM 5297 C CA . GLN B 1 209 ? -7.539 2.518 -6.109 1 97 209 GLN B CA 1
ATOM 5298 C C . GLN B 1 209 ? -7.031 1.588 -7.207 1 97 209 GLN B C 1
ATOM 5300 O O . GLN B 1 209 ? -7.707 1.396 -8.227 1 97 209 GLN B O 1
ATOM 5305 N N . ASN B 1 210 ? -5.898 1.047 -6.961 1 97.75 210 ASN B N 1
ATOM 5306 C CA . ASN B 1 210 ? -5.332 0.151 -7.961 1 97.75 210 ASN B CA 1
ATOM 5307 C C . ASN B 1 210 ? -6.18 -1.104 -8.141 1 97.75 210 ASN B C 1
ATOM 5309 O O . ASN B 1 210 ? -6.43 -1.536 -9.266 1 97.75 210 ASN B O 1
ATOM 5313 N N . VAL B 1 211 ? -6.648 -1.677 -7.043 1 98.62 211 VAL B N 1
ATOM 5314 C CA . VAL B 1 211 ? -7.438 -2.9 -7.125 1 98.62 211 VAL B CA 1
ATOM 5315 C C . VAL B 1 211 ? -8.789 -2.602 -7.773 1 98.62 211 VAL B C 1
ATOM 5317 O O . VAL B 1 211 ? -9.289 -3.398 -8.57 1 98.62 211 VAL B O 1
ATOM 5320 N N . LEU B 1 212 ? -9.352 -1.421 -7.457 1 98.38 212 LEU B N 1
ATOM 5321 C CA . LEU B 1 212 ? -10.602 -1.043 -8.094 1 98.38 212 LEU B CA 1
ATOM 5322 C C . LEU B 1 212 ? -10.422 -0.881 -9.602 1 98.38 212 LEU B C 1
ATOM 5324 O O . LEU B 1 212 ? -11.297 -1.267 -10.383 1 98.38 212 LEU B O 1
ATOM 5328 N N . SER B 1 213 ? -9.281 -0.362 -9.961 1 98.12 213 SER B N 1
ATOM 5329 C CA . SER B 1 213 ? -8.984 -0.231 -11.383 1 98.12 213 SER B CA 1
ATOM 5330 C C . SER B 1 213 ? -8.867 -1.598 -12.055 1 98.12 213 SER B C 1
ATOM 5332 O O . SER B 1 213 ? -9.383 -1.806 -13.148 1 98.12 213 SER B O 1
ATOM 5334 N N . LEU B 1 214 ? -8.195 -2.477 -11.406 1 98.75 214 LEU B N 1
ATOM 5335 C CA . LEU B 1 214 ? -8.047 -3.828 -11.938 1 98.75 214 LEU B CA 1
ATOM 5336 C C . LEU B 1 214 ? -9.398 -4.531 -12.016 1 98.75 214 LEU B C 1
ATOM 5338 O O . LEU B 1 214 ? -9.68 -5.238 -12.984 1 98.75 214 LEU B O 1
ATOM 5342 N N . PHE B 1 215 ? -10.164 -4.328 -11 1 98.62 215 PHE B N 1
ATOM 5343 C CA . PHE B 1 215 ? -11.508 -4.891 -10.945 1 98.62 215 PHE B CA 1
ATOM 5344 C C . PHE B 1 215 ? -12.336 -4.43 -12.133 1 98.62 215 PHE B C 1
ATOM 5346 O O . PHE B 1 215 ? -12.953 -5.25 -12.82 1 98.62 215 PHE B O 1
ATOM 5353 N N . CYS B 1 216 ? -12.305 -3.156 -12.406 1 98.62 216 CYS B N 1
ATOM 5354 C CA . CYS B 1 216 ? -13.023 -2.613 -13.555 1 98.62 216 CYS B CA 1
ATOM 5355 C C . CYS B 1 216 ? -12.438 -3.125 -14.859 1 98.62 216 CYS B C 1
ATOM 5357 O O . CYS B 1 216 ? -13.172 -3.4 -15.812 1 98.62 216 CYS B O 1
ATOM 5359 N N . ALA B 1 217 ? -11.18 -3.275 -14.883 1 98.56 217 ALA B N 1
ATOM 5360 C CA . ALA B 1 217 ? -10.492 -3.729 -16.094 1 98.56 217 ALA B CA 1
ATOM 5361 C C . ALA B 1 217 ? -10.922 -5.145 -16.469 1 98.56 217 ALA B C 1
ATOM 5363 O O . ALA B 1 217 ? -11.227 -5.422 -17.625 1 98.56 217 ALA B O 1
ATOM 5364 N N . VAL B 1 218 ? -10.984 -6.012 -15.523 1 98.25 218 VAL B N 1
ATOM 5365 C CA . VAL B 1 218 ? -11.312 -7.402 -15.797 1 98.25 218 VAL B CA 1
ATOM 5366 C C . VAL B 1 218 ? -12.789 -7.52 -16.188 1 98.25 218 VAL B C 1
ATOM 5368 O O . VAL B 1 218 ? -13.148 -8.297 -17.078 1 98.25 218 VAL B O 1
ATOM 5371 N N . LEU B 1 219 ? -13.648 -6.73 -15.547 1 98.19 219 LEU B N 1
ATOM 5372 C CA . LEU B 1 219 ? -15.078 -6.777 -15.836 1 98.19 219 LEU B CA 1
ATOM 5373 C C . LEU B 1 219 ? -15.367 -6.227 -17.234 1 98.19 219 LEU B C 1
ATOM 5375 O O . LEU B 1 219 ? -16.359 -6.617 -17.859 1 98.19 219 LEU B O 1
ATOM 5379 N N . THR B 1 220 ? -14.539 -5.312 -17.672 1 97.88 220 THR B N 1
ATOM 5380 C CA . THR B 1 220 ? -14.727 -4.734 -19 1 97.88 220 THR B CA 1
ATOM 5381 C C . THR B 1 220 ? -13.812 -5.398 -20.016 1 97.88 220 THR B C 1
ATOM 5383 O O . THR B 1 220 ? -13.484 -4.805 -21.047 1 97.88 220 THR B O 1
ATOM 5386 N N . GLU B 1 221 ? -13.312 -6.562 -19.719 1 97.5 221 GLU B N 1
ATOM 5387 C CA . GLU B 1 221 ? -12.641 -7.504 -20.609 1 97.5 221 GLU B CA 1
ATOM 5388 C C . GLU B 1 221 ? -11.344 -6.918 -21.156 1 97.5 221 GLU B C 1
ATOM 5390 O O . GLU B 1 221 ? -11.094 -6.969 -22.359 1 97.5 221 GLU B O 1
ATOM 5395 N N . ASN B 1 222 ? -10.531 -6.293 -20.297 1 97.94 222 ASN B N 1
ATOM 5396 C CA . ASN B 1 222 ? -9.172 -5.871 -20.609 1 97.94 222 ASN B CA 1
ATOM 5397 C C . ASN B 1 222 ? -8.156 -6.957 -20.281 1 97.94 222 ASN B C 1
ATOM 5399 O O . ASN B 1 222 ? -8.477 -7.91 -19.562 1 97.94 222 ASN B O 1
ATOM 5403 N N . LYS B 1 223 ? -6.988 -6.848 -20.906 1 98.19 223 LYS B N 1
ATOM 5404 C CA . LYS B 1 223 ? -5.883 -7.746 -20.594 1 98.19 223 LYS B CA 1
ATOM 5405 C C . LYS B 1 223 ? -5.168 -7.309 -19.312 1 98.19 223 LYS B C 1
ATOM 5407 O O . LYS B 1 223 ? -4.695 -6.176 -19.219 1 98.19 223 LYS B O 1
ATOM 5412 N N . VAL B 1 224 ? -5.09 -8.195 -18.359 1 98.62 224 VAL B N 1
ATOM 5413 C CA . VAL B 1 224 ? -4.465 -7.875 -17.078 1 98.62 224 VAL B CA 1
ATOM 5414 C C . VAL B 1 224 ? -3.311 -8.836 -16.812 1 98.62 224 VAL B C 1
ATOM 5416 O O . VAL B 1 224 ? -3.479 -10.055 -16.891 1 98.62 224 VAL B O 1
ATOM 5419 N N . LEU B 1 225 ? -2.156 -8.297 -16.5 1 98.69 225 LEU B N 1
ATOM 5420 C CA . LEU B 1 225 ? -0.962 -9.086 -16.219 1 98.69 225 LEU B CA 1
ATOM 5421 C C . LEU B 1 225 ? -0.369 -8.711 -14.867 1 98.69 225 LEU B C 1
ATOM 5423 O O . LEU B 1 225 ? -0.157 -7.531 -14.586 1 98.69 225 LEU B O 1
ATOM 5427 N N . PHE B 1 226 ? -0.148 -9.711 -14.023 1 98.69 226 PHE B N 1
ATOM 5428 C CA . PHE B 1 226 ? 0.553 -9.531 -12.758 1 98.69 226 PHE B CA 1
ATOM 5429 C C . PHE B 1 226 ? 2.006 -9.977 -12.875 1 98.69 226 PHE B C 1
ATOM 5431 O O . PHE B 1 226 ? 2.305 -10.969 -13.539 1 98.69 226 PHE B O 1
ATOM 5438 N N . HIS B 1 227 ? 2.867 -9.281 -12.258 1 97.94 227 HIS B N 1
ATOM 5439 C CA . HIS B 1 227 ? 4.199 -9.859 -12.109 1 97.94 227 HIS B CA 1
ATOM 5440 C C . HIS B 1 227 ? 4.723 -9.68 -10.688 1 97.94 227 HIS B C 1
ATOM 5442 O O . HIS B 1 227 ? 4.402 -8.688 -10.023 1 97.94 227 HIS B O 1
ATOM 5448 N N . SER B 1 228 ? 5.461 -10.594 -10.234 1 97.81 228 SER B N 1
ATOM 5449 C CA . SER B 1 228 ? 6.074 -10.672 -8.914 1 97.81 228 SER B CA 1
ATOM 5450 C C . SER B 1 228 ? 7.277 -11.602 -8.914 1 97.81 228 SER B C 1
ATOM 5452 O O . SER B 1 228 ? 7.449 -12.398 -9.844 1 97.81 228 SER B O 1
ATOM 5454 N N . ALA B 1 229 ? 8.102 -11.461 -7.895 1 96.31 229 ALA B N 1
ATOM 5455 C CA . ALA B 1 229 ? 9.242 -12.359 -7.742 1 96.31 229 ALA B CA 1
ATOM 5456 C C . ALA B 1 229 ? 8.82 -13.672 -7.074 1 96.31 229 ALA B C 1
ATOM 5458 O O . ALA B 1 229 ? 9.609 -14.617 -6.996 1 96.31 229 ALA B O 1
ATOM 5459 N N . SER B 1 230 ? 7.586 -13.758 -6.684 1 97.38 230 SER B N 1
ATOM 5460 C CA . SER B 1 230 ? 7.051 -14.945 -6.027 1 97.38 230 SER B CA 1
ATOM 5461 C C . SER B 1 230 ? 5.895 -15.547 -6.816 1 97.38 230 SER B C 1
ATOM 5463 O O . SER B 1 230 ? 4.949 -14.844 -7.172 1 97.38 230 SER B O 1
ATOM 5465 N N . PHE B 1 231 ? 5.941 -16.812 -7.055 1 97.94 231 PHE B N 1
ATOM 5466 C CA . PHE B 1 231 ? 4.871 -17.516 -7.758 1 97.94 231 PHE B CA 1
ATOM 5467 C C . PHE B 1 231 ? 3.631 -17.625 -6.879 1 97.94 231 PHE B C 1
ATOM 5469 O O . PHE B 1 231 ? 2.504 -17.547 -7.375 1 97.94 231 PHE B O 1
ATOM 5476 N N . GLN B 1 232 ? 3.848 -17.812 -5.672 1 96.38 232 GLN B N 1
ATOM 5477 C CA . GLN B 1 232 ? 2.721 -17.891 -4.75 1 96.38 232 GLN B CA 1
ATOM 5478 C C . GLN B 1 232 ? 1.915 -16.609 -4.754 1 96.38 232 GLN B C 1
ATOM 5480 O O . GLN B 1 232 ? 0.682 -16.641 -4.742 1 96.38 232 GLN B O 1
ATOM 5485 N N . ARG B 1 233 ? 2.607 -15.484 -4.75 1 97.44 233 ARG B N 1
ATOM 5486 C CA . ARG B 1 233 ? 1.929 -14.195 -4.777 1 97.44 233 ARG B CA 1
ATOM 5487 C C . ARG B 1 233 ? 1.144 -14.016 -6.07 1 97.44 233 ARG B C 1
ATOM 5489 O O . ARG B 1 233 ? 0.077 -13.398 -6.074 1 97.44 233 ARG B O 1
ATOM 5496 N N . LEU B 1 234 ? 1.726 -14.5 -7.094 1 98.44 234 LEU B N 1
ATOM 5497 C CA . LEU B 1 234 ? 1.037 -14.438 -8.383 1 98.44 234 LEU B CA 1
ATOM 5498 C C . LEU B 1 234 ? -0.275 -15.211 -8.336 1 98.44 234 LEU B C 1
ATOM 5500 O O . LEU B 1 234 ? -1.319 -14.695 -8.742 1 98.44 234 LEU B O 1
ATOM 5504 N N . SER B 1 235 ? -0.219 -16.391 -7.867 1 97.56 235 SER B N 1
ATOM 5505 C CA . SER B 1 235 ? -1.412 -17.219 -7.758 1 97.56 235 SER B CA 1
ATOM 5506 C C . SER B 1 235 ? -2.461 -16.578 -6.859 1 97.56 235 SER B C 1
ATOM 5508 O O . SER B 1 235 ? -3.648 -16.562 -7.188 1 97.56 235 SER B O 1
ATOM 5510 N N . ASP B 1 236 ? -2.016 -16.047 -5.789 1 97.31 236 ASP B N 1
ATOM 5511 C CA . ASP B 1 236 ? -2.928 -15.422 -4.84 1 97.31 236 ASP B CA 1
ATOM 5512 C C . ASP B 1 236 ? -3.592 -14.195 -5.453 1 97.31 236 ASP B C 1
ATOM 5514 O O . ASP B 1 236 ? -4.793 -13.969 -5.266 1 97.31 236 ASP B O 1
ATOM 5518 N N . ALA B 1 237 ? -2.803 -13.398 -6.105 1 98.56 237 ALA B N 1
ATOM 5519 C CA . ALA B 1 237 ? -3.334 -12.172 -6.688 1 98.56 237 ALA B CA 1
ATOM 5520 C C . ALA B 1 237 ? -4.383 -12.477 -7.754 1 98.56 237 ALA B C 1
ATOM 5522 O O . ALA B 1 237 ? -5.441 -11.844 -7.789 1 98.56 237 ALA B O 1
ATOM 5523 N N . CYS B 1 238 ? -4.094 -13.391 -8.633 1 98.44 238 CYS B N 1
ATOM 5524 C CA . CYS B 1 238 ? -5.047 -13.773 -9.664 1 98.44 238 CYS B CA 1
ATOM 5525 C C . CYS B 1 238 ? -6.32 -14.336 -9.055 1 98.44 238 CYS B C 1
ATOM 5527 O O . CYS B 1 238 ? -7.426 -14.008 -9.492 1 98.44 238 CYS B O 1
ATOM 5529 N N . ARG B 1 239 ? -6.148 -15.141 -8.078 1 97.06 239 ARG B N 1
ATOM 5530 C CA . ARG B 1 239 ? -7.301 -15.719 -7.402 1 97.06 239 ARG B CA 1
ATOM 5531 C C . ARG B 1 239 ? -8.156 -14.633 -6.754 1 97.06 239 ARG B C 1
ATOM 5533 O O . ARG B 1 239 ? -9.383 -14.688 -6.812 1 97.06 239 ARG B O 1
ATOM 5540 N N . ALA B 1 240 ? -7.492 -13.711 -6.137 1 98.56 240 ALA B N 1
ATOM 5541 C CA . ALA B 1 240 ? -8.195 -12.602 -5.5 1 98.56 240 ALA B CA 1
ATOM 5542 C C . ALA B 1 240 ? -9.039 -11.836 -6.512 1 98.56 240 ALA B C 1
ATOM 5544 O O . ALA B 1 240 ? -10.234 -11.602 -6.293 1 98.56 240 ALA B O 1
ATOM 5545 N N . LEU B 1 241 ? -8.438 -11.469 -7.574 1 98.62 241 LEU B N 1
ATOM 5546 C CA . LEU B 1 241 ? -9.125 -10.68 -8.586 1 98.62 241 LEU B CA 1
ATOM 5547 C C . LEU B 1 241 ? -10.297 -11.453 -9.18 1 98.62 241 LEU B C 1
ATOM 5549 O O . LEU B 1 241 ? -11.391 -10.898 -9.336 1 98.62 241 LEU B O 1
ATOM 5553 N N . GLU B 1 242 ? -10.078 -12.672 -9.492 1 97.31 242 GLU B N 1
ATOM 5554 C CA . GLU B 1 242 ? -11.141 -13.508 -10.031 1 97.31 242 GLU B CA 1
ATOM 5555 C C . GLU B 1 242 ? -12.289 -13.656 -9.039 1 97.31 242 GLU B C 1
ATOM 5557 O O . GLU B 1 242 ? -13.461 -13.625 -9.43 1 97.31 242 GLU B O 1
ATOM 5562 N N . SER B 1 243 ? -11.953 -13.82 -7.777 1 97.25 243 SER B N 1
ATOM 5563 C CA . SER B 1 243 ? -12.969 -14.008 -6.75 1 97.25 243 SER B CA 1
ATOM 5564 C C . SER B 1 243 ? -13.812 -12.758 -6.566 1 97.25 243 SER B C 1
ATOM 5566 O O . SER B 1 243 ? -14.992 -12.844 -6.227 1 97.25 243 SER B O 1
ATOM 5568 N N . LEU B 1 244 ? -13.203 -11.656 -6.754 1 98.31 244 LEU B N 1
ATOM 5569 C CA . LEU B 1 244 ? -13.922 -10.398 -6.582 1 98.31 244 LEU B CA 1
ATOM 5570 C C . LEU B 1 244 ? -14.992 -10.227 -7.656 1 98.31 244 LEU B C 1
ATOM 5572 O O . LEU B 1 244 ? -15.906 -9.414 -7.508 1 98.31 244 LEU B O 1
ATOM 5576 N N . MET B 1 245 ? -14.938 -11.008 -8.703 1 97.75 245 MET B N 1
ATOM 5577 C CA . MET B 1 245 ? -15.898 -10.914 -9.805 1 97.75 245 MET B CA 1
ATOM 5578 C C . MET B 1 245 ? -17.203 -11.602 -9.445 1 97.75 245 MET B C 1
ATOM 5580 O O . MET B 1 245 ? -18.219 -11.414 -10.117 1 97.75 245 MET B O 1
ATOM 5584 N N . PHE B 1 246 ? -17.141 -12.461 -8.453 1 96.94 246 PHE B N 1
ATOM 5585 C CA . PHE B 1 246 ? -18.375 -13.148 -8.078 1 96.94 246 PHE B CA 1
ATOM 5586 C C . PHE B 1 246 ? -19.5 -12.148 -7.855 1 96.94 246 PHE B C 1
ATOM 5588 O O . PHE B 1 246 ? -19.328 -11.148 -7.156 1 96.94 246 PHE B O 1
ATOM 5595 N N . PRO B 1 247 ? -20.625 -12.406 -8.477 1 96.56 247 PRO B N 1
ATOM 5596 C CA . PRO B 1 247 ? -21.219 -13.656 -8.961 1 96.56 247 PRO B CA 1
ATOM 5597 C C . PRO B 1 247 ? -20.906 -13.93 -10.43 1 96.56 247 PRO B C 1
ATOM 5599 O O . PRO B 1 247 ? -21.297 -14.969 -10.961 1 96.56 247 PRO B O 1
ATOM 5602 N N . LEU B 1 248 ? -20.219 -13.062 -11.086 1 97.38 248 LEU B N 1
ATOM 5603 C CA . LEU B 1 248 ? -19.781 -13.32 -12.453 1 97.38 248 LEU B CA 1
ATOM 5604 C C . LEU B 1 248 ? -18.625 -14.305 -12.477 1 97.38 248 LEU B C 1
ATOM 5606 O O . LEU B 1 248 ? -17.875 -14.414 -11.5 1 97.38 248 LEU B O 1
ATOM 5610 N N . LYS B 1 249 ? -18.531 -15.062 -13.531 1 95 249 LYS B N 1
ATOM 5611 C CA . LYS B 1 249 ? -17.422 -15.992 -13.719 1 95 249 LYS B CA 1
ATOM 5612 C C . LYS B 1 249 ? -16.531 -15.547 -14.867 1 95 249 LYS B C 1
ATOM 5614 O O . LYS B 1 249 ? -17.016 -15.125 -15.922 1 95 249 LYS B O 1
ATOM 5619 N N . TYR B 1 250 ? -15.289 -15.625 -14.609 1 95.38 250 TYR B N 1
ATOM 5620 C CA . TYR B 1 250 ? -14.344 -15.234 -15.648 1 95.38 250 TYR B CA 1
ATOM 5621 C C . TYR B 1 250 ? -14.312 -16.266 -16.766 1 95.38 250 TYR B C 1
ATOM 5623 O O . TYR B 1 250 ? -14.188 -17.469 -16.516 1 95.38 250 TYR B O 1
ATOM 5631 N N . SER B 1 251 ? -14.336 -15.828 -18.031 1 92.44 251 SER B N 1
ATOM 5632 C CA . SER B 1 251 ? -14.57 -16.734 -19.156 1 92.44 251 SER B CA 1
ATOM 5633 C C . SER B 1 251 ? -13.359 -16.781 -20.094 1 92.44 251 SER B C 1
ATOM 5635 O O . SER B 1 251 ? -13.367 -17.5 -21.094 1 92.44 251 SER B O 1
ATOM 5637 N N . TYR B 1 252 ? -12.383 -16.047 -19.844 1 95.44 252 TYR B N 1
ATOM 5638 C CA . TYR B 1 252 ? -11.227 -15.945 -20.719 1 95.44 252 TYR B CA 1
ATOM 5639 C C . TYR B 1 252 ? -10.023 -16.672 -20.125 1 95.44 252 TYR B C 1
ATOM 5641 O O . TYR B 1 252 ? -10.109 -17.25 -19.031 1 95.44 252 TYR B O 1
ATOM 5649 N N . PRO B 1 253 ? -8.953 -16.734 -20.844 1 95.88 253 PRO B N 1
ATOM 5650 C CA . PRO B 1 253 ? -7.773 -17.438 -20.344 1 95.88 253 PRO B CA 1
ATOM 5651 C C . PRO B 1 253 ? -7.312 -16.922 -18.984 1 95.88 253 PRO B C 1
ATOM 5653 O O . PRO B 1 253 ? -7.211 -15.711 -18.781 1 95.88 253 PRO B O 1
ATOM 5656 N N . TYR B 1 254 ? -7.148 -17.859 -18.156 1 97.19 254 TYR B N 1
ATOM 5657 C CA . TYR B 1 254 ? -6.719 -17.641 -16.766 1 97.19 254 TYR B CA 1
ATOM 5658 C C . TYR B 1 254 ? -5.48 -18.469 -16.453 1 97.19 254 TYR B C 1
ATOM 5660 O O . TYR B 1 254 ? -5.566 -19.672 -16.25 1 97.19 254 TYR B O 1
ATOM 5668 N N . ILE B 1 255 ? -4.312 -17.797 -16.375 1 97.19 255 ILE B N 1
ATOM 5669 C CA . ILE B 1 255 ? -3.041 -18.469 -16.172 1 97.19 255 ILE B CA 1
ATOM 5670 C C . ILE B 1 255 ? -2.219 -17.719 -15.133 1 97.19 255 ILE B C 1
ATOM 5672 O O . ILE B 1 255 ? -1.294 -16.984 -15.477 1 97.19 255 ILE B O 1
ATOM 5676 N N . PRO B 1 256 ? -2.375 -18.016 -13.875 1 98 256 PRO B N 1
ATOM 5677 C CA . PRO B 1 256 ? -1.725 -17.234 -12.812 1 98 256 PRO B CA 1
ATOM 5678 C C . PRO B 1 256 ? -0.201 -17.328 -12.875 1 98 256 PRO B C 1
ATOM 5680 O O . PRO B 1 256 ? 0.49 -16.422 -12.406 1 98 256 PRO B O 1
ATOM 5683 N N . ILE B 1 257 ? 0.277 -18.438 -13.367 1 98.19 257 ILE B N 1
ATOM 5684 C CA . ILE B 1 257 ? 1.718 -18.594 -13.531 1 98.19 257 ILE B CA 1
ATOM 5685 C C . ILE B 1 257 ? 2.029 -19.016 -14.969 1 98.19 257 ILE B C 1
ATOM 5687 O O . ILE B 1 257 ? 1.783 -20.172 -15.344 1 98.19 257 ILE B O 1
ATOM 5691 N N . LEU B 1 258 ? 2.557 -18.125 -15.711 1 97.69 258 LEU B N 1
ATOM 5692 C CA . LEU B 1 258 ? 2.904 -18.391 -17.094 1 97.69 258 LEU B CA 1
ATOM 5693 C C . LEU B 1 258 ? 4.379 -18.766 -17.234 1 97.69 258 LEU B C 1
ATOM 5695 O O . LEU B 1 258 ? 5.254 -17.984 -16.844 1 97.69 258 LEU B O 1
ATOM 5699 N N . PRO B 1 259 ? 4.641 -19.953 -17.75 1 95.75 259 PRO B N 1
ATOM 5700 C CA . PRO B 1 259 ? 6.039 -20.344 -17.953 1 95.75 259 PRO B CA 1
ATOM 5701 C C . PRO B 1 259 ? 6.762 -19.422 -18.938 1 95.75 259 PRO B C 1
ATOM 5703 O O . PRO B 1 259 ? 6.141 -18.891 -19.859 1 95.75 259 PRO B O 1
ATOM 5706 N N . ALA B 1 260 ? 8.055 -19.359 -18.797 1 92.44 260 ALA B N 1
ATOM 5707 C CA . ALA B 1 260 ? 8.914 -18.516 -19.625 1 92.44 260 ALA B CA 1
ATOM 5708 C C . ALA B 1 260 ? 8.789 -18.906 -21.094 1 92.44 260 ALA B C 1
ATOM 5710 O O . ALA B 1 260 ? 8.828 -18.047 -21.984 1 92.44 260 ALA B O 1
ATOM 5711 N N . GLN B 1 261 ? 8.586 -20.109 -21.406 1 91.88 261 GLN B N 1
ATOM 5712 C CA . GLN B 1 261 ? 8.578 -20.641 -22.766 1 91.88 261 GLN B CA 1
ATOM 5713 C C . GLN B 1 261 ? 7.277 -20.281 -23.484 1 91.88 261 GLN B C 1
ATOM 5715 O O . GLN B 1 261 ? 7.18 -20.406 -24.703 1 91.88 261 GLN B O 1
ATOM 5720 N N . LEU B 1 262 ? 6.324 -19.828 -22.734 1 94 262 LEU B N 1
ATOM 5721 C CA . LEU B 1 262 ? 5.02 -19.547 -23.312 1 94 262 LEU B CA 1
ATOM 5722 C C . LEU B 1 262 ? 4.715 -18.047 -23.25 1 94 262 LEU B C 1
ATOM 5724 O O . LEU B 1 262 ? 3.547 -17.656 -23.266 1 94 262 LEU B O 1
ATOM 5728 N N . LEU B 1 263 ? 5.648 -17.172 -23.203 1 94.62 263 LEU B N 1
ATOM 5729 C CA . LEU B 1 263 ? 5.453 -15.727 -23.078 1 94.62 263 LEU B CA 1
ATOM 5730 C C . LEU B 1 263 ? 4.742 -15.172 -24.312 1 94.62 263 LEU B C 1
ATOM 5732 O O . LEU B 1 263 ? 4.145 -14.094 -24.25 1 94.62 263 LEU B O 1
ATOM 5736 N N . GLU B 1 264 ? 4.766 -15.883 -25.406 1 94 264 GLU B N 1
ATOM 5737 C CA . GLU B 1 264 ? 4.117 -15.453 -26.641 1 94 264 GLU B CA 1
ATOM 5738 C C . GLU B 1 264 ? 2.607 -15.32 -26.453 1 94 264 GLU B C 1
ATOM 5740 O O . GLU B 1 264 ? 1.944 -14.594 -27.203 1 94 264 GLU B O 1
ATOM 5745 N N . VAL B 1 265 ? 2.045 -16.031 -25.484 1 95.25 265 VAL B N 1
ATOM 5746 C CA . VAL B 1 265 ? 0.618 -15.992 -25.172 1 95.25 265 VAL B CA 1
ATOM 5747 C C . VAL B 1 265 ? 0.198 -14.562 -24.844 1 95.25 265 VAL B C 1
ATOM 5749 O O . VAL B 1 265 ? -0.963 -14.188 -25.031 1 95.25 265 VAL B O 1
ATOM 5752 N N . LEU B 1 266 ? 1.121 -13.711 -24.438 1 96.19 266 LEU B N 1
ATOM 5753 C CA . LEU B 1 266 ? 0.84 -12.352 -24 1 96.19 266 LEU B CA 1
ATOM 5754 C C . LEU B 1 266 ? 0.46 -11.469 -25.203 1 96.19 266 LEU B C 1
ATOM 5756 O O . LEU B 1 266 ? -0.106 -10.391 -25.016 1 96.19 266 LEU B O 1
ATOM 5760 N N . SER B 1 267 ? 0.701 -11.875 -26.375 1 93.81 267 SER B N 1
ATOM 5761 C CA . SER B 1 267 ? 0.379 -11.117 -27.578 1 93.81 267 SER B CA 1
ATOM 5762 C C . SER B 1 267 ? -0.992 -11.508 -28.125 1 93.81 267 SER B C 1
ATOM 5764 O O . SER B 1 267 ? -1.427 -10.977 -29.156 1 93.81 267 SER B O 1
ATOM 5766 N N . SER B 1 268 ? -1.66 -12.406 -27.453 1 93 268 SER B N 1
ATOM 5767 C CA . SER B 1 268 ? -3 -12.812 -27.859 1 93 268 SER B CA 1
ATOM 5768 C C . SER B 1 268 ? -3.965 -11.633 -27.844 1 93 268 SER B C 1
ATOM 5770 O O . SER B 1 268 ? -3.859 -10.75 -27 1 93 268 SER B O 1
ATOM 5772 N N . PRO B 1 269 ? -4.938 -11.531 -28.75 1 93.56 269 PRO B N 1
ATOM 5773 C CA . PRO B 1 269 ? -5.879 -10.414 -28.828 1 93.56 269 PRO B CA 1
ATOM 5774 C C . PRO B 1 269 ? -7 -10.516 -27.797 1 93.56 269 PRO B C 1
ATOM 5776 O O . PRO B 1 269 ? -7.703 -9.531 -27.547 1 93.56 269 PRO B O 1
ATOM 5779 N N . THR B 1 270 ? -7.219 -11.672 -27.234 1 95.69 270 THR B N 1
ATOM 5780 C CA . THR B 1 270 ? -8.305 -11.891 -26.281 1 95.69 270 THR B CA 1
ATOM 5781 C C . THR B 1 270 ? -7.906 -11.43 -24.875 1 95.69 270 THR B C 1
ATOM 5783 O O . THR B 1 270 ? -6.723 -11.453 -24.531 1 95.69 270 THR B O 1
ATOM 5786 N N . PRO B 1 271 ? -8.93 -11.047 -24.141 1 97.31 271 PRO B N 1
ATOM 5787 C CA . PRO B 1 271 ? -8.633 -10.719 -22.75 1 97.31 271 PRO B CA 1
ATOM 5788 C C . PRO B 1 271 ? -8.047 -11.891 -21.984 1 97.31 271 PRO B C 1
ATOM 5790 O O . PRO B 1 271 ? -8.234 -13.047 -22.375 1 97.31 271 PRO B O 1
ATOM 5793 N N . PHE B 1 272 ? -7.293 -11.562 -20.922 1 98.19 272 PHE B N 1
ATOM 5794 C CA . PHE B 1 272 ? -6.742 -12.625 -20.094 1 98.19 272 PHE B CA 1
ATOM 5795 C C . PHE B 1 272 ? -6.371 -12.086 -18.703 1 98.19 272 PHE B C 1
ATOM 5797 O O . PHE B 1 272 ? -6.301 -10.875 -18.516 1 98.19 272 PHE B O 1
ATOM 5804 N N . ILE B 1 273 ? -6.238 -12.922 -17.781 1 98.31 273 ILE B N 1
ATOM 5805 C CA . ILE B 1 273 ? -5.562 -12.727 -16.5 1 98.31 273 ILE B CA 1
ATOM 5806 C C . ILE B 1 273 ? -4.348 -13.648 -16.406 1 98.31 273 ILE B C 1
ATOM 5808 O O . ILE B 1 273 ? -4.492 -14.867 -16.344 1 98.31 273 ILE B O 1
ATOM 5812 N N . ILE B 1 274 ? -3.162 -13.062 -16.422 1 98.44 274 ILE B N 1
ATOM 5813 C CA . ILE B 1 274 ? -1.951 -13.875 -16.484 1 98.44 274 ILE B CA 1
ATOM 5814 C C . ILE B 1 274 ? -0.936 -13.359 -15.461 1 98.44 274 ILE B C 1
ATOM 5816 O O . ILE B 1 274 ? -0.903 -12.164 -15.164 1 98.44 274 ILE B O 1
ATOM 5820 N N . GLY B 1 275 ? -0.16 -14.242 -14.859 1 98.56 275 GLY B N 1
ATOM 5821 C CA . GLY B 1 275 ? 0.968 -13.906 -14.008 1 98.56 275 GLY B CA 1
ATOM 5822 C C . GLY B 1 275 ? 2.307 -14.297 -14.602 1 98.56 275 GLY B C 1
ATOM 5823 O O . GLY B 1 275 ? 2.434 -15.359 -15.219 1 98.56 275 GLY B O 1
ATOM 5824 N N . VAL B 1 276 ? 3.271 -13.406 -14.477 1 97.94 276 VAL B N 1
ATOM 5825 C CA . VAL B 1 276 ? 4.617 -13.656 -14.977 1 97.94 276 VAL B CA 1
ATOM 5826 C C . VAL B 1 276 ? 5.645 -13.297 -13.906 1 97.94 276 VAL B C 1
ATOM 5828 O O . VAL B 1 276 ? 5.473 -12.312 -13.18 1 97.94 276 VAL B O 1
ATOM 5831 N N . HIS B 1 277 ? 6.637 -14.109 -13.805 1 97.25 277 HIS B N 1
ATOM 5832 C CA . HIS B 1 277 ? 7.699 -13.812 -12.852 1 97.25 277 HIS B CA 1
ATOM 5833 C C . HIS B 1 277 ? 8.398 -12.5 -13.195 1 97.25 277 HIS B C 1
ATOM 5835 O O . HIS B 1 277 ? 8.609 -12.195 -14.375 1 97.25 277 HIS B O 1
ATOM 5841 N N . SER B 1 278 ? 8.852 -11.781 -12.227 1 95.56 278 SER B N 1
ATOM 5842 C CA . SER B 1 278 ? 9.398 -10.438 -12.383 1 95.56 278 SER B CA 1
ATOM 5843 C C . SER B 1 278 ? 10.742 -10.469 -13.109 1 95.56 278 SER B C 1
ATOM 5845 O O . SER B 1 278 ? 11.234 -9.43 -13.555 1 95.56 278 SER B O 1
ATOM 5847 N N . VAL B 1 279 ? 11.383 -11.609 -13.18 1 92.81 279 VAL B N 1
ATOM 5848 C CA . VAL B 1 279 ? 12.625 -11.727 -13.945 1 92.81 279 VAL B CA 1
ATOM 5849 C C . VAL B 1 279 ? 12.383 -11.305 -15.391 1 92.81 279 VAL B C 1
ATOM 5851 O O . VAL B 1 279 ? 13.297 -10.828 -16.062 1 92.81 279 VAL B O 1
ATOM 5854 N N . PHE B 1 280 ? 11.141 -11.352 -15.836 1 94 280 PHE B N 1
ATOM 5855 C CA . PHE B 1 280 ? 10.789 -11 -17.203 1 94 280 PHE B CA 1
ATOM 5856 C C . PHE B 1 280 ? 10.125 -9.633 -17.266 1 94 280 PHE B C 1
ATOM 5858 O O . PHE B 1 280 ? 9.383 -9.336 -18.203 1 94 280 PHE B O 1
ATOM 5865 N N . LYS B 1 281 ? 10.281 -8.867 -16.281 1 92.19 281 LYS B N 1
ATOM 5866 C CA . LYS B 1 281 ? 9.602 -7.586 -16.141 1 92.19 281 LYS B CA 1
ATOM 5867 C C . LYS B 1 281 ? 9.875 -6.68 -17.344 1 92.19 281 LYS B C 1
ATOM 5869 O O . LYS B 1 281 ? 8.992 -5.949 -17.797 1 92.19 281 LYS B O 1
ATOM 5874 N N . THR B 1 282 ? 11.102 -6.66 -17.844 1 90.44 282 THR B N 1
ATOM 5875 C CA . THR B 1 282 ? 11.461 -5.801 -18.984 1 90.44 282 THR B CA 1
ATOM 5876 C C . THR B 1 282 ? 10.656 -6.184 -20.219 1 90.44 282 THR B C 1
ATOM 5878 O O . THR B 1 282 ? 10.164 -5.309 -20.938 1 90.44 282 THR B O 1
ATOM 5881 N N . ASP B 1 283 ? 10.469 -7.453 -20.438 1 89.88 283 ASP B N 1
ATOM 5882 C CA . ASP B 1 283 ? 9.688 -7.945 -21.562 1 89.88 283 ASP B CA 1
ATOM 5883 C C . ASP B 1 283 ? 8.219 -7.574 -21.422 1 89.88 283 ASP B C 1
ATOM 5885 O O . ASP B 1 283 ? 7.574 -7.172 -22.391 1 89.88 283 ASP B O 1
ATOM 5889 N N . VAL B 1 284 ? 7.781 -7.672 -20.266 1 90.06 284 VAL B N 1
ATOM 5890 C CA . VAL B 1 284 ? 6.363 -7.465 -19.984 1 90.06 284 VAL B CA 1
ATOM 5891 C C . VAL B 1 284 ? 6.016 -5.988 -20.125 1 90.06 284 VAL B C 1
ATOM 5893 O O . VAL B 1 284 ? 4.926 -5.641 -20.594 1 90.06 284 VAL B O 1
ATOM 5896 N N . HIS B 1 285 ? 6.93 -5.109 -19.828 1 87.69 285 HIS B N 1
ATOM 5897 C CA . HIS B 1 285 ? 6.652 -3.678 -19.828 1 87.69 285 HIS B CA 1
ATOM 5898 C C . HIS B 1 285 ? 6.691 -3.111 -21.25 1 87.69 285 HIS B C 1
ATOM 5900 O O . HIS B 1 285 ? 6.289 -1.969 -21.469 1 87.69 285 HIS B O 1
ATOM 5906 N N . GLU B 1 286 ? 7.023 -3.91 -22.203 1 88.38 286 GLU B N 1
ATOM 5907 C CA . GLU B 1 286 ? 7.031 -3.49 -23.609 1 88.38 286 GLU B CA 1
ATOM 5908 C C . GLU B 1 286 ? 5.664 -3.705 -24.25 1 88.38 286 GLU B C 1
ATOM 5910 O O . GLU B 1 286 ? 5.391 -3.172 -25.328 1 88.38 286 GLU B O 1
ATOM 5915 N N . LEU B 1 287 ? 4.863 -4.41 -23.516 1 91.25 287 LEU B N 1
ATOM 5916 C CA . LEU B 1 287 ? 3.527 -4.676 -24.047 1 91.25 287 LEU B CA 1
ATOM 5917 C C . LEU B 1 287 ? 2.693 -3.398 -24.078 1 91.25 287 LEU B C 1
ATOM 5919 O O . LEU B 1 287 ? 2.703 -2.617 -23.125 1 91.25 287 LEU B O 1
ATOM 5923 N N . LEU B 1 288 ? 1.89 -3.139 -25.156 1 90.69 288 LEU B N 1
ATOM 5924 C CA . LEU B 1 288 ? 1.249 -1.849 -25.375 1 90.69 288 LEU B CA 1
ATOM 5925 C C . LEU B 1 288 ? -0.228 -1.902 -25 1 90.69 288 LEU B C 1
ATOM 5927 O O . LEU B 1 288 ? -0.859 -0.863 -24.797 1 90.69 288 LEU B O 1
ATOM 5931 N N . ASP B 1 289 ? -0.839 -3.008 -24.906 1 95.38 289 ASP B N 1
ATOM 5932 C CA . ASP B 1 289 ? -2.279 -3.072 -24.688 1 95.38 289 ASP B CA 1
ATOM 5933 C C . ASP B 1 289 ? -2.607 -3.943 -23.469 1 95.38 289 ASP B C 1
ATOM 5935 O O . ASP B 1 289 ? -3.666 -4.574 -23.422 1 95.38 289 ASP B O 1
ATOM 5939 N N . VAL B 1 290 ? -1.664 -4.102 -22.562 1 97.81 290 VAL B N 1
ATOM 5940 C CA . VAL B 1 290 ? -1.853 -4.938 -21.391 1 97.81 290 VAL B CA 1
ATOM 5941 C C . VAL B 1 290 ? -1.694 -4.094 -20.125 1 97.81 290 VAL B C 1
ATOM 5943 O O . VAL B 1 290 ? -0.735 -3.328 -20 1 97.81 290 VAL B O 1
ATOM 5946 N N . ILE B 1 291 ? -2.664 -4.164 -19.281 1 98.25 291 ILE B N 1
ATOM 5947 C CA . ILE B 1 291 ? -2.533 -3.521 -17.969 1 98.25 291 ILE B CA 1
ATOM 5948 C C . ILE B 1 291 ? -1.62 -4.355 -17.078 1 98.25 291 ILE B C 1
ATOM 5950 O O . ILE B 1 291 ? -1.882 -5.539 -16.844 1 98.25 291 ILE B O 1
ATOM 5954 N N . ILE B 1 292 ? -0.566 -3.76 -16.578 1 98.31 292 ILE B N 1
ATOM 5955 C CA . ILE B 1 292 ? 0.452 -4.488 -15.828 1 98.31 292 ILE B CA 1
ATOM 5956 C C . ILE B 1 292 ? 0.39 -4.09 -14.359 1 98.31 292 ILE B C 1
ATOM 5958 O O . ILE B 1 292 ? 0.418 -2.9 -14.031 1 98.31 292 ILE B O 1
ATOM 5962 N N . ALA B 1 293 ? 0.236 -5.027 -13.516 1 98.38 293 ALA B N 1
ATOM 5963 C CA . ALA B 1 293 ? 0.248 -4.809 -12.07 1 98.38 293 ALA B CA 1
ATOM 5964 C C . ALA B 1 293 ? 1.531 -5.348 -11.445 1 98.38 293 ALA B C 1
ATOM 5966 O O . ALA B 1 293 ? 1.812 -6.543 -11.523 1 98.38 293 ALA B O 1
ATOM 5967 N N . ASP B 1 294 ? 2.33 -4.523 -10.891 1 97.5 294 ASP B N 1
ATOM 5968 C CA . ASP B 1 294 ? 3.535 -4.867 -10.141 1 97.5 294 ASP B CA 1
ATOM 5969 C C . ASP B 1 294 ? 3.217 -5.113 -8.664 1 97.5 294 ASP B C 1
ATOM 5971 O O . ASP B 1 294 ? 3.105 -4.164 -7.883 1 97.5 294 ASP B O 1
ATOM 5975 N N . LEU B 1 295 ? 3.174 -6.367 -8.266 1 97.75 295 LEU B N 1
ATOM 5976 C CA . LEU B 1 295 ? 2.746 -6.723 -6.922 1 97.75 295 LEU B CA 1
ATOM 5977 C C . LEU B 1 295 ? 3.799 -6.328 -5.891 1 97.75 295 LEU B C 1
ATOM 5979 O O . LEU B 1 295 ? 3.469 -6.004 -4.75 1 97.75 295 LEU B O 1
ATOM 5983 N N . ASP B 1 296 ? 5.004 -6.355 -6.27 1 95.94 296 ASP B N 1
ATOM 5984 C CA . ASP B 1 296 ? 6.094 -6.078 -5.34 1 95.94 296 ASP B CA 1
ATOM 5985 C C . ASP B 1 296 ? 6.309 -4.574 -5.18 1 95.94 296 ASP B C 1
ATOM 5987 O O . ASP B 1 296 ? 6.691 -4.109 -4.105 1 95.94 296 ASP B O 1
ATOM 5991 N N . GLY B 1 297 ? 6.062 -3.863 -6.18 1 93.75 297 GLY B N 1
ATOM 5992 C CA . GLY B 1 297 ? 6.238 -2.42 -6.148 1 93.75 297 GLY B CA 1
ATOM 5993 C C . GLY B 1 297 ? 4.992 -1.678 -5.695 1 93.75 297 GLY B C 1
ATOM 5994 O O . GLY B 1 297 ? 5.07 -0.52 -5.281 1 93.75 297 GLY B O 1
ATOM 5995 N N . GLY B 1 298 ? 3.844 -2.293 -5.906 1 94.75 298 GLY B N 1
ATOM 5996 C CA . GLY B 1 298 ? 2.59 -1.717 -5.453 1 94.75 298 GLY B CA 1
ATOM 5997 C C . GLY B 1 298 ? 1.995 -0.729 -6.441 1 94.75 298 GLY B C 1
ATOM 5998 O O . GLY B 1 298 ? 1.416 0.283 -6.043 1 94.75 298 GLY B O 1
ATOM 5999 N N . THR B 1 299 ? 2.152 -0.974 -7.699 1 95.75 299 THR B N 1
ATOM 6000 C CA . THR B 1 299 ? 1.646 -0.044 -8.703 1 95.75 299 THR B CA 1
ATOM 6001 C C . THR B 1 299 ? 1.026 -0.798 -9.875 1 95.75 299 THR B C 1
ATOM 6003 O O . THR B 1 299 ? 1.224 -2.006 -10.016 1 95.75 299 THR B O 1
ATOM 6006 N N . ILE B 1 300 ? 0.202 -0.103 -10.594 1 97.12 300 ILE B N 1
ATOM 6007 C CA . ILE B 1 300 ? -0.303 -0.634 -11.852 1 97.12 300 ILE B CA 1
ATOM 6008 C C . ILE B 1 300 ? 0.032 0.329 -12.992 1 97.12 300 ILE B C 1
ATOM 6010 O O . ILE B 1 300 ? 0.152 1.537 -12.773 1 97.12 300 ILE B O 1
ATOM 6014 N N . LYS B 1 301 ? 0.29 -0.188 -14.109 1 95.75 301 LYS B N 1
ATOM 6015 C CA . LYS B 1 301 ? 0.521 0.595 -15.32 1 95.75 301 LYS B CA 1
ATOM 6016 C C . LYS B 1 301 ? -0.587 0.363 -16.344 1 95.75 301 LYS B C 1
ATOM 6018 O O . LYS B 1 301 ? -0.784 -0.761 -16.812 1 95.75 301 LYS B O 1
ATOM 6023 N N . ILE B 1 302 ? -1.317 1.383 -16.625 1 95.62 302 ILE B N 1
ATOM 6024 C CA . ILE B 1 302 ? -2.355 1.347 -17.656 1 95.62 302 ILE B CA 1
ATOM 6025 C C . ILE B 1 302 ? -1.852 2.031 -18.922 1 95.62 302 ILE B C 1
ATOM 6027 O O . ILE B 1 302 ? -1.577 3.232 -18.922 1 95.62 302 ILE B O 1
ATOM 6031 N N . PRO B 1 303 ? -1.739 1.287 -19.922 1 94.06 303 PRO B N 1
ATOM 6032 C CA . PRO B 1 303 ? -1.264 1.887 -21.172 1 94.06 303 PRO B CA 1
ATOM 6033 C C . PRO B 1 303 ? -2.146 3.039 -21.641 1 94.06 303 PRO B C 1
ATOM 6035 O O . PRO B 1 303 ? -3.35 3.053 -21.375 1 94.06 303 PRO B O 1
ATOM 6038 N N . GLU B 1 304 ? -1.636 3.904 -22.438 1 88.62 304 GLU B N 1
ATOM 6039 C CA . GLU B 1 304 ? -2.314 5.109 -22.906 1 88.62 304 GLU B CA 1
ATOM 6040 C C . GLU B 1 304 ? -3.479 4.762 -23.844 1 88.62 304 GLU B C 1
ATOM 6042 O O . GLU B 1 304 ? -4.469 5.488 -23.891 1 88.62 304 GLU B O 1
ATOM 6047 N N . CYS B 1 305 ? -3.332 3.732 -24.469 1 92.19 305 CYS B N 1
ATOM 6048 C CA . CYS B 1 305 ? -4.34 3.367 -25.469 1 92.19 305 CYS B CA 1
ATOM 6049 C C . CYS B 1 305 ? -5.578 2.781 -24.797 1 92.19 305 CYS B C 1
ATOM 6051 O O . CYS B 1 305 ? -6.617 2.619 -25.438 1 92.19 305 CYS B O 1
ATOM 6053 N N . ILE B 1 306 ? -5.484 2.502 -23.547 1 95.06 306 ILE B N 1
ATOM 6054 C CA . ILE B 1 306 ? -6.613 1.912 -22.844 1 95.06 306 ILE B CA 1
ATOM 6055 C C . ILE B 1 306 ? -7.344 2.992 -22.047 1 95.06 306 ILE B C 1
ATOM 6057 O O . ILE B 1 306 ? -6.75 3.654 -21.188 1 95.06 306 ILE B O 1
ATOM 6061 N N . HIS B 1 307 ? -8.555 3.223 -22.375 1 93.94 307 HIS B N 1
ATOM 6062 C CA . HIS B 1 307 ? -9.438 4.059 -21.562 1 93.94 307 HIS B CA 1
ATOM 6063 C C . HIS B 1 307 ? -10.297 3.209 -20.625 1 93.94 307 HIS B C 1
ATOM 6065 O O . HIS B 1 307 ? -11.344 2.707 -21.031 1 93.94 307 HIS B O 1
ATOM 6071 N N . LEU B 1 308 ? -9.898 3.16 -19.453 1 95.44 308 LEU B N 1
ATOM 6072 C CA . LEU B 1 308 ? -10.547 2.279 -18.484 1 95.44 308 LEU B CA 1
ATOM 6073 C C . LEU B 1 308 ? -11.852 2.889 -17.984 1 95.44 308 LEU B C 1
ATOM 6075 O O . LEU B 1 308 ? -11.875 4.031 -17.531 1 95.44 308 LEU B O 1
ATOM 6079 N N . SER B 1 309 ? -12.945 2.164 -18.141 1 95.69 309 SER B N 1
ATOM 6080 C CA . SER B 1 309 ? -14.242 2.582 -17.625 1 95.69 309 SER B CA 1
ATOM 6081 C C . SER B 1 309 ? -14.328 2.387 -16.109 1 95.69 309 SER B C 1
ATOM 6083 O O . SER B 1 309 ? -13.891 1.359 -15.586 1 95.69 309 SER B O 1
ATOM 6085 N N . SER B 1 310 ? -14.844 3.387 -15.469 1 94.56 310 SER B N 1
ATOM 6086 C CA . SER B 1 310 ? -14.938 3.324 -14.016 1 94.56 310 SER B CA 1
ATOM 6087 C C . SER B 1 310 ? -16.375 3.037 -13.57 1 94.56 310 SER B C 1
ATOM 6089 O O . SER B 1 310 ? -17.312 3.193 -14.344 1 94.56 310 SER B O 1
ATOM 6091 N N . LEU B 1 311 ? -16.516 2.609 -12.312 1 96.38 311 LEU B N 1
ATOM 6092 C CA . LEU B 1 311 ? -17.812 2.396 -11.688 1 96.38 311 LEU B CA 1
ATOM 6093 C C . LEU B 1 311 ? -18.641 3.674 -11.719 1 96.38 311 LEU B C 1
ATOM 6095 O O . LEU B 1 311 ? -18.094 4.777 -11.641 1 96.38 311 LEU B O 1
ATOM 6099 N N . PRO B 1 312 ? -19.875 3.555 -11.883 1 94.81 312 PRO B N 1
ATOM 6100 C CA . PRO B 1 312 ? -20.734 4.746 -11.859 1 94.81 312 PRO B CA 1
ATOM 6101 C C . PRO B 1 312 ? -20.844 5.355 -10.461 1 94.81 312 PRO B C 1
ATOM 6103 O O . PRO B 1 312 ? -20.828 4.637 -9.461 1 94.81 312 PRO B O 1
ATOM 6106 N N . GLU B 1 313 ? -20.984 6.633 -10.453 1 92 313 GLU B N 1
ATOM 6107 C CA . GLU B 1 313 ? -21.312 7.312 -9.203 1 92 313 GLU B CA 1
ATOM 6108 C C . GLU B 1 313 ? -22.797 7.152 -8.859 1 92 313 GLU B C 1
ATOM 6110 O O . GLU B 1 313 ? -23.641 7.113 -9.758 1 92 313 GLU B O 1
ATOM 6115 N N . PRO B 1 314 ? -23.188 7.016 -7.613 1 91.94 314 PRO B N 1
ATOM 6116 C CA . PRO B 1 314 ? -22.375 7.203 -6.406 1 91.94 314 PRO B CA 1
ATOM 6117 C C . PRO B 1 314 ? -21.75 5.902 -5.91 1 91.94 314 PRO B C 1
ATOM 6119 O O . PRO B 1 314 ? -21.219 5.855 -4.801 1 91.94 314 PRO B O 1
ATOM 6122 N N . LEU B 1 315 ? -21.875 4.785 -6.703 1 93.81 315 LEU B N 1
ATOM 6123 C CA . LEU B 1 315 ? -21.406 3.469 -6.289 1 93.81 315 LEU B CA 1
ATOM 6124 C C . LEU B 1 315 ? -19.891 3.469 -6.098 1 93.81 315 LEU B C 1
ATOM 6126 O O . LEU B 1 315 ? -19.375 2.836 -5.172 1 93.81 315 LEU B O 1
ATOM 6130 N N . LEU B 1 316 ? -19.234 4.168 -6.992 1 95.25 316 LEU B N 1
ATOM 6131 C CA . LEU B 1 316 ? -17.781 4.254 -6.887 1 95.25 316 LEU B CA 1
ATOM 6132 C C . LEU B 1 316 ? -17.375 4.836 -5.543 1 95.25 316 LEU B C 1
ATOM 6134 O O . LEU B 1 316 ? -16.594 4.223 -4.812 1 95.25 316 LEU B O 1
ATOM 6138 N N . HIS B 1 317 ? -17.922 5.93 -5.223 1 92.06 317 HIS B N 1
ATOM 6139 C CA . HIS B 1 317 ? -17.578 6.605 -3.977 1 92.06 317 HIS B CA 1
ATOM 6140 C C . HIS B 1 317 ? -17.969 5.77 -2.766 1 92.06 317 HIS B C 1
ATOM 6142 O O . HIS B 1 317 ? -17.219 5.688 -1.79 1 92.06 317 HIS B O 1
ATOM 6148 N N . GLN B 1 318 ? -19.109 5.195 -2.807 1 92.62 318 GLN B N 1
ATOM 6149 C CA . GLN B 1 318 ? -19.609 4.359 -1.714 1 92.62 318 GLN B CA 1
ATOM 6150 C C . GLN B 1 318 ? -18.688 3.16 -1.484 1 92.62 318 GLN B C 1
ATOM 6152 O O . GLN B 1 318 ? -18.391 2.807 -0.341 1 92.62 318 GLN B O 1
ATOM 6157 N N . THR B 1 319 ? -18.281 2.557 -2.58 1 96.19 319 THR B N 1
ATOM 6158 C CA . THR B 1 319 ? -17.406 1.391 -2.484 1 96.19 319 THR B CA 1
ATOM 6159 C C . THR B 1 319 ? -16.047 1.779 -1.916 1 96.19 319 THR B C 1
ATOM 6161 O O . THR B 1 319 ? -15.523 1.096 -1.039 1 96.19 319 THR B O 1
ATOM 6164 N N . GLN B 1 320 ? -15.539 2.861 -2.396 1 95.19 320 GLN B N 1
ATOM 6165 C CA . GLN B 1 320 ? -14.25 3.354 -1.905 1 95.19 320 GLN B CA 1
ATOM 6166 C C . GLN B 1 320 ? -14.32 3.678 -0.416 1 95.19 320 GLN B C 1
ATOM 6168 O O . GLN B 1 320 ? -13.398 3.359 0.337 1 95.19 320 GLN B O 1
ATOM 6173 N N . SER B 1 321 ? -15.391 4.32 -0.053 1 93.31 321 SER B N 1
ATOM 6174 C CA . SER B 1 321 ? -15.57 4.695 1.345 1 93.31 321 SER B CA 1
ATOM 6175 C C . SER B 1 321 ? -15.68 3.463 2.238 1 93.31 321 SER B C 1
ATOM 6177 O O . SER B 1 321 ? -15.086 3.42 3.318 1 93.31 321 SER B O 1
ATOM 6179 N N . ALA B 1 322 ? -16.422 2.477 1.785 1 95.25 322 ALA B N 1
ATOM 6180 C CA . ALA B 1 322 ? -16.578 1.238 2.545 1 95.25 322 ALA B CA 1
ATOM 6181 C C . ALA B 1 322 ? -15.227 0.527 2.703 1 95.25 322 ALA B C 1
ATOM 6183 O O . ALA B 1 322 ? -14.891 0.056 3.791 1 95.25 322 ALA B O 1
ATOM 6184 N N . LEU B 1 323 ? -14.492 0.442 1.612 1 97.25 323 LEU B N 1
ATOM 6185 C CA . LEU B 1 323 ? -13.188 -0.205 1.645 1 97.25 323 LEU B CA 1
ATOM 6186 C C . LEU B 1 323 ? -12.234 0.533 2.582 1 97.25 323 LEU B C 1
ATOM 6188 O O . LEU B 1 323 ? -11.492 -0.095 3.336 1 97.25 323 LEU B O 1
ATOM 6192 N N . SER B 1 324 ? -12.273 1.854 2.529 1 94.75 324 SER B N 1
ATOM 6193 C CA . SER B 1 324 ? -11.414 2.664 3.389 1 94.75 324 SER B CA 1
ATOM 6194 C C . SER B 1 324 ? -11.727 2.422 4.863 1 94.75 324 SER B C 1
ATOM 6196 O O . SER B 1 324 ? -10.812 2.314 5.684 1 94.75 324 SER B O 1
ATOM 6198 N N . LEU B 1 325 ? -12.992 2.311 5.207 1 93.62 325 LEU B N 1
ATOM 6199 C CA . LEU B 1 325 ? -13.406 2.1 6.59 1 93.62 325 LEU B CA 1
ATOM 6200 C C . LEU B 1 325 ? -12.953 0.732 7.09 1 93.62 325 LEU B C 1
ATOM 6202 O O . LEU B 1 325 ? -12.625 0.577 8.266 1 93.62 325 LEU B O 1
ATOM 6206 N N . ILE B 1 326 ? -12.938 -0.178 6.188 1 95.31 326 ILE B N 1
ATOM 6207 C CA . ILE B 1 326 ? -12.602 -1.551 6.555 1 95.31 326 ILE B CA 1
ATOM 6208 C C . ILE B 1 326 ? -11.086 -1.722 6.594 1 95.31 326 ILE B C 1
ATOM 6210 O O . ILE B 1 326 ? -10.547 -2.318 7.531 1 95.31 326 ILE B O 1
ATOM 6214 N N . LEU B 1 327 ? -10.375 -1.189 5.652 1 95.69 327 LEU B N 1
ATOM 6215 C CA . LEU B 1 327 ? -8.945 -1.436 5.48 1 95.69 327 LEU B CA 1
ATOM 6216 C C . LEU B 1 327 ? -8.125 -0.433 6.281 1 95.69 327 LEU B C 1
ATOM 6218 O O . LEU B 1 327 ? -6.977 -0.712 6.641 1 95.69 327 LEU B O 1
ATOM 6222 N N . HIS B 1 328 ? -8.68 0.759 6.477 1 93.44 328 HIS B N 1
ATOM 6223 C CA . HIS B 1 328 ? -7.977 1.817 7.191 1 93.44 328 HIS B CA 1
ATOM 6224 C C . HIS B 1 328 ? -8.852 2.432 8.273 1 93.44 328 HIS B C 1
ATOM 6226 O O . HIS B 1 328 ? -9.094 3.643 8.281 1 93.44 328 HIS B O 1
ATOM 6232 N N . PRO B 1 329 ? -9.219 1.654 9.219 1 91.12 329 PRO B N 1
ATOM 6233 C CA . PRO B 1 329 ? -10.086 2.197 10.266 1 91.12 329 PRO B CA 1
ATOM 6234 C C . PRO B 1 329 ? -9.422 3.33 11.047 1 91.12 329 PRO B C 1
ATOM 6236 O O . PRO B 1 329 ? -10.117 4.184 11.609 1 91.12 329 PRO B O 1
ATOM 6239 N N . ASP B 1 330 ? -8.125 3.396 11.039 1 91.81 330 ASP B N 1
ATOM 6240 C CA . ASP B 1 330 ? -7.383 4.434 11.758 1 91.81 330 ASP B CA 1
ATOM 6241 C C . ASP B 1 330 ? -7.535 5.789 11.07 1 91.81 330 ASP B C 1
ATOM 6243 O O . ASP B 1 330 ? -7.332 6.832 11.688 1 91.81 330 ASP B O 1
ATOM 6247 N N . LEU B 1 331 ? -7.836 5.777 9.828 1 92.19 331 LEU B N 1
ATOM 6248 C CA . LEU B 1 331 ? -7.98 7.012 9.07 1 92.19 331 LEU B CA 1
ATOM 6249 C C . LEU B 1 331 ? -9.078 7.887 9.656 1 92.19 331 LEU B C 1
ATOM 6251 O O . LEU B 1 331 ? -8.945 9.109 9.711 1 92.19 331 LEU B O 1
ATOM 6255 N N . GLU B 1 332 ? -10.141 7.328 10.188 1 88.69 332 GLU B N 1
ATOM 6256 C CA . GLU B 1 332 ? -11.297 8.055 10.703 1 88.69 332 GLU B CA 1
ATOM 6257 C C . GLU B 1 332 ? -10.969 8.766 12.008 1 88.69 332 GLU B C 1
ATOM 6259 O O . GLU B 1 332 ? -11.562 9.797 12.336 1 88.69 332 GLU B O 1
ATOM 6264 N N . VAL B 1 333 ? -9.977 8.25 12.68 1 92.94 333 VAL B N 1
ATOM 6265 C CA . VAL B 1 333 ? -9.695 8.797 14 1 92.94 333 VAL B CA 1
ATOM 6266 C C . VAL B 1 333 ? -8.297 9.414 14.023 1 92.94 333 VAL B C 1
ATOM 6268 O O . VAL B 1 333 ? -7.797 9.805 15.078 1 92.94 333 VAL B O 1
ATOM 6271 N N . ALA B 1 334 ? -7.707 9.469 12.875 1 93.56 334 ALA B N 1
ATOM 6272 C CA . ALA B 1 334 ? -6.324 9.922 12.789 1 93.56 334 ALA B CA 1
ATOM 6273 C C . ALA B 1 334 ? -6.184 11.359 13.273 1 93.56 334 ALA B C 1
ATOM 6275 O O . ALA B 1 334 ? -5.141 11.742 13.812 1 93.56 334 ALA B O 1
ATOM 6276 N N . ASP B 1 335 ? -7.199 12.172 13.117 1 96.19 335 ASP B N 1
ATOM 6277 C CA . ASP B 1 335 ? -7.125 13.578 13.484 1 96.19 335 ASP B CA 1
ATOM 6278 C C . ASP B 1 335 ? -7.684 13.812 14.891 1 96.19 335 ASP B C 1
ATOM 6280 O O . ASP B 1 335 ? -7.676 14.938 15.391 1 96.19 335 ASP B O 1
ATOM 6284 N N . HIS B 1 336 ? -8.172 12.758 15.531 1 95.5 336 HIS B N 1
ATOM 6285 C CA . HIS B 1 336 ? -8.719 12.938 16.875 1 95.5 336 HIS B CA 1
ATOM 6286 C C . HIS B 1 336 ? -7.633 13.32 17.859 1 95.5 336 HIS B C 1
ATOM 6288 O O . HIS B 1 336 ? -6.551 12.727 17.859 1 95.5 336 HIS B O 1
ATOM 6294 N N . ALA B 1 337 ? -7.934 14.266 18.609 1 96.69 337 ALA B N 1
ATOM 6295 C CA . ALA B 1 337 ? -6.988 14.656 19.656 1 96.69 337 ALA B CA 1
ATOM 6296 C C . ALA B 1 337 ? -6.801 13.539 20.688 1 96.69 337 ALA B C 1
ATOM 6298 O O . ALA B 1 337 ? -5.719 13.383 21.25 1 96.69 337 ALA B O 1
ATOM 6299 N N . PHE B 1 338 ? -7.906 12.828 20.922 1 94.19 338 PHE B N 1
ATOM 6300 C CA . PHE B 1 338 ? -7.922 11.711 21.844 1 94.19 338 PHE B CA 1
ATOM 6301 C C . PHE B 1 338 ? -8.422 10.445 21.156 1 94.19 338 PHE B C 1
ATOM 6303 O O . PHE B 1 338 ? -9.555 10.008 21.391 1 94.19 338 PHE B O 1
ATOM 6310 N N . PRO B 1 339 ? -7.523 9.883 20.438 1 89.19 339 PRO B N 1
ATOM 6311 C CA . PRO B 1 339 ? -7.965 8.711 19.672 1 89.19 339 PRO B CA 1
ATOM 6312 C C . PRO B 1 339 ? -8.297 7.52 20.578 1 89.19 339 PRO B C 1
ATOM 6314 O O . PRO B 1 339 ? -7.652 7.312 21.609 1 89.19 339 PRO B O 1
ATOM 6317 N N . PRO B 1 340 ? -9.297 6.789 20.156 1 87.56 340 PRO B N 1
ATOM 6318 C CA . PRO B 1 340 ? -9.625 5.578 20.906 1 87.56 340 PRO B CA 1
ATOM 6319 C C . PRO B 1 340 ? -8.539 4.512 20.812 1 87.56 340 PRO B C 1
ATOM 6321 O O . PRO B 1 340 ? -7.75 4.512 19.859 1 87.56 340 PRO B O 1
ATOM 6324 N N . PRO B 1 341 ? -8.469 3.699 21.844 1 75.75 341 PRO B N 1
ATOM 6325 C CA . PRO B 1 341 ? -7.426 2.674 21.828 1 75.75 341 PRO B CA 1
ATOM 6326 C C . PRO B 1 341 ? -7.617 1.657 20.703 1 75.75 341 PRO B C 1
ATOM 6328 O O . PRO B 1 341 ? -6.633 1.162 20.141 1 75.75 341 PRO B O 1
ATOM 6331 N N . ARG B 1 342 ? -8.945 1.297 20.516 1 65.31 342 ARG B N 1
ATOM 6332 C CA . ARG B 1 342 ? -9.141 0.131 19.656 1 65.31 342 ARG B CA 1
ATOM 6333 C C . ARG B 1 342 ? -9.469 0.548 18.219 1 65.31 342 ARG B C 1
ATOM 6335 O O . ARG B 1 342 ? -10.477 1.214 17.969 1 65.31 342 ARG B O 1
ATOM 6342 N N . THR B 1 343 ? -8.539 0.637 17.391 1 72 343 THR B N 1
ATOM 6343 C CA . THR B 1 343 ? -8.773 0.736 15.961 1 72 343 THR B CA 1
ATOM 6344 C C . THR B 1 343 ? -8.062 -0.394 15.219 1 72 343 THR B C 1
ATOM 6346 O O . THR B 1 343 ? -7.641 -0.221 14.07 1 72 343 THR B O 1
ATOM 6349 N N . ALA B 1 344 ? -8.203 -1.567 15.867 1 77.69 344 ALA B N 1
ATOM 6350 C CA . ALA B 1 344 ? -7.387 -2.641 15.305 1 77.69 344 ALA B CA 1
ATOM 6351 C C . ALA B 1 344 ? -8.086 -3.293 14.117 1 77.69 344 ALA B C 1
ATOM 6353 O O . ALA B 1 344 ? -9.312 -3.385 14.078 1 77.69 344 ALA B O 1
ATOM 6354 N N . LEU B 1 345 ? -7.293 -3.588 13.164 1 82.56 345 LEU B N 1
ATOM 6355 C CA . LEU B 1 345 ? -7.734 -4.344 12 1 82.56 345 LEU B CA 1
ATOM 6356 C C . LEU B 1 345 ? -8.156 -5.754 12.391 1 82.56 345 LEU B C 1
ATOM 6358 O O . LEU B 1 345 ? -7.613 -6.328 13.344 1 82.56 345 LEU B O 1
ATOM 6362 N N . SER B 1 346 ? -9.195 -6.176 11.609 1 89.06 346 SER B N 1
ATOM 6363 C CA . SER B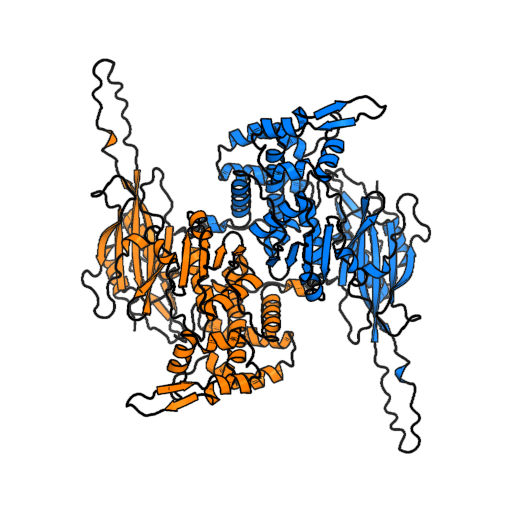 1 346 ? -9.555 -7.582 11.75 1 89.06 346 SER B CA 1
ATOM 6364 C C . SER B 1 346 ? -8.391 -8.492 11.359 1 89.06 346 SER B C 1
ATOM 6366 O O . SER B 1 346 ? -7.453 -8.055 10.688 1 89.06 346 SER B O 1
ATOM 6368 N N . HIS B 1 347 ? -8.562 -9.672 11.883 1 92.44 347 HIS B N 1
ATOM 6369 C CA . HIS B 1 347 ? -7.598 -10.672 11.43 1 92.44 347 HIS B CA 1
ATOM 6370 C C . HIS B 1 347 ? -7.66 -10.852 9.914 1 92.44 347 HIS B C 1
ATOM 6372 O O . HIS B 1 347 ? -8.711 -10.633 9.305 1 92.44 347 HIS B O 1
ATOM 6378 N N . SER B 1 348 ? -6.66 -11.305 9.359 1 93.38 348 SER B N 1
ATOM 6379 C CA . SER B 1 348 ? -6.473 -11.312 7.91 1 93.38 348 SER B CA 1
ATOM 6380 C C . SER B 1 348 ? -7.574 -12.109 7.215 1 93.38 348 SER B C 1
ATOM 6382 O O . SER B 1 348 ? -8.07 -11.695 6.164 1 93.38 348 SER B O 1
ATOM 6384 N N . LYS B 1 349 ? -7.98 -13.234 7.738 1 95.62 349 LYS B N 1
ATOM 6385 C CA . LYS B 1 349 ? -9.016 -14.055 7.133 1 95.62 349 LYS B CA 1
ATOM 6386 C C . LYS B 1 349 ? -10.367 -13.344 7.148 1 95.62 349 LYS B C 1
ATOM 6388 O O . LYS B 1 349 ? -11.102 -13.375 6.16 1 95.62 349 LYS B O 1
ATOM 6393 N N . MET B 1 350 ? -10.656 -12.734 8.273 1 96.94 350 MET B N 1
ATOM 6394 C CA . MET B 1 350 ? -11.922 -12.008 8.375 1 96.94 350 MET B CA 1
ATOM 6395 C C . MET B 1 350 ? -11.891 -10.75 7.512 1 96.94 350 MET B C 1
ATOM 6397 O O . MET B 1 350 ? -12.891 -10.391 6.891 1 96.94 350 MET B O 1
ATOM 6401 N N . LEU B 1 351 ? -10.766 -10.078 7.57 1 97.44 351 LEU B N 1
ATOM 6402 C CA . LEU B 1 351 ? -10.602 -8.891 6.742 1 97.44 351 LEU B CA 1
ATOM 6403 C C . LEU B 1 351 ? -10.859 -9.211 5.273 1 97.44 351 LEU B C 1
ATOM 6405 O O . LEU B 1 351 ? -11.5 -8.43 4.566 1 97.44 351 LEU B O 1
ATOM 6409 N N . ASP B 1 352 ? -10.367 -10.336 4.863 1 98.31 352 ASP B N 1
ATOM 6410 C CA . ASP B 1 352 ? -10.57 -10.812 3.498 1 98.31 352 ASP B CA 1
ATOM 6411 C C . ASP B 1 352 ? -12.055 -10.914 3.166 1 98.31 352 ASP B C 1
ATOM 6413 O O . ASP B 1 352 ? -12.5 -10.438 2.123 1 98.31 352 ASP B O 1
ATOM 6417 N N . LYS B 1 353 ? -12.82 -11.453 4.078 1 98.31 353 LYS B N 1
ATOM 6418 C CA . LYS B 1 353 ? -14.258 -11.648 3.869 1 98.31 353 LYS B CA 1
ATOM 6419 C C . LYS B 1 353 ? -15 -10.312 3.914 1 98.31 353 LYS B C 1
ATOM 6421 O O . LYS B 1 353 ? -15.992 -10.125 3.203 1 98.31 353 LYS B O 1
ATOM 6426 N N . GLU B 1 354 ? -14.5 -9.438 4.73 1 98.06 354 GLU B N 1
ATOM 6427 C CA . GLU B 1 354 ? -15.125 -8.117 4.789 1 98.06 354 GLU B CA 1
ATOM 6428 C C . GLU B 1 354 ? -14.984 -7.383 3.461 1 98.06 354 GLU B C 1
ATOM 6430 O O . GLU B 1 354 ? -15.938 -6.75 2.994 1 98.06 354 GLU B O 1
ATOM 6435 N N . VAL B 1 355 ? -13.844 -7.465 2.9 1 98.56 355 VAL B N 1
ATOM 6436 C CA . VAL B 1 355 ? -13.633 -6.828 1.604 1 98.56 355 VAL B CA 1
ATOM 6437 C C . VAL B 1 355 ? -14.523 -7.484 0.553 1 98.56 355 VAL B C 1
ATOM 6439 O O . VAL B 1 355 ? -15.156 -6.797 -0.252 1 98.56 355 VAL B O 1
ATOM 6442 N N . ARG B 1 356 ? -14.562 -8.75 0.539 1 98.31 356 ARG B N 1
ATOM 6443 C CA . ARG B 1 356 ? -15.422 -9.469 -0.402 1 98.31 356 ARG B CA 1
ATOM 6444 C C . ARG B 1 356 ? -16.875 -9.078 -0.229 1 98.31 356 ARG B C 1
ATOM 6446 O O . ARG B 1 356 ? -17.625 -8.977 -1.209 1 98.31 356 ARG B O 1
ATOM 6453 N N . ALA B 1 357 ? -17.266 -8.891 1.026 1 97.62 357 ALA B N 1
ATOM 6454 C CA . ALA B 1 357 ? -18.641 -8.484 1.313 1 97.62 357 ALA B CA 1
ATOM 6455 C C . ALA B 1 357 ? -18.969 -7.145 0.655 1 97.62 357 ALA B C 1
ATOM 6457 O O . ALA B 1 357 ? -20.078 -6.941 0.161 1 97.62 357 ALA B O 1
ATOM 6458 N N . VAL B 1 358 ? -18.016 -6.281 0.66 1 97.75 358 VAL B N 1
ATOM 6459 C CA . VAL B 1 358 ? -18.219 -4.98 0.029 1 97.75 358 VAL B CA 1
ATOM 6460 C C . VAL B 1 358 ? -18.484 -5.164 -1.462 1 97.75 358 VAL B C 1
ATOM 6462 O O . VAL B 1 358 ? -19.375 -4.527 -2.02 1 97.75 358 VAL B O 1
ATOM 6465 N N . PHE B 1 359 ? -17.766 -6.02 -2.113 1 98.38 359 PHE B N 1
ATOM 6466 C CA . PHE B 1 359 ? -17.922 -6.227 -3.549 1 98.38 359 PHE B CA 1
ATOM 6467 C C . PHE B 1 359 ? -19.203 -6.98 -3.852 1 98.38 359 PHE B C 1
ATOM 6469 O O . PHE B 1 359 ? -19.844 -6.746 -4.883 1 98.38 359 PHE B O 1
ATOM 6476 N N . LEU B 1 360 ? -19.516 -7.91 -2.99 1 96.75 360 LEU B N 1
ATOM 6477 C CA . LEU B 1 360 ? -20.797 -8.594 -3.162 1 96.75 360 LEU B CA 1
ATOM 6478 C C . LEU B 1 360 ? -21.953 -7.605 -3.104 1 96.75 360 LEU B C 1
ATOM 6480 O O . LEU B 1 360 ? -22.891 -7.699 -3.898 1 96.75 360 LEU B O 1
ATOM 6484 N N . ARG B 1 361 ? -21.891 -6.715 -2.156 1 95.19 361 ARG B N 1
ATOM 6485 C CA . ARG B 1 361 ? -22.891 -5.668 -2.047 1 95.19 361 ARG B CA 1
ATOM 6486 C C . ARG B 1 361 ? -22.906 -4.781 -3.285 1 95.19 361 ARG B C 1
ATOM 6488 O O . ARG B 1 361 ? -23.969 -4.359 -3.748 1 95.19 361 ARG B O 1
ATOM 6495 N N . LEU B 1 362 ? -21.797 -4.492 -3.762 1 96.31 362 LEU B N 1
ATOM 6496 C CA . LEU B 1 362 ? -21.688 -3.693 -4.977 1 96.31 362 LEU B CA 1
ATOM 6497 C C . LEU B 1 362 ? -22.406 -4.363 -6.137 1 96.31 362 LEU B C 1
ATOM 6499 O O . LEU B 1 362 ? -23.188 -3.719 -6.84 1 96.31 362 LEU B O 1
ATOM 6503 N N . PHE B 1 363 ? -22.203 -5.621 -6.34 1 96.94 363 PHE B N 1
ATOM 6504 C CA . PHE B 1 363 ? -22.844 -6.344 -7.426 1 96.94 363 PHE B CA 1
ATOM 6505 C C . PHE B 1 363 ? -24.359 -6.41 -7.215 1 96.94 363 PHE B C 1
ATOM 6507 O O . PHE B 1 363 ? -25.125 -6.359 -8.172 1 96.94 363 PHE B O 1
ATOM 6514 N N . ALA B 1 364 ? -24.688 -6.57 -5.941 1 95.06 364 ALA B N 1
ATOM 6515 C CA . ALA B 1 364 ? -26.125 -6.566 -5.645 1 95.06 364 ALA B CA 1
ATOM 6516 C C . ALA B 1 364 ? -26.766 -5.25 -6.059 1 95.06 364 ALA B C 1
ATOM 6518 O O . ALA B 1 364 ? -27.906 -5.23 -6.547 1 95.06 364 ALA B O 1
ATOM 6519 N N . GLN B 1 365 ? -26.047 -4.199 -5.859 1 93.38 365 GLN B N 1
ATOM 6520 C CA . GLN B 1 365 ? -26.531 -2.883 -6.242 1 93.38 365 GLN B CA 1
ATOM 6521 C C . GLN B 1 365 ? -26.5 -2.703 -7.758 1 93.38 365 GLN B C 1
ATOM 6523 O O . GLN B 1 365 ? -27.438 -2.176 -8.352 1 93.38 365 GLN B O 1
ATOM 6528 N N . LEU B 1 366 ? -25.5 -3.162 -8.375 1 94.56 366 LEU B N 1
ATOM 6529 C CA . LEU B 1 366 ? -25.328 -3.014 -9.812 1 94.56 366 LEU B CA 1
ATOM 6530 C C . LEU B 1 366 ? -26.391 -3.809 -10.57 1 94.56 366 LEU B C 1
ATOM 6532 O O . LEU B 1 366 ? -26.891 -3.354 -11.602 1 94.56 366 LEU B O 1
ATOM 6536 N N . PHE B 1 367 ? -26.734 -4.969 -10.086 1 94.88 367 PHE B N 1
ATOM 6537 C CA . PHE B 1 367 ? -27.625 -5.867 -10.805 1 94.88 367 PHE B CA 1
ATOM 6538 C C . PHE B 1 367 ? -29.016 -5.863 -10.188 1 94.88 367 PHE B C 1
ATOM 6540 O O . PHE B 1 367 ? -29.797 -6.797 -10.398 1 94.88 367 PHE B O 1
ATOM 6547 N N . GLN B 1 368 ? -29.234 -4.875 -9.445 1 92.19 368 GLN B N 1
ATOM 6548 C CA . GLN B 1 368 ? -30.562 -4.758 -8.867 1 92.19 368 GLN B CA 1
ATOM 6549 C C . GLN B 1 368 ? -31.625 -4.734 -9.961 1 92.19 368 GLN B C 1
ATOM 6551 O O . GLN B 1 368 ? -31.531 -3.961 -10.914 1 92.19 368 GLN B O 1
ATOM 6556 N N . GLY B 1 369 ? -32.594 -5.641 -9.906 1 91.12 369 GLY B N 1
ATOM 6557 C CA . GLY B 1 369 ? -33.719 -5.652 -10.828 1 91.12 369 GLY B CA 1
ATOM 6558 C C . GLY B 1 369 ? -33.438 -6.375 -12.133 1 91.12 369 GLY B C 1
ATOM 6559 O O . GLY B 1 369 ? -34.219 -6.316 -13.078 1 91.12 369 GLY B O 1
ATOM 6560 N N . TYR B 1 370 ? -32.344 -7.082 -12.227 1 93.94 370 TYR B N 1
ATOM 6561 C CA . TYR B 1 370 ? -31.969 -7.711 -13.484 1 93.94 370 TYR B CA 1
ATOM 6562 C C . TYR B 1 370 ? -32.969 -8.797 -13.875 1 93.94 370 TYR B C 1
ATOM 6564 O O . TYR B 1 370 ? -33.219 -9.039 -15.055 1 93.94 370 TYR B O 1
ATOM 6572 N N . ARG B 1 371 ? -33.594 -9.414 -12.914 1 91.75 371 ARG B N 1
ATOM 6573 C CA . ARG B 1 371 ? -34.531 -10.523 -13.172 1 91.75 371 ARG B CA 1
ATOM 6574 C C . ARG B 1 371 ? -35.781 -10.047 -13.898 1 91.75 371 ARG B C 1
ATOM 6576 O O . ARG B 1 371 ? -36.375 -10.812 -14.648 1 91.75 371 ARG B O 1
ATOM 6583 N N . SER B 1 372 ? -36.125 -8.836 -13.703 1 91.62 372 SER B N 1
ATOM 6584 C CA . SER B 1 372 ? -37.312 -8.273 -14.359 1 91.62 372 SER B CA 1
ATOM 6585 C C . SER B 1 372 ? -37.062 -8.031 -15.844 1 91.62 372 SER B C 1
ATOM 6587 O O . SER B 1 372 ? -38 -7.832 -16.609 1 91.62 372 SER B O 1
ATOM 6589 N N . CYS B 1 373 ? -35.875 -8.148 -16.188 1 94.44 373 CYS B N 1
ATOM 6590 C CA . CYS B 1 373 ? -35.5 -7.875 -17.578 1 94.44 373 CYS B CA 1
ATOM 6591 C C . CYS B 1 373 ? -35.125 -9.156 -18.312 1 94.44 373 CYS B C 1
ATOM 6593 O O . CYS B 1 373 ? -34.438 -9.109 -19.328 1 94.44 373 CYS B O 1
ATOM 6595 N N . LEU B 1 374 ? -35.469 -10.258 -17.703 1 92.56 374 LEU B N 1
ATOM 6596 C CA . LEU B 1 374 ? -35.25 -11.555 -18.328 1 92.56 374 LEU B CA 1
ATOM 6597 C C . LEU B 1 374 ? -36.5 -12.047 -19.062 1 92.56 374 LEU B C 1
ATOM 6599 O O . LEU B 1 374 ? -37.594 -11.859 -18.578 1 92.56 374 LEU B O 1
ATOM 6603 N N . GLN B 1 375 ? -36.25 -12.508 -20.281 1 89.12 375 GLN B N 1
ATOM 6604 C CA . GLN B 1 375 ? -37.344 -13.102 -21.047 1 89.12 375 GLN B CA 1
ATOM 6605 C C . GLN B 1 375 ? -37.031 -14.547 -21.422 1 89.12 375 GLN B C 1
ATOM 6607 O O . GLN B 1 375 ? -36 -14.82 -22.016 1 89.12 375 GLN B O 1
ATOM 6612 N N . LEU B 1 376 ? -37.906 -15.414 -20.984 1 83.31 376 LEU B N 1
ATOM 6613 C CA . LEU B 1 376 ? -37.75 -16.828 -21.328 1 83.31 376 LEU B CA 1
ATOM 6614 C C . LEU B 1 376 ? -38.375 -17.125 -22.672 1 83.31 376 LEU B C 1
ATOM 6616 O O . LEU B 1 376 ? -39.562 -16.828 -22.906 1 83.31 376 LEU B O 1
ATOM 6620 N N . ILE B 1 377 ? -37.562 -17.406 -23.641 1 78.38 377 ILE B N 1
ATOM 6621 C CA . ILE B 1 377 ? -38.062 -17.766 -24.953 1 78.38 377 ILE B CA 1
ATOM 6622 C C . ILE B 1 377 ? -38 -19.281 -25.141 1 78.38 377 ILE B C 1
ATOM 6624 O O . ILE B 1 377 ? -36.906 -19.875 -25 1 78.38 377 ILE B O 1
ATOM 6628 N N . ARG B 1 378 ? -39.094 -20 -25.172 1 73.19 378 ARG B N 1
ATOM 6629 C CA . ARG B 1 378 ? -39.125 -21.453 -25.328 1 73.19 378 ARG B CA 1
ATOM 6630 C C . ARG B 1 378 ? -39.281 -21.828 -26.797 1 73.19 378 ARG B C 1
ATOM 6632 O O . ARG B 1 378 ? -40.406 -21.891 -27.328 1 73.19 378 ARG B O 1
ATOM 6639 N N . ILE B 1 379 ? -38.375 -21.531 -27.609 1 60.59 379 ILE B N 1
ATOM 6640 C CA . ILE B 1 379 ? -38.531 -21.969 -28.984 1 60.59 379 ILE B CA 1
ATOM 6641 C C . ILE B 1 379 ? -38.062 -23.422 -29.125 1 60.59 379 ILE B C 1
ATOM 6643 O O . ILE B 1 379 ? -38.688 -24.219 -29.828 1 60.59 379 ILE B O 1
ATOM 6647 N N . HIS B 1 380 ? -36.875 -23.688 -28.516 1 62.53 380 HIS B N 1
ATOM 6648 C CA . HIS B 1 380 ? -36.312 -25.031 -28.578 1 62.53 380 HIS B CA 1
ATOM 6649 C C . HIS B 1 380 ? -36.469 -25.75 -27.234 1 62.53 380 HIS B C 1
ATOM 6651 O O . HIS B 1 380 ? -36.969 -25.172 -26.266 1 62.53 380 HIS B O 1
ATOM 6657 N N . ALA B 1 381 ? -36.219 -27.031 -27.359 1 64.38 381 ALA B N 1
ATOM 6658 C CA . ALA B 1 381 ? -36.344 -27.906 -26.188 1 64.38 381 ALA B CA 1
ATOM 6659 C C . ALA B 1 381 ? -35.656 -27.297 -24.969 1 64.38 381 ALA B C 1
ATOM 6661 O O . ALA B 1 381 ? -36.188 -27.375 -23.859 1 64.38 381 ALA B O 1
ATOM 6662 N N . GLU B 1 382 ? -34.5 -26.562 -25.312 1 69.38 382 GLU B N 1
ATOM 6663 C CA . GLU B 1 382 ? -33.844 -25.891 -24.188 1 69.38 382 GLU B CA 1
ATOM 6664 C C . GLU B 1 382 ? -34.156 -24.406 -24.172 1 69.38 382 GLU B C 1
ATOM 6666 O O . GLU B 1 382 ? -33.906 -23.703 -25.172 1 69.38 382 GLU B O 1
ATOM 6671 N N . PRO B 1 383 ? -34.812 -23.984 -23.172 1 73.5 383 PRO B N 1
ATOM 6672 C CA . PRO B 1 383 ? -35.156 -22.562 -23.125 1 73.5 383 PRO B CA 1
ATOM 6673 C C . PRO B 1 383 ? -33.969 -21.641 -23.203 1 73.5 383 PRO B C 1
ATOM 6675 O O . PRO B 1 383 ? -32.906 -21.953 -22.672 1 73.5 383 PRO B O 1
ATOM 6678 N N . VAL B 1 384 ? -34.125 -20.734 -24.156 1 82.88 384 VAL B N 1
ATOM 6679 C CA . VAL B 1 384 ? -33.125 -19.703 -24.266 1 82.88 384 VAL B CA 1
ATOM 6680 C C . VAL B 1 384 ? -33.562 -18.453 -23.516 1 82.88 384 VAL B C 1
ATOM 6682 O O . VAL B 1 384 ? -34.719 -18.047 -23.641 1 82.88 384 VAL B O 1
ATOM 6685 N N . ILE B 1 385 ? -32.781 -17.938 -22.578 1 88.25 385 ILE B N 1
ATOM 6686 C CA . ILE B 1 385 ? -33.094 -16.75 -21.812 1 88.25 385 ILE B CA 1
ATOM 6687 C C . ILE B 1 385 ? -32.5 -15.516 -22.469 1 88.25 385 ILE B C 1
ATOM 6689 O O . ILE B 1 385 ? -31.281 -15.477 -22.719 1 88.25 385 ILE B O 1
ATOM 6693 N N . HIS B 1 386 ? -33.312 -14.609 -22.781 1 90.38 386 HIS B N 1
ATOM 6694 C CA . HIS B 1 386 ? -32.875 -13.352 -23.375 1 90.38 386 HIS B CA 1
ATOM 6695 C C . HIS B 1 386 ? -32.906 -12.219 -22.359 1 90.38 386 HIS B C 1
ATOM 6697 O O . HIS B 1 386 ? -33.875 -12.086 -21.609 1 90.38 386 HIS B O 1
ATOM 6703 N N . PHE B 1 387 ? -31.812 -11.484 -22.266 1 94.81 387 PHE B N 1
ATOM 6704 C CA . PHE B 1 387 ? -31.719 -10.336 -21.375 1 94.81 387 PHE B CA 1
ATOM 6705 C C . PHE B 1 387 ? -31.922 -9.031 -22.141 1 94.81 387 PHE B C 1
ATOM 6707 O O . PHE B 1 387 ? -31.203 -8.75 -23.094 1 94.81 387 PHE B O 1
ATOM 6714 N N . HIS B 1 388 ? -32.906 -8.195 -21.688 1 94.88 388 HIS B N 1
ATOM 6715 C CA . HIS B 1 388 ? -33.156 -6.906 -22.312 1 94.88 388 HIS B CA 1
ATOM 6716 C C . HIS B 1 388 ? -32.281 -5.816 -21.719 1 94.88 388 HIS B C 1
ATOM 6718 O O . HIS B 1 388 ? -32.719 -5.082 -20.828 1 94.88 388 HIS B O 1
ATOM 6724 N N . LYS B 1 389 ? -31.156 -5.707 -22.281 1 94.94 389 LYS B N 1
ATOM 6725 C CA . LYS B 1 389 ? -30.125 -4.797 -21.797 1 94.94 389 LYS B CA 1
ATOM 6726 C C . LYS B 1 389 ? -30.641 -3.355 -21.766 1 94.94 389 LYS B C 1
ATOM 6728 O O . LYS B 1 389 ? -30.438 -2.641 -20.781 1 94.94 389 LYS B O 1
ATOM 6733 N N . THR B 1 390 ? -31.219 -2.807 -22.828 1 94.31 390 THR B N 1
ATOM 6734 C CA . THR B 1 390 ? -31.688 -1.432 -22.953 1 94.31 390 THR B CA 1
ATOM 6735 C C . THR B 1 390 ? -32.75 -1.132 -21.906 1 94.31 390 THR B C 1
ATOM 6737 O O . THR B 1 390 ? -32.781 -0.048 -21.312 1 94.31 390 THR B O 1
ATOM 6740 N N . ALA B 1 391 ? -33.594 -2.068 -21.719 1 94.62 391 ALA B N 1
ATOM 6741 C CA . ALA B 1 391 ? -34.656 -1.898 -20.703 1 94.62 391 ALA B CA 1
ATOM 6742 C C . ALA B 1 391 ? -34.031 -1.801 -19.312 1 94.62 391 ALA B C 1
ATOM 6744 O O . ALA B 1 391 ? -34.469 -0.979 -18.5 1 94.62 391 ALA B O 1
ATOM 6745 N N . PHE B 1 392 ? -33.125 -2.629 -19.047 1 95.88 392 PHE B N 1
ATOM 6746 C CA . PHE B 1 392 ? -32.469 -2.65 -17.75 1 95.88 392 PHE B CA 1
ATOM 6747 C C . PHE B 1 392 ? -31.75 -1.334 -17.469 1 95.88 392 PHE B C 1
ATOM 6749 O O . PHE B 1 392 ? -31.938 -0.725 -16.422 1 95.88 392 PHE B O 1
ATOM 6756 N N . LEU B 1 393 ? -30.953 -0.883 -18.406 1 95.19 393 LEU B N 1
ATOM 6757 C CA . LEU B 1 393 ? -30.188 0.354 -18.266 1 95.19 393 LEU B CA 1
ATOM 6758 C C . LEU B 1 393 ? -31.125 1.554 -18.141 1 95.19 393 LEU B C 1
ATOM 6760 O O . LEU B 1 393 ? -30.828 2.498 -17.391 1 95.19 393 LEU B O 1
ATOM 6764 N N . GLY B 1 394 ? -32.125 1.547 -18.859 1 93.19 394 GLY B N 1
ATOM 6765 C CA . GLY B 1 394 ? -33.125 2.598 -18.766 1 93.19 394 GLY B CA 1
ATOM 6766 C C . GLY B 1 394 ? -33.781 2.672 -17.391 1 93.19 394 GLY B C 1
ATOM 6767 O O . GLY B 1 394 ? -33.969 3.76 -16.844 1 93.19 394 GLY B O 1
ATOM 6768 N N . GLN B 1 395 ? -34.156 1.538 -16.859 1 91.38 395 GLN B N 1
ATOM 6769 C CA . GLN B 1 395 ? -34.781 1.472 -15.531 1 91.38 395 GLN B CA 1
ATOM 6770 C C . GLN B 1 395 ? -33.844 2.006 -14.453 1 91.38 395 GLN B C 1
ATOM 6772 O O . GLN B 1 395 ? -34.281 2.609 -13.477 1 91.38 395 GLN B O 1
ATOM 6777 N N . ARG B 1 396 ? -32.594 1.808 -14.688 1 90.31 396 ARG B N 1
ATOM 6778 C CA . ARG B 1 396 ? -31.578 2.18 -13.695 1 90.31 396 ARG B CA 1
ATOM 6779 C C . ARG B 1 396 ? -31.078 3.605 -13.922 1 90.31 396 ARG B C 1
ATOM 6781 O O . ARG B 1 396 ? -30.422 4.184 -13.062 1 90.31 396 ARG B O 1
ATOM 6788 N N . GLY B 1 397 ? -31.422 4.203 -15.023 1 90.19 397 GLY B N 1
ATOM 6789 C CA . GLY B 1 397 ? -30.938 5.531 -15.359 1 90.19 397 GLY B CA 1
ATOM 6790 C C . GLY B 1 397 ? -29.453 5.562 -15.688 1 90.19 397 GLY B C 1
ATOM 6791 O O . GLY B 1 397 ? -28.766 6.535 -15.367 1 90.19 397 GLY B O 1
ATOM 6792 N N . LEU B 1 398 ? -28.969 4.422 -16.172 1 90.88 398 LEU B N 1
ATOM 6793 C CA . LEU B 1 398 ? -27.531 4.293 -16.438 1 90.88 398 LEU B CA 1
ATOM 6794 C C . LEU B 1 398 ? -27.281 4.027 -17.906 1 90.88 398 LEU B C 1
ATOM 6796 O O . LEU B 1 398 ? -26.312 3.346 -18.266 1 90.88 398 LEU B O 1
ATOM 6800 N N . VAL B 1 399 ? -28.047 4.543 -18.766 1 87.69 399 VAL B N 1
ATOM 6801 C CA . VAL B 1 399 ? -27.953 4.309 -20.203 1 87.69 399 VAL B CA 1
ATOM 6802 C C . VAL B 1 399 ? -26.641 4.859 -20.734 1 87.69 399 VAL B C 1
ATOM 6804 O O . VAL B 1 399 ? -26.031 4.27 -21.625 1 87.69 399 VAL B O 1
ATOM 6807 N N . GLU B 1 400 ? -26.172 5.906 -20.141 1 88.31 400 GLU B N 1
ATOM 6808 C CA . GLU B 1 400 ? -24.969 6.562 -20.641 1 88.31 400 GLU B CA 1
ATOM 6809 C C . GLU B 1 400 ? -23.719 6.078 -19.906 1 88.31 400 GLU B C 1
ATOM 6811 O O . GLU B 1 400 ? -22.609 6.512 -20.203 1 88.31 400 GLU B O 1
ATOM 6816 N N . ASN B 1 401 ? -23.938 5.16 -19.094 1 91.31 401 ASN B N 1
ATOM 6817 C CA . ASN B 1 401 ? -22.781 4.688 -18.328 1 91.31 401 ASN B CA 1
ATOM 6818 C C . ASN B 1 401 ? -21.969 3.662 -19.125 1 91.31 401 ASN B C 1
ATOM 6820 O O . ASN B 1 401 ? -22.469 2.58 -19.438 1 91.31 401 ASN B O 1
ATOM 6824 N N . ASP B 1 402 ? -20.797 3.994 -19.359 1 94.81 402 ASP B N 1
ATOM 6825 C CA . ASP B 1 402 ? -19.922 3.191 -20.219 1 94.81 402 ASP B CA 1
ATOM 6826 C C . ASP B 1 402 ? -19.547 1.877 -19.531 1 94.81 402 ASP B C 1
ATOM 6828 O O . ASP B 1 402 ? -19.516 0.826 -20.188 1 94.81 402 ASP B O 1
ATOM 6832 N N . PHE B 1 403 ? -19.312 1.875 -18.344 1 97.31 403 PHE B N 1
ATOM 6833 C CA . PHE B 1 403 ? -18.859 0.709 -17.594 1 97.31 403 PHE B CA 1
ATOM 6834 C C . PHE B 1 403 ? -19.922 -0.382 -17.594 1 97.31 403 PHE B C 1
ATOM 6836 O O . PHE B 1 403 ? -19.656 -1.516 -18 1 97.31 403 PHE B O 1
ATOM 6843 N N . LEU B 1 404 ? -21.094 -0.064 -17.094 1 96.56 404 LEU B N 1
ATOM 6844 C CA . LEU B 1 404 ? -22.156 -1.064 -16.984 1 96.56 404 LEU B CA 1
ATOM 6845 C C . LEU B 1 404 ? -22.562 -1.59 -18.344 1 96.56 404 LEU B C 1
ATOM 6847 O O . LEU B 1 404 ? -22.906 -2.766 -18.484 1 96.56 404 LEU B O 1
ATOM 6851 N N . THR B 1 405 ? -22.562 -0.722 -19.344 1 96.62 405 THR B N 1
ATOM 6852 C CA . THR B 1 405 ? -22.875 -1.143 -20.703 1 96.62 405 THR B CA 1
ATOM 6853 C C . THR B 1 405 ? -21.891 -2.209 -21.188 1 96.62 405 THR B C 1
ATOM 6855 O O . THR B 1 405 ? -22.297 -3.217 -21.766 1 96.62 405 THR B O 1
ATOM 6858 N N . LYS B 1 406 ? -20.656 -2.02 -20.906 1 97.06 406 LYS B N 1
ATOM 6859 C CA . LYS B 1 406 ? -19.625 -2.973 -21.297 1 97.06 406 LYS B CA 1
ATOM 6860 C C . LYS B 1 406 ? -19.766 -4.281 -20.531 1 97.06 406 LYS B C 1
ATOM 6862 O O . LYS B 1 406 ? -19.609 -5.363 -21.094 1 97.06 406 LYS B O 1
ATOM 6867 N N . VAL B 1 407 ? -20.062 -4.18 -19.281 1 97.75 407 VAL B N 1
ATOM 6868 C CA . VAL B 1 407 ? -20.188 -5.359 -18.422 1 97.75 407 VAL B CA 1
ATOM 6869 C C . VAL B 1 407 ? -21.359 -6.219 -18.891 1 97.75 407 VAL B C 1
ATOM 6871 O O . VAL B 1 407 ? -21.234 -7.438 -19 1 97.75 407 VAL B O 1
ATOM 6874 N N . LEU B 1 408 ? -22.469 -5.562 -19.219 1 97.12 408 LEU B N 1
ATOM 6875 C CA . LEU B 1 408 ? -23.688 -6.266 -19.609 1 97.12 408 LEU B CA 1
ATOM 6876 C C . LEU B 1 408 ? -23.547 -6.883 -21 1 97.12 408 LEU B C 1
ATOM 6878 O O . LEU B 1 408 ? -24.297 -7.785 -21.359 1 97.12 408 LEU B O 1
ATOM 6882 N N . SER B 1 409 ? -22.594 -6.422 -21.734 1 95.88 409 SER B N 1
ATOM 6883 C CA . SER B 1 409 ? -22.359 -6.953 -23.078 1 95.88 409 SER B CA 1
ATOM 6884 C C . SER B 1 409 ? -21.266 -8.016 -23.062 1 95.88 409 SER B C 1
ATOM 6886 O O . SER B 1 409 ? -20.953 -8.609 -24.109 1 95.88 409 SER B O 1
ATOM 6888 N N . GLY B 1 410 ? -20.734 -8.242 -21.938 1 95.81 410 GLY B N 1
ATOM 6889 C CA . GLY B 1 410 ? -19.594 -9.141 -21.859 1 95.81 410 GLY B CA 1
ATOM 6890 C C . GLY B 1 410 ? -19.984 -10.602 -21.734 1 95.81 410 GLY B C 1
ATOM 6891 O O . GLY B 1 410 ? -21.156 -10.914 -21.484 1 95.81 410 GLY B O 1
ATOM 6892 N N . MET B 1 411 ? -19.016 -11.445 -21.891 1 95.12 411 MET B N 1
ATOM 6893 C CA . MET B 1 411 ? -19.234 -12.891 -21.859 1 95.12 411 MET B CA 1
ATOM 6894 C C . MET B 1 411 ? -19.578 -13.344 -20.438 1 95.12 411 MET B C 1
ATOM 6896 O O . MET B 1 411 ? -20.391 -14.266 -20.266 1 95.12 411 MET B O 1
ATOM 6900 N N . ALA B 1 412 ? -18.984 -12.734 -19.5 1 96.19 412 ALA B N 1
ATOM 6901 C CA . ALA B 1 412 ? -19.234 -13.117 -18.109 1 96.19 412 ALA B CA 1
ATOM 6902 C C . ALA B 1 412 ? -20.688 -12.898 -17.75 1 96.19 412 ALA B C 1
ATOM 6904 O O . ALA B 1 412 ? -21.297 -13.727 -17.062 1 96.19 412 ALA B O 1
ATOM 6905 N N . PHE B 1 413 ? -21.234 -11.797 -18.172 1 96.94 413 PHE B N 1
ATOM 6906 C CA . PHE B 1 413 ? -22.641 -11.523 -17.859 1 96.94 413 PHE B CA 1
ATOM 6907 C C . PHE B 1 413 ? -23.562 -12.477 -18.609 1 96.94 413 PHE B C 1
ATOM 6909 O O . PHE B 1 413 ? -24.578 -12.906 -18.078 1 96.94 413 PHE B O 1
ATOM 6916 N N . ALA B 1 414 ? -23.234 -12.75 -19.844 1 94.88 414 ALA B N 1
ATOM 6917 C CA . ALA B 1 414 ? -24.016 -13.734 -20.594 1 94.88 414 ALA B CA 1
ATOM 6918 C C . ALA B 1 414 ? -24.062 -15.07 -19.859 1 94.88 414 ALA B C 1
ATOM 6920 O O . ALA B 1 414 ? -25.125 -15.711 -19.797 1 94.88 414 ALA B O 1
ATOM 6921 N N . GLY B 1 415 ? -22.891 -15.461 -19.375 1 93.31 415 GLY B N 1
ATOM 6922 C CA . GLY B 1 415 ? -22.859 -16.672 -18.562 1 93.31 415 GLY B CA 1
ATOM 6923 C C . GLY B 1 415 ? -23.672 -16.562 -17.297 1 93.31 415 GLY B C 1
ATOM 6924 O O . GLY B 1 415 ? -24.328 -17.531 -16.891 1 93.31 415 GLY B O 1
ATOM 6925 N N . PHE B 1 416 ? -23.672 -15.469 -16.719 1 95.25 416 PHE B N 1
ATOM 6926 C CA . PHE B 1 416 ? -24.453 -15.188 -15.523 1 95.25 416 PHE B CA 1
ATOM 6927 C C . PHE B 1 416 ? -25.938 -15.344 -15.789 1 95.25 416 PHE B C 1
ATOM 6929 O O . PHE B 1 416 ? -26.656 -15.992 -15.008 1 95.25 416 PHE B O 1
ATOM 6936 N N . VAL B 1 417 ? -26.438 -14.781 -16.875 1 93.94 417 VAL B N 1
ATOM 6937 C CA . VAL B 1 417 ? -27.844 -14.836 -17.25 1 93.94 417 VAL B CA 1
ATOM 6938 C C . VAL B 1 417 ? -28.25 -16.281 -17.547 1 93.94 417 VAL B C 1
ATOM 6940 O O . VAL B 1 417 ? -29.312 -16.734 -17.141 1 93.94 417 VAL B O 1
ATOM 6943 N N . SER B 1 418 ? -27.359 -16.938 -18.188 1 90.62 418 SER B N 1
ATOM 6944 C CA . SER B 1 418 ? -27.641 -18.328 -18.547 1 90.62 418 SER B CA 1
ATOM 6945 C C . SER B 1 418 ? -27.719 -19.203 -17.312 1 90.62 418 SER B C 1
ATOM 6947 O O . SER B 1 418 ? -28.578 -20.094 -17.234 1 90.62 418 SER B O 1
ATOM 6949 N N . GLU B 1 419 ? -26.891 -18.938 -16.344 1 89.75 419 GLU B N 1
ATOM 6950 C CA . GLU B 1 419 ? -26.812 -19.781 -15.156 1 89.75 419 GLU B CA 1
ATOM 6951 C C . GLU B 1 419 ? -27.875 -19.391 -14.141 1 89.75 419 GLU B C 1
ATOM 6953 O O . GLU B 1 419 ? -28.453 -20.266 -13.477 1 89.75 419 GLU B O 1
ATOM 6958 N N . ARG B 1 420 ? -28.172 -18.078 -14.047 1 90.69 420 ARG B N 1
ATOM 6959 C CA . ARG B 1 420 ? -29 -17.625 -12.938 1 90.69 420 ARG B CA 1
ATOM 6960 C C . ARG B 1 420 ? -30.359 -17.141 -13.438 1 90.69 420 ARG B C 1
ATOM 6962 O O . ARG B 1 420 ? -31.25 -16.844 -12.633 1 90.69 420 ARG B O 1
ATOM 6969 N N . GLY B 1 421 ? -30.547 -17.156 -14.672 1 88.5 421 GLY B N 1
ATOM 6970 C CA . GLY B 1 421 ? -31.781 -16.688 -15.266 1 88.5 421 GLY B CA 1
ATOM 6971 C C . GLY B 1 421 ? -32.969 -17.609 -14.984 1 88.5 421 GLY B C 1
ATOM 6972 O O . GLY B 1 421 ? -34.062 -17.125 -14.68 1 88.5 421 GLY B O 1
ATOM 6973 N N . PRO B 1 422 ? -32.719 -18.859 -15.07 1 86.38 422 PRO B N 1
ATOM 6974 C CA . PRO B 1 422 ? -33.875 -19.766 -14.805 1 86.38 422 PRO B CA 1
ATOM 6975 C C . PRO B 1 422 ? -34.438 -19.594 -13.398 1 86.38 422 PRO B C 1
ATOM 6977 O O . PRO B 1 422 ? -33.688 -19.391 -12.445 1 86.38 422 PRO B O 1
ATOM 6980 N N . PRO B 1 423 ? -35.688 -19.734 -13.266 1 81.31 423 PRO B N 1
ATOM 6981 C CA . PRO B 1 423 ? -36.312 -19.469 -11.969 1 81.31 423 PRO B CA 1
ATOM 6982 C C . PRO B 1 423 ? -36.094 -20.594 -10.961 1 81.31 423 PRO B C 1
ATOM 6984 O O . PRO B 1 423 ? -36.062 -20.344 -9.758 1 81.31 423 PRO B O 1
ATOM 6987 N N . TYR B 1 424 ? -36.031 -21.891 -11.398 1 82.44 424 TYR B N 1
ATOM 6988 C CA . TYR B 1 424 ? -35.875 -23.031 -10.484 1 82.44 424 TYR B CA 1
ATOM 6989 C C . TYR B 1 424 ? -34.406 -23.422 -10.352 1 82.44 424 TYR B C 1
ATOM 6991 O O . TYR B 1 424 ? -33.906 -24.234 -11.133 1 82.44 424 TYR B O 1
ATOM 6999 N N . ARG B 1 425 ? -33.781 -22.766 -9.531 1 82.31 425 ARG B N 1
ATOM 7000 C CA . ARG B 1 425 ? -32.375 -23.031 -9.289 1 82.31 425 ARG B CA 1
ATOM 7001 C C . ARG B 1 425 ? -32.031 -22.828 -7.824 1 82.31 425 ARG B C 1
ATOM 7003 O O . ARG B 1 425 ? -32.812 -22.25 -7.07 1 82.31 425 ARG B O 1
ATOM 7010 N N . SER B 1 426 ? -30.891 -23.328 -7.434 1 83.12 426 SER B N 1
ATOM 7011 C CA . SER B 1 426 ? -30.375 -23.094 -6.086 1 83.12 426 SER B CA 1
ATOM 7012 C C . SER B 1 426 ? -29.938 -21.641 -5.918 1 83.12 426 SER B C 1
ATOM 7014 O O . SER B 1 426 ? -29.359 -21.047 -6.836 1 83.12 426 SER B O 1
ATOM 7016 N N . CYS B 1 427 ? -30.391 -21.094 -4.832 1 84.75 427 CYS B N 1
ATOM 7017 C CA . CYS B 1 427 ? -30.047 -19.703 -4.547 1 84.75 427 CYS B CA 1
ATOM 7018 C C . CYS B 1 427 ? -28.891 -19.609 -3.57 1 84.75 427 CYS B C 1
ATOM 7020 O O . CYS B 1 427 ? -28.734 -20.453 -2.689 1 84.75 427 CYS B O 1
ATOM 7022 N N . ASP B 1 428 ? -28.062 -18.703 -3.729 1 88.19 428 ASP B N 1
ATOM 7023 C CA . ASP B 1 428 ? -26.938 -18.484 -2.826 1 88.19 428 ASP B CA 1
ATOM 7024 C C . ASP B 1 428 ? -27 -17.094 -2.193 1 88.19 428 ASP B C 1
ATOM 7026 O O . ASP B 1 428 ? -28.047 -16.453 -2.213 1 88.19 428 ASP B O 1
ATOM 7030 N N . LEU B 1 429 ? -25.891 -16.734 -1.643 1 89.88 429 LEU B N 1
ATOM 7031 C CA . LEU B 1 429 ? -25.828 -15.5 -0.858 1 89.88 429 LEU B CA 1
ATOM 7032 C C . LEU B 1 429 ? -26.125 -14.281 -1.729 1 89.88 429 LEU B C 1
ATOM 7034 O O . LEU B 1 429 ? -26.75 -13.328 -1.274 1 89.88 429 LEU B O 1
ATOM 7038 N N . PHE B 1 430 ? -25.672 -14.273 -2.945 1 93.5 430 PHE B N 1
ATOM 7039 C CA . PHE B 1 430 ? -25.906 -13.156 -3.855 1 93.5 430 PHE B CA 1
ATOM 7040 C C . PHE B 1 430 ? -27.406 -13 -4.141 1 93.5 430 PHE B C 1
ATOM 7042 O O . PHE B 1 430 ? -27.922 -11.883 -4.145 1 93.5 430 PHE B O 1
ATOM 7049 N N . ASP B 1 431 ? -28.031 -14.055 -4.395 1 91.81 431 ASP B N 1
ATOM 7050 C CA . ASP B 1 431 ? -29.453 -14.023 -4.688 1 91.81 431 ASP B CA 1
ATOM 7051 C C . ASP B 1 431 ? -30.25 -13.438 -3.516 1 91.81 431 ASP B C 1
ATOM 7053 O O . ASP B 1 431 ? -31.172 -12.656 -3.719 1 91.81 431 ASP B O 1
ATOM 7057 N N . GLU B 1 432 ? -29.828 -13.852 -2.357 1 90.06 432 GLU B N 1
ATOM 7058 C CA . GLU B 1 432 ? -30.484 -13.336 -1.157 1 90.06 432 GLU B CA 1
ATOM 7059 C C . GLU B 1 432 ? -30.266 -11.836 -1.013 1 90.06 432 GLU B C 1
ATOM 7061 O O . GLU B 1 432 ? -31.172 -11.102 -0.626 1 90.06 432 GLU B O 1
ATOM 7066 N N . LEU B 1 433 ? -29.109 -11.414 -1.286 1 92.19 433 LEU B N 1
ATOM 7067 C CA . LEU B 1 433 ? -28.766 -10 -1.164 1 92.19 433 LEU B CA 1
ATOM 7068 C C . LEU B 1 433 ? -29.547 -9.156 -2.158 1 92.19 433 LEU B C 1
ATOM 7070 O O . LEU B 1 433 ? -30 -8.062 -1.824 1 92.19 433 LEU B O 1
ATOM 7074 N N . VAL B 1 434 ? -29.625 -9.633 -3.365 1 91.81 434 VAL B N 1
ATOM 7075 C CA . VAL B 1 434 ? -30.344 -8.898 -4.402 1 91.81 434 VAL B CA 1
ATOM 7076 C C . VAL B 1 434 ? -31.828 -8.812 -4.035 1 91.81 434 VAL B C 1
ATOM 7078 O O . VAL B 1 434 ? -32.469 -7.785 -4.266 1 91.81 434 VAL B O 1
ATOM 7081 N N . ALA B 1 435 ? -32.344 -9.844 -3.449 1 88.5 435 ALA B N 1
ATOM 7082 C CA . ALA B 1 435 ? -33.75 -9.898 -3.094 1 88.5 435 ALA B CA 1
ATOM 7083 C C . ALA B 1 435 ? -34.062 -8.891 -1.999 1 88.5 435 ALA B C 1
ATOM 7085 O O . ALA B 1 435 ? -35.156 -8.297 -1.994 1 88.5 435 ALA B O 1
ATOM 7086 N N . PHE B 1 436 ? -33.125 -8.594 -1.103 1 85.25 436 PHE B N 1
ATOM 7087 C CA . PHE B 1 436 ? -33.438 -7.738 0.045 1 85.25 436 PHE B CA 1
ATOM 7088 C C . PHE B 1 436 ? -32.688 -6.422 -0.055 1 85.25 436 PHE B C 1
ATOM 7090 O O . PHE B 1 436 ? -32.531 -5.707 0.94 1 85.25 436 PHE B O 1
ATOM 7097 N N . GLU B 1 437 ? -32.188 -6.16 -1.178 1 80.88 437 GLU B N 1
ATOM 7098 C CA . GLU B 1 437 ? -31.266 -5.027 -1.357 1 80.88 437 GLU B CA 1
ATOM 7099 C C . GLU B 1 437 ? -31.984 -3.707 -1.059 1 80.88 437 GLU B C 1
ATOM 7101 O O . GLU B 1 437 ? -31.438 -2.854 -0.353 1 80.88 437 GLU B O 1
ATOM 7106 N N . VAL B 1 438 ? -33.156 -3.555 -1.556 1 77.38 438 VAL B N 1
ATOM 7107 C CA . VAL B 1 438 ? -33.906 -2.312 -1.408 1 77.38 438 VAL B CA 1
ATOM 7108 C C . VAL B 1 438 ? -34.188 -2.059 0.068 1 77.38 438 VAL B C 1
ATOM 7110 O O . VAL B 1 438 ? -34.031 -0.939 0.558 1 77.38 438 VAL B O 1
ATOM 7113 N N . GLU B 1 439 ? -34.562 -3.076 0.713 1 84 439 GLU B N 1
ATOM 7114 C CA . GLU B 1 439 ? -34.844 -2.967 2.139 1 84 439 GLU B CA 1
ATOM 7115 C C . GLU B 1 439 ? -33.594 -2.617 2.936 1 84 439 GLU B C 1
ATOM 7117 O O . GLU B 1 439 ? -33.656 -1.816 3.871 1 84 439 GLU B O 1
ATOM 7122 N N . ARG B 1 440 ? -32.594 -3.158 2.582 1 84.5 440 ARG B N 1
ATOM 7123 C CA . ARG B 1 440 ? -31.328 -2.924 3.275 1 84.5 440 ARG B CA 1
ATOM 7124 C C . ARG B 1 440 ? -30.875 -1.482 3.098 1 84.5 440 ARG B C 1
ATOM 7126 O O . ARG B 1 440 ? -30.406 -0.851 4.051 1 84.5 440 ARG B O 1
ATOM 7133 N N . ILE B 1 441 ? -30.906 -1.036 1.902 1 81 441 ILE B N 1
ATOM 7134 C CA . ILE B 1 441 ? -30.5 0.333 1.604 1 81 441 ILE B CA 1
ATOM 7135 C C . ILE B 1 441 ? -31.344 1.311 2.416 1 81 441 ILE B C 1
ATOM 7137 O O . ILE B 1 441 ? -30.828 2.299 2.945 1 81 441 ILE B O 1
ATOM 7141 N N . LYS B 1 442 ? -32.562 0.996 2.492 1 82.56 442 LYS B N 1
ATOM 7142 C CA . LYS B 1 442 ? -33.469 1.848 3.25 1 82.56 442 LYS B CA 1
ATOM 7143 C C . LYS B 1 442 ? -33.125 1.862 4.73 1 82.56 442 LYS B C 1
ATOM 7145 O O . LYS B 1 442 ? -33.125 2.918 5.371 1 82.56 442 LYS B O 1
ATOM 7150 N N . VAL B 1 443 ? -32.781 0.787 5.18 1 84.88 443 VAL B N 1
ATOM 7151 C CA . VAL B 1 443 ? -32.438 0.647 6.594 1 84.88 443 VAL B CA 1
ATOM 7152 C C . VAL B 1 443 ? -31.125 1.355 6.887 1 84.88 443 VAL B C 1
ATOM 7154 O O . VAL B 1 443 ? -30.953 1.941 7.961 1 84.88 443 VAL B O 1
ATOM 7157 N N . GLU B 1 444 ? -30.172 1.354 6.035 1 85.56 444 GLU B N 1
ATOM 7158 C CA . GLU B 1 444 ? -28.844 1.929 6.23 1 85.56 444 GLU B CA 1
ATOM 7159 C C . GLU B 1 444 ? -28.906 3.453 6.238 1 85.56 444 GLU B C 1
ATOM 7161 O O . GLU B 1 444 ? -28.094 4.105 6.902 1 85.56 444 GLU B O 1
ATOM 7166 N N . GLU B 1 445 ? -29.859 4.105 5.68 1 79 445 GLU B N 1
ATOM 7167 C CA . GLU B 1 445 ? -30.047 5.555 5.668 1 79 445 GLU B CA 1
ATOM 7168 C C . GLU B 1 445 ? -28.734 6.281 5.344 1 79 445 GLU B C 1
ATOM 7170 O O . GLU B 1 445 ? -28.391 7.266 5.996 1 79 445 GLU B O 1
ATOM 7175 N N . ASN B 1 446 ? -27.938 5.762 4.523 1 78.75 446 ASN B N 1
ATOM 7176 C CA . ASN B 1 446 ? -26.672 6.332 4.117 1 78.75 446 ASN B CA 1
ATOM 7177 C C . ASN B 1 446 ? -25.75 6.555 5.312 1 78.75 446 ASN B C 1
ATOM 7179 O O . ASN B 1 446 ? -24.938 7.484 5.316 1 78.75 446 ASN B O 1
ATOM 7183 N N . ASN B 1 447 ? -25.953 5.785 6.332 1 86.38 447 ASN B N 1
ATOM 7184 C CA . ASN B 1 447 ? -25.125 5.809 7.531 1 86.38 447 ASN B CA 1
ATOM 7185 C C . ASN B 1 447 ? -23.969 4.824 7.422 1 86.38 447 ASN B C 1
ATOM 7187 O O . ASN B 1 447 ? -24.172 3.611 7.352 1 86.38 447 ASN B O 1
ATOM 7191 N N . PRO B 1 448 ? -22.828 5.359 7.59 1 86.06 448 PRO B N 1
ATOM 7192 C CA . PRO B 1 448 ? -21.656 4.492 7.41 1 86.06 448 PRO B CA 1
ATOM 7193 C C . PRO B 1 448 ? -21.547 3.416 8.492 1 86.06 448 PRO B C 1
ATOM 7195 O O . PRO B 1 448 ? -21.078 2.307 8.219 1 86.06 448 PRO B O 1
ATOM 7198 N N . VAL B 1 449 ? -21.969 3.742 9.625 1 87.25 449 VAL B N 1
ATOM 7199 C CA . VAL B 1 449 ? -21.875 2.793 10.734 1 87.25 449 VAL B CA 1
ATOM 7200 C C . VAL B 1 449 ? -22.812 1.605 10.469 1 87.25 449 VAL B C 1
ATOM 7202 O O . VAL B 1 449 ? -22.422 0.453 10.68 1 87.25 449 VAL B O 1
ATOM 7205 N N . LYS B 1 450 ? -23.984 1.92 10.031 1 91.56 450 LYS B N 1
ATOM 7206 C CA . LYS B 1 450 ? -24.938 0.863 9.711 1 91.56 450 LYS B CA 1
ATOM 7207 C C . LYS B 1 450 ? -24.469 0.043 8.516 1 91.56 450 LYS B C 1
ATOM 7209 O O . LYS B 1 450 ? -24.656 -1.177 8.484 1 91.56 450 LYS B O 1
ATOM 7214 N N . MET B 1 451 ? -23.938 0.707 7.621 1 91 451 MET B N 1
ATOM 7215 C CA . MET B 1 451 ? -23.422 0.03 6.434 1 91 451 MET B CA 1
ATOM 7216 C C . MET B 1 451 ? -22.328 -0.966 6.809 1 91 451 MET B C 1
ATOM 7218 O O . MET B 1 451 ? -22.328 -2.107 6.344 1 91 451 MET B O 1
ATOM 7222 N N . ILE B 1 452 ? -21.406 -0.592 7.688 1 91.44 452 ILE B N 1
ATOM 7223 C CA . ILE B 1 452 ? -20.297 -1.44 8.086 1 91.44 452 ILE B CA 1
ATOM 7224 C C . ILE B 1 452 ? -20.812 -2.633 8.891 1 91.44 452 ILE B C 1
ATOM 7226 O O . ILE B 1 452 ? -20.281 -3.742 8.773 1 91.44 452 ILE B O 1
ATOM 7230 N N . LYS B 1 453 ? -21.797 -2.344 9.648 1 93.31 453 LYS B N 1
ATOM 7231 C CA . LYS B 1 453 ? -22.406 -3.441 10.391 1 93.31 453 LYS B CA 1
ATOM 7232 C C . LYS B 1 453 ? -22.969 -4.504 9.445 1 93.31 453 LYS B C 1
ATOM 7234 O O . LYS B 1 453 ? -22.766 -5.699 9.664 1 93.31 453 LYS B O 1
ATOM 7239 N N . HIS B 1 454 ? -23.625 -4.062 8.398 1 93.19 454 HIS B N 1
ATOM 7240 C CA . HIS B 1 454 ? -24.172 -4.992 7.414 1 93.19 454 HIS B CA 1
ATOM 7241 C C . HIS B 1 454 ? -23.047 -5.719 6.668 1 93.19 454 HIS B C 1
ATOM 7243 O O . HIS B 1 454 ? -23.188 -6.898 6.336 1 93.19 454 HIS B O 1
ATOM 7249 N N . VAL B 1 455 ? -22.047 -5.012 6.363 1 94.81 455 VAL B N 1
ATOM 7250 C CA . VAL B 1 455 ? -20.891 -5.605 5.684 1 94.81 455 VAL B CA 1
ATOM 7251 C C . VAL B 1 455 ? -20.297 -6.703 6.555 1 94.81 455 VAL B C 1
ATOM 7253 O O . VAL B 1 455 ? -19.953 -7.781 6.059 1 94.81 455 VAL B O 1
ATOM 7256 N N . ARG B 1 456 ? -20.188 -6.457 7.785 1 95.12 456 ARG B N 1
ATOM 7257 C CA . ARG B 1 456 ? -19.578 -7.422 8.703 1 95.12 456 ARG B CA 1
ATOM 7258 C C . ARG B 1 456 ? -20.484 -8.641 8.883 1 95.12 456 ARG B C 1
ATOM 7260 O O . ARG B 1 456 ? -20 -9.758 9.031 1 95.12 456 ARG B O 1
ATOM 7267 N N . GLU B 1 457 ? -21.797 -8.406 8.836 1 94.69 457 GLU B N 1
ATOM 7268 C CA . GLU B 1 457 ? -22.734 -9.531 8.875 1 94.69 457 GLU B CA 1
ATOM 7269 C C . GLU B 1 457 ? -22.578 -10.422 7.648 1 94.69 457 GLU B C 1
ATOM 7271 O O . GLU B 1 457 ? -22.594 -11.648 7.758 1 94.69 457 GLU B O 1
ATOM 7276 N N . LEU B 1 458 ? -22.484 -9.797 6.547 1 95.06 458 LEU B N 1
ATOM 7277 C CA . LEU B 1 458 ? -22.266 -10.531 5.309 1 95.06 458 LEU B CA 1
ATOM 7278 C C . LEU B 1 458 ? -20.922 -11.258 5.336 1 95.06 458 LEU B C 1
ATOM 7280 O O . LEU B 1 458 ? -20.812 -12.383 4.852 1 95.06 458 LEU B O 1
ATOM 7284 N N . ALA B 1 459 ? -19.906 -10.625 5.891 1 97.25 459 ALA B N 1
ATOM 7285 C CA . ALA B 1 459 ? -18.578 -11.203 6 1 97.25 459 ALA B CA 1
ATOM 7286 C C . ALA B 1 459 ? -18.578 -12.453 6.871 1 97.25 459 ALA B C 1
ATOM 7288 O O . ALA B 1 459 ? -17.859 -13.414 6.602 1 97.25 459 ALA B O 1
ATOM 7289 N N . GLU B 1 460 ? -19.406 -12.43 7.871 1 96.31 460 GLU B N 1
ATOM 7290 C CA . GLU B 1 460 ? -19.531 -13.594 8.742 1 96.31 460 GLU B CA 1
ATOM 7291 C C . GLU B 1 460 ? -20.094 -14.789 7.977 1 96.31 460 GLU B C 1
ATOM 7293 O O . GLU B 1 460 ? -19.672 -15.93 8.203 1 96.31 460 GLU B O 1
ATOM 7298 N N . GLN B 1 461 ? -21 -14.492 7.117 1 94.06 461 GLN B N 1
ATOM 7299 C CA . GLN B 1 461 ? -21.547 -15.57 6.297 1 94.06 461 GLN B CA 1
ATOM 7300 C C . GLN B 1 461 ? -20.5 -16.125 5.336 1 94.06 461 GLN B C 1
ATOM 7302 O O . GLN B 1 461 ? -20.406 -17.344 5.141 1 94.06 461 GLN B O 1
ATOM 7307 N N . LEU B 1 462 ? -19.766 -15.258 4.762 1 95.69 462 LEU B N 1
ATOM 7308 C CA . LEU B 1 462 ? -18.688 -15.688 3.873 1 95.69 462 LEU B CA 1
ATOM 7309 C C . LEU B 1 462 ? -17.625 -16.469 4.637 1 95.69 462 LEU B C 1
ATOM 7311 O O . LEU B 1 462 ? -17.047 -17.422 4.105 1 95.69 462 LEU B O 1
ATOM 7315 N N . PHE B 1 463 ? -17.375 -15.992 5.852 1 95.31 463 PHE B N 1
ATOM 7316 C CA . PHE B 1 463 ? -16.375 -16.641 6.695 1 95.31 463 PHE B CA 1
ATOM 7317 C C . PHE B 1 463 ? -16.797 -18.078 7.02 1 95.31 463 PHE B C 1
ATOM 7319 O O . PHE B 1 463 ? -15.961 -18.969 7.059 1 95.31 463 PHE B O 1
ATOM 7326 N N . LYS B 1 464 ? -18.078 -18.266 7.234 1 92 464 LYS B N 1
ATOM 7327 C CA . LYS B 1 464 ? -18.594 -19.609 7.52 1 92 464 LYS B CA 1
ATOM 7328 C C . LYS B 1 464 ? -18.391 -20.547 6.332 1 92 464 LYS B C 1
ATOM 7330 O O . LYS B 1 464 ? -18.266 -21.75 6.504 1 92 464 LYS B O 1
ATOM 7335 N N . ASN B 1 465 ? -18.375 -20.047 5.16 1 89.12 465 ASN B N 1
ATOM 7336 C CA . ASN B 1 465 ? -18.109 -20.844 3.957 1 89.12 465 ASN B CA 1
ATOM 7337 C C . ASN B 1 465 ? -16.625 -21.125 3.785 1 89.12 465 ASN B C 1
ATOM 7339 O O . ASN B 1 465 ? -16.25 -22.031 3.033 1 89.12 465 ASN B O 1
ATOM 7343 N N . MET B 1 466 ? -15.789 -20.406 4.469 1 84.06 466 MET B N 1
ATOM 7344 C CA . MET B 1 466 ? -14.336 -20.562 4.441 1 84.06 466 MET B CA 1
ATOM 7345 C C . MET B 1 466 ? -13.672 -19.328 3.822 1 84.06 466 MET B C 1
ATOM 7347 O O . MET B 1 466 ? -13.453 -19.281 2.611 1 84.06 466 MET B O 1
#

Solvent-accessible surface area (backbone atoms only — not comparable to full-atom values): 51560 Å² total; per-residue (Å²): 116,36,52,53,25,68,34,40,37,35,34,30,63,40,74,88,60,66,57,102,67,83,46,41,53,35,80,75,46,59,39,62,83,66,71,48,91,89,51,71,73,74,79,68,52,49,50,63,70,34,32,88,53,40,63,74,30,79,58,90,58,78,40,28,32,38,61,38,51,45,63,49,96,86,68,47,60,32,34,35,39,34,39,35,38,58,44,83,38,85,44,68,69,79,65,68,67,79,79,72,82,81,75,78,79,70,74,64,75,71,70,65,62,60,33,23,36,47,35,30,44,32,41,32,14,75,51,92,51,66,69,60,51,51,50,52,52,48,50,53,48,49,38,63,76,66,62,44,99,62,60,65,66,55,33,54,49,43,43,48,64,35,69,37,61,70,45,65,49,46,76,42,82,45,58,52,75,79,87,53,82,40,79,47,72,33,24,49,50,71,86,57,73,74,54,59,42,23,45,38,48,41,40,67,39,29,18,58,50,48,47,54,50,50,52,38,34,55,55,56,59,37,31,38,36,39,31,23,91,28,62,35,58,28,31,32,41,48,49,24,57,55,51,58,43,42,88,39,50,88,83,55,57,61,29,28,65,46,27,63,91,53,56,69,64,75,71,52,91,64,41,32,42,37,13,36,55,40,90,46,43,74,67,58,69,67,52,67,78,42,33,38,32,35,53,78,36,11,46,68,46,73,36,85,83,59,80,80,50,58,70,57,81,68,55,41,59,52,50,52,52,53,48,41,53,65,76,39,47,49,59,81,41,54,29,35,59,74,56,73,88,82,55,74,73,66,55,58,53,57,39,16,26,34,53,48,26,51,42,43,51,47,50,30,62,72,51,52,69,52,73,79,30,54,41,83,41,74,84,51,97,65,67,45,75,44,72,44,61,68,60,46,28,54,75,68,72,42,70,85,37,63,33,62,54,42,30,68,69,28,68,29,42,50,52,37,46,68,72,62,56,58,86,91,61,90,77,52,73,65,56,54,43,40,74,45,39,69,62,47,53,60,70,28,66,89,32,67,67,50,44,50,52,52,29,48,54,47,13,51,56,45,49,73,38,67,116,38,53,54,26,69,34,41,35,35,33,30,63,40,75,87,62,65,58,101,66,83,46,41,54,36,78,73,46,59,37,62,83,66,70,48,92,89,50,71,73,74,79,68,53,50,50,64,69,34,32,89,52,40,63,76,31,78,59,92,58,77,41,28,33,39,59,37,52,44,64,49,95,86,69,46,59,34,36,34,39,34,39,35,38,56,44,81,38,84,43,66,68,78,63,67,69,78,79,72,81,80,76,79,76,71,75,63,74,70,69,63,62,58,32,23,37,46,35,32,45,32,40,31,14,76,51,89,51,67,68,59,50,50,51,52,51,49,49,53,49,48,38,63,77,67,61,44,98,62,61,66,66,54,34,53,49,44,42,49,64,35,71,36,61,70,46,65,49,47,77,43,82,45,58,52,75,79,87,51,80,43,80,47,72,32,24,51,48,71,84,57,73,74,54,61,41,24,44,39,49,42,42,66,37,29,18,57,51,48,48,52,50,49,53,36,34,54,55,55,59,38,32,38,36,40,30,22,92,27,62,35,58,27,31,33,41,48,49,22,57,56,49,58,44,42,89,40,51,88,80,56,57,60,30,27,65,47,27,63,91,52,56,71,64,74,71,52,90,64,41,32,44,36,11,37,55,40,93,48,42,73,66,59,68,66,50,68,78,43,32,37,33,35,53,79,36,12,47,68,47,74,37,86,81,58,82,80,50,58,70,58,81,66,56,40,57,51,50,51,51,52,48,42,54,64,77,39,46,49,60,82,41,53,29,34,59,75,54,72,89,81,56,75,70,65,57,58,53,57,39,16,25,33,54,49,26,50,42,42,50,49,48,31,62,73,50,53,68,53,72,79,31,52,40,83,41,74,83,49,98,63,67,46,75,44,72,43,60,70,60,47,27,53,76,68,71,42,69,84,36,63,34,63,52,43,29,66,68,28,69,30,41,50,50,36,46,67,71,61,55,58,84,89,61,91,76,54,73,64,55,53,45,41,74,45,38,68,60,48,54,62,70,28,66,90,32,67,69,51,43,50,52,51,30,47,54,47,12,51,56,48,48,71,38,68

pLDDT: mean 89.41, std 13.09, range [33.34, 98.75]

Radius of gyration: 32.67 Å; Cα contacts (8 Å, |Δi|>4): 1609; chains: 2; bounding box: 109×88×69 Å

Nearest PDB structures (foldseek):
  6ekk-assembly2_B  TM=8.044E-01  e=5.600E-21  Homo sapiens
  6ekk-assembly1_A  TM=8.029E-01  e=1.397E-20  Homo sapiens
  3tw8-assembly2_C  TM=8.025E-01  e=4.816E-20  Homo sapiens
  3tw8-assembly1_A  TM=7.860E-01  e=8.892E-18  Homo sapiens
  4q6u-assembly1_B  TM=4.736E-01  e=4.967E-02  Mycobacterium tuberculosis CDC1551

Sequence (932 aa):
MARLADYFIVVGYDHEKPGSGEGLGKIIQRFPQKDWDDTPFPQGIELFCQPGGWQLSRERKQPTFFVVVLTDIDSDRHYCSCLTFYEAEINLQGTKKEEIEGEAKVSGLIQPAEVFAPKSLVLVSRLYYPEIFRACLGLIYTVYVDSLNVSLESLIANLCACLVPAAGGSQKLFSLGAGDRQLIQTPLHDSLPITGTSVALLFQQLGIQNVLSLFCAVLTENKVLFHSASFQRLSDACRALESLMFPLKYSYPYIPILPAQLLEVLSSPTPFIIGVHSVFKTDVHELLDVIIADLDGGTIKIPECIHLSSLPEPLLHQTQSALSLILHPDLEVADHAFPPPRTALSHSKMLDKEVRAVFLRLFAQLFQGYRSCLQLIRIHAEPVIHFHKTAFLGQRGLVENDFLTKVLSGMAFAGFVSERGPPYRSCDLFDELVAFEVERIKVEENNPVKMIKHVRELAEQLFKNMMARLADYFIVVGYDHEKPGSGEGLGKIIQRFPQKDWDDTPFPQGIELFCQPGGWQLSRERKQPTFFVVVLTDIDSDRHYCSCLTFYEAEINLQGTKKEEIEGEAKVSGLIQPAEVFAPKSLVLVSRLYYPEIFRACLGLIYTVYVDSLNVSLESLIANLCACLVPAAGGSQKLFSLGAGDRQLIQTPLHDSLPITGTSVALLFQQLGIQNVLSLFCAVLTENKVLFHSASFQRLSDACRALESLMFPLKYSYPYIPILPAQLLEVLSSPTPFIIGVHSVFKTDVHELLDVIIADLDGGTIKIPECIHLSSLPEPLLHQTQSALSLILHPDLEVADHAFPPPRTALSHSKMLDKEVRAVFLRLFAQLFQGYRSCLQLIRIHAEPVIHFHKTAFLGQRGLVENDFLTKVLSGMAFAGFVSERGPPYRSCDLFDELVAFEVERIKVEENNPVKMIKHVRELAEQLFKNM

Foldseek 3Di:
DFALFQKKWKKWWDPVCPPPDFTWIDTPDMPPPDHDPVDGDDPPVRLVLCQATWDKALDFDDKDWAWWWDADPVRQIKIKIKIKGKDWDQPPPVPPDPPPDDDDCPVPPPPRRTIIIMMIIITIGSDDDRVVVVVLVVVLVCCVVVVDPDDSVQLVVQNRPDDDDQACQDWDWGDSPPPDIDIDTHFHDNLQADQQLLQVLQCVQANDVQLQLLLLCQLLFFAEEEEEQDLRNLVSNLSNSQNLPPVFHRDDEETSEHGPVVCVCSVDPGHYYYYYYCVCVVVVVPDARHWYHYRNVRHIDHHPVDDGAHDDPPLRVVLSVQLCCQSPVCVVCVPPPDGDPDPDHDDSRLSSLLNSLSSLLSVLVLCQPQLVQWDWDPPDPDTDIDGDPCVSCVVVVNNVRPSSSSSCPDPRVSVVCVQPNDPPDDDDPSNVCSVCVVVQVVVCVVPSVSVSVVSSVSSVVVSSSD/DFALFQKKWKKWWDPVCPPPDFTWIDTPDMPPPDHDPVDGDDPPVRLVLCQATWDKALDFDDKDWAWWWDADPVRQIKIKIKIKGKDWDQPVPVPPDPPPDDDDCPVPPPVRRTIIIMMIIITIGSDDDRVVVVVLVVVLVCCVVVVDPDDSVQLVVQNRPDDDDQACQDWDWGDSPPPDIDIDTHFHDNLQADQQLLQVLQCVQANDVQLQLLLLCQLLFFAEEEEEQDLRNLVSNLSNSQNLPPVFHRDDEETSEHGPVVCVCSVDPGHYYYYYYCVCVVVVVPDARHWYAYRNVRHIDHHPVDDGAHDDPPLRVVLSVQLCCQSPVCVVCVPPPDGDPDPDHDDSRLSSLLNSLSSLLSVLVLCQPQLVQWDWDPPDPDTDIDGDPCVSCVVVVNNVRPSSSSSCPDPRVVVVCVQPNDPPDDDDPSNVCSVCVVVQVVVCVVPSVSVSVVSSVSSVVVSSSD

Secondary structure (DSSP, 8-state):
-EES-SEEEEEEE-TT---SS-B-EEEEEEESSSPPSSSPPPTTHHHHHSTT-B--BSSPPPPEEEEEEEE-TT--EEEEEEEEEEEEEE--GGG------SS----------EEEEEEEEEEEESS--HHHHHHHHHHHHHHHHHT-SS-HHHHHHHHHH-EE-SSSS-EEEE--SSS--EEEE--S-TTSPP-TTHHHHHHHHH-HHHHHHHHHHHHTT--EEEEES-HHHHHHHHHHHHHHTTTS---S-EESS--GGGGGGGG-SS--EEEEEGGGHHHHTT-SS-EEEETTTTEEE--TT--PPPPPTTHHHHHHHHHHHHH-GGGGGTTBSS--S--PPPPHHHHHHHHHHHHHHHHHHHTTTGGGGEEEE-SSSSPEEEE-HHHHHHHHT-TT-HHHHHHHTSHHHHHHHHHH-SSSS---HHHHHHHTHHHHHHHHTT-HHHHHHHHHHHHHHHHHH-/-EES-SEEEEEEE-TT---SS-B-EEEEEEESSSPPSSSPPPTTHHHHHSTT-B--BSSPPPPEEEEEEEE-TT--EEEEEEEEEEEEEE--GGG------SS----------EEEEEEEEEEEESS--HHHHHHHHHHHHHHHHHT-SS-HHHHHHHHHH-EE-SSSS-EEEE--SSS--EEEE--S-TTSPP-TTHHHHHHHHH-HHHHHHHHHHHHTT--EEEEES-HHHHHHHHHHHHHHTTTS---S-EESS--GGGGGGGG-SS--EEEEEGGGHHHHTT-SS-EEEETTTTEEE--TT-----PPTTHHHHHHHHHHHHH-GGGGGTTBSS--S--PPPPHHHHHHHHHHHHHHHHHHHTTTGGGGEEEE-SSSSPEEEE-HHHHHHHHT-TT-HHHHHHHTSHHHHHHHHHH-SSSS---HHHHHHHTHHHHHHHHTT-HHHHHHHHHHHHHHHHHH-

Organism: Homo sapiens (NCBI:txid9606)